Protein AF-A0A9W8BG44-F1 (afdb_monomer)

Secondary structure (DSSP, 8-state):
-HHHHHHHHHHH--THHHHHHHHHHHHHHHHHHHHHHHHTT-S--HHHHHHHHHHHHHHHHHHHS-SS--HHHHHHHHHHHHHHHHHHHHTTT-------SHHHHHHHHHHHHHHHHHHHHHTTS--PPPP------PPPP-------------------------------PPPPHHHHHHHHHTTEETTEE-PBP-GGGGG-----SSPP--TT-SPPPPHHHHHH--EEE-HHHH-SS-BSS-S-GGGGEE--S-S-HHHHHHHHHHHHHHHHHS--SSGGGEESB-TTSSB---TT-EEEEEEEETTEEEEEEEE--EEE-TTS-BSSSEETTSB-HHHHHHHHHHHHHTSTT-----HHHHHHHHH--EEEEEETT-TT--HHHHHHHHHHHHHHT-EEEEEE-----HHHHHHHT--TT-EEEEEEEEEETTEEEEEEE-TTS-----STTSSS-TTT--HHHHHHHT--HHHHHT---SEEEEEHHHHHHH-SEEEEEE-GGGSSEEEEEEEEE-TTSS-SS-SS--TTS-EEEEEE--SSTT-EEEEEEEEEEPPSS-------EEEEEESTTTTPPP-S----SEE---B--SEEEEEEEEETT-EEEEEEEES---S-EEEEEEEEESS-EEEEEPPPPSEEEEEEEEE-TTT---STTSTTGGGS-EEEEEE---SSSS-PPEEEEEEEEESSS-EEEEEEEESSS---S--GGGEEEE--S-EESEEEEEEEEEPSEEEEEEEEESSTT--EEEEEEEEESS-EEEEEEPPTTTTSEEEEEEEEE-TTSS-----TTSTTGGGS-EEEEEESS-EEEEEEEE-TT-SSPP-EEEEEEEEETTEEEEEEEE--S-B--TT-EEPPPEEE-BTTB-EEEEEEEEESSTT--EEEEEEEEESS--EEEEE--

Solvent-accessible surface area (backbone atoms only — not comparable to full-atom values): 50698 Å² total; per-residue (Å²): 107,70,64,62,52,49,56,51,53,51,72,77,44,72,67,74,65,31,58,55,49,51,53,49,43,53,53,50,50,54,49,49,57,54,49,56,69,63,68,69,75,78,86,85,58,62,68,68,50,45,54,30,49,49,41,42,51,48,34,52,54,60,59,78,77,45,104,64,91,51,73,70,48,56,52,35,49,50,52,22,53,54,52,56,50,55,63,61,62,75,56,82,81,73,89,84,85,91,88,76,74,60,65,59,55,54,54,46,54,54,52,51,56,49,54,54,51,52,56,58,56,64,64,72,75,72,77,89,85,81,86,89,84,91,82,90,82,86,85,84,89,81,85,87,78,88,84,80,90,78,90,81,83,88,85,88,88,86,83,91,81,91,79,94,70,91,70,89,69,72,80,73,75,78,72,50,74,67,29,48,50,43,55,57,58,57,19,42,25,57,92,42,80,40,47,73,61,52,83,69,61,79,69,62,83,65,85,57,96,57,73,46,70,44,89,88,57,82,71,50,64,23,78,70,35,57,76,49,54,65,50,72,40,42,51,75,76,65,28,96,74,55,34,29,70,72,90,73,58,41,62,42,42,34,51,50,71,55,59,41,43,14,50,48,11,32,51,34,28,50,45,35,46,25,70,76,69,75,46,79,64,52,54,67,34,38,36,53,56,46,97,85,54,45,38,45,65,48,94,22,29,44,36,39,35,51,35,33,55,68,84,36,50,21,46,39,75,40,41,41,70,40,53,16,26,77,95,56,49,60,44,43,44,38,32,82,82,44,28,45,38,58,34,52,52,50,50,50,51,25,60,60,50,63,12,55,59,40,83,54,74,53,37,29,60,41,33,19,28,51,57,61,22,50,50,42,84,41,54,46,70,45,92,84,52,57,64,67,63,48,47,54,57,50,38,56,30,45,71,74,67,42,42,48,43,34,39,29,30,39,87,61,54,71,66,58,22,62,68,39,23,49,61,55,67,36,37,29,12,37,68,43,58,47,78,55,97,93,39,52,37,33,34,34,29,31,29,62,27,40,72,42,51,47,49,70,47,12,53,69,28,72,80,68,56,44,75,66,56,28,60,77,66,74,50,58,44,75,69,43,62,84,53,70,44,10,62,41,43,36,40,50,71,56,46,52,72,63,28,40,32,42,28,35,26,34,47,61,82,82,29,81,25,67,30,73,51,52,45,75,49,55,59,87,54,53,67,49,54,50,83,62,52,36,72,58,43,59,42,30,19,40,37,36,35,72,84,51,91,79,40,72,40,64,36,38,39,37,41,34,53,46,64,45,59,82,66,88,69,82,58,30,36,24,55,32,33,27,56,91,53,66,18,40,71,60,45,56,92,65,82,51,79,38,78,47,65,73,39,52,64,55,68,46,70,49,80,45,80,41,52,31,58,42,32,25,23,39,36,51,44,47,65,58,60,88,57,64,46,42,36,25,44,34,40,36,17,73,46,54,53,46,71,44,76,30,64,73,55,73,35,73,50,75,48,80,50,64,28,40,100,79,21,22,13,10,30,85,78,30,48,41,30,65,42,17,54,36,27,26,38,37,41,50,65,89,86,77,72,80,86,68,51,38,36,38,37,39,36,42,36,42,77,45,85,46,33,25,38,44,39,29,28,69,43,61,58,80,66,71,66,94,53,74,93,41,50,71,30,55,32,70,71,64,24,64,25,40,39,56,17,63,35,75,62,42,63,68,44,37,23,23,39,38,47,34,36,56,54,55,69,53,69,36,46,31,42,42,35,42,26,24,63,44,59,65,49,79,41,80,48,74,57,89,56,67,91,33,50,77,45,85,43,77,53,66,42,44,54,88,50,99,38,34,28,18,29,91,90,37,96,32,35,85,37,33,59,32,34,40,36,38,26,60,43,64,29,45,32,36,41,35,42,32,42,86,83,42,83,77,58,64,38,32,33,42,38,34,24,37,33,54,97,93,43,83,54,60,78,73,45,47,38,60,76,67,40,48,50,48,52,28,40,42,36,60,83,43,80,43,51,41,88,85,36,80,34,43,27,37,37,35,52,38,34,52,53,44,72,46,70,42,55,36,41,36,42,38,26,23,63,49,88,65,51,76,45,77,50,84,126

pLDDT: mean 81.16, std 21.26, range [21.27, 98.25]

Organism: NCBI:txid2663907

Foldseek 3Di:
DVLVVLVVVLVVDDDPVNVVSVVVSVVVLVVVVVVLLVVPDDDDPVPLLVVLVVLLVVLVVVVVPDPDDDPVSVVSVVVSVVSVVVVVVVPPPDDDDDDDDPSVVVVLVSVQVVVVVVVVVVVVPDDDDDDDDDDDDDDDDDDDDDDDDDDDDDDDDDDDDDDDDPDPPDPPPPADPQQVVLQQLLLFALNDGWHFDDPCVLVDDLDDPAADADPVHDFDAAPQLVVQFPDWDFLVRLFVDEWQDDDPALLQKAFALFQAQLLSLLVRLQRLLCNVPVDHQQQLFKDDADPVSGHGDRPSQWMWGFWCAQNGTTIFIHGRTFTAGPVRHTRGIDGPVRHCNRVVLRRSVQVNQRGRNQNYDHNQVSNCGRGVFAKDKDFLQDPPDDLVVVLVVCQVCQVVSFKWKKFFFAADDPVVCLVQLHDHGHMWGFSHWDQDPNFTKTKIARNNLAREGPDAQWLPCPPNDDPRNCVVVVDDSPVCVVGRSRIGMDTSVCRSVGTRIMMMGGHQVVFPEKDKHKHKLALVFDDQFCPFFQPRFFKKKKAFAAPDAFAWWKKKKKKFWGHRYNDDQPWFKFKFKAQVQQLADDTGPDRTPDTGGRDRHRMDMDIDTHGHRTMMMITMHTRGHDGMIMIMMMMTTNTYMDMGGHDFFPDKDKDKDKQDPQAQQADQLGLSQLSHWKKKKFFADPPDDDFDFKWFKKKKFWPAFFFKKKWKFADRARDLFDDPVRTQWIQPGGGTGMTMITGDRHTGGMMMMGMHTNDGSDITMMMIMTGINGDIDMGIHAGPQVLWDKDKDKDWQAPPDLQQAADPPDPRPVSFWKKKKKDQAKKKKKKFKAFQPDVVQFFKKKWKFWDDPHDTHHTQWIQDGTDSRRNGTMTDTGIDDDHRDITMMMMGIHTHHRRDTTMMIMMMIINDDMDMDIDND

Sequence (921 aa):
MLLKLIALLLKENRGQQRVVLEAKYSEYASRVSALILQLCTRPAYHTDLEEAHTTLAEARRSLVVRDNVGATTLDLYVKGIDAYQRVLQQEKLMISGRSSDWTREVRKYAAACLVEAESKAAATTATPAITGAEAQSPEPQMAEHGLHATQTRSYPESSDSGGSTHSASSSAARLTAEETTVVRHTSYINGLTFLPWLDHDSNERFDQSDYFTDKDGLLTLSPKQQRKLWKWRRASQVYNKPQVFGTSGCAHIVQETVTDCSFVAALCVSMEYERRFGRQVITQHIYPRGSSGMPVFNAAGKYMVKLFVNGLWRRVVIDDLLPAAEGGRLLCTYSDAGDIGPSLMEKAFLKVMGGYDFPGSNSSTDLHVLTGWIPEHVFVQDQAFDADGMWTRMCEASRRGDVLVTIATGEMSSDVAGALGLVPSHAYAVLDVREVCGQRLLKAKNPWSSQRWTGKFSHADRKGWTAELMAQLAYDPATAEGNDSGMFWIDYESVCRRFDAVHLNWKPDVFAHGASVHFEWALATGPRQALYDFSANPQYTLTVGDVGSGKTEAVWIQLTKHVLKTEKNSDFIALHVYDSSGGRRIYEPRAAMHIGEYVNIPHMLAQLSATAGERYTVVVAQREKTKTLFFTLRALSDAPLRLEKAPEPAVVETVQGQWGSSSAGGNTASARYLDNPQFRLTVRGDGGGPRTRASGVVTLEAAQRHAVNVRVFRGGFLVTRVLELNTVGNSGKYRTQFCACPLDGLEEGSYTVVVSTFEAFLFSRFKLTVGLDTAFTLTPIAREGAGMHRRDLHGRWAPGSAESMGGPASECSARNPRFLVRTGRPTTVMARLQTPQADPLPLVALSLFEYDNGVVGGLCTSSGSYTNSPQGVATRLTGIGRAGEAAEYLVVASTWDVDTDSAFVLYFYSEGVVEITPLQT

Radius of gyration: 40.15 Å; Cα contacts (8 Å, |Δi|>4): 1896; chains: 1; bounding box: 104×95×116 Å

Nearest PDB structures (foldseek):
  6bjd-assembly3_C  TM=7.861E-01  e=1.977E-17  Homo sapiens
  6bjd-assembly1_A  TM=7.840E-01  e=1.977E-17  Homo sapiens
  1kxr-assembly1_A  TM=7.634E-01  e=1.271E-16  Rattus norvegicus
  2qfe-assembly1_A  TM=8.457E-01  e=1.481E-06  Homo sapiens
  2cdo-assembly3_C  TM=4.803E-01  e=4.091E+00  Saccharophagus degradans

Structure (mmCIF, N/CA/C/O backbone):
data_AF-A0A9W8BG44-F1
#
_entry.id   AF-A0A9W8BG44-F1
#
loop_
_atom_site.group_PDB
_atom_site.id
_atom_site.type_symbol
_atom_site.label_atom_id
_atom_site.label_alt_id
_atom_site.label_comp_id
_atom_site.label_asym_id
_atom_site.label_entity_id
_atom_site.label_seq_id
_atom_site.pdbx_PDB_ins_code
_atom_site.Cartn_x
_atom_site.Cartn_y
_atom_site.Cartn_z
_atom_site.occupancy
_atom_site.B_iso_or_equiv
_atom_site.auth_seq_id
_atom_site.auth_comp_id
_atom_site.auth_asym_id
_atom_site.auth_atom_id
_atom_site.pdbx_PDB_model_num
ATOM 1 N N . MET A 1 1 ? -42.283 26.031 16.588 1.00 41.00 1 MET A N 1
ATOM 2 C CA . MET A 1 1 ? -43.708 25.887 16.195 1.00 41.00 1 MET A CA 1
ATOM 3 C C . MET A 1 1 ? -43.905 25.997 14.686 1.00 41.00 1 MET A C 1
ATOM 5 O O . MET A 1 1 ? -44.468 25.064 14.136 1.00 41.00 1 MET A O 1
ATOM 9 N N . LEU A 1 2 ? -43.371 27.027 14.013 1.00 42.41 2 LEU A N 1
ATOM 10 C CA . LEU A 1 2 ? -43.402 27.163 12.542 1.00 42.41 2 LEU A CA 1
ATOM 11 C C . LEU A 1 2 ? -42.905 25.898 11.802 1.00 42.41 2 LEU A C 1
ATOM 13 O O . LEU A 1 2 ? -43.570 25.413 10.898 1.00 42.41 2 LEU A O 1
ATOM 17 N N . LEU A 1 3 ? -41.805 25.289 12.270 1.00 48.62 3 LEU A N 1
ATOM 18 C CA . LEU A 1 3 ? -41.282 24.022 11.729 1.00 48.62 3 LEU A CA 1
ATOM 19 C C . LEU A 1 3 ? -42.261 22.845 11.893 1.00 48.62 3 LEU A C 1
ATOM 21 O O . LEU A 1 3 ? -42.443 22.069 10.965 1.00 48.62 3 LEU A O 1
ATOM 25 N N . LYS A 1 4 ? -42.963 22.741 13.031 1.00 45.16 4 LYS A N 1
ATOM 26 C CA . LYS A 1 4 ? -44.015 21.722 13.222 1.00 45.16 4 LYS A CA 1
ATOM 27 C C . LYS A 1 4 ? -45.201 21.941 12.273 1.00 45.16 4 LYS A C 1
ATOM 29 O O . LYS A 1 4 ? -45.778 20.964 11.818 1.00 45.16 4 LYS A O 1
ATOM 34 N N . LEU A 1 5 ? -45.538 23.195 11.960 1.00 44.62 5 LEU A N 1
ATOM 35 C CA . LEU A 1 5 ? -46.613 23.547 11.027 1.00 44.62 5 LEU A CA 1
ATOM 36 C C . LEU A 1 5 ? -46.228 23.229 9.572 1.00 44.62 5 LEU A C 1
ATOM 38 O O . LEU A 1 5 ? -47.003 22.601 8.861 1.00 44.62 5 LEU A O 1
ATOM 42 N N . ILE A 1 6 ? -45.008 23.579 9.151 1.00 50.12 6 ILE A N 1
ATOM 43 C CA . ILE A 1 6 ? -44.492 23.229 7.818 1.00 50.12 6 ILE A CA 1
ATOM 44 C C . ILE A 1 6 ? -44.382 21.702 7.675 1.00 50.12 6 ILE A C 1
ATOM 46 O O . ILE A 1 6 ? -44.758 21.165 6.642 1.00 50.12 6 ILE A O 1
ATOM 50 N N . ALA A 1 7 ? -43.971 20.983 8.725 1.00 50.66 7 ALA A N 1
ATOM 51 C CA . ALA A 1 7 ? -43.938 19.518 8.734 1.00 50.66 7 ALA A CA 1
ATOM 52 C C . ALA A 1 7 ? -45.333 18.863 8.629 1.00 50.66 7 ALA A C 1
ATOM 54 O O . ALA A 1 7 ? -45.454 17.788 8.043 1.00 50.66 7 ALA A O 1
ATOM 55 N N . LEU A 1 8 ? -46.384 19.496 9.165 1.00 48.00 8 LEU A N 1
ATOM 56 C CA . LEU A 1 8 ? -47.773 19.057 8.975 1.00 48.00 8 LEU A CA 1
ATOM 57 C C . LEU A 1 8 ? -48.253 19.337 7.540 1.00 48.00 8 LEU A C 1
ATOM 59 O O . LEU A 1 8 ? -48.775 18.437 6.892 1.00 48.00 8 LEU A O 1
ATOM 63 N N . LEU A 1 9 ? -47.965 20.522 6.994 1.00 46.69 9 LEU A N 1
ATOM 64 C CA . LEU A 1 9 ? -48.297 20.878 5.606 1.00 46.69 9 LEU A CA 1
ATOM 65 C C . LEU A 1 9 ? -47.547 20.017 4.571 1.00 46.69 9 LEU A C 1
ATOM 67 O O . LEU A 1 9 ? -48.081 19.736 3.498 1.00 46.69 9 LEU A O 1
ATOM 71 N N . LEU A 1 10 ? -46.334 19.554 4.896 1.00 50.72 10 LEU A N 1
ATOM 72 C CA . LEU A 1 10 ? -45.551 18.610 4.088 1.00 50.72 10 LEU A CA 1
ATOM 73 C C . LEU A 1 10 ? -46.156 17.197 4.044 1.00 50.72 10 LEU A C 1
ATOM 75 O O . LEU A 1 10 ? -45.895 16.464 3.089 1.00 50.72 10 LEU A O 1
ATOM 79 N N . LYS A 1 11 ? -46.960 16.806 5.046 1.00 48.78 11 LYS A N 1
ATOM 80 C CA . LYS A 1 11 ? -47.688 15.524 5.040 1.00 48.78 11 LYS A CA 1
ATOM 81 C C . LYS A 1 11 ? -48.897 15.537 4.104 1.00 48.78 11 LYS A C 1
ATOM 83 O O . LYS A 1 11 ? -49.225 14.491 3.551 1.00 48.78 11 LYS A O 1
ATOM 88 N N . GLU A 1 12 ? -49.536 16.691 3.925 1.00 43.47 12 GLU A N 1
ATOM 89 C CA . GLU A 1 12 ? -50.793 16.819 3.173 1.00 43.47 12 GLU A CA 1
ATOM 90 C C . GLU A 1 12 ? -50.601 17.242 1.706 1.00 43.47 12 GLU A C 1
ATOM 92 O O . GLU A 1 12 ? -51.479 17.002 0.882 1.00 43.47 12 GLU A O 1
ATOM 97 N N . ASN A 1 13 ? -49.441 17.803 1.338 1.00 47.34 13 ASN A N 1
ATOM 98 C CA . ASN A 1 13 ? -49.167 18.295 -0.020 1.00 47.34 13 ASN A CA 1
ATOM 99 C C . ASN A 1 13 ? -48.223 17.376 -0.829 1.00 47.34 13 ASN A C 1
ATOM 101 O O . ASN A 1 13 ? -47.272 16.799 -0.298 1.00 47.34 13 ASN A O 1
ATOM 105 N N . ARG A 1 14 ? -48.445 17.267 -2.150 1.00 46.62 14 ARG A N 1
ATOM 106 C CA . ARG A 1 14 ? -47.604 16.500 -3.099 1.00 46.62 14 ARG A CA 1
ATOM 107 C C . ARG A 1 14 ? -47.130 17.374 -4.271 1.00 46.62 14 ARG A C 1
ATOM 109 O O . ARG A 1 14 ? -47.739 18.391 -4.581 1.00 46.62 14 ARG A O 1
ATOM 116 N N . GLY A 1 15 ? -46.050 16.971 -4.944 1.00 54.31 15 GLY A N 1
ATOM 117 C CA . GLY A 1 15 ? -45.536 17.656 -6.143 1.00 54.31 15 GLY A CA 1
ATOM 118 C C . GLY A 1 15 ? -44.755 18.948 -5.851 1.00 54.31 15 GLY A C 1
ATOM 119 O O . GLY A 1 15 ? -44.118 19.069 -4.807 1.00 54.31 15 GLY A O 1
ATOM 120 N N . GLN A 1 16 ? -44.780 19.922 -6.770 1.00 40.88 16 GLN A N 1
ATOM 121 C CA . GLN A 1 16 ? -43.945 21.140 -6.711 1.00 40.88 16 GLN A CA 1
ATOM 122 C C . GLN A 1 16 ? -44.123 21.975 -5.428 1.00 40.88 16 GLN A C 1
ATOM 124 O O . GLN A 1 16 ? -43.153 22.546 -4.935 1.00 40.88 16 GLN A O 1
ATOM 129 N N . GLN A 1 17 ? -45.321 22.002 -4.835 1.00 45.03 17 GLN A N 1
ATOM 130 C CA . GLN A 1 17 ? -45.563 22.698 -3.563 1.00 45.03 17 GLN A CA 1
ATOM 131 C C . GLN A 1 17 ? -44.784 22.086 -2.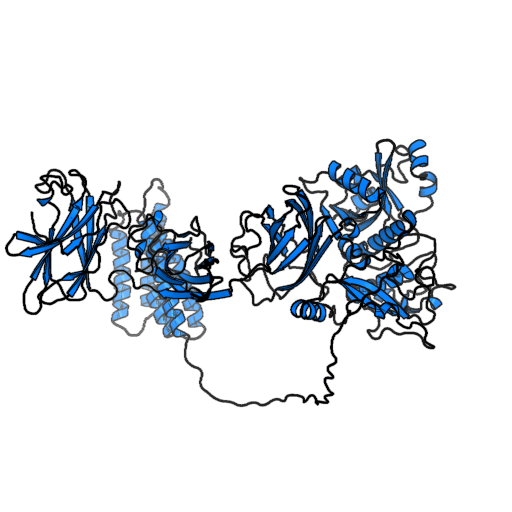392 1.00 45.03 17 GLN A C 1
ATOM 133 O O . GLN A 1 17 ? -44.355 22.814 -1.499 1.00 45.03 17 GLN A O 1
ATOM 138 N N . ARG A 1 18 ? -44.537 20.771 -2.414 1.00 49.09 18 ARG A N 1
ATOM 139 C CA . ARG A 1 18 ? -43.734 20.091 -1.394 1.00 49.09 18 ARG A CA 1
ATOM 140 C C . ARG A 1 18 ? -42.270 20.518 -1.461 1.00 49.09 18 ARG A C 1
ATOM 142 O O . ARG A 1 18 ? -41.692 20.818 -0.428 1.00 49.09 18 ARG A O 1
ATOM 149 N N . VAL A 1 19 ? -41.709 20.640 -2.664 1.00 45.88 19 VAL A N 1
ATOM 150 C CA . VAL A 1 19 ? -40.317 21.081 -2.868 1.00 45.88 19 VAL A CA 1
ATOM 151 C C . VAL A 1 19 ? -40.113 22.511 -2.355 1.00 45.88 19 VAL A C 1
ATOM 153 O O . VAL A 1 19 ? -39.124 22.806 -1.687 1.00 45.88 19 VAL A O 1
ATOM 156 N N . VAL A 1 20 ? -41.087 23.396 -2.592 1.00 49.41 20 VAL A N 1
ATOM 157 C CA . VAL A 1 20 ? -41.066 24.772 -2.066 1.00 49.41 20 VAL A CA 1
ATOM 158 C C . VAL A 1 20 ? -41.188 24.789 -0.536 1.00 49.41 20 VAL A C 1
ATOM 160 O O . VAL A 1 20 ? -40.493 25.558 0.129 1.00 49.41 20 VAL A O 1
ATOM 163 N N . LEU A 1 21 ? -42.036 23.932 0.042 1.00 45.09 21 LEU A N 1
ATOM 164 C CA . LEU A 1 21 ? -42.193 23.803 1.494 1.00 45.09 21 LEU A CA 1
ATOM 165 C C . LEU A 1 21 ? -40.961 23.176 2.170 1.00 45.09 21 LEU A C 1
ATOM 167 O O . LEU A 1 21 ? -40.618 23.591 3.272 1.00 45.09 21 LEU A O 1
ATOM 171 N N . GLU A 1 22 ? -40.268 22.239 1.520 1.00 46.47 22 GLU A N 1
ATOM 172 C CA . GLU A 1 22 ? -39.012 21.637 1.998 1.00 46.47 22 GLU A CA 1
ATOM 173 C C . GLU A 1 22 ? -37.870 22.662 1.984 1.00 46.47 22 GLU A C 1
ATOM 175 O O . GLU A 1 22 ? -37.153 22.801 2.977 1.00 46.47 22 GLU A O 1
ATOM 180 N N . ALA A 1 23 ? -37.758 23.459 0.916 1.00 47.38 23 ALA A N 1
ATOM 181 C CA . ALA A 1 23 ? -36.790 24.552 0.845 1.00 47.38 23 ALA A CA 1
ATOM 182 C C . ALA A 1 23 ? -37.041 25.600 1.941 1.00 47.38 23 ALA A C 1
ATOM 184 O O . ALA A 1 23 ? -36.115 25.987 2.657 1.00 47.38 23 ALA A O 1
ATOM 185 N N . LYS A 1 24 ? -38.308 25.993 2.147 1.00 46.72 24 LYS A N 1
ATOM 186 C CA . LYS A 1 24 ? -38.683 26.904 3.235 1.00 46.72 24 LYS A CA 1
ATOM 187 C C . LYS A 1 24 ? -38.467 26.286 4.616 1.00 46.72 24 LYS A C 1
ATOM 189 O O . LYS A 1 24 ? -38.028 26.991 5.518 1.00 46.72 24 LYS A O 1
ATOM 194 N N . TYR A 1 25 ? -38.723 24.990 4.804 1.00 49.19 25 TYR A N 1
ATOM 195 C CA . TYR A 1 25 ? -38.439 24.297 6.065 1.00 49.19 25 TYR A CA 1
ATOM 196 C C . TYR A 1 25 ? -36.953 24.387 6.419 1.00 49.19 25 TYR A C 1
ATOM 198 O O . TYR A 1 25 ? -36.627 24.785 7.535 1.00 49.19 25 TYR A O 1
ATOM 206 N N . SER A 1 26 ? -36.064 24.076 5.471 1.00 44.41 26 SER A N 1
ATOM 207 C CA . SER A 1 26 ? -34.615 24.171 5.686 1.00 44.41 26 SER A CA 1
ATOM 208 C C . SER A 1 26 ? -34.163 25.607 5.940 1.00 44.41 26 SER A C 1
ATOM 210 O O . SER A 1 26 ? -33.397 25.849 6.871 1.00 44.41 26 SER A O 1
ATOM 212 N N . GLU A 1 27 ? -34.678 26.576 5.181 1.00 47.72 27 GLU A N 1
ATOM 213 C CA . GLU A 1 27 ? -34.364 27.990 5.390 1.00 47.72 27 GLU A CA 1
ATOM 214 C C . GLU A 1 27 ? -34.779 28.450 6.799 1.00 47.72 27 GLU A C 1
ATOM 216 O O . GLU A 1 27 ? -33.981 29.033 7.537 1.00 47.72 27 GLU A O 1
ATOM 221 N N . TYR A 1 28 ? -36.006 28.133 7.226 1.00 47.47 28 TYR A N 1
ATOM 222 C CA . TYR A 1 28 ? -36.496 28.500 8.553 1.00 47.47 28 TYR A CA 1
ATOM 223 C C . TYR A 1 28 ? -35.820 27.713 9.676 1.00 47.47 28 TYR A C 1
ATOM 225 O O . TYR A 1 28 ? -35.620 28.271 10.752 1.00 47.47 28 TYR A O 1
ATOM 233 N N . ALA A 1 29 ? -35.422 26.460 9.453 1.00 47.09 29 ALA A N 1
ATOM 234 C CA . ALA A 1 29 ? -34.665 25.677 10.426 1.00 47.09 29 ALA A CA 1
ATOM 235 C C . ALA A 1 29 ? -33.286 26.301 10.667 1.00 47.09 29 ALA A C 1
ATOM 237 O O . ALA A 1 29 ? -32.910 26.528 11.818 1.00 47.09 29 ALA A O 1
ATOM 238 N N . SER A 1 30 ? -32.586 26.697 9.599 1.00 45.59 30 SER A N 1
ATOM 239 C CA . SER A 1 30 ? -31.327 27.438 9.703 1.00 45.59 30 SER A CA 1
ATOM 240 C C . SER A 1 30 ? -31.504 28.800 10.381 1.00 45.59 30 SER A C 1
ATOM 242 O O . SER A 1 30 ? -30.697 29.163 11.238 1.00 45.59 30 SER A O 1
ATOM 244 N N . ARG A 1 31 ? -32.577 29.540 10.070 1.00 46.88 31 ARG A N 1
ATOM 245 C CA . ARG A 1 31 ? -32.859 30.854 10.682 1.00 46.88 31 ARG A CA 1
ATOM 246 C C . ARG A 1 31 ? -33.236 30.741 12.162 1.00 46.88 31 ARG A C 1
ATOM 248 O O . ARG A 1 31 ? -32.800 31.568 12.954 1.00 46.88 31 ARG A O 1
ATOM 255 N N . VAL A 1 32 ? -33.968 29.699 12.561 1.00 46.44 32 VAL A N 1
ATOM 256 C CA . VAL A 1 32 ? -34.286 29.403 13.969 1.00 46.44 32 VAL A CA 1
ATOM 257 C C . VAL A 1 32 ? -33.033 28.986 14.736 1.00 46.44 32 VAL A C 1
ATOM 259 O O . VAL A 1 32 ? -32.822 29.475 15.842 1.00 46.44 32 VAL A O 1
ATOM 262 N N . SER A 1 33 ? -32.160 28.160 14.155 1.00 44.47 33 SER A N 1
ATOM 263 C CA . SER A 1 33 ? -30.862 27.839 14.761 1.00 44.47 33 SER A CA 1
ATOM 264 C C . SER A 1 33 ? -29.989 29.082 14.962 1.00 44.47 33 SER A C 1
ATOM 266 O O . SER A 1 33 ? -29.361 29.207 16.011 1.00 44.47 33 SER A O 1
ATOM 268 N N . ALA A 1 34 ? -29.987 30.024 14.013 1.00 46.25 34 ALA A N 1
ATOM 269 C CA . ALA A 1 34 ? -29.260 31.288 14.141 1.00 46.25 34 ALA A CA 1
ATOM 270 C C . ALA A 1 34 ? -29.870 32.218 15.211 1.00 46.25 34 ALA A C 1
ATOM 272 O O . ALA A 1 34 ? -29.140 32.761 16.038 1.00 46.25 34 ALA A O 1
ATOM 273 N N . LEU A 1 35 ? -31.201 32.345 15.244 1.00 44.09 35 LEU A N 1
ATOM 274 C CA . LEU A 1 35 ? -31.936 33.176 16.206 1.00 44.09 35 LEU A CA 1
ATOM 275 C C . LEU A 1 35 ? -31.820 32.640 17.645 1.00 44.09 35 LEU A C 1
ATOM 277 O O . LEU A 1 35 ? -31.627 33.409 18.583 1.00 44.09 35 LEU A O 1
ATOM 281 N N . ILE A 1 36 ? -31.875 31.314 17.826 1.00 47.94 36 ILE A N 1
ATOM 282 C CA . ILE A 1 36 ? -31.682 30.654 19.127 1.00 47.94 36 ILE A CA 1
ATOM 283 C C . ILE A 1 36 ? -30.251 30.861 19.622 1.00 47.94 36 ILE A C 1
ATOM 285 O O . ILE A 1 36 ? -30.055 31.103 20.805 1.00 47.94 36 ILE A O 1
ATOM 289 N N . LEU A 1 37 ? -29.250 30.837 18.739 1.00 43.84 37 LEU A N 1
ATOM 290 C CA . LEU A 1 37 ? -27.872 31.157 19.115 1.00 43.84 37 LEU A CA 1
ATOM 291 C C . LEU A 1 37 ? -27.707 32.593 19.651 1.00 43.84 37 LEU A C 1
ATOM 293 O O . LEU A 1 37 ? -26.805 32.817 20.455 1.00 43.84 37 LEU A O 1
ATOM 297 N N . GLN A 1 38 ? -28.551 33.536 19.215 1.00 44.00 38 GLN A N 1
ATOM 298 C CA . GLN A 1 38 ? -28.450 34.969 19.531 1.00 44.00 38 GLN A CA 1
ATOM 299 C C . GLN A 1 38 ? -29.322 35.412 20.716 1.00 44.00 38 GLN A C 1
ATOM 301 O O . GLN A 1 38 ? -28.893 36.256 21.493 1.00 44.00 38 GLN A O 1
ATOM 306 N N . LEU A 1 39 ? -30.498 34.808 20.923 1.00 42.34 39 LEU A N 1
ATOM 307 C CA . LEU A 1 39 ? -31.384 35.114 22.062 1.00 42.34 39 LEU A CA 1
ATOM 308 C C . LEU A 1 39 ? -30.852 34.604 23.415 1.00 42.34 39 LEU A C 1
ATOM 310 O O . LEU A 1 39 ? -31.399 34.927 24.466 1.00 42.34 39 LEU A O 1
ATOM 314 N N . CYS A 1 40 ? -29.778 33.812 23.413 1.00 47.81 40 CYS A N 1
ATOM 315 C CA . CYS A 1 40 ? -29.276 33.115 24.593 1.00 47.81 40 CYS A CA 1
ATOM 316 C C . CYS A 1 40 ? -28.426 33.964 25.561 1.00 47.81 40 CYS A C 1
ATOM 318 O O . CYS A 1 40 ? -27.688 33.373 26.352 1.00 47.81 40 CYS A O 1
ATOM 320 N N . THR A 1 41 ? -28.482 35.306 25.524 1.00 46.91 41 THR A N 1
ATOM 321 C CA . THR A 1 41 ? -27.551 36.121 26.331 1.00 46.91 41 THR A CA 1
ATOM 322 C C . THR A 1 41 ? -28.084 37.204 27.264 1.00 46.91 41 THR A C 1
ATOM 324 O O . THR A 1 41 ? -27.246 37.591 28.071 1.00 46.91 41 THR A O 1
ATOM 327 N N . ARG A 1 42 ? -29.348 37.685 27.303 1.00 48.88 42 ARG A N 1
ATOM 328 C CA . ARG A 1 42 ? -29.760 38.587 28.422 1.00 48.88 42 ARG A CA 1
ATOM 329 C C . ARG A 1 42 ? -31.265 38.909 28.591 1.00 48.88 42 ARG A C 1
ATOM 331 O O . ARG A 1 42 ? -32.008 38.829 27.620 1.00 48.88 42 ARG A O 1
ATOM 338 N N . PRO A 1 43 ? -31.696 39.332 29.809 1.00 51.12 43 PRO A N 1
ATOM 339 C CA . PRO A 1 43 ? -33.100 39.352 30.261 1.00 51.12 43 PRO A CA 1
ATOM 340 C C . PRO A 1 43 ? -33.864 40.695 30.131 1.00 51.12 43 PRO A C 1
ATOM 342 O O . PRO A 1 43 ? -34.957 40.807 30.675 1.00 51.12 43 PRO A O 1
ATOM 345 N N . ALA A 1 44 ? -33.332 41.731 29.470 1.00 48.31 44 ALA A N 1
ATOM 346 C CA . ALA A 1 44 ? -33.847 43.109 29.610 1.00 48.31 44 ALA A CA 1
ATOM 347 C C . ALA A 1 44 ? -34.941 43.557 28.609 1.00 48.31 44 ALA A C 1
ATOM 349 O O . ALA A 1 44 ? -35.400 44.690 28.698 1.00 48.31 44 ALA A O 1
ATOM 350 N N . TYR A 1 45 ? -35.395 42.702 27.686 1.00 52.50 45 TYR A N 1
ATOM 351 C CA . TYR A 1 45 ? -36.293 43.101 26.580 1.00 52.50 45 TYR A CA 1
ATOM 352 C C . TYR A 1 45 ? -37.706 42.505 26.672 1.00 52.50 45 TYR A C 1
ATOM 354 O O . TYR A 1 45 ? -38.333 42.196 25.662 1.00 52.50 45 TYR A O 1
ATOM 362 N N . HIS A 1 46 ? -38.204 42.309 27.895 1.00 50.94 46 HIS A N 1
ATOM 363 C CA . HIS A 1 46 ? -39.443 41.571 28.167 1.00 50.94 46 HIS A CA 1
ATOM 364 C C . HIS A 1 46 ? -40.678 42.145 27.440 1.00 50.94 46 HIS A C 1
ATOM 366 O O . HIS A 1 46 ? -41.489 41.372 26.945 1.00 50.94 46 HIS A O 1
ATOM 372 N N . THR A 1 47 ? -40.792 43.469 27.295 1.00 52.53 47 THR A N 1
ATOM 373 C CA . THR A 1 47 ? -41.994 44.145 26.766 1.00 52.53 47 THR A CA 1
ATOM 374 C C . THR A 1 47 ? -42.139 44.060 25.239 1.00 52.53 47 THR A C 1
ATOM 376 O O . THR A 1 47 ? -43.219 43.757 24.736 1.00 52.53 47 THR A O 1
ATOM 379 N N . ASP A 1 48 ? -41.051 44.238 24.484 1.00 51.31 48 ASP A N 1
ATOM 380 C CA . ASP A 1 48 ? -41.076 44.114 23.014 1.00 51.31 48 ASP A CA 1
ATOM 381 C C . ASP A 1 48 ? -41.143 42.637 22.582 1.00 51.31 48 ASP A C 1
ATOM 383 O O . ASP A 1 48 ? -41.762 42.275 21.576 1.00 51.31 48 ASP A O 1
ATOM 387 N N . LEU A 1 49 ? -40.544 41.752 23.392 1.00 51.19 49 LEU A N 1
ATOM 388 C CA . LEU A 1 49 ? -40.706 40.307 23.266 1.00 51.19 49 LEU A CA 1
ATOM 389 C C . LEU A 1 49 ? -42.150 39.888 23.537 1.00 51.19 49 LEU A C 1
ATOM 391 O O . LEU A 1 49 ? -42.640 39.018 22.824 1.00 51.19 49 LEU A O 1
ATOM 395 N N . GLU A 1 50 ? -42.831 40.500 24.509 1.00 50.88 50 GLU A N 1
ATOM 396 C CA . GLU A 1 50 ? -44.250 40.278 24.799 1.00 50.88 50 GLU A CA 1
ATOM 397 C C . GLU A 1 50 ? -45.154 40.704 23.639 1.00 50.88 50 GLU A C 1
ATOM 399 O O . GLU A 1 50 ? -46.050 39.941 23.281 1.00 50.88 50 GLU A O 1
ATOM 404 N N . GLU A 1 51 ? -44.911 41.843 22.983 1.00 54.62 51 GLU A N 1
ATOM 405 C CA . GLU A 1 51 ? -45.684 42.264 21.801 1.00 54.62 51 GLU A CA 1
ATOM 406 C C . GLU A 1 51 ? -45.528 41.260 20.641 1.00 54.62 51 GLU A C 1
ATOM 408 O O . GLU A 1 51 ? -46.509 40.812 20.027 1.00 54.62 51 GLU A O 1
ATOM 413 N N . ALA A 1 52 ? -44.296 40.811 20.392 1.00 52.69 52 ALA A N 1
ATOM 414 C CA . ALA A 1 52 ? -44.013 39.813 19.369 1.00 52.69 52 ALA A CA 1
ATOM 415 C C . ALA A 1 52 ? -44.579 38.424 19.733 1.00 52.69 52 ALA A C 1
ATOM 417 O O . ALA A 1 52 ? -45.108 37.713 18.870 1.00 52.69 52 ALA A O 1
ATOM 418 N N . HIS A 1 53 ? -44.549 38.049 21.016 1.00 48.72 53 HIS A N 1
ATOM 419 C CA . HIS A 1 53 ? -45.179 36.827 21.520 1.00 48.72 53 HIS A CA 1
ATOM 420 C C . HIS A 1 53 ? -46.703 36.876 21.393 1.00 48.72 53 HIS A C 1
ATOM 422 O O . HIS A 1 53 ? -47.320 35.884 21.003 1.00 48.72 53 HIS A O 1
ATOM 428 N N . THR A 1 54 ? -47.309 38.031 21.673 1.00 52.88 54 THR A N 1
ATOM 429 C CA . THR A 1 54 ? -48.759 38.255 21.595 1.00 52.88 54 THR A CA 1
ATOM 430 C C . THR A 1 54 ? -49.241 38.136 20.151 1.00 52.88 54 THR A C 1
ATOM 432 O O . THR A 1 54 ? -50.191 37.399 19.879 1.00 52.88 54 THR A O 1
ATOM 435 N N . THR A 1 55 ? -48.502 38.728 19.209 1.00 53.44 55 THR A N 1
ATOM 436 C CA . THR A 1 55 ? -48.772 38.643 17.763 1.00 53.44 55 THR A CA 1
ATOM 437 C C . THR A 1 55 ? -48.685 37.198 17.246 1.00 53.44 55 THR A C 1
ATOM 439 O O . THR A 1 55 ? -49.551 36.721 16.508 1.00 53.44 55 THR A O 1
ATOM 442 N N . LEU A 1 56 ? -47.673 36.438 17.684 1.00 49.34 56 LEU A N 1
ATOM 443 C CA . LEU A 1 56 ? -47.516 35.022 17.322 1.00 49.34 56 LEU A CA 1
ATOM 444 C C . LEU A 1 56 ? -48.565 34.114 17.994 1.00 49.34 56 LEU A C 1
ATOM 446 O O . LEU A 1 56 ? -48.954 33.086 17.427 1.00 49.34 56 LEU A O 1
ATOM 450 N N . ALA A 1 57 ? -49.043 34.479 19.185 1.00 47.97 57 ALA A N 1
ATOM 451 C CA . ALA A 1 57 ? -50.112 33.779 19.889 1.00 47.97 57 ALA A CA 1
ATOM 452 C C . ALA A 1 57 ? -51.496 34.029 19.260 1.00 47.97 57 ALA A C 1
ATOM 454 O O . ALA A 1 57 ? -52.329 33.118 19.245 1.00 47.97 57 ALA A O 1
ATOM 455 N N . GLU A 1 58 ? -51.750 35.216 18.706 1.00 52.59 58 GLU A N 1
ATOM 456 C CA . GLU A 1 58 ? -52.937 35.497 17.883 1.00 52.59 58 GLU A CA 1
ATOM 457 C C . GLU A 1 58 ? -52.923 34.720 16.567 1.00 52.59 58 GLU A C 1
ATOM 459 O O . GLU A 1 58 ? -53.914 34.062 16.235 1.00 52.59 58 GLU A O 1
ATOM 464 N N . ALA A 1 59 ? -51.781 34.680 15.872 1.00 52.09 59 ALA A N 1
ATOM 465 C CA . ALA A 1 59 ? -51.622 33.860 14.670 1.00 52.09 59 ALA A CA 1
ATOM 466 C C . ALA A 1 59 ? -51.941 32.380 14.957 1.00 52.09 59 ALA A C 1
ATOM 468 O O . ALA A 1 59 ? -52.672 31.729 14.206 1.00 52.09 59 ALA A O 1
ATOM 469 N N . ARG A 1 60 ? -51.488 31.871 16.110 1.00 45.50 60 ARG A N 1
ATOM 470 C CA . ARG A 1 60 ? -51.776 30.510 16.582 1.00 45.50 60 ARG A CA 1
ATOM 471 C C . ARG A 1 60 ? -53.251 30.286 16.931 1.00 45.50 60 ARG A C 1
ATOM 473 O O . ARG A 1 60 ? -53.769 29.214 16.639 1.00 45.50 60 ARG A O 1
ATOM 480 N N . ARG A 1 61 ? -53.936 31.258 17.543 1.00 47.50 61 ARG A N 1
ATOM 481 C CA . ARG A 1 61 ? -55.377 31.153 17.850 1.00 47.50 61 ARG A CA 1
ATOM 482 C C . ARG A 1 61 ? -56.234 31.134 16.583 1.00 47.50 61 ARG A C 1
ATOM 484 O O . ARG A 1 61 ? -57.186 30.363 16.525 1.00 47.50 61 ARG A O 1
ATOM 491 N N . SER A 1 62 ? -55.849 31.884 15.547 1.00 48.72 62 SER A N 1
ATOM 492 C CA . SER A 1 62 ? -56.541 31.866 14.245 1.00 48.72 62 SER A CA 1
ATOM 493 C C . SER A 1 62 ? -56.510 30.491 13.552 1.00 48.72 62 SER A C 1
ATOM 495 O O . SER A 1 62 ? -57.433 30.150 12.818 1.00 48.72 62 SER A O 1
ATOM 497 N N . LEU A 1 63 ? -55.490 29.678 13.853 1.00 42.81 63 LEU A N 1
ATOM 498 C CA . LEU A 1 63 ? -55.268 28.322 13.334 1.00 42.81 63 LEU A CA 1
ATOM 499 C C . LEU A 1 63 ? -56.127 27.242 14.009 1.00 42.81 63 LEU A C 1
ATOM 501 O O . LEU A 1 63 ? -56.313 26.176 13.439 1.00 42.81 63 LEU A O 1
ATOM 505 N N . VAL A 1 64 ? -56.631 27.493 15.220 1.00 42.28 64 VAL A N 1
ATOM 506 C CA . VAL A 1 64 ? -57.435 26.516 15.981 1.00 42.28 64 VAL A CA 1
ATOM 507 C C . VAL A 1 64 ? -58.917 26.572 15.588 1.00 42.28 64 VAL A C 1
ATOM 509 O O . VAL A 1 64 ? -59.659 25.637 15.861 1.00 42.28 64 VAL A O 1
ATOM 512 N N . VAL A 1 65 ? -59.360 27.654 14.936 1.00 45.44 65 VAL A N 1
ATOM 513 C CA . VAL A 1 65 ? -60.789 27.930 14.697 1.00 45.44 65 VAL A CA 1
ATOM 514 C C . VAL A 1 65 ? -61.212 27.734 13.230 1.00 45.44 65 VAL A C 1
ATOM 516 O O . VAL A 1 65 ? -62.406 27.764 12.944 1.00 45.44 65 VAL A O 1
ATOM 519 N N . ARG A 1 66 ? -60.296 27.510 12.271 1.00 39.69 66 ARG A N 1
ATOM 520 C CA . ARG A 1 66 ? -60.666 27.301 10.854 1.00 39.69 66 ARG A CA 1
ATOM 521 C C . ARG A 1 66 ? -59.780 26.267 10.155 1.00 39.69 66 ARG A C 1
ATOM 523 O O . ARG A 1 66 ? -58.577 26.474 10.041 1.00 39.69 66 ARG A O 1
ATOM 530 N N . ASP A 1 67 ? -60.411 25.240 9.583 1.00 40.09 67 ASP A N 1
ATOM 531 C CA . ASP A 1 67 ? -59.816 24.157 8.771 1.00 40.09 67 ASP A CA 1
ATOM 532 C C . ASP A 1 67 ? -59.247 24.612 7.406 1.00 40.09 67 ASP A C 1
ATOM 534 O O . ASP A 1 67 ? -59.129 23.825 6.471 1.00 40.09 67 ASP A O 1
ATOM 538 N N . ASN A 1 68 ? -58.896 25.891 7.241 1.00 43.62 68 ASN A N 1
ATOM 539 C CA . ASN A 1 68 ? -58.258 26.366 6.015 1.00 43.62 68 ASN A CA 1
ATOM 540 C C . ASN A 1 68 ? -57.319 27.543 6.311 1.00 43.62 68 ASN A C 1
ATOM 542 O O . ASN A 1 68 ? -57.757 28.652 6.631 1.00 43.62 68 ASN A O 1
ATOM 546 N N . VAL A 1 69 ? -56.009 27.291 6.227 1.00 47.38 69 VAL A N 1
ATOM 547 C CA . VAL A 1 69 ? -54.951 28.274 6.502 1.00 47.38 69 VAL A CA 1
ATOM 548 C C . VAL A 1 69 ? -54.866 29.261 5.333 1.00 47.38 69 VAL A C 1
ATOM 550 O O . VAL A 1 69 ? -54.282 28.965 4.294 1.00 47.38 69 VAL A O 1
ATOM 553 N N . GLY A 1 70 ? -55.466 30.441 5.489 1.00 50.56 70 GLY A N 1
ATOM 554 C CA . GLY A 1 70 ? -55.382 31.525 4.507 1.00 50.56 70 GLY A CA 1
ATOM 555 C C . GLY A 1 70 ? -54.077 32.329 4.599 1.00 50.56 70 GLY A C 1
ATOM 556 O O . GLY A 1 70 ? -53.428 32.374 5.646 1.00 50.56 70 GLY A O 1
ATOM 557 N N . ALA A 1 71 ? -53.723 33.022 3.508 1.00 46.12 71 ALA A N 1
ATOM 558 C CA . ALA A 1 71 ? -52.530 33.875 3.384 1.00 46.12 71 ALA A CA 1
ATOM 559 C C . ALA A 1 71 ? -52.372 34.914 4.521 1.00 46.12 71 ALA A C 1
ATOM 561 O O . ALA A 1 71 ? -51.256 35.258 4.901 1.00 46.12 71 ALA A O 1
ATOM 562 N N . THR A 1 72 ? -53.480 35.340 5.131 1.00 52.66 72 THR A N 1
ATOM 563 C CA . THR A 1 72 ? -53.534 36.275 6.264 1.00 52.66 72 THR A CA 1
ATOM 564 C C . THR A 1 72 ? -52.905 35.741 7.556 1.00 52.66 72 THR A C 1
ATOM 566 O O . THR A 1 72 ? -52.351 36.524 8.324 1.00 52.66 72 THR A O 1
ATOM 569 N N . THR A 1 73 ? -52.922 34.427 7.806 1.00 51.88 73 THR A N 1
ATOM 570 C CA . THR A 1 73 ? -52.266 33.837 8.989 1.00 51.88 73 THR A CA 1
ATOM 571 C C . THR A 1 73 ? -50.749 33.784 8.814 1.00 51.88 73 THR A C 1
ATOM 573 O O . THR A 1 73 ? -50.006 33.991 9.773 1.00 51.88 73 THR A O 1
ATOM 576 N N . LEU A 1 74 ? -50.275 33.556 7.585 1.00 48.75 74 LEU A N 1
ATOM 577 C CA . LEU A 1 74 ? -48.847 33.569 7.265 1.00 48.75 74 LEU A CA 1
ATOM 578 C C . LEU A 1 74 ? -48.255 34.979 7.421 1.00 48.75 74 LEU A C 1
ATOM 580 O O . LEU A 1 74 ? -47.170 35.121 7.980 1.00 48.75 74 LEU A O 1
ATOM 584 N N . ASP A 1 75 ? -49.000 36.010 7.018 1.00 53.38 75 ASP A N 1
ATOM 585 C CA . ASP A 1 75 ? -48.612 37.418 7.180 1.00 53.38 75 ASP A CA 1
ATOM 586 C C . ASP A 1 75 ? -48.461 37.837 8.649 1.00 53.38 75 ASP A C 1
ATOM 588 O O . ASP A 1 75 ? -47.550 38.593 8.986 1.00 53.38 75 ASP A O 1
ATOM 592 N N . LEU A 1 76 ? -49.301 37.320 9.552 1.00 50.88 76 LEU A N 1
ATOM 593 C CA . LEU A 1 76 ? -49.159 37.568 10.993 1.00 50.88 76 LEU A CA 1
ATOM 594 C C . LEU A 1 76 ? -47.885 36.923 11.561 1.00 50.88 76 LEU A C 1
ATOM 596 O O . LEU A 1 76 ? -47.210 37.518 12.402 1.00 50.88 76 LEU A O 1
ATOM 600 N N . TYR A 1 77 ? -47.510 35.742 11.059 1.00 50.50 77 TYR A N 1
ATOM 601 C CA . TYR A 1 77 ? -46.244 35.098 11.415 1.00 50.50 77 TYR A CA 1
ATOM 602 C C . TYR A 1 77 ? -45.028 35.869 10.887 1.00 50.50 77 TYR A C 1
ATOM 604 O O . TYR A 1 77 ? -44.042 36.001 11.611 1.00 50.50 77 TYR A O 1
ATOM 612 N N . VAL A 1 78 ? -45.101 36.407 9.666 1.00 51.56 78 VAL A N 1
ATOM 613 C CA . VAL A 1 78 ? -44.043 37.256 9.091 1.00 51.56 78 VAL A CA 1
ATOM 614 C C . VAL A 1 78 ? -43.895 38.548 9.896 1.00 51.56 78 VAL A C 1
ATOM 616 O O . VAL A 1 78 ? -42.792 38.861 10.336 1.00 51.56 78 VAL A O 1
ATOM 619 N N . LYS A 1 79 ? -45.001 39.235 10.212 1.00 54.69 79 LYS A N 1
ATOM 620 C CA . LYS A 1 79 ? -44.989 40.460 11.032 1.00 54.69 79 LYS A CA 1
ATOM 621 C C . LYS A 1 79 ? -44.403 40.246 12.426 1.00 54.69 79 LYS A C 1
ATOM 623 O O . LYS A 1 79 ? -43.632 41.084 12.890 1.00 54.69 79 LYS A O 1
ATOM 628 N N . GLY A 1 80 ? -44.725 39.125 13.076 1.00 51.62 80 GLY A N 1
ATOM 629 C CA . GLY A 1 80 ? -44.138 38.776 14.371 1.00 51.62 80 GLY A CA 1
ATOM 630 C C . GLY A 1 80 ? -42.617 38.620 14.291 1.00 51.62 80 GLY A C 1
ATOM 631 O O . GLY A 1 80 ? -41.895 39.129 15.142 1.00 51.62 80 GLY A O 1
ATOM 632 N N . ILE A 1 81 ? -42.112 37.975 13.236 1.00 50.78 81 ILE A N 1
ATOM 633 C CA . ILE A 1 81 ? -40.672 37.757 13.028 1.00 50.78 81 ILE A CA 1
ATOM 634 C C . ILE A 1 81 ? -39.942 39.062 12.658 1.00 50.78 81 ILE A C 1
ATOM 636 O O . ILE A 1 81 ? -38.839 39.300 13.151 1.00 50.78 81 ILE A O 1
ATOM 640 N N . ASP A 1 82 ? -40.550 39.935 11.854 1.00 50.16 82 ASP A N 1
ATOM 641 C CA . ASP A 1 82 ? -39.964 41.234 11.490 1.00 50.16 82 ASP A CA 1
ATOM 642 C C . ASP A 1 82 ? -39.910 42.207 12.682 1.00 50.16 82 ASP A C 1
ATOM 644 O O . ASP A 1 82 ? -38.991 43.022 12.791 1.00 50.16 82 ASP A O 1
ATOM 648 N N . ALA A 1 83 ? -40.861 42.119 13.618 1.00 52.38 83 ALA A N 1
ATOM 649 C CA . ALA A 1 83 ? -40.789 42.839 14.891 1.00 52.38 83 ALA A CA 1
ATOM 650 C C . ALA A 1 83 ? -39.586 42.370 15.730 1.00 52.38 83 ALA A C 1
ATOM 652 O O . ALA A 1 83 ? -38.791 43.202 16.167 1.00 52.38 83 ALA A O 1
ATOM 653 N N . TYR A 1 84 ? -39.372 41.051 15.832 1.00 49.91 84 TYR A N 1
ATOM 654 C CA . TYR A 1 84 ? -38.176 40.472 16.461 1.00 49.91 84 TYR A CA 1
ATOM 655 C C . TYR A 1 84 ? -36.870 40.965 15.809 1.00 49.91 84 TYR A C 1
ATOM 657 O O . TYR A 1 84 ? -35.893 41.226 16.506 1.00 49.91 84 TYR A O 1
ATOM 665 N N . GLN A 1 85 ? -36.830 41.126 14.483 1.00 46.44 85 GLN A N 1
ATOM 666 C CA . GLN A 1 85 ? -35.632 41.591 13.772 1.00 46.44 85 GLN A CA 1
ATOM 667 C C . GLN A 1 85 ? -35.317 43.079 13.962 1.00 46.44 85 GLN A C 1
ATOM 669 O O . GLN A 1 85 ? -34.142 43.448 13.968 1.00 46.44 85 GLN A O 1
ATOM 674 N N . ARG A 1 86 ? -36.329 43.939 14.130 1.00 53.56 86 ARG A N 1
ATOM 675 C CA . ARG A 1 86 ? -36.118 45.379 14.363 1.00 53.56 86 ARG A CA 1
ATOM 676 C C . ARG A 1 86 ? -35.442 45.654 15.704 1.00 53.56 86 ARG A C 1
ATOM 678 O O . ARG A 1 86 ? -34.523 46.469 15.752 1.00 53.56 86 ARG A O 1
ATOM 685 N N . VAL A 1 87 ? -35.820 44.907 16.742 1.00 48.59 87 VAL A N 1
ATOM 686 C CA . VAL A 1 87 ? -35.161 44.945 18.061 1.00 48.59 87 VAL A CA 1
ATOM 687 C C . VAL A 1 87 ? -33.680 44.560 17.935 1.00 48.59 87 VAL A C 1
ATOM 689 O O . VAL A 1 87 ? -32.807 45.228 18.478 1.00 48.59 87 VAL A O 1
ATOM 692 N N . LEU A 1 88 ? -33.375 43.553 17.111 1.00 43.62 88 LEU A N 1
ATOM 693 C CA . LEU A 1 88 ? -32.009 43.067 16.883 1.00 43.62 88 LEU A CA 1
ATOM 694 C C . LEU A 1 88 ? -31.114 44.037 16.084 1.00 43.62 88 LEU A C 1
ATOM 696 O O . LEU A 1 88 ? -29.889 43.964 16.189 1.00 43.62 88 LEU A O 1
ATOM 700 N N . GLN A 1 89 ? -31.677 44.936 15.266 1.00 45.00 89 GLN A N 1
ATOM 701 C CA . GLN A 1 89 ? -30.889 45.889 14.467 1.00 45.00 89 GLN A CA 1
ATOM 702 C C . GLN A 1 89 ? -30.414 47.112 15.263 1.00 45.00 89 GLN A C 1
ATOM 704 O O . GLN A 1 89 ? -29.347 47.644 14.953 1.00 45.00 89 GLN A O 1
ATOM 709 N N . GLN A 1 90 ? -31.154 47.540 16.291 1.00 45.94 90 GLN A N 1
ATOM 710 C CA . GLN A 1 90 ? -30.774 48.689 17.124 1.00 45.94 90 GLN A CA 1
ATOM 711 C C . GLN A 1 90 ? -29.556 48.404 18.027 1.00 45.94 90 GLN A C 1
ATOM 713 O O . GLN A 1 90 ? -28.863 49.332 18.436 1.00 45.94 90 GLN A O 1
ATOM 718 N N . GLU A 1 91 ? -29.235 47.133 18.285 1.00 46.88 91 GLU A N 1
ATOM 719 C CA . GLU A 1 91 ? -28.239 46.722 19.287 1.00 46.88 91 GLU A CA 1
ATOM 720 C C . GLU A 1 91 ? -26.821 46.462 18.731 1.00 46.88 91 GLU A C 1
ATOM 722 O O . GLU A 1 91 ? -25.892 46.168 19.482 1.00 46.88 91 GLU A O 1
ATOM 727 N N . LYS A 1 92 ? -26.583 46.634 17.421 1.00 40.94 92 LYS A N 1
ATOM 728 C CA . LYS A 1 92 ? -25.249 46.452 16.796 1.00 40.94 92 LYS A CA 1
ATOM 729 C C . LYS A 1 92 ? -24.152 47.406 17.321 1.00 40.94 92 LYS A C 1
ATOM 731 O O . LYS A 1 92 ? -23.004 47.287 16.900 1.00 40.94 92 LYS A O 1
ATOM 736 N N . LEU A 1 93 ? -24.492 48.348 18.203 1.00 38.94 93 LEU A N 1
ATOM 737 C CA . LEU A 1 93 ? -23.656 49.476 18.627 1.00 38.94 93 LEU A CA 1
ATOM 738 C C . LEU A 1 93 ? -22.914 49.298 19.966 1.00 38.94 93 LEU A C 1
ATOM 740 O O . LEU A 1 93 ? -22.066 50.132 20.265 1.00 38.94 93 LEU A O 1
ATOM 744 N N . MET A 1 94 ? -23.174 48.262 20.773 1.00 39.16 94 MET A N 1
ATOM 745 C CA . MET A 1 94 ? -22.662 48.216 22.159 1.00 39.16 94 MET A CA 1
ATOM 746 C C . MET A 1 94 ? -22.278 46.795 22.613 1.00 39.16 94 MET A C 1
ATOM 748 O O . MET A 1 94 ? -23.045 46.123 23.293 1.00 39.16 94 MET A O 1
ATOM 752 N N . ILE A 1 95 ? -21.082 46.305 22.260 1.00 35.19 95 ILE A N 1
ATOM 753 C CA . ILE A 1 95 ? -20.626 44.948 22.630 1.00 35.19 95 ILE A CA 1
ATOM 754 C C . ILE A 1 95 ? -19.420 45.007 23.579 1.00 35.19 95 ILE A C 1
ATOM 756 O O . ILE A 1 95 ? -18.328 45.362 23.148 1.00 35.19 95 ILE A O 1
ATOM 760 N N . SER A 1 96 ? -19.570 44.546 24.831 1.00 39.78 96 SER A N 1
ATOM 761 C CA . SER A 1 96 ? -18.534 43.749 25.527 1.00 39.78 96 SER A CA 1
ATOM 762 C C . SER A 1 96 ? -19.076 43.000 26.769 1.00 39.78 96 SER A C 1
ATOM 764 O O . SER A 1 96 ? -19.803 43.566 27.578 1.00 39.78 96 SER A O 1
ATOM 766 N N . GLY A 1 97 ? -18.685 41.722 26.941 1.00 35.00 97 GLY A N 1
ATOM 767 C CA . GLY A 1 97 ? -18.574 41.061 28.262 1.00 35.00 97 GLY A CA 1
ATOM 768 C C . GLY A 1 97 ? -19.482 39.854 28.616 1.00 35.00 97 GLY A C 1
ATOM 769 O O . GLY A 1 97 ? -20.575 40.055 29.130 1.00 35.00 97 GLY A O 1
ATOM 770 N N . ARG A 1 98 ? -18.934 38.630 28.425 1.00 37.06 98 ARG A N 1
ATOM 771 C CA . ARG A 1 98 ? -19.040 37.290 29.108 1.00 37.06 98 ARG A CA 1
ATOM 772 C C . ARG A 1 98 ? -20.347 36.703 29.725 1.00 37.06 98 ARG A C 1
ATOM 774 O O . ARG A 1 98 ? -21.072 37.388 30.438 1.00 37.06 98 ARG A O 1
ATOM 781 N N . SER A 1 99 ? -20.472 35.359 29.569 1.00 36.66 99 SER A N 1
ATOM 782 C CA . SER A 1 99 ? -20.982 34.275 30.482 1.00 36.66 99 SER A CA 1
ATOM 783 C C . SER A 1 99 ? -21.946 33.272 29.783 1.00 36.66 99 SER A C 1
ATOM 785 O O . SER A 1 99 ? -22.584 33.666 28.814 1.00 36.66 99 SER A O 1
ATOM 787 N N . SER A 1 100 ? -22.245 32.056 30.280 1.00 45.56 100 SER A N 1
ATOM 788 C CA . SER A 1 100 ? -21.532 30.755 30.361 1.00 45.56 100 SER A CA 1
ATOM 789 C C . SER A 1 100 ? -22.595 29.617 30.496 1.00 45.56 100 SER A C 1
ATOM 791 O O . SER A 1 100 ? -23.759 29.892 30.777 1.00 45.56 100 SER A O 1
ATOM 793 N N . ASP A 1 101 ? -22.209 28.357 30.230 1.00 39.34 101 ASP A N 1
ATOM 794 C CA . ASP A 1 101 ? -22.875 27.041 30.449 1.00 39.34 101 ASP A CA 1
ATOM 795 C C . ASP A 1 101 ? -24.326 26.739 29.998 1.00 39.34 101 ASP A C 1
ATOM 797 O O . ASP A 1 101 ? -24.555 25.672 29.422 1.00 39.34 101 ASP A O 1
ATOM 801 N N . TRP A 1 102 ? -25.306 27.628 30.140 1.00 35.03 102 TRP A N 1
ATOM 802 C CA . TRP A 1 102 ? -26.695 27.346 29.723 1.00 35.03 102 TRP A CA 1
ATOM 803 C C . TRP A 1 102 ? -26.843 27.209 28.193 1.00 35.03 102 TRP A C 1
ATOM 805 O O . TRP A 1 102 ? -27.587 26.369 27.681 1.00 35.03 102 TRP A O 1
ATOM 815 N N . THR A 1 103 ? -26.032 27.956 27.438 1.00 36.19 103 THR A N 1
ATOM 816 C CA . THR A 1 103 ? -25.964 27.915 25.967 1.00 36.19 103 THR A CA 1
ATOM 817 C C . THR A 1 103 ? -25.550 26.537 25.427 1.00 36.19 103 THR A C 1
ATOM 819 O O . THR A 1 103 ? -25.891 26.185 24.295 1.00 36.19 103 THR A O 1
ATOM 822 N N . ARG A 1 104 ? -24.817 25.739 26.219 1.00 40.72 104 ARG A N 1
ATOM 823 C CA . ARG A 1 104 ? -24.386 24.381 25.848 1.00 40.72 104 ARG A CA 1
ATOM 824 C C . ARG A 1 104 ? -25.546 23.387 25.945 1.00 40.72 104 ARG A C 1
ATOM 826 O O . ARG A 1 104 ? -25.719 22.582 25.035 1.00 40.72 104 ARG A O 1
ATOM 833 N N . GLU A 1 105 ? -26.378 23.496 26.976 1.00 39.22 105 GLU A N 1
ATOM 834 C CA . GLU A 1 105 ? -27.529 22.610 27.196 1.00 39.22 105 GLU A CA 1
ATOM 835 C C . GLU A 1 105 ? -28.676 22.868 26.208 1.00 39.22 105 GLU A C 1
ATOM 837 O O . GLU A 1 105 ? -29.272 21.932 25.674 1.00 39.22 105 GLU A O 1
ATOM 842 N N . VAL A 1 106 ? -28.918 24.130 25.841 1.00 37.00 106 VAL A N 1
ATOM 843 C CA . VAL A 1 106 ? -29.935 24.478 24.831 1.00 37.00 106 VAL A CA 1
ATOM 844 C C . VAL A 1 106 ? -29.545 23.977 23.434 1.00 37.00 106 VAL A C 1
ATOM 846 O O . VAL A 1 106 ? -30.396 23.470 22.698 1.00 37.00 106 VAL A O 1
ATOM 849 N N . ARG A 1 107 ? -28.251 24.028 23.075 1.00 41.44 107 ARG A N 1
ATOM 850 C CA . ARG A 1 107 ? -27.735 23.433 21.825 1.00 41.44 107 ARG A CA 1
ATOM 851 C C . ARG A 1 107 ? -27.909 21.911 21.799 1.00 41.44 107 ARG A C 1
ATOM 853 O O . ARG A 1 107 ? -28.279 21.367 20.760 1.00 41.44 107 ARG A O 1
ATOM 860 N N . LYS A 1 108 ? -27.695 21.237 22.935 1.00 43.66 108 LYS A N 1
ATOM 861 C CA . LYS A 1 108 ? -27.890 19.783 23.083 1.00 43.66 108 LYS A CA 1
ATOM 862 C C . LYS A 1 108 ? -29.361 19.386 22.941 1.00 43.66 108 LYS A C 1
ATOM 864 O O . LYS A 1 108 ? -29.671 18.453 22.202 1.00 43.66 108 LYS A O 1
ATOM 869 N N . TYR A 1 109 ? -30.275 20.137 23.554 1.00 39.81 109 TYR A N 1
ATOM 870 C CA . TYR A 1 109 ? -31.716 19.889 23.441 1.00 39.81 109 TYR A CA 1
ATOM 871 C C . TYR A 1 109 ? -32.247 20.116 22.014 1.00 39.81 109 TYR A C 1
ATOM 873 O O . TYR A 1 109 ? -33.050 19.331 21.505 1.00 39.81 109 TYR A O 1
ATOM 881 N N . ALA A 1 110 ? -31.749 21.147 21.323 1.00 38.31 110 ALA A N 1
ATOM 882 C CA . ALA A 1 110 ? -32.099 21.421 19.930 1.00 38.31 110 ALA A CA 1
ATOM 883 C C . ALA A 1 110 ? -31.618 20.316 18.967 1.00 38.31 110 ALA A C 1
ATOM 885 O O . ALA A 1 110 ? -32.375 19.904 18.087 1.00 38.31 110 ALA A O 1
ATOM 886 N N . ALA A 1 111 ? -30.406 19.783 19.165 1.00 41.75 111 ALA A N 1
ATOM 887 C CA . ALA A 1 111 ? -29.893 18.653 18.387 1.00 41.75 111 ALA A CA 1
ATOM 888 C C . ALA A 1 111 ? -30.702 17.363 18.630 1.00 41.75 111 ALA A C 1
ATOM 890 O O . ALA A 1 111 ? -30.981 16.622 17.691 1.00 41.75 111 ALA A O 1
ATOM 891 N N . ALA A 1 112 ? -31.152 17.128 19.867 1.00 41.44 112 ALA A N 1
ATOM 892 C CA . ALA A 1 112 ? -32.007 15.994 20.219 1.00 41.44 112 ALA A CA 1
ATOM 893 C C . ALA A 1 112 ? -33.364 16.034 19.498 1.00 41.44 112 ALA A C 1
ATOM 895 O O . ALA A 1 112 ? -33.824 15.023 18.969 1.00 41.44 112 ALA A O 1
ATOM 896 N N . CYS A 1 113 ? -33.975 17.220 19.421 1.00 38.84 113 CYS A N 1
ATOM 897 C CA . CYS A 1 113 ? -35.244 17.424 18.723 1.00 38.84 113 CYS A CA 1
ATOM 898 C C . CYS A 1 113 ? -35.111 17.221 17.202 1.00 38.84 113 CYS A C 1
ATOM 900 O O . CYS A 1 113 ? -36.058 16.765 16.562 1.00 38.84 113 CYS A O 1
ATOM 902 N N . LEU A 1 114 ? -33.944 17.547 16.631 1.00 40.50 114 LEU A N 1
ATOM 903 C CA . LEU A 1 114 ? -33.632 17.331 15.216 1.00 40.50 114 LEU A CA 1
ATOM 904 C C . LEU A 1 114 ? -33.495 15.834 14.897 1.00 40.50 114 LEU A C 1
ATOM 906 O O . LEU A 1 114 ? -34.142 15.345 13.976 1.00 40.50 114 LEU A O 1
ATOM 910 N N . VAL A 1 115 ? -32.751 15.088 15.720 1.00 43.44 115 VAL A N 1
ATOM 911 C CA . VAL A 1 115 ? -32.584 13.630 15.572 1.00 43.44 115 VAL A CA 1
ATOM 912 C C . VAL A 1 115 ? -33.916 12.893 15.755 1.00 43.44 115 VAL A C 1
ATOM 914 O O . VAL A 1 115 ? -34.226 11.957 15.015 1.00 43.44 115 VAL A O 1
ATOM 917 N N . GLU A 1 116 ? -34.751 13.325 16.706 1.00 39.81 116 GLU A N 1
ATOM 918 C CA . GLU A 1 116 ? -36.088 12.754 16.892 1.00 39.81 116 GLU A CA 1
ATOM 919 C C . GLU A 1 116 ? -36.984 13.002 15.663 1.00 39.81 116 GLU A C 1
ATOM 921 O O . GLU A 1 116 ? -37.703 12.098 15.226 1.00 39.81 116 GLU A O 1
ATOM 926 N N . ALA A 1 117 ? -36.898 14.191 15.056 1.00 38.56 117 ALA A N 1
ATOM 927 C CA . ALA A 1 117 ? -37.623 14.532 13.833 1.00 38.56 117 ALA A CA 1
ATOM 928 C C . ALA A 1 117 ? -37.152 13.709 12.618 1.00 38.56 117 ALA A C 1
ATOM 930 O O . ALA A 1 117 ? -37.987 13.192 11.873 1.00 38.56 117 ALA A O 1
ATOM 931 N N . GLU A 1 118 ? -35.842 13.519 12.453 1.00 41.34 118 GLU A N 1
ATOM 932 C CA . GLU A 1 118 ? -35.251 12.702 11.383 1.00 41.34 118 GLU A CA 1
ATOM 933 C C . GLU A 1 118 ? -35.620 11.216 11.525 1.00 41.34 118 GLU A C 1
ATOM 935 O O . GLU A 1 118 ? -35.985 10.558 10.547 1.00 41.34 118 GLU A O 1
ATOM 940 N N . SER A 1 119 ? -35.620 10.688 12.755 1.00 39.88 119 SER A N 1
ATOM 941 C CA . SER A 1 119 ? -35.990 9.292 13.027 1.00 39.88 119 SER A CA 1
ATOM 942 C C . SER A 1 119 ? -37.458 8.983 12.701 1.00 39.88 119 SER A C 1
ATOM 944 O O . SER A 1 119 ? -37.769 7.908 12.184 1.00 39.88 119 SER A O 1
ATOM 946 N N . LYS A 1 120 ? -38.364 9.944 12.936 1.00 39.19 120 LYS A N 1
ATOM 947 C CA . LYS A 1 120 ? -39.794 9.823 12.615 1.00 39.19 120 LYS A CA 1
ATOM 948 C C . LYS A 1 120 ? -40.062 9.973 11.114 1.00 39.19 120 LYS A C 1
ATOM 950 O O . LYS A 1 120 ? -40.988 9.345 10.607 1.00 39.19 120 LYS A O 1
ATOM 955 N N . ALA A 1 121 ? -39.235 10.729 10.391 1.00 37.34 121 ALA A N 1
ATOM 956 C CA . ALA A 1 121 ? -39.293 10.813 8.931 1.00 37.34 121 ALA A CA 1
ATOM 957 C C . ALA A 1 121 ? -38.882 9.487 8.260 1.00 37.34 121 ALA A C 1
ATOM 959 O O . ALA A 1 121 ? -39.590 9.007 7.376 1.00 37.34 121 ALA A O 1
ATOM 960 N N . ALA A 1 122 ? -37.812 8.843 8.741 1.00 36.62 122 ALA A N 1
ATOM 961 C CA . ALA A 1 122 ? -37.320 7.567 8.207 1.00 36.62 122 ALA A CA 1
ATOM 962 C C . ALA A 1 122 ? -38.247 6.365 8.487 1.00 36.62 122 ALA A C 1
ATOM 964 O O . ALA A 1 122 ? -38.231 5.385 7.748 1.00 36.62 122 ALA A O 1
ATOM 965 N N . ALA A 1 123 ? -39.081 6.430 9.529 1.00 35.81 123 ALA A N 1
ATOM 966 C CA . ALA A 1 123 ? -40.059 5.384 9.842 1.00 35.81 123 ALA A CA 1
ATOM 967 C C . ALA A 1 123 ? -41.295 5.398 8.917 1.00 35.81 123 ALA A C 1
ATOM 969 O O . ALA A 1 123 ? -42.054 4.433 8.899 1.00 35.81 123 ALA A O 1
ATOM 970 N N . THR A 1 124 ? -41.503 6.469 8.139 1.00 38.47 124 THR A N 1
ATOM 971 C CA . THR A 1 124 ? -42.694 6.627 7.278 1.00 38.47 124 THR A CA 1
ATOM 972 C C . THR A 1 124 ? -42.454 6.155 5.831 1.00 38.47 124 THR A C 1
ATOM 974 O O . THR A 1 124 ? -43.380 6.144 5.028 1.00 38.47 124 THR A O 1
ATOM 977 N N . THR A 1 125 ? -41.226 5.750 5.483 1.00 37.84 125 THR A N 1
ATOM 978 C CA . THR A 1 125 ? -40.827 5.284 4.139 1.00 37.84 125 THR A CA 1
ATOM 979 C C . THR A 1 125 ? -40.814 3.761 3.967 1.00 37.84 125 THR A C 1
ATOM 981 O O . THR A 1 125 ? -40.455 3.283 2.895 1.00 37.84 125 THR A O 1
ATOM 984 N N . ALA A 1 126 ? -41.226 2.982 4.970 1.00 34.09 126 ALA A N 1
ATOM 985 C CA . ALA A 1 126 ? -41.341 1.529 4.848 1.00 34.09 126 ALA A CA 1
ATOM 986 C C . ALA A 1 126 ? -42.813 1.108 4.694 1.00 34.09 126 ALA A C 1
ATOM 988 O O . ALA A 1 126 ? -43.596 1.164 5.639 1.00 34.09 126 ALA A O 1
ATOM 989 N N . THR A 1 127 ? -43.197 0.673 3.494 1.00 31.16 127 THR A N 1
ATOM 990 C CA . THR A 1 127 ? -44.453 -0.050 3.218 1.00 31.16 127 THR A CA 1
ATOM 991 C C . THR A 1 127 ? -44.096 -1.300 2.397 1.00 31.16 127 THR A C 1
ATOM 993 O O . THR A 1 127 ? -43.204 -1.205 1.552 1.00 31.16 127 THR A O 1
ATOM 996 N N . PRO A 1 128 ? -44.706 -2.477 2.651 1.00 35.47 128 PRO A N 1
ATOM 997 C CA . PRO A 1 128 ? -44.277 -3.739 2.048 1.00 35.47 128 PRO A CA 1
ATOM 998 C C . PRO A 1 128 ? -44.724 -3.848 0.584 1.00 35.47 128 PRO A C 1
ATOM 1000 O O . PRO A 1 128 ? -45.862 -3.519 0.250 1.00 35.47 128 PRO A O 1
ATOM 1003 N N . ALA A 1 129 ? -43.829 -4.321 -0.286 1.00 30.56 129 ALA A N 1
ATOM 1004 C CA . ALA A 1 129 ? -44.139 -4.598 -1.683 1.00 30.56 129 ALA A CA 1
ATOM 1005 C C . ALA A 1 129 ? -44.788 -5.983 -1.844 1.00 30.56 129 ALA A C 1
ATOM 1007 O O . ALA A 1 129 ? -44.348 -6.977 -1.269 1.00 30.56 129 ALA A O 1
ATOM 1008 N N . ILE A 1 130 ? -45.858 -5.979 -2.633 1.00 29.45 130 ILE A N 1
ATOM 1009 C CA . ILE A 1 130 ? -46.752 -7.077 -2.994 1.00 29.45 130 ILE A CA 1
ATOM 1010 C C . ILE A 1 130 ? -46.097 -8.009 -4.030 1.00 29.45 130 ILE A C 1
ATOM 1012 O O . ILE A 1 130 ? -45.284 -7.594 -4.852 1.00 29.45 130 ILE A O 1
ATOM 1016 N N . THR A 1 131 ? -46.502 -9.274 -3.961 1.00 31.02 131 THR A N 1
ATOM 1017 C CA . THR A 1 131 ? -46.219 -10.420 -4.834 1.00 31.02 131 THR A CA 1
ATOM 1018 C C . THR A 1 131 ? -46.565 -10.234 -6.318 1.00 31.02 131 THR A C 1
ATOM 1020 O O . THR A 1 131 ? -47.647 -9.747 -6.635 1.00 31.02 131 THR A O 1
ATOM 1023 N N . GLY A 1 132 ? -45.731 -10.823 -7.188 1.00 25.72 132 GLY A N 1
ATOM 1024 C CA . GLY A 1 132 ? -46.149 -11.456 -8.448 1.00 25.72 132 GLY A CA 1
ATOM 1025 C C . GLY A 1 132 ? -45.691 -10.783 -9.746 1.00 25.72 132 GLY A C 1
ATOM 1026 O O . GLY A 1 132 ? -46.234 -9.749 -10.114 1.00 25.72 132 GLY A O 1
ATOM 1027 N N . ALA A 1 133 ? -44.755 -11.421 -10.460 1.00 25.06 133 ALA A N 1
ATOM 1028 C CA . ALA A 1 133 ? -44.813 -11.672 -11.910 1.00 25.06 133 ALA A CA 1
ATOM 1029 C C . ALA A 1 133 ? -43.538 -12.403 -12.372 1.00 25.06 133 ALA A C 1
ATOM 1031 O O . ALA A 1 133 ? -42.422 -11.917 -12.195 1.00 25.06 133 ALA A O 1
ATOM 1032 N N . GLU A 1 134 ? -43.738 -13.584 -12.951 1.00 27.23 134 GLU A N 1
ATOM 1033 C CA . GLU A 1 134 ? -42.744 -14.412 -13.629 1.00 27.23 134 GLU A CA 1
ATOM 1034 C C . GLU A 1 134 ? -42.220 -13.733 -14.904 1.00 27.23 134 GLU A C 1
ATOM 1036 O O . GLU A 1 134 ? -42.992 -13.162 -15.674 1.00 27.23 134 GLU A O 1
ATOM 1041 N N . ALA A 1 135 ? -40.919 -13.866 -15.170 1.00 25.30 135 ALA A N 1
ATOM 1042 C CA . ALA A 1 135 ? -40.355 -13.744 -16.512 1.00 25.30 135 ALA A CA 1
ATOM 1043 C C . ALA A 1 135 ? -39.085 -14.605 -16.608 1.00 25.30 135 ALA A C 1
ATOM 1045 O O . ALA A 1 135 ? -38.074 -14.332 -15.963 1.00 25.30 135 ALA A O 1
ATOM 1046 N N . GLN A 1 136 ? -39.179 -15.675 -17.396 1.00 23.28 136 GLN A N 1
ATOM 1047 C CA . GLN A 1 136 ? -38.096 -16.588 -17.757 1.00 23.28 136 GLN A CA 1
ATOM 1048 C C . GLN A 1 136 ? -37.157 -15.948 -18.790 1.00 23.28 136 GLN A C 1
ATOM 1050 O O . GLN A 1 136 ? -37.629 -15.309 -19.726 1.00 23.28 136 GLN A O 1
ATOM 1055 N N . SER A 1 137 ? -35.853 -16.210 -18.661 1.00 23.36 137 SER A N 1
ATOM 1056 C CA . SER A 1 137 ? -34.852 -16.159 -19.740 1.00 23.36 137 SER A CA 1
ATOM 1057 C C .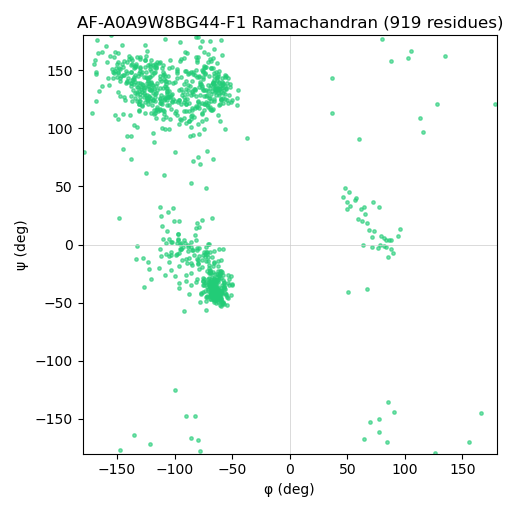 SER A 1 137 ? -33.705 -17.142 -19.424 1.00 23.36 137 SER A C 1
ATOM 1059 O O . SER A 1 137 ? -33.446 -17.374 -18.244 1.00 23.36 137 SER A O 1
ATOM 1061 N N . PRO A 1 138 ? -33.038 -17.739 -20.431 1.00 25.98 138 PRO A N 1
ATOM 1062 C CA . PRO A 1 138 ? -32.517 -19.107 -20.355 1.00 25.98 138 PRO A CA 1
ATOM 1063 C C . PRO A 1 138 ? -31.024 -19.229 -20.004 1.00 25.98 138 PRO A C 1
ATOM 1065 O O . PRO A 1 138 ? -30.205 -18.390 -20.377 1.00 25.98 138 PRO A O 1
ATOM 1068 N N . GLU A 1 139 ? -30.676 -20.342 -19.354 1.00 23.70 139 GLU A N 1
ATOM 1069 C CA . GLU A 1 139 ? -29.307 -20.846 -19.180 1.00 23.70 139 GLU A CA 1
ATOM 1070 C C . GLU A 1 139 ? -28.808 -21.589 -20.438 1.00 23.70 139 GLU A C 1
ATOM 1072 O O . GLU A 1 139 ? -29.581 -22.326 -21.058 1.00 23.70 139 GLU A O 1
ATOM 1077 N N . PRO A 1 140 ? -27.512 -21.489 -20.793 1.00 26.73 140 PRO A N 1
ATOM 1078 C CA . PRO A 1 140 ? -26.870 -22.409 -21.720 1.00 26.73 140 PRO A CA 1
ATOM 1079 C C . PRO A 1 140 ? -26.211 -23.587 -20.983 1.00 26.73 140 PRO A C 1
ATOM 1081 O O . PRO A 1 140 ? -25.380 -23.417 -20.092 1.00 26.73 140 PRO A O 1
ATOM 1084 N N . GLN A 1 141 ? -26.575 -24.792 -21.419 1.00 22.81 141 GLN A N 1
ATOM 1085 C CA . GLN A 1 141 ? -26.044 -26.085 -20.990 1.00 22.81 141 GLN A CA 1
ATOM 1086 C C . GLN A 1 141 ? -24.555 -26.241 -21.349 1.00 22.81 141 GLN A C 1
ATOM 1088 O O . GLN A 1 141 ? -24.168 -26.045 -22.502 1.00 22.81 141 GLN A O 1
ATOM 1093 N N . MET A 1 142 ? -23.734 -26.681 -20.390 1.00 26.06 142 MET A N 1
ATOM 1094 C CA . MET A 1 142 ? -22.417 -27.267 -20.655 1.00 26.06 142 MET A CA 1
ATOM 1095 C C . MET A 1 142 ? -22.457 -28.768 -20.373 1.00 26.06 142 MET A C 1
ATOM 1097 O O . MET A 1 142 ? -22.838 -29.202 -19.290 1.00 26.06 142 MET A O 1
ATOM 1101 N N . ALA A 1 143 ? -22.077 -29.538 -21.390 1.00 24.88 143 ALA A N 1
ATOM 1102 C CA . ALA A 1 143 ? -22.026 -30.988 -21.382 1.00 24.88 143 ALA A CA 1
ATOM 1103 C C . ALA A 1 143 ? -20.885 -31.515 -20.499 1.00 24.88 143 ALA A C 1
ATOM 1105 O O . ALA A 1 143 ? -19.733 -31.092 -20.617 1.00 24.88 143 ALA A O 1
ATOM 1106 N N . GLU A 1 144 ? -21.226 -32.484 -19.654 1.00 23.77 144 GLU A N 1
ATOM 1107 C CA . GLU A 1 144 ? -20.292 -33.362 -18.965 1.00 23.77 144 GLU A CA 1
ATOM 1108 C C . GLU A 1 144 ? -19.691 -34.380 -19.942 1.00 23.77 144 GLU A C 1
ATOM 1110 O O . GLU A 1 144 ? -20.412 -35.087 -20.643 1.00 23.77 144 GLU A O 1
ATOM 1115 N N . HIS A 1 145 ? -18.372 -34.541 -19.900 1.00 27.69 145 HIS A N 1
ATOM 1116 C CA . HIS A 1 145 ? -17.743 -35.837 -20.123 1.00 27.69 145 HIS A CA 1
ATOM 1117 C C . HIS A 1 145 ? -16.612 -35.990 -19.111 1.00 27.69 145 HIS A C 1
ATOM 1119 O O . HIS A 1 145 ? -15.620 -35.261 -19.137 1.00 27.69 145 HIS A O 1
ATOM 1125 N N . GLY A 1 146 ? -16.816 -36.913 -18.170 1.00 22.77 146 GLY A N 1
ATOM 1126 C CA . GLY A 1 146 ? -15.819 -37.295 -17.181 1.00 22.77 146 GLY A CA 1
ATOM 1127 C C . GLY A 1 146 ? -14.643 -38.043 -17.797 1.00 22.77 146 GLY A C 1
ATOM 1128 O O . GLY A 1 146 ? -14.671 -38.378 -18.974 1.00 22.77 146 GLY A O 1
ATOM 1129 N N . LEU A 1 147 ? -13.639 -38.328 -16.965 1.00 25.95 147 LEU A N 1
ATOM 1130 C CA . LEU A 1 147 ? -12.872 -39.576 -16.969 1.00 25.95 147 LEU A CA 1
ATOM 1131 C C . LEU A 1 147 ? -11.949 -39.618 -15.734 1.00 25.95 147 LEU A C 1
ATOM 1133 O O . LEU A 1 147 ? -11.033 -38.819 -15.572 1.00 25.95 147 LEU A O 1
ATOM 1137 N N . HIS A 1 148 ? -12.283 -40.569 -14.864 1.00 26.20 148 HIS A N 1
ATOM 1138 C CA . HIS A 1 148 ? -11.460 -41.391 -13.977 1.00 26.20 148 HIS A CA 1
ATOM 1139 C C . HIS A 1 148 ? -10.211 -40.834 -13.272 1.00 26.20 148 HIS A C 1
ATOM 1141 O O . HIS A 1 148 ? -9.122 -40.692 -13.823 1.00 26.20 148 HIS A O 1
ATOM 1147 N N . ALA A 1 149 ? -10.368 -40.761 -11.948 1.00 23.14 149 ALA A N 1
ATOM 1148 C CA . ALA A 1 149 ? -9.317 -40.933 -10.962 1.00 23.14 149 ALA A CA 1
ATOM 1149 C C . ALA A 1 149 ? -8.603 -42.287 -11.121 1.00 23.14 149 ALA A C 1
ATOM 1151 O O . ALA A 1 149 ? -9.253 -43.329 -11.213 1.00 23.14 149 ALA A O 1
ATOM 1152 N N . THR A 1 150 ? -7.272 -42.269 -11.036 1.00 24.41 150 THR A N 1
ATOM 1153 C CA . THR A 1 150 ? -6.490 -43.465 -10.703 1.00 24.41 150 THR A CA 1
ATOM 1154 C C . THR A 1 150 ? -5.505 -43.108 -9.597 1.00 24.41 150 THR A C 1
ATOM 1156 O O . THR A 1 150 ? -4.634 -42.258 -9.761 1.00 24.41 150 THR A O 1
ATOM 1159 N N . GLN A 1 151 ? -5.704 -43.734 -8.439 1.00 23.69 151 GLN A N 1
ATOM 1160 C CA . GLN A 1 151 ? -4.778 -43.743 -7.314 1.00 23.69 151 GLN A CA 1
ATOM 1161 C C . GLN A 1 151 ? -3.528 -44.543 -7.686 1.00 23.69 151 GLN A C 1
ATOM 1163 O O . GLN A 1 151 ? -3.663 -45.661 -8.176 1.00 23.69 151 GLN A O 1
ATOM 1168 N N . THR A 1 152 ? -2.335 -44.060 -7.329 1.00 23.53 152 THR A N 1
ATOM 1169 C CA . THR A 1 152 ? -1.239 -44.983 -6.994 1.00 23.53 152 THR A CA 1
ATOM 1170 C C . THR A 1 152 ? -0.317 -44.417 -5.919 1.00 23.53 152 THR A C 1
ATOM 1172 O O . THR A 1 152 ? -0.097 -43.215 -5.820 1.00 23.53 152 THR A O 1
ATOM 1175 N N . ARG A 1 153 ? 0.129 -45.349 -5.077 1.00 23.20 153 ARG A N 1
ATOM 1176 C CA . ARG A 1 153 ? 0.785 -45.231 -3.775 1.00 23.20 153 ARG A CA 1
ATOM 1177 C C . ARG A 1 153 ? 2.198 -44.638 -3.807 1.00 23.20 153 ARG A C 1
ATOM 1179 O O . ARG A 1 153 ? 2.967 -44.865 -4.730 1.00 23.20 153 ARG A O 1
ATOM 1186 N N . SER A 1 154 ? 2.525 -44.004 -2.687 1.00 21.27 154 SER A N 1
ATOM 1187 C CA . SER A 1 154 ? 3.854 -43.756 -2.118 1.00 21.27 154 SER A CA 1
ATOM 1188 C C . SER A 1 154 ? 4.679 -45.032 -1.895 1.00 21.27 154 SER A C 1
ATOM 1190 O O . SER A 1 154 ? 4.088 -46.021 -1.475 1.00 21.27 154 SER A O 1
ATOM 1192 N N . TYR A 1 155 ? 6.009 -44.973 -2.067 1.00 23.34 155 TYR A N 1
ATOM 1193 C CA . TYR A 1 155 ? 7.061 -45.336 -1.083 1.00 23.34 155 TYR A CA 1
ATOM 1194 C C . TYR A 1 155 ? 8.458 -44.888 -1.607 1.00 23.34 155 TYR A C 1
ATOM 1196 O O . TYR A 1 155 ? 8.590 -44.660 -2.810 1.00 23.34 155 TYR A O 1
ATOM 1204 N N . PRO A 1 156 ? 9.451 -44.662 -0.718 1.00 33.53 156 PRO A N 1
ATOM 1205 C CA . PRO A 1 156 ? 10.663 -43.875 -0.970 1.00 33.53 156 PRO A CA 1
ATOM 1206 C C . PRO A 1 156 ? 11.857 -44.730 -1.404 1.00 33.53 156 PRO A C 1
ATOM 1208 O O . PRO A 1 156 ? 11.905 -45.901 -1.052 1.00 33.53 156 PRO A O 1
ATOM 1211 N N . GLU A 1 157 ? 12.858 -44.117 -2.046 1.00 23.25 157 GLU A N 1
ATOM 1212 C CA . GLU A 1 157 ? 14.272 -44.437 -1.797 1.00 23.25 157 GLU A CA 1
ATOM 1213 C C . GLU A 1 157 ? 15.236 -43.418 -2.426 1.00 23.25 157 GLU A C 1
ATOM 1215 O O . GLU A 1 157 ? 14.975 -42.790 -3.450 1.00 23.25 157 GLU A O 1
ATOM 1220 N N . SER A 1 158 ? 16.337 -43.240 -1.708 1.00 24.38 158 SER A N 1
ATOM 1221 C CA . SER A 1 158 ? 17.468 -42.336 -1.883 1.00 24.38 158 SER A CA 1
ATOM 1222 C C . SER A 1 158 ? 18.522 -42.849 -2.867 1.00 24.38 158 SER A C 1
ATOM 1224 O O . SER A 1 158 ? 18.873 -44.023 -2.793 1.00 24.38 158 SER A O 1
ATOM 1226 N N . SER A 1 159 ? 19.166 -41.947 -3.617 1.00 25.72 159 SER A N 1
ATOM 1227 C CA . SER A 1 159 ? 20.614 -42.015 -3.896 1.00 25.72 159 SER A CA 1
ATOM 1228 C C . SER A 1 159 ? 21.129 -40.721 -4.538 1.00 25.72 159 SER A C 1
ATOM 1230 O O . SER A 1 159 ? 20.653 -40.315 -5.597 1.00 25.72 159 SER A O 1
ATOM 1232 N N . ASP A 1 160 ? 22.122 -40.117 -3.886 1.00 24.70 160 ASP A N 1
ATOM 1233 C CA . ASP A 1 160 ? 22.984 -39.032 -4.366 1.00 24.70 160 ASP A CA 1
ATOM 1234 C C . ASP A 1 160 ? 23.761 -39.394 -5.644 1.00 24.70 160 ASP A C 1
ATOM 1236 O O . ASP A 1 160 ? 24.323 -40.485 -5.731 1.00 24.70 160 ASP A O 1
ATOM 1240 N N . SER A 1 161 ? 23.943 -38.419 -6.545 1.00 25.58 161 SER A N 1
ATOM 1241 C CA . SER A 1 161 ? 25.255 -38.147 -7.164 1.00 25.58 161 SER A CA 1
ATOM 1242 C C . SER A 1 161 ? 25.281 -36.784 -7.874 1.00 25.58 161 SER A C 1
ATOM 1244 O O . SER A 1 161 ? 24.372 -36.452 -8.630 1.00 25.58 161 SER A O 1
ATOM 1246 N N . GLY A 1 162 ? 26.337 -36.009 -7.605 1.00 23.61 162 GLY A N 1
ATOM 1247 C CA . GLY A 1 162 ? 26.490 -34.583 -7.899 1.00 23.61 162 GLY A CA 1
ATOM 1248 C C . GLY A 1 162 ? 26.565 -34.144 -9.368 1.00 23.61 162 GLY A C 1
ATOM 1249 O O . GLY A 1 162 ? 26.931 -34.893 -10.268 1.00 23.61 162 GLY A O 1
ATOM 1250 N N . GLY A 1 163 ? 26.294 -32.849 -9.558 1.00 24.42 163 GLY A N 1
ATOM 1251 C CA . GLY A 1 163 ? 26.469 -32.100 -10.802 1.00 24.42 163 GLY A CA 1
ATOM 1252 C C . GLY A 1 163 ? 26.069 -30.635 -10.609 1.00 24.42 163 GLY A C 1
ATOM 1253 O O . GLY A 1 163 ? 24.950 -30.248 -10.926 1.00 24.42 163 GLY A O 1
ATOM 1254 N N . SER A 1 164 ? 26.962 -29.835 -10.020 1.00 26.16 164 SER A N 1
ATOM 1255 C CA . SER A 1 164 ? 26.744 -28.415 -9.706 1.00 26.16 164 SER A CA 1
ATOM 1256 C C . SER A 1 164 ? 26.501 -27.577 -10.966 1.00 26.16 164 SER A C 1
ATOM 1258 O O . SER A 1 164 ? 27.411 -27.338 -11.757 1.00 26.16 164 SER A O 1
ATOM 1260 N N . THR A 1 165 ? 25.268 -27.094 -11.115 1.00 24.36 165 THR A N 1
ATOM 1261 C CA . THR A 1 165 ? 24.931 -25.897 -11.890 1.00 24.36 165 THR A CA 1
ATOM 1262 C C . THR A 1 165 ? 24.002 -25.050 -11.026 1.00 24.36 165 THR A C 1
ATOM 1264 O O . THR A 1 165 ? 22.825 -25.352 -10.855 1.00 24.36 165 THR A O 1
ATOM 1267 N N . HIS A 1 166 ? 24.546 -24.003 -10.406 1.00 25.97 166 HIS A N 1
ATOM 1268 C CA . HIS A 1 166 ? 23.752 -23.028 -9.662 1.00 25.97 166 HIS A CA 1
ATOM 1269 C C . HIS A 1 166 ? 22.952 -22.159 -10.643 1.00 25.97 166 HIS A C 1
ATOM 1271 O O . HIS A 1 166 ? 23.336 -21.035 -10.953 1.00 25.97 166 HIS A O 1
ATOM 1277 N N . SER A 1 167 ? 21.821 -22.672 -11.131 1.00 24.92 167 SER A N 1
ATOM 1278 C CA . SER A 1 167 ? 20.703 -21.806 -11.491 1.00 24.92 167 SER A CA 1
ATOM 1279 C C . SER A 1 167 ? 19.970 -21.468 -10.200 1.00 24.92 167 SER A C 1
ATOM 1281 O O . SER A 1 167 ? 19.456 -22.367 -9.532 1.00 24.92 167 SER A O 1
ATOM 1283 N N . ALA A 1 168 ? 19.916 -20.192 -9.834 1.00 26.66 168 ALA A N 1
ATOM 1284 C CA . ALA A 1 168 ? 19.016 -19.703 -8.801 1.00 26.66 168 ALA A CA 1
ATOM 1285 C C . ALA A 1 168 ? 17.558 -19.843 -9.285 1.00 26.66 168 ALA A C 1
ATOM 1287 O O . ALA A 1 168 ? 16.913 -18.873 -9.666 1.00 26.66 168 ALA A O 1
ATOM 1288 N N . SER A 1 169 ? 17.030 -21.068 -9.312 1.00 27.06 169 SER A N 1
ATOM 1289 C CA . SER A 1 169 ? 15.591 -21.282 -9.298 1.00 27.06 169 SER A CA 1
ATOM 1290 C C . SER A 1 169 ? 15.164 -21.101 -7.849 1.00 27.06 169 SER A C 1
ATOM 1292 O O . SER A 1 169 ? 15.278 -22.021 -7.037 1.00 27.06 169 SER A O 1
ATOM 1294 N N . SER A 1 170 ? 14.714 -19.893 -7.505 1.00 32.72 170 SER A N 1
ATOM 1295 C CA . SER A 1 170 ? 13.887 -19.700 -6.317 1.00 32.72 170 SER A CA 1
ATOM 1296 C C . SER A 1 170 ? 12.820 -20.791 -6.339 1.00 32.72 170 SER A C 1
ATOM 1298 O O . SER A 1 170 ? 12.074 -20.876 -7.318 1.00 32.72 170 SER A O 1
ATOM 1300 N N . SER A 1 171 ? 12.758 -21.645 -5.319 1.00 30.00 171 SER A N 1
ATOM 1301 C CA . SER A 1 171 ? 11.624 -22.545 -5.135 1.00 30.00 171 SER A CA 1
ATOM 1302 C C . SER A 1 171 ? 10.373 -21.667 -5.084 1.00 30.00 171 SER A C 1
ATOM 1304 O O . SER A 1 171 ? 10.122 -21.015 -4.070 1.00 30.00 171 SER A O 1
ATOM 1306 N N . ALA A 1 172 ? 9.648 -21.560 -6.199 1.00 43.69 172 ALA A N 1
ATOM 1307 C CA . ALA A 1 172 ? 8.410 -20.808 -6.257 1.00 43.69 172 ALA A CA 1
ATOM 1308 C C . ALA A 1 172 ? 7.472 -21.472 -5.252 1.00 43.69 172 ALA A C 1
ATOM 1310 O O . ALA A 1 172 ? 7.021 -22.600 -5.469 1.00 43.69 172 ALA A O 1
ATOM 1311 N N . ALA A 1 173 ? 7.243 -20.812 -4.116 1.00 57.53 173 ALA A N 1
ATOM 1312 C CA . ALA A 1 173 ? 6.199 -21.222 -3.198 1.00 57.53 173 ALA A CA 1
ATOM 1313 C C . ALA A 1 173 ? 4.924 -21.357 -4.035 1.00 57.53 173 ALA A C 1
ATOM 1315 O O . ALA A 1 173 ? 4.556 -20.446 -4.781 1.00 57.53 173 ALA A O 1
ATOM 1316 N N . ARG A 1 174 ? 4.324 -22.547 -4.015 1.00 78.19 174 ARG A N 1
ATOM 1317 C CA . ARG A 1 174 ? 3.147 -22.839 -4.827 1.00 78.19 174 ARG A CA 1
ATOM 1318 C C . ARG A 1 174 ? 2.064 -21.830 -4.445 1.00 78.19 174 ARG A C 1
ATOM 1320 O O . ARG A 1 174 ? 1.702 -21.768 -3.274 1.00 78.19 174 ARG A O 1
ATOM 1327 N N . LEU A 1 175 ? 1.580 -21.058 -5.421 1.00 88.69 175 LEU A N 1
ATOM 1328 C CA . LEU A 1 175 ? 0.517 -20.076 -5.203 1.00 88.69 175 LEU A CA 1
ATOM 1329 C C . LEU A 1 175 ? -0.675 -20.741 -4.509 1.00 88.69 175 LEU A C 1
ATOM 1331 O O . LEU A 1 175 ? -1.079 -21.853 -4.870 1.00 88.69 175 LEU A O 1
ATOM 1335 N N . THR A 1 176 ? -1.264 -20.047 -3.543 1.00 92.69 176 THR A N 1
ATOM 1336 C CA . THR A 1 176 ? -2.531 -20.460 -2.933 1.00 92.69 176 THR A CA 1
ATOM 1337 C C . THR A 1 176 ? -3.682 -20.399 -3.950 1.00 92.69 176 THR A C 1
ATOM 1339 O O . THR A 1 176 ? -3.554 -19.845 -5.047 1.00 92.69 176 THR A O 1
ATOM 1342 N N . ALA A 1 177 ? -4.843 -20.973 -3.613 1.00 93.88 177 ALA A N 1
ATOM 1343 C CA . ALA A 1 177 ? -6.027 -20.909 -4.479 1.00 93.88 177 ALA A CA 1
ATOM 1344 C C . ALA A 1 177 ? -6.529 -19.462 -4.683 1.00 93.88 177 ALA A C 1
ATOM 1346 O O . ALA A 1 177 ? -6.929 -19.092 -5.792 1.00 93.88 177 ALA A O 1
ATOM 1347 N N . GLU A 1 178 ? -6.453 -18.636 -3.635 1.00 93.25 178 GLU A N 1
ATOM 1348 C CA . GLU A 1 178 ? -6.785 -17.207 -3.685 1.00 93.25 178 GLU A CA 1
ATOM 1349 C C . GLU A 1 178 ? -5.826 -16.459 -4.617 1.00 93.25 178 GLU A C 1
ATOM 1351 O O . GLU A 1 178 ? -6.261 -15.796 -5.559 1.00 93.25 178 GLU A O 1
ATOM 1356 N N . GLU A 1 179 ? -4.516 -16.653 -4.443 1.00 95.62 179 GLU A N 1
ATOM 1357 C CA . GLU A 1 179 ? -3.503 -16.055 -5.316 1.00 95.62 179 GLU A CA 1
ATOM 1358 C C . GLU A 1 179 ? -3.649 -16.510 -6.764 1.00 95.62 179 GLU A C 1
ATOM 1360 O O . GLU A 1 179 ? -3.551 -15.700 -7.681 1.00 95.62 179 GLU A O 1
ATOM 1365 N N . THR A 1 180 ? -3.942 -17.791 -6.992 1.00 95.69 180 THR A N 1
ATOM 1366 C CA . THR A 1 180 ? -4.184 -18.325 -8.338 1.00 95.69 180 THR A CA 1
ATOM 1367 C C . THR A 1 180 ? -5.367 -17.623 -9.006 1.00 95.69 180 THR A C 1
ATOM 1369 O O . THR A 1 180 ? -5.322 -17.341 -10.205 1.00 95.69 180 THR A O 1
ATOM 1372 N N . THR A 1 181 ? -6.413 -17.301 -8.240 1.00 96.81 181 THR A N 1
ATOM 1373 C CA . THR A 1 181 ? -7.580 -16.557 -8.731 1.00 96.81 181 THR A CA 1
ATOM 1374 C C . THR A 1 181 ? -7.203 -15.125 -9.097 1.00 96.81 181 THR A C 1
ATOM 1376 O O . THR A 1 181 ? -7.520 -14.680 -10.202 1.00 96.81 181 THR A O 1
ATOM 1379 N N . VAL A 1 182 ? -6.454 -14.438 -8.228 1.00 97.50 182 VAL A N 1
ATOM 1380 C CA . VAL A 1 182 ? -5.936 -13.086 -8.488 1.00 97.50 182 VAL A CA 1
ATOM 1381 C C . VAL A 1 182 ? -5.060 -13.077 -9.737 1.00 97.50 182 VAL A C 1
ATOM 1383 O O . VAL A 1 182 ? -5.309 -12.304 -10.655 1.00 97.50 182 VAL A O 1
ATOM 1386 N N . VAL A 1 183 ? -4.078 -13.975 -9.824 1.00 96.69 183 VAL A N 1
ATOM 1387 C CA . VAL A 1 183 ? -3.144 -14.073 -10.953 1.00 96.69 183 VAL A CA 1
ATOM 1388 C C . VAL A 1 183 ? -3.871 -14.378 -12.259 1.00 96.69 183 VAL A C 1
ATOM 1390 O O . VAL A 1 183 ? -3.555 -13.779 -13.291 1.00 96.69 183 VAL A O 1
ATOM 1393 N N . ARG A 1 184 ? -4.865 -15.274 -12.237 1.00 96.31 184 ARG A N 1
ATOM 1394 C CA . ARG A 1 184 ? -5.705 -15.565 -13.405 1.00 96.31 184 ARG A CA 1
ATOM 1395 C C . ARG A 1 184 ? -6.480 -14.325 -13.838 1.00 96.31 184 ARG A C 1
ATOM 1397 O O . ARG A 1 184 ? -6.433 -13.978 -15.014 1.00 96.31 184 ARG A O 1
ATOM 1404 N N . HIS A 1 185 ? -7.149 -13.650 -12.905 1.00 97.19 185 HIS A N 1
ATOM 1405 C CA . HIS A 1 185 ? -7.916 -12.442 -13.195 1.00 97.19 185 HIS A CA 1
ATOM 1406 C C . HIS A 1 185 ? -7.020 -11.342 -13.776 1.00 97.19 185 HIS A C 1
ATOM 1408 O O . HIS A 1 185 ? -7.317 -10.778 -14.826 1.00 97.19 185 HIS A O 1
ATOM 1414 N N . THR A 1 186 ? -5.859 -11.108 -13.162 1.00 97.12 186 THR A N 1
ATOM 1415 C CA . THR A 1 186 ? -4.921 -10.056 -13.575 1.00 97.12 186 THR A CA 1
ATOM 1416 C C . THR A 1 186 ? -4.015 -10.448 -14.740 1.00 97.12 186 THR A C 1
ATOM 1418 O O . THR A 1 186 ? -3.099 -9.705 -15.095 1.00 97.12 186 THR A O 1
ATOM 1421 N N . SER A 1 187 ? -4.280 -11.604 -15.361 1.00 97.38 187 SER A N 1
ATOM 1422 C CA . SER A 1 187 ? -3.748 -11.964 -16.678 1.00 97.38 187 SER A CA 1
ATOM 1423 C C . SER A 1 187 ? -4.518 -11.318 -17.822 1.00 97.38 187 SER A C 1
ATOM 1425 O O . SER A 1 187 ? -4.006 -11.290 -18.937 1.00 97.38 187 SER A O 1
ATOM 1427 N N . TYR A 1 188 ? -5.716 -10.793 -17.566 1.00 97.62 188 TYR A N 1
ATOM 1428 C CA . TYR A 1 188 ? -6.488 -10.052 -18.552 1.00 97.62 188 TYR A CA 1
ATOM 1429 C C . TYR A 1 188 ? -6.172 -8.555 -18.451 1.00 97.62 188 TYR A C 1
ATOM 1431 O O . TYR A 1 188 ? -6.546 -7.900 -17.478 1.00 97.62 188 TYR A O 1
ATOM 1439 N N . ILE A 1 189 ? -5.454 -8.023 -19.441 1.00 96.75 189 ILE A N 1
ATOM 1440 C CA . ILE A 1 189 ? -4.977 -6.635 -19.469 1.00 96.75 189 ILE A CA 1
ATOM 1441 C C . ILE A 1 189 ? -5.359 -6.020 -20.814 1.00 96.75 189 ILE A C 1
ATOM 1443 O O . ILE A 1 189 ? -5.060 -6.590 -21.860 1.00 96.75 189 ILE A O 1
ATOM 1447 N N . ASN A 1 190 ? -6.032 -4.866 -20.804 1.00 94.88 190 ASN A N 1
ATOM 1448 C CA . ASN A 1 190 ? -6.448 -4.144 -22.017 1.00 94.88 190 ASN A CA 1
ATOM 1449 C C . ASN A 1 190 ? -7.227 -4.998 -23.038 1.00 94.88 190 ASN A C 1
ATOM 1451 O O . ASN A 1 190 ? -7.133 -4.783 -24.242 1.00 94.88 190 ASN A O 1
ATOM 1455 N N . GLY A 1 191 ? -8.013 -5.969 -22.568 1.00 94.62 191 GLY A N 1
ATOM 1456 C CA . GLY A 1 191 ? -8.783 -6.849 -23.450 1.00 94.62 191 GLY A CA 1
ATOM 1457 C C . GLY A 1 191 ? -8.039 -8.098 -23.935 1.00 94.62 191 GLY A C 1
ATOM 1458 O O . GLY A 1 191 ? -8.637 -8.936 -24.603 1.00 94.62 191 GLY A O 1
ATOM 1459 N N . LEU A 1 192 ? -6.755 -8.241 -23.597 1.00 96.69 192 LEU A N 1
ATOM 1460 C CA . LEU A 1 192 ? -5.888 -9.330 -24.042 1.00 96.69 192 LEU A CA 1
ATOM 1461 C C . LEU A 1 192 ? -5.440 -10.198 -22.863 1.00 96.69 192 LEU A C 1
ATOM 1463 O O . LEU A 1 192 ? -5.431 -9.762 -21.714 1.00 96.69 192 LEU A O 1
ATOM 1467 N N . THR A 1 193 ? -5.061 -11.446 -23.146 1.00 97.06 193 THR A N 1
ATOM 1468 C CA . THR A 1 193 ? -4.611 -12.397 -22.116 1.00 97.06 193 THR A CA 1
ATOM 1469 C C . THR A 1 193 ? -3.098 -12.588 -22.154 1.00 97.06 193 THR A C 1
ATOM 1471 O O . THR A 1 193 ? -2.560 -13.105 -23.132 1.00 97.06 193 THR A O 1
ATOM 1474 N N . PHE A 1 194 ? -2.430 -12.265 -21.048 1.00 97.50 194 PHE A N 1
ATOM 1475 C CA . PHE A 1 194 ? -0.992 -12.436 -20.842 1.00 97.50 194 PHE A CA 1
ATOM 1476 C C . PHE A 1 194 ? -0.749 -13.384 -19.671 1.00 97.50 194 PHE A C 1
ATOM 1478 O O . PHE A 1 194 ? -0.783 -12.981 -18.509 1.00 97.50 194 PHE A O 1
ATOM 1485 N N . LEU A 1 195 ? -0.534 -14.664 -19.962 1.00 95.62 195 LEU A N 1
ATOM 1486 C CA . LEU A 1 195 ? -0.358 -15.685 -18.928 1.00 95.62 195 LEU A CA 1
ATOM 1487 C C . LEU A 1 195 ? 1.017 -15.575 -18.246 1.00 95.62 195 LEU A C 1
ATOM 1489 O O . LEU A 1 195 ? 1.970 -15.114 -18.885 1.00 95.62 195 LEU A O 1
ATOM 1493 N N . PRO A 1 196 ? 1.140 -16.006 -16.974 1.00 96.06 196 PRO A N 1
ATOM 1494 C CA . PRO A 1 196 ? 2.438 -16.203 -16.344 1.00 96.06 196 PRO A CA 1
ATOM 1495 C C . PRO A 1 196 ? 3.327 -17.115 -17.190 1.00 96.06 196 PRO A C 1
ATOM 1497 O O . PRO A 1 196 ? 2.843 -18.064 -17.802 1.00 96.06 196 PRO A O 1
ATOM 1500 N N . TRP A 1 197 ? 4.619 -16.816 -17.207 1.00 95.06 197 TRP A N 1
ATOM 1501 C CA . TRP A 1 197 ? 5.634 -17.649 -17.831 1.00 95.06 197 TRP A CA 1
ATOM 1502 C C . TRP A 1 197 ? 5.787 -18.959 -17.060 1.00 95.06 197 TRP A C 1
ATOM 1504 O O . TRP A 1 197 ? 5.949 -18.945 -15.838 1.00 95.06 197 TRP A O 1
ATOM 1514 N N . LEU A 1 198 ? 5.785 -20.076 -17.778 1.00 91.94 198 LEU A N 1
ATOM 1515 C CA . LEU A 1 198 ? 5.989 -21.422 -17.253 1.00 91.94 198 LEU A CA 1
ATOM 1516 C C . LEU A 1 198 ? 7.267 -22.022 -17.846 1.00 91.94 198 LEU A C 1
ATOM 1518 O O . LEU A 1 198 ? 7.675 -21.669 -18.949 1.00 91.94 198 LEU A O 1
ATOM 1522 N N . ASP A 1 199 ? 7.900 -22.965 -17.148 1.00 86.56 199 ASP A N 1
ATOM 1523 C CA . ASP A 1 199 ? 9.195 -23.517 -17.585 1.00 86.56 199 ASP A CA 1
ATOM 1524 C C . ASP A 1 199 ? 9.143 -24.120 -18.997 1.00 86.56 199 ASP A C 1
ATOM 1526 O O . ASP A 1 199 ? 10.073 -23.943 -19.789 1.00 86.56 199 ASP A O 1
ATOM 1530 N N . HIS A 1 200 ? 8.017 -24.752 -19.349 1.00 88.56 200 HIS A N 1
ATOM 1531 C CA . HIS A 1 200 ? 7.805 -25.345 -20.668 1.00 88.56 200 HIS A CA 1
ATOM 1532 C C . HIS A 1 200 ? 7.644 -24.320 -21.800 1.00 88.56 200 HIS A C 1
ATOM 1534 O O . HIS A 1 200 ? 7.831 -24.702 -22.952 1.00 88.56 200 HIS A O 1
ATOM 1540 N N . ASP A 1 201 ? 7.359 -23.043 -21.512 1.00 90.25 201 ASP A N 1
ATOM 1541 C CA . ASP A 1 201 ? 7.313 -21.991 -22.542 1.00 90.25 201 ASP A CA 1
ATOM 1542 C C . ASP A 1 201 ? 8.678 -21.827 -23.228 1.00 90.25 201 ASP A C 1
ATOM 1544 O O . ASP A 1 201 ? 8.757 -21.478 -24.403 1.00 90.25 201 ASP A O 1
ATOM 1548 N N . SER A 1 202 ? 9.772 -22.156 -22.533 1.00 86.06 202 SER A N 1
ATOM 1549 C CA . SER A 1 202 ? 11.124 -22.148 -23.110 1.00 86.06 202 SER A CA 1
ATOM 1550 C C . SER A 1 202 ? 11.293 -23.145 -24.267 1.00 86.06 202 SER A C 1
ATOM 1552 O O . SER A 1 202 ? 12.227 -22.999 -25.052 1.00 86.06 202 SER A O 1
ATOM 1554 N N . ASN A 1 203 ? 10.394 -24.132 -24.376 1.00 87.19 203 ASN A N 1
ATOM 1555 C CA . ASN A 1 203 ? 10.392 -25.174 -25.405 1.00 87.19 203 ASN A CA 1
ATOM 1556 C C . ASN A 1 203 ? 9.442 -24.855 -26.576 1.00 87.19 203 ASN A C 1
ATOM 1558 O O . ASN A 1 203 ? 9.180 -25.728 -27.408 1.00 87.19 203 ASN A O 1
ATOM 1562 N N . GLU A 1 204 ? 8.892 -23.637 -26.629 1.00 92.06 204 GLU A N 1
ATOM 1563 C CA . GLU A 1 204 ? 8.013 -23.183 -27.708 1.00 92.06 204 GLU A CA 1
ATOM 1564 C C . GLU A 1 204 ? 8.679 -23.353 -29.082 1.00 92.06 204 GLU A C 1
ATOM 1566 O O . GLU A 1 204 ? 9.864 -23.067 -29.269 1.00 92.06 204 GLU A O 1
ATOM 1571 N N . ARG A 1 205 ? 7.895 -23.795 -30.069 1.00 89.50 205 ARG A N 1
ATOM 1572 C CA . ARG A 1 205 ? 8.363 -23.949 -31.450 1.00 89.50 205 ARG A CA 1
ATOM 1573 C C . ARG A 1 205 ? 8.227 -22.641 -32.222 1.00 89.50 205 ARG A C 1
ATOM 1575 O O . ARG A 1 205 ? 7.163 -22.011 -32.245 1.00 89.50 205 ARG A O 1
ATOM 1582 N N . PHE A 1 206 ? 9.321 -22.242 -32.861 1.00 92.44 206 PHE A N 1
ATOM 1583 C CA . PHE A 1 206 ? 9.425 -21.011 -33.651 1.00 92.44 206 PHE A CA 1
ATOM 1584 C C . PHE A 1 206 ? 9.590 -21.277 -35.150 1.00 92.44 206 PHE A C 1
ATOM 1586 O O . PHE A 1 206 ? 9.486 -20.340 -35.942 1.00 92.44 206 PHE A O 1
ATOM 1593 N N . ASP A 1 207 ? 9.826 -22.535 -35.523 1.00 85.19 207 ASP A N 1
ATOM 1594 C CA . ASP A 1 207 ? 9.931 -23.028 -36.885 1.00 85.19 207 ASP A CA 1
ATOM 1595 C C . ASP A 1 207 ? 8.541 -23.274 -37.479 1.00 85.19 207 ASP A C 1
ATOM 1597 O O . ASP A 1 207 ? 7.742 -24.069 -36.989 1.00 85.19 207 ASP A O 1
ATOM 1601 N N . GLN A 1 208 ? 8.236 -22.559 -38.555 1.00 86.31 208 GLN A N 1
ATOM 1602 C CA . GLN A 1 208 ? 7.007 -22.734 -39.321 1.00 86.31 208 GLN A CA 1
ATOM 1603 C C . GLN A 1 208 ? 7.238 -22.271 -40.762 1.00 86.31 208 GLN A C 1
ATOM 1605 O O . GLN A 1 208 ? 8.090 -21.418 -41.014 1.00 86.31 208 GLN A O 1
ATOM 1610 N N . SER A 1 209 ? 6.504 -22.867 -41.706 1.00 82.62 209 SER A N 1
ATOM 1611 C CA . SER A 1 209 ? 6.631 -22.588 -43.143 1.00 82.62 209 SER A CA 1
ATOM 1612 C C . SER A 1 209 ? 6.121 -21.201 -43.528 1.00 82.62 209 SER A C 1
ATOM 1614 O O . SER A 1 209 ? 6.692 -20.561 -44.407 1.00 82.62 209 SER A O 1
ATOM 1616 N N . ASP A 1 210 ? 5.068 -20.739 -42.854 1.00 90.06 210 ASP A N 1
ATOM 1617 C CA . ASP A 1 210 ? 4.402 -19.469 -43.132 1.00 90.06 210 ASP A CA 1
ATOM 1618 C C . ASP A 1 210 ? 4.762 -18.392 -42.105 1.00 90.06 210 ASP A C 1
ATOM 1620 O O . ASP A 1 210 ? 5.152 -18.678 -40.968 1.00 90.06 210 ASP A O 1
ATOM 1624 N N . TYR A 1 211 ? 4.580 -17.124 -42.484 1.00 92.94 211 TYR A N 1
ATOM 1625 C CA . TYR A 1 211 ? 4.749 -16.008 -41.558 1.00 92.94 211 TYR A CA 1
ATOM 1626 C C . TYR A 1 211 ? 3.761 -16.091 -40.393 1.00 92.94 211 TYR A C 1
ATOM 1628 O O . TYR A 1 211 ? 2.547 -16.191 -40.579 1.00 92.94 211 TYR A O 1
ATOM 1636 N N . PHE A 1 212 ? 4.277 -15.951 -39.177 1.00 95.69 212 PHE A N 1
ATOM 1637 C CA . PHE A 1 212 ? 3.462 -15.791 -37.988 1.00 95.69 212 PHE A CA 1
ATOM 1638 C C . PHE A 1 212 ? 2.760 -14.444 -38.033 1.00 95.69 212 PHE A C 1
ATOM 1640 O O . PHE A 1 212 ? 3.382 -13.405 -38.265 1.00 95.69 212 PHE A O 1
ATOM 1647 N N . THR A 1 213 ? 1.456 -14.465 -37.813 1.00 94.06 213 THR A N 1
ATOM 1648 C CA . THR A 1 213 ? 0.656 -13.257 -37.647 1.00 94.06 213 THR A CA 1
ATOM 1649 C C . THR A 1 213 ? 0.097 -13.269 -36.245 1.00 94.06 213 THR A C 1
ATOM 1651 O O . THR A 1 213 ? -0.443 -14.281 -35.796 1.00 94.06 213 THR A O 1
ATOM 1654 N N . ASP A 1 214 ? 0.262 -12.153 -35.550 1.00 95.38 214 ASP A N 1
ATOM 1655 C CA . ASP A 1 214 ? -0.259 -11.994 -34.209 1.00 95.38 214 ASP A CA 1
ATOM 1656 C C . ASP A 1 214 ? -1.789 -12.114 -34.234 1.00 95.38 214 ASP A C 1
ATOM 1658 O O . ASP A 1 214 ? -2.483 -11.351 -34.909 1.00 95.38 214 ASP A O 1
ATOM 1662 N N . LYS A 1 215 ? -2.319 -13.096 -33.499 1.00 94.75 215 LYS A N 1
ATOM 1663 C CA . LYS A 1 215 ? -3.761 -13.373 -33.432 1.00 94.75 215 LYS A CA 1
ATOM 1664 C C . LYS A 1 215 ? -4.563 -12.209 -32.844 1.00 94.75 215 LYS A C 1
ATOM 1666 O O . LYS A 1 215 ? -5.760 -12.121 -33.091 1.00 94.75 215 LYS A O 1
ATOM 1671 N N . ASP A 1 216 ? -3.906 -11.348 -32.066 1.00 94.88 216 ASP A N 1
ATOM 1672 C CA . ASP A 1 216 ? -4.529 -10.193 -31.421 1.00 94.88 216 ASP A CA 1
ATOM 1673 C C . ASP A 1 216 ? -4.566 -8.968 -32.363 1.00 94.88 216 ASP A C 1
ATOM 1675 O O . ASP A 1 216 ? -5.132 -7.932 -32.018 1.00 94.88 216 ASP A O 1
ATOM 1679 N N . GLY A 1 217 ? -4.006 -9.093 -33.574 1.00 94.00 217 GLY A N 1
ATOM 1680 C CA . GLY A 1 217 ? -4.032 -8.072 -34.616 1.00 94.00 217 GLY A CA 1
ATOM 1681 C C . GLY A 1 217 ? -2.931 -7.014 -34.498 1.00 94.00 217 GLY A C 1
ATOM 1682 O O . GLY A 1 217 ? -1.967 -7.138 -33.743 1.00 94.00 217 GLY A O 1
ATOM 1683 N N . LEU A 1 218 ? -3.062 -5.960 -35.307 1.00 95.00 218 LEU A N 1
ATOM 1684 C CA . LEU A 1 218 ? -2.125 -4.836 -35.324 1.00 95.00 218 LEU A CA 1
ATOM 1685 C C . LEU A 1 218 ? -2.385 -3.905 -34.137 1.00 95.00 218 LEU A C 1
ATOM 1687 O O . LEU A 1 218 ? -3.533 -3.591 -33.826 1.00 95.00 218 LEU A O 1
ATOM 1691 N N . LEU A 1 219 ? -1.314 -3.410 -33.516 1.00 94.56 219 LEU A N 1
ATOM 1692 C CA . LEU A 1 219 ? -1.437 -2.461 -32.413 1.00 94.56 219 LEU A CA 1
ATOM 1693 C C . LEU A 1 219 ? -2.019 -1.130 -32.894 1.00 94.56 219 LEU A C 1
ATOM 1695 O O . LEU A 1 219 ? -1.615 -0.595 -33.930 1.00 94.56 219 LEU A O 1
ATOM 1699 N N . THR A 1 220 ? -2.912 -0.558 -32.091 1.00 93.31 220 THR A N 1
ATOM 1700 C CA . THR A 1 220 ? -3.450 0.785 -32.318 1.00 93.31 220 THR A CA 1
ATOM 1701 C C . THR A 1 220 ? -2.313 1.803 -32.359 1.00 93.31 220 THR A C 1
ATOM 1703 O O . THR A 1 220 ? -1.502 1.873 -31.437 1.00 93.31 220 THR A O 1
ATOM 1706 N N . LEU A 1 221 ? -2.246 2.588 -33.433 1.00 93.44 221 LEU A N 1
ATOM 1707 C CA . LEU A 1 221 ? -1.243 3.637 -33.614 1.00 93.44 221 LEU A CA 1
ATOM 1708 C C . LEU A 1 221 ? -1.685 4.947 -32.965 1.00 93.44 221 LEU A C 1
ATOM 1710 O O . LEU A 1 221 ? -2.871 5.273 -33.002 1.00 93.44 221 LEU A O 1
ATOM 1714 N N . SER A 1 222 ? -0.734 5.746 -32.479 1.00 91.19 222 SER A N 1
ATOM 1715 C CA . SER A 1 222 ? -1.029 7.119 -32.056 1.00 91.19 222 SER A CA 1
ATOM 1716 C C . SER A 1 222 ? -1.499 7.977 -33.242 1.00 91.19 222 SER A C 1
ATOM 1718 O O . SER A 1 222 ? -1.099 7.726 -34.389 1.00 91.19 222 SER A O 1
ATOM 1720 N N . PRO A 1 223 ? -2.257 9.068 -33.014 1.00 91.88 223 PRO A N 1
ATOM 1721 C CA . PRO A 1 223 ? -2.663 9.981 -34.082 1.00 91.88 223 PRO A CA 1
ATOM 1722 C C . PRO A 1 223 ? -1.487 10.511 -34.917 1.00 91.88 223 PRO A C 1
ATOM 1724 O O . PRO A 1 223 ? -1.628 10.747 -36.117 1.00 91.88 223 PRO A O 1
ATOM 1727 N N . LYS A 1 224 ? -0.310 10.704 -34.301 1.00 90.06 224 LYS A N 1
ATOM 1728 C CA . LYS A 1 224 ? 0.904 11.153 -35.002 1.00 90.06 224 LYS A CA 1
ATOM 1729 C C . LYS A 1 224 ? 1.446 10.083 -35.951 1.00 90.06 224 LYS A C 1
ATOM 1731 O O . LYS A 1 224 ? 1.820 10.423 -37.071 1.00 90.06 224 LYS A O 1
ATOM 1736 N N . GLN A 1 225 ? 1.475 8.821 -35.526 1.00 92.69 225 GLN A N 1
ATOM 1737 C CA . GLN A 1 225 ? 1.932 7.714 -36.367 1.00 92.69 225 GLN A CA 1
ATOM 1738 C C . GLN A 1 225 ? 0.939 7.412 -37.487 1.00 92.69 225 GLN A C 1
ATOM 1740 O O . GLN A 1 225 ? 1.371 7.220 -38.616 1.00 92.69 225 GLN A O 1
ATOM 1745 N N . GLN A 1 226 ? -0.373 7.449 -37.222 1.00 94.06 226 GLN A N 1
ATOM 1746 C CA . GLN A 1 226 ? -1.403 7.229 -38.247 1.00 94.06 226 GLN A CA 1
ATOM 1747 C C . GLN A 1 226 ? -1.242 8.181 -39.438 1.00 94.06 226 GLN A C 1
ATOM 1749 O O . GLN A 1 226 ? -1.299 7.748 -40.583 1.00 94.06 226 GLN A O 1
ATOM 1754 N N . ARG A 1 227 ? -0.955 9.466 -39.179 1.00 94.19 227 ARG A N 1
ATOM 1755 C CA . ARG A 1 227 ? -0.726 10.467 -40.237 1.00 94.19 227 ARG A CA 1
ATOM 1756 C C . ARG A 1 227 ? 0.513 10.203 -41.092 1.00 94.19 227 ARG A C 1
ATOM 1758 O O . ARG A 1 227 ? 0.579 10.699 -42.210 1.00 94.19 227 ARG A O 1
ATOM 1765 N N . LYS A 1 228 ? 1.504 9.491 -40.556 1.00 93.88 228 LYS A N 1
ATOM 1766 C CA . LYS A 1 228 ? 2.760 9.170 -41.250 1.00 93.88 228 LYS A CA 1
ATOM 1767 C C . LYS A 1 228 ? 2.801 7.730 -41.768 1.00 93.88 228 LYS A C 1
ATOM 1769 O O . LYS A 1 228 ? 3.772 7.359 -42.422 1.00 93.88 228 LYS A O 1
ATOM 1774 N N . LEU A 1 229 ? 1.805 6.909 -41.433 1.00 95.62 229 LEU A N 1
ATOM 1775 C CA . LEU A 1 229 ? 1.786 5.495 -41.772 1.00 95.62 229 LEU A CA 1
ATOM 1776 C C . LEU A 1 229 ? 1.626 5.334 -43.281 1.00 95.62 229 LEU A C 1
ATOM 1778 O O . LEU A 1 229 ? 0.632 5.767 -43.855 1.00 95.62 229 LEU A O 1
ATOM 1782 N N . TRP A 1 230 ? 2.570 4.631 -43.898 1.00 95.94 230 TRP A N 1
ATOM 1783 C CA . TRP A 1 230 ? 2.397 4.119 -45.250 1.00 95.94 230 TRP A CA 1
ATOM 1784 C C . TRP A 1 230 ? 1.829 2.699 -45.217 1.00 95.94 230 TRP A C 1
ATOM 1786 O O . TRP A 1 230 ? 0.766 2.438 -45.774 1.00 95.94 230 TRP A O 1
ATOM 1796 N N . LYS A 1 231 ? 2.524 1.778 -44.536 1.00 96.12 231 LYS A N 1
ATOM 1797 C CA . LYS A 1 231 ? 2.061 0.404 -44.289 1.00 96.12 231 LYS A CA 1
ATOM 1798 C C . LYS A 1 231 ? 2.851 -0.265 -43.170 1.00 96.12 231 LYS A C 1
ATOM 1800 O O . LYS A 1 231 ? 3.935 0.183 -42.799 1.00 96.12 231 LYS A O 1
ATOM 1805 N N . TRP A 1 232 ? 2.325 -1.379 -42.681 1.00 96.38 232 TRP A N 1
ATOM 1806 C CA . TRP A 1 232 ? 3.058 -2.294 -41.812 1.00 96.38 232 TRP A CA 1
ATOM 1807 C C . TRP A 1 232 ? 3.994 -3.167 -42.647 1.00 96.38 232 TRP A C 1
ATOM 1809 O O . TRP A 1 232 ? 3.612 -3.647 -43.717 1.00 96.38 232 TRP A O 1
ATOM 1819 N N . ARG A 1 233 ? 5.233 -3.345 -42.189 1.00 95.44 233 ARG A N 1
ATOM 1820 C CA . ARG A 1 233 ? 6.274 -4.104 -42.894 1.00 95.44 233 ARG A CA 1
ATOM 1821 C C . ARG A 1 233 ? 6.956 -5.076 -41.943 1.00 95.44 233 ARG A C 1
ATOM 1823 O O . ARG A 1 233 ? 7.144 -4.761 -40.775 1.00 95.44 233 ARG A O 1
ATOM 1830 N N . ARG A 1 234 ? 7.333 -6.244 -42.459 1.00 94.50 234 ARG A N 1
ATOM 1831 C CA . ARG A 1 234 ? 8.135 -7.244 -41.734 1.00 94.50 234 ARG A CA 1
ATOM 1832 C C . ARG A 1 234 ? 9.572 -6.754 -41.565 1.00 94.50 234 ARG A C 1
ATOM 1834 O O . ARG A 1 234 ? 10.052 -5.979 -42.398 1.00 94.50 234 ARG A O 1
ATOM 1841 N N . ALA A 1 235 ? 10.294 -7.272 -40.577 1.00 92.25 235 ALA A N 1
ATOM 1842 C CA . ALA A 1 235 ? 11.700 -6.930 -40.361 1.00 92.25 235 ALA A CA 1
ATOM 1843 C C . ALA A 1 235 ? 12.563 -7.176 -41.612 1.00 92.25 235 ALA A C 1
ATOM 1845 O O . ALA A 1 235 ? 13.342 -6.311 -42.008 1.00 92.25 235 ALA A O 1
ATOM 1846 N N . SER A 1 236 ? 12.357 -8.311 -42.288 1.00 92.06 236 SER A N 1
ATOM 1847 C CA . SER A 1 236 ? 13.051 -8.689 -43.532 1.00 92.06 236 SER A CA 1
ATOM 1848 C C . SER A 1 236 ? 12.736 -7.793 -44.733 1.00 92.06 236 SER A C 1
ATOM 1850 O O . SER A 1 236 ? 13.444 -7.823 -45.735 1.00 92.06 236 SER A O 1
ATOM 1852 N N . GLN A 1 237 ? 11.664 -7.004 -44.660 1.00 92.38 237 GLN A N 1
ATOM 1853 C CA . GLN A 1 237 ? 11.309 -6.035 -45.694 1.00 92.38 237 GLN A CA 1
ATOM 1854 C C . GLN A 1 237 ? 11.950 -4.670 -45.415 1.00 92.38 237 GLN A C 1
ATOM 1856 O O . GLN A 1 237 ? 12.143 -3.885 -46.342 1.00 92.38 237 GLN A O 1
ATOM 1861 N N . VAL A 1 238 ? 12.237 -4.360 -44.150 1.00 89.25 238 VAL A N 1
ATOM 1862 C CA . VAL A 1 238 ? 12.832 -3.085 -43.725 1.00 89.25 238 VAL A CA 1
ATOM 1863 C C . VAL A 1 238 ? 14.356 -3.150 -43.785 1.00 89.25 238 VAL A C 1
ATOM 1865 O O . VAL A 1 238 ? 14.983 -2.225 -44.293 1.00 89.25 238 VAL A O 1
ATOM 1868 N N . TYR A 1 239 ? 14.941 -4.257 -43.330 1.00 87.81 239 TYR A N 1
ATOM 1869 C CA . TYR A 1 239 ? 16.384 -4.446 -43.240 1.00 87.81 239 TYR A CA 1
ATOM 1870 C C . TYR A 1 239 ? 16.857 -5.569 -44.167 1.00 87.81 239 TYR A C 1
ATOM 1872 O O . TYR A 1 239 ? 16.248 -6.633 -44.227 1.00 87.81 239 TYR A O 1
ATOM 1880 N N . ASN A 1 240 ? 17.992 -5.362 -44.844 1.00 85.75 240 ASN A N 1
ATOM 1881 C CA . ASN A 1 240 ? 18.570 -6.356 -45.761 1.00 85.75 240 ASN A CA 1
ATOM 1882 C C . ASN A 1 240 ? 19.100 -7.609 -45.038 1.00 85.75 240 ASN A C 1
ATOM 1884 O O . ASN A 1 240 ? 19.080 -8.704 -45.596 1.00 85.75 240 ASN A O 1
ATOM 1888 N N . LYS A 1 241 ? 19.618 -7.447 -43.814 1.00 87.81 241 LYS A N 1
ATOM 1889 C CA . LYS A 1 241 ? 20.148 -8.524 -42.961 1.00 87.81 241 LYS A CA 1
ATOM 1890 C C . LYS A 1 241 ? 19.679 -8.301 -41.519 1.00 87.81 241 LYS A C 1
ATOM 1892 O O . LYS A 1 241 ? 20.473 -7.833 -40.705 1.00 87.81 241 LYS A O 1
ATOM 1897 N N . PRO A 1 242 ? 18.396 -8.553 -41.214 1.00 88.25 242 PRO A N 1
ATOM 1898 C CA . PRO A 1 242 ? 17.851 -8.266 -39.894 1.00 88.25 242 PRO A CA 1
ATOM 1899 C C . PRO A 1 242 ? 18.524 -9.139 -38.830 1.00 88.25 242 PRO A C 1
ATOM 1901 O O . PRO A 1 242 ? 18.689 -10.348 -39.002 1.00 88.25 242 PRO A O 1
ATOM 1904 N N . GLN A 1 243 ? 18.884 -8.518 -37.713 1.00 91.62 243 GLN A N 1
ATOM 1905 C CA . GLN A 1 243 ? 19.361 -9.184 -36.503 1.00 91.62 243 GLN A CA 1
ATOM 1906 C C . GLN A 1 243 ? 18.571 -8.655 -35.309 1.00 91.62 243 GLN A C 1
ATOM 1908 O O . GLN A 1 243 ? 18.089 -7.526 -35.347 1.00 91.62 243 GLN A O 1
ATOM 1913 N N . VAL A 1 244 ? 18.406 -9.458 -34.252 1.00 93.00 244 VAL A N 1
ATOM 1914 C CA . VAL A 1 244 ? 17.667 -8.994 -33.066 1.00 93.00 244 VAL A CA 1
ATOM 1915 C C . VAL A 1 244 ? 18.502 -7.973 -32.297 1.00 93.00 244 VAL A C 1
ATOM 1917 O O . VAL A 1 244 ? 18.063 -6.842 -32.144 1.00 93.00 244 VAL A O 1
ATOM 1920 N N . PHE A 1 245 ? 19.718 -8.328 -31.886 1.00 89.44 245 PHE A N 1
ATOM 1921 C CA . PHE A 1 245 ? 20.674 -7.376 -31.323 1.00 89.44 245 PHE A CA 1
ATOM 1922 C C . PHE A 1 245 ? 22.070 -7.630 -31.889 1.00 89.44 245 PHE A C 1
ATOM 1924 O O . PHE A 1 245 ? 22.596 -8.736 -31.758 1.00 89.44 245 PHE A O 1
ATOM 1931 N N . GLY A 1 246 ? 22.659 -6.607 -32.502 1.00 79.50 246 GLY A N 1
ATOM 1932 C CA . GLY A 1 246 ? 24.058 -6.551 -32.896 1.00 79.50 246 GLY A CA 1
ATOM 1933 C C . GLY A 1 246 ? 24.972 -6.067 -31.766 1.00 79.50 246 GLY A C 1
ATOM 1934 O O . GLY A 1 246 ? 24.595 -5.996 -30.596 1.00 79.50 246 GLY A O 1
ATOM 1935 N N . THR A 1 247 ? 26.210 -5.717 -32.115 1.00 73.69 247 THR A N 1
ATOM 1936 C CA . THR A 1 247 ? 27.259 -5.327 -31.153 1.00 73.69 247 THR A CA 1
ATOM 1937 C C . THR A 1 247 ? 27.276 -3.835 -30.811 1.00 73.69 247 THR A C 1
ATOM 1939 O O . THR A 1 247 ? 28.102 -3.397 -30.012 1.00 73.69 247 THR A O 1
ATOM 1942 N N . SER A 1 248 ? 26.404 -3.036 -31.423 1.00 69.50 248 SER A N 1
ATOM 1943 C CA . SER A 1 248 ? 26.566 -1.580 -31.516 1.00 69.50 248 SER A CA 1
ATOM 1944 C C . SER A 1 248 ? 26.138 -0.800 -30.254 1.00 69.50 248 SER A C 1
ATOM 1946 O O . SER A 1 248 ? 26.350 0.406 -30.163 1.00 69.50 248 SER A O 1
ATOM 1948 N N . GLY A 1 249 ? 25.611 -1.469 -29.223 1.00 79.00 249 GLY A N 1
ATOM 1949 C CA . GLY A 1 249 ? 25.206 -0.827 -27.964 1.00 79.00 249 GLY A CA 1
ATOM 1950 C C . GLY A 1 249 ? 24.053 0.176 -28.129 1.00 79.00 249 GLY A C 1
ATOM 1951 O O . GLY A 1 249 ? 23.385 0.222 -29.159 1.00 79.00 249 GLY A O 1
ATOM 1952 N N . CYS A 1 250 ? 23.792 0.995 -27.103 1.00 87.44 250 CYS A N 1
ATOM 1953 C CA . CYS A 1 250 ? 22.626 1.892 -27.096 1.00 87.44 250 CYS A CA 1
ATOM 1954 C C . CYS A 1 250 ? 22.782 3.175 -27.933 1.00 87.44 250 CYS A C 1
ATOM 1956 O O . CYS A 1 250 ? 21.804 3.893 -28.135 1.00 87.44 250 CYS A O 1
ATOM 1958 N N . ALA A 1 251 ? 23.983 3.484 -28.434 1.00 85.94 251 ALA A N 1
ATOM 1959 C CA . ALA A 1 251 ? 24.252 4.713 -29.187 1.00 85.94 251 ALA A CA 1
ATOM 1960 C C . ALA A 1 251 ? 23.344 4.858 -30.423 1.00 85.94 251 ALA A C 1
ATOM 1962 O O . ALA A 1 251 ? 22.891 5.963 -30.709 1.00 85.94 251 ALA A O 1
ATOM 1963 N N . HIS A 1 252 ? 23.018 3.730 -31.050 1.00 86.56 252 HIS A N 1
ATOM 1964 C CA . HIS A 1 252 ? 22.271 3.584 -32.302 1.00 86.56 252 HIS A CA 1
ATOM 1965 C C . HIS A 1 252 ? 20.747 3.515 -32.137 1.00 86.56 252 HIS A C 1
ATOM 1967 O O . HIS A 1 252 ? 20.006 3.484 -33.118 1.00 86.56 252 HIS A O 1
ATOM 1973 N N . ILE A 1 253 ? 20.260 3.477 -30.894 1.00 89.88 253 ILE A N 1
ATOM 1974 C CA . ILE A 1 253 ? 18.827 3.420 -30.597 1.00 89.88 253 ILE A CA 1
ATOM 1975 C C . ILE A 1 253 ? 18.253 4.828 -30.689 1.00 89.88 253 ILE A C 1
ATOM 1977 O O . ILE A 1 253 ? 18.758 5.751 -30.044 1.00 89.88 253 ILE A O 1
ATOM 1981 N N . VAL A 1 254 ? 17.189 4.978 -31.473 1.00 87.38 254 VAL A N 1
ATOM 1982 C CA . VAL A 1 254 ? 16.520 6.255 -31.719 1.00 87.38 254 VAL A CA 1
ATOM 1983 C C . VAL A 1 254 ? 15.030 6.121 -31.425 1.00 87.38 254 VAL A C 1
ATOM 1985 O O . VAL A 1 254 ? 14.345 5.241 -31.955 1.00 87.38 254 VAL A O 1
ATOM 1988 N N . GLN A 1 255 ? 14.526 7.023 -30.586 1.00 85.62 255 GLN A N 1
ATOM 1989 C CA . GLN A 1 255 ? 13.100 7.247 -30.403 1.00 85.62 255 GLN A CA 1
ATOM 1990 C C . GLN A 1 255 ? 12.567 8.107 -31.553 1.00 85.62 255 GLN A C 1
ATOM 1992 O O . GLN A 1 255 ? 13.027 9.229 -31.756 1.00 85.62 255 GLN A O 1
ATOM 1997 N N . GLU A 1 256 ? 11.565 7.595 -32.266 1.00 82.69 256 GLU A N 1
ATOM 1998 C CA . GLU A 1 256 ? 10.982 8.283 -33.418 1.00 82.69 256 GLU A CA 1
ATOM 1999 C C . GLU A 1 256 ? 9.672 9.011 -33.071 1.00 82.69 256 GLU A C 1
ATOM 2001 O O . GLU A 1 256 ? 9.607 9.819 -32.152 1.00 82.69 256 GLU A O 1
ATOM 2006 N N . THR A 1 257 ? 8.578 8.736 -33.789 1.00 77.12 257 THR A N 1
ATOM 2007 C CA . THR A 1 257 ? 7.274 9.400 -33.601 1.00 77.12 257 THR A CA 1
ATOM 2008 C C . THR A 1 257 ? 6.498 8.845 -32.388 1.00 77.12 257 THR A C 1
ATOM 2010 O O . THR A 1 257 ? 5.298 9.083 -32.255 1.00 77.12 257 THR A O 1
ATOM 2013 N N . VAL A 1 258 ? 7.166 8.111 -31.496 1.00 73.62 258 VAL A N 1
ATOM 2014 C CA . VAL A 1 258 ? 6.570 7.518 -30.290 1.00 73.62 258 VAL A CA 1
ATOM 2015 C C . VAL A 1 258 ? 6.595 8.499 -29.119 1.00 73.62 258 VAL A C 1
ATOM 2017 O O . VAL A 1 258 ? 7.494 9.332 -28.992 1.00 73.62 258 VAL A O 1
ATOM 2020 N N . THR A 1 259 ? 5.582 8.408 -28.268 1.00 76.12 259 THR A N 1
ATOM 2021 C CA . THR A 1 259 ? 5.350 9.293 -27.117 1.00 76.12 259 THR A CA 1
ATOM 2022 C C . THR A 1 259 ? 6.100 8.871 -25.855 1.00 76.12 259 THR A C 1
ATOM 2024 O O . THR A 1 259 ? 6.267 9.692 -24.959 1.00 76.12 259 THR A O 1
ATOM 2027 N N . ASP A 1 260 ? 6.594 7.634 -25.791 1.00 82.75 260 ASP A N 1
ATOM 2028 C CA . ASP A 1 260 ? 7.118 7.032 -24.565 1.00 82.75 260 ASP A CA 1
ATOM 2029 C C . ASP A 1 260 ? 8.653 7.077 -24.470 1.00 82.75 260 ASP A C 1
ATOM 2031 O O . ASP A 1 260 ? 9.361 6.111 -24.759 1.00 82.75 260 ASP A O 1
ATOM 2035 N N . CYS A 1 261 ? 9.190 8.235 -24.081 1.00 88.81 261 CYS A N 1
ATOM 2036 C CA . CYS A 1 261 ? 10.633 8.396 -23.889 1.00 88.81 261 CYS A CA 1
ATOM 2037 C C . CYS A 1 261 ? 11.201 7.558 -22.741 1.00 88.81 261 CYS A C 1
ATOM 2039 O O . CYS A 1 261 ? 12.365 7.145 -22.797 1.00 88.81 261 CYS A O 1
ATOM 2041 N N . SER A 1 262 ? 10.394 7.286 -21.711 1.00 92.88 262 SER A N 1
ATOM 2042 C CA . SER A 1 262 ? 10.845 6.585 -20.517 1.00 92.88 262 SER A CA 1
ATOM 2043 C C . SER A 1 262 ? 11.169 5.124 -20.801 1.00 92.88 262 SER A C 1
ATOM 2045 O O . SER A 1 262 ? 12.181 4.633 -20.287 1.00 92.88 262 SER A O 1
ATOM 2047 N N . PHE A 1 263 ? 10.412 4.484 -21.699 1.00 93.81 263 PHE A N 1
ATOM 2048 C CA . PHE A 1 263 ? 10.694 3.133 -22.173 1.00 93.81 263 PHE A CA 1
ATOM 2049 C C . PHE A 1 263 ? 12.007 3.063 -22.960 1.00 93.81 263 PHE A C 1
ATOM 2051 O O . PHE A 1 263 ? 12.835 2.180 -22.732 1.00 93.81 263 PHE A O 1
ATOM 2058 N N . VAL A 1 264 ? 12.245 4.011 -23.871 1.00 94.00 264 VAL A N 1
ATOM 2059 C CA . VAL A 1 264 ? 13.473 4.013 -24.683 1.00 94.00 264 VAL A CA 1
ATOM 2060 C C . VAL A 1 264 ? 14.703 4.285 -23.816 1.00 94.00 264 VAL A C 1
ATOM 2062 O O . VAL A 1 264 ? 15.744 3.651 -24.009 1.00 94.00 264 VAL A O 1
ATOM 2065 N N . ALA A 1 265 ? 14.588 5.160 -22.812 1.00 95.56 265 ALA A N 1
ATOM 2066 C CA . ALA A 1 265 ? 15.636 5.355 -21.814 1.00 95.56 265 ALA A CA 1
ATOM 2067 C C . ALA A 1 265 ? 15.917 4.062 -21.020 1.00 95.56 265 ALA A C 1
ATOM 2069 O O . ALA A 1 265 ? 17.080 3.677 -20.872 1.00 95.56 265 ALA A O 1
ATOM 2070 N N . ALA A 1 266 ? 14.867 3.356 -20.579 1.00 96.12 266 ALA A N 1
ATOM 2071 C CA . ALA A 1 266 ? 14.962 2.066 -19.891 1.00 96.12 266 ALA A CA 1
ATOM 2072 C C . ALA A 1 266 ? 15.658 0.991 -20.749 1.00 96.12 266 ALA A C 1
ATOM 2074 O O . ALA A 1 266 ? 16.522 0.253 -20.264 1.00 96.12 266 ALA A O 1
ATOM 2075 N N . LEU A 1 267 ? 15.340 0.937 -22.044 1.00 94.81 267 LEU A N 1
ATOM 2076 C CA . LEU A 1 267 ? 15.994 0.047 -23.000 1.00 94.81 267 LEU A CA 1
ATOM 2077 C C . LEU A 1 267 ? 17.482 0.392 -23.165 1.00 94.81 267 LEU A C 1
ATOM 2079 O O . LEU A 1 267 ? 18.330 -0.498 -23.096 1.00 94.81 267 LEU A O 1
ATOM 2083 N N . CYS A 1 268 ? 17.811 1.677 -23.339 1.00 95.19 268 CYS A N 1
ATOM 2084 C CA . CYS A 1 268 ? 19.189 2.133 -23.526 1.00 95.19 268 CYS A CA 1
ATOM 2085 C C . CYS A 1 268 ? 20.079 1.789 -22.326 1.00 95.19 268 CYS A C 1
ATOM 2087 O O . CYS A 1 268 ? 21.162 1.234 -22.517 1.00 95.19 268 CYS A O 1
ATOM 2089 N N . VAL A 1 269 ? 19.625 2.082 -21.099 1.00 96.19 269 VAL A N 1
ATOM 2090 C CA . VAL A 1 269 ? 20.404 1.768 -19.890 1.00 96.19 269 VAL A CA 1
ATOM 2091 C C . VAL A 1 269 ? 20.557 0.261 -19.695 1.00 96.19 269 VAL A C 1
ATOM 2093 O O . VAL A 1 269 ? 21.638 -0.198 -19.334 1.00 96.19 269 VAL A O 1
ATOM 2096 N N . SER A 1 270 ? 19.523 -0.524 -20.011 1.00 95.94 270 SER A N 1
ATOM 2097 C CA . SER A 1 270 ? 19.583 -1.986 -19.925 1.00 95.94 270 SER A CA 1
ATOM 2098 C C . SER A 1 270 ? 20.596 -2.565 -20.915 1.00 95.94 270 SER A C 1
ATOM 2100 O O . SER A 1 270 ? 21.433 -3.373 -20.529 1.00 95.94 270 SER A O 1
ATOM 2102 N N . MET A 1 271 ? 20.589 -2.122 -22.177 1.00 93.12 271 MET A N 1
ATOM 2103 C CA . MET A 1 271 ? 21.555 -2.590 -23.183 1.00 93.12 271 MET A CA 1
ATOM 2104 C C . MET A 1 271 ? 22.990 -2.181 -22.849 1.00 93.12 271 MET A C 1
ATOM 2106 O O . MET A 1 271 ? 23.924 -2.963 -23.030 1.00 93.12 271 MET A O 1
ATOM 2110 N N . GLU A 1 272 ? 23.177 -0.964 -22.343 1.00 94.00 272 GLU A N 1
ATOM 2111 C CA . GLU A 1 272 ? 24.495 -0.503 -21.920 1.00 94.00 272 GLU A CA 1
ATOM 2112 C C . GLU A 1 272 ? 25.006 -1.269 -20.695 1.00 94.00 272 GLU A C 1
ATOM 2114 O O . GLU A 1 272 ? 26.193 -1.588 -20.626 1.00 94.00 272 GLU A O 1
ATOM 2119 N N . TYR A 1 273 ? 24.119 -1.629 -19.765 1.00 95.38 273 TYR A N 1
ATOM 2120 C CA . TYR A 1 273 ? 24.449 -2.516 -18.655 1.00 95.38 273 TYR A CA 1
ATOM 2121 C C . TYR A 1 273 ? 24.978 -3.866 -19.154 1.00 95.38 273 TYR A C 1
ATOM 2123 O O . TYR A 1 273 ? 26.058 -4.287 -18.734 1.00 95.38 273 TYR A O 1
ATOM 2131 N N . GLU A 1 274 ? 24.279 -4.523 -20.089 1.00 94.38 274 GLU A N 1
ATOM 2132 C CA . GLU A 1 274 ? 24.733 -5.816 -20.623 1.00 94.38 274 GLU A CA 1
ATOM 2133 C C . GLU A 1 274 ? 26.107 -5.700 -21.285 1.00 94.38 274 GLU A C 1
ATOM 2135 O O . GLU A 1 274 ? 26.970 -6.555 -21.084 1.00 94.38 274 GLU A O 1
ATOM 2140 N N . ARG A 1 275 ? 26.341 -4.605 -22.018 1.00 91.69 275 ARG A N 1
ATOM 2141 C CA . ARG A 1 275 ? 27.623 -4.318 -22.667 1.00 91.69 275 ARG A CA 1
ATOM 2142 C C . ARG A 1 275 ? 28.753 -4.092 -21.657 1.00 91.69 275 ARG A C 1
ATOM 2144 O O . ARG A 1 275 ? 29.864 -4.567 -21.878 1.00 91.69 275 ARG A O 1
ATOM 2151 N N . ARG A 1 276 ? 28.496 -3.348 -20.575 1.00 91.62 276 ARG A N 1
ATOM 2152 C CA . ARG A 1 276 ? 29.499 -3.002 -19.550 1.00 91.62 276 ARG A CA 1
ATOM 2153 C C . ARG A 1 276 ? 29.845 -4.183 -18.646 1.00 91.62 276 ARG A C 1
ATOM 2155 O O . ARG A 1 276 ? 31.012 -4.351 -18.306 1.00 91.62 276 ARG A O 1
ATOM 2162 N N . PHE A 1 277 ? 28.853 -4.986 -18.263 1.00 93.69 277 PHE A N 1
ATOM 2163 C CA . PHE A 1 277 ? 29.020 -6.058 -17.275 1.00 93.69 277 PHE A CA 1
ATOM 2164 C C . PHE A 1 277 ? 29.066 -7.467 -17.873 1.00 93.69 277 PHE A C 1
ATOM 2166 O O . PHE A 1 277 ? 29.366 -8.413 -17.148 1.00 93.69 277 PHE A O 1
ATOM 2173 N N . GLY A 1 278 ? 28.762 -7.636 -19.164 1.00 92.44 278 GLY A N 1
ATOM 2174 C CA . GLY A 1 278 ? 28.719 -8.949 -19.817 1.00 92.44 278 GLY A CA 1
ATOM 2175 C C . GLY A 1 278 ? 27.617 -9.863 -19.270 1.00 92.44 278 GLY A C 1
ATOM 2176 O O . GLY A 1 278 ? 27.764 -11.083 -19.282 1.00 92.44 278 GLY A O 1
ATOM 2177 N N . ARG A 1 279 ? 26.535 -9.286 -18.733 1.00 92.62 279 ARG A N 1
ATOM 2178 C CA . ARG A 1 279 ? 25.423 -10.006 -18.093 1.00 92.62 279 ARG A CA 1
ATOM 2179 C C . ARG A 1 279 ? 24.117 -9.640 -18.778 1.00 92.62 279 ARG A C 1
ATOM 2181 O O . ARG A 1 279 ? 23.783 -8.463 -18.828 1.00 92.62 279 ARG A O 1
ATOM 2188 N N . GLN A 1 280 ? 23.372 -10.633 -19.259 1.00 93.56 280 GLN A N 1
ATOM 2189 C CA . GLN A 1 280 ? 22.060 -10.400 -19.863 1.00 93.56 280 GLN A CA 1
ATOM 2190 C C . GLN A 1 280 ? 21.048 -9.965 -18.792 1.00 93.56 280 GLN A C 1
ATOM 2192 O O . GLN A 1 280 ? 20.968 -10.578 -17.729 1.00 93.56 280 GLN A O 1
ATOM 2197 N N . VAL A 1 281 ? 20.255 -8.935 -19.081 1.00 94.75 281 VAL A N 1
ATOM 2198 C CA . VAL A 1 281 ? 19.168 -8.442 -18.223 1.00 94.75 281 VAL A CA 1
ATOM 2199 C C . VAL A 1 281 ? 17.846 -8.357 -18.982 1.00 94.75 281 VAL A C 1
ATOM 2201 O O . VAL A 1 281 ? 16.820 -8.724 -18.423 1.00 94.75 281 VAL A O 1
ATOM 2204 N N . ILE A 1 282 ? 17.868 -7.978 -20.262 1.00 95.62 282 ILE A N 1
ATOM 2205 C CA . ILE A 1 282 ? 16.692 -7.918 -21.140 1.00 95.62 282 ILE A CA 1
ATOM 2206 C C . ILE A 1 282 ? 16.822 -8.814 -22.375 1.00 95.62 282 ILE A C 1
ATOM 2208 O O . ILE A 1 282 ? 15.818 -9.332 -22.854 1.00 95.62 282 ILE A O 1
ATOM 2212 N N . THR A 1 283 ? 18.029 -9.061 -22.894 1.00 95.19 283 THR A N 1
ATOM 2213 C CA . THR A 1 283 ? 18.197 -9.870 -24.117 1.00 95.19 283 THR A CA 1
ATOM 2214 C C . THR A 1 283 ? 17.825 -11.333 -23.886 1.00 95.19 283 THR A C 1
ATOM 2216 O O . THR A 1 283 ? 17.235 -11.970 -24.757 1.00 95.19 283 THR A O 1
ATOM 2219 N N . GLN A 1 284 ? 18.046 -11.837 -22.670 1.00 94.19 284 GLN A N 1
ATOM 2220 C CA . GLN A 1 284 ? 17.598 -13.162 -22.231 1.00 94.19 284 GLN A CA 1
ATOM 2221 C C . GLN A 1 284 ? 16.067 -13.337 -22.220 1.00 94.19 284 GLN A C 1
ATOM 2223 O O . GLN A 1 284 ? 15.586 -14.467 -22.107 1.00 94.19 284 GLN A O 1
ATOM 2228 N N . HIS A 1 285 ? 15.299 -12.245 -22.310 1.00 95.62 285 HIS A N 1
ATOM 2229 C CA . HIS A 1 285 ? 13.838 -12.251 -22.262 1.00 95.62 285 HIS A CA 1
ATOM 2230 C C . HIS A 1 285 ? 13.178 -12.343 -23.639 1.00 95.62 285 HIS A C 1
ATOM 2232 O O . HIS A 1 285 ? 11.955 -12.444 -23.690 1.00 95.62 285 HIS A O 1
ATOM 2238 N N . ILE A 1 286 ? 13.942 -12.360 -24.736 1.00 96.25 286 ILE A N 1
ATOM 2239 C CA . ILE A 1 286 ? 13.410 -12.481 -26.100 1.00 96.25 286 ILE A CA 1
ATOM 2240 C C . ILE A 1 286 ? 13.721 -13.867 -26.667 1.00 96.25 286 ILE A C 1
ATOM 2242 O O . ILE A 1 286 ? 14.843 -14.354 -26.564 1.00 96.25 286 ILE A O 1
ATOM 2246 N N . TYR A 1 287 ? 12.725 -14.487 -27.297 1.00 96.25 287 TYR A N 1
ATOM 2247 C CA . TYR A 1 287 ? 12.804 -15.801 -27.931 1.00 96.25 287 TYR A CA 1
ATOM 2248 C C . TYR A 1 287 ? 12.375 -15.709 -29.405 1.00 96.25 287 TYR A C 1
ATOM 2250 O O . TYR A 1 287 ? 11.493 -14.899 -29.716 1.00 96.25 287 TYR A O 1
ATOM 2258 N N . PRO A 1 288 ? 12.944 -16.537 -30.303 1.00 96.06 288 PRO A N 1
ATOM 2259 C CA . PRO A 1 288 ? 13.848 -17.661 -30.022 1.00 96.06 288 PRO A CA 1
ATOM 2260 C C . PRO A 1 288 ? 15.269 -17.231 -29.632 1.00 96.06 288 PRO A C 1
ATOM 2262 O O . PRO A 1 288 ? 15.738 -16.166 -30.032 1.00 96.06 288 PRO A O 1
ATOM 2265 N N . ARG A 1 289 ? 15.961 -18.081 -28.863 1.00 93.69 289 ARG A N 1
ATOM 2266 C CA . ARG A 1 289 ? 17.364 -17.891 -28.459 1.00 93.69 289 ARG A CA 1
ATOM 2267 C C . ARG A 1 289 ? 18.254 -18.935 -29.126 1.00 93.69 289 ARG A C 1
ATOM 2269 O O . ARG A 1 289 ? 17.859 -20.090 -29.256 1.00 93.69 289 ARG A O 1
ATOM 2276 N N . GLY A 1 290 ? 19.441 -18.516 -29.556 1.00 91.44 290 GLY A N 1
ATOM 2277 C CA . GLY A 1 290 ? 20.470 -19.406 -30.090 1.00 91.44 290 GLY A CA 1
ATOM 2278 C C . GLY A 1 290 ? 21.224 -20.150 -28.985 1.00 91.44 290 GLY A C 1
ATOM 2279 O O . GLY A 1 290 ? 20.969 -19.960 -27.797 1.00 91.44 290 GLY A O 1
ATOM 2280 N N . SER A 1 291 ? 22.216 -20.956 -29.371 1.00 90.12 291 SER A N 1
ATOM 2281 C CA . SER A 1 291 ? 23.061 -21.717 -28.434 1.00 90.12 291 SER A CA 1
ATOM 2282 C C . SER A 1 291 ? 23.856 -20.844 -27.456 1.00 90.12 291 SER A C 1
ATOM 2284 O O . SER A 1 291 ? 24.199 -21.302 -26.373 1.00 90.12 291 SER A O 1
ATOM 2286 N N . SER A 1 292 ? 24.122 -19.583 -27.808 1.00 89.44 292 SER A N 1
ATOM 2287 C CA . SER A 1 292 ? 24.774 -18.599 -26.935 1.00 89.44 292 SER A CA 1
ATOM 2288 C C . SER A 1 292 ? 23.838 -17.968 -25.896 1.00 89.44 292 SER A C 1
ATOM 2290 O O . SER A 1 292 ? 24.282 -17.126 -25.123 1.00 89.44 292 SER A O 1
ATOM 2292 N N . GLY A 1 293 ? 22.542 -18.300 -25.903 1.00 91.50 293 GLY A N 1
ATOM 2293 C CA . GLY A 1 293 ? 21.529 -17.642 -25.070 1.00 91.50 293 GLY A CA 1
ATOM 2294 C C . GLY A 1 293 ? 21.097 -16.257 -25.575 1.00 91.50 293 GLY A C 1
ATOM 2295 O O . GLY A 1 293 ? 20.182 -15.659 -25.011 1.00 91.50 293 GLY A O 1
ATOM 2296 N N . MET A 1 294 ? 21.700 -15.745 -26.652 1.00 93.56 294 MET A N 1
ATOM 2297 C CA . MET A 1 294 ? 21.272 -14.500 -27.295 1.00 93.56 294 MET A CA 1
ATOM 2298 C C . MET A 1 294 ? 20.045 -14.730 -28.186 1.00 93.56 294 MET A C 1
ATOM 2300 O O . MET A 1 294 ? 19.941 -15.787 -28.821 1.00 93.56 294 MET A O 1
ATOM 2304 N N . PRO A 1 295 ? 19.124 -13.757 -28.279 1.00 94.94 295 PRO A N 1
ATOM 2305 C CA . PRO A 1 295 ? 17.980 -13.862 -29.168 1.00 94.94 295 PRO A CA 1
ATOM 2306 C C . PRO A 1 295 ? 18.422 -13.835 -30.632 1.00 94.94 295 PRO A C 1
ATOM 2308 O O . PRO A 1 295 ? 19.313 -13.075 -31.018 1.00 94.94 295 PRO A O 1
ATOM 2311 N N . VAL A 1 296 ? 17.787 -14.665 -31.455 1.00 95.00 296 VAL A N 1
ATOM 2312 C CA . VAL A 1 296 ? 18.128 -14.829 -32.873 1.00 95.00 296 VAL A CA 1
ATOM 2313 C C . VAL A 1 296 ? 16.981 -14.395 -33.770 1.00 95.00 296 VAL A C 1
ATOM 2315 O O . VAL A 1 296 ? 15.808 -14.435 -33.396 1.00 95.00 296 VAL A O 1
ATOM 2318 N N . PHE A 1 297 ? 17.330 -13.946 -34.974 1.00 94.88 297 PHE A N 1
ATOM 2319 C CA . PHE A 1 297 ? 16.334 -13.575 -35.967 1.00 94.88 297 PHE A CA 1
ATOM 2320 C C . PHE A 1 297 ? 15.518 -14.807 -36.378 1.00 94.88 297 PHE A C 1
ATOM 2322 O O . PHE A 1 297 ? 16.089 -15.854 -36.680 1.00 94.88 297 PHE A O 1
ATOM 2329 N N . ASN A 1 298 ? 14.192 -14.672 -36.410 1.00 95.19 298 ASN A N 1
ATOM 2330 C CA . ASN A 1 298 ? 13.290 -15.717 -36.862 1.00 95.19 298 ASN A CA 1
ATOM 2331 C C . ASN A 1 298 ? 12.686 -15.325 -38.212 1.00 95.19 298 ASN A C 1
ATOM 2333 O O . ASN A 1 298 ? 11.900 -14.383 -38.291 1.00 95.19 298 ASN A O 1
ATOM 2337 N N . ALA A 1 299 ? 12.999 -16.083 -39.264 1.00 93.44 299 ALA A N 1
ATOM 2338 C CA . ALA A 1 299 ? 12.487 -15.828 -40.610 1.00 93.44 299 ALA A CA 1
ATOM 2339 C C . ALA A 1 299 ? 10.959 -15.962 -40.716 1.00 93.44 299 ALA A C 1
ATOM 2341 O O . ALA A 1 299 ? 10.356 -15.310 -41.565 1.00 93.44 299 ALA A O 1
ATOM 2342 N N . ALA A 1 300 ? 10.331 -16.745 -39.832 1.00 94.62 300 ALA A N 1
ATOM 2343 C CA . ALA A 1 300 ? 8.878 -16.832 -39.734 1.00 94.62 300 ALA A CA 1
ATOM 2344 C C . ALA A 1 300 ? 8.241 -15.610 -39.046 1.00 94.62 300 ALA A C 1
ATOM 2346 O O . ALA A 1 300 ? 7.019 -15.490 -39.022 1.00 94.62 300 ALA A O 1
ATOM 2347 N N . GLY A 1 301 ? 9.030 -14.703 -38.462 1.00 95.50 301 GLY A N 1
ATOM 2348 C CA . GLY A 1 301 ? 8.529 -13.484 -37.826 1.00 95.50 301 GLY A CA 1
ATOM 2349 C C . GLY A 1 301 ? 7.824 -13.696 -36.483 1.00 95.50 301 GLY A C 1
ATOM 2350 O O . GLY A 1 301 ? 7.192 -12.765 -35.998 1.00 95.50 301 GLY A O 1
ATOM 2351 N N . LYS A 1 302 ? 7.904 -14.890 -35.874 1.00 96.69 302 LYS A N 1
ATOM 2352 C CA . LYS A 1 302 ? 7.342 -15.183 -34.543 1.00 96.69 302 LYS A CA 1
ATOM 2353 C C . LYS A 1 302 ? 8.352 -14.876 -33.449 1.00 96.69 302 LYS A C 1
ATOM 2355 O O . LYS A 1 302 ? 9.458 -15.420 -33.487 1.00 96.69 302 LYS A O 1
ATOM 2360 N N . TYR A 1 303 ? 7.930 -14.117 -32.444 1.00 97.38 303 TYR A N 1
ATOM 2361 C CA . TYR A 1 303 ? 8.725 -13.837 -31.256 1.00 97.38 303 TYR A CA 1
ATOM 2362 C C . TYR A 1 303 ? 7.899 -13.988 -29.986 1.00 97.38 303 TYR A C 1
ATOM 2364 O O . TYR A 1 303 ? 6.678 -13.824 -29.974 1.00 97.38 303 TYR A O 1
ATOM 2372 N N . MET A 1 304 ? 8.592 -14.288 -28.896 1.00 97.38 304 MET A N 1
ATOM 2373 C CA . MET A 1 304 ? 8.005 -14.339 -27.567 1.00 97.38 304 MET A CA 1
ATOM 2374 C C . MET A 1 304 ? 8.894 -13.565 -26.600 1.00 97.38 304 MET A C 1
ATOM 2376 O O . MET A 1 304 ? 10.104 -13.778 -26.560 1.00 97.38 304 MET A O 1
ATOM 2380 N N . VAL A 1 305 ? 8.291 -12.656 -25.843 1.00 97.75 305 VAL A N 1
ATOM 2381 C CA . VAL A 1 305 ? 8.978 -11.738 -24.934 1.00 97.75 305 VAL A CA 1
ATOM 2382 C C . VAL A 1 305 ? 8.466 -11.952 -23.512 1.00 97.75 305 VAL A C 1
ATOM 2384 O O . VAL A 1 305 ? 7.255 -12.037 -23.288 1.00 97.75 305 VAL A O 1
ATOM 2387 N N . LYS A 1 306 ? 9.385 -12.048 -22.548 1.00 96.94 306 LYS A N 1
ATOM 2388 C CA . LYS A 1 306 ? 9.074 -12.056 -21.114 1.00 96.94 306 LYS A CA 1
ATOM 2389 C C . LYS A 1 306 ? 9.016 -10.624 -20.597 1.00 96.94 306 LYS A C 1
ATOM 2391 O O . LYS A 1 306 ? 10.017 -9.922 -20.657 1.00 96.94 306 LYS A O 1
ATOM 2396 N N . LEU A 1 307 ? 7.877 -10.224 -20.037 1.00 98.12 307 LEU A N 1
ATOM 2397 C CA . LEU A 1 307 ? 7.720 -8.942 -19.342 1.00 98.12 307 LEU A CA 1
ATOM 2398 C C . LEU A 1 307 ? 7.253 -9.177 -17.904 1.00 98.12 307 LEU A C 1
ATOM 2400 O O . LEU A 1 307 ? 6.377 -10.007 -17.669 1.00 98.12 307 LEU A O 1
ATOM 2404 N N . PHE A 1 308 ? 7.826 -8.466 -16.939 1.00 97.62 308 PHE A N 1
ATOM 2405 C CA . PHE A 1 308 ? 7.484 -8.575 -15.524 1.00 97.62 308 PHE A CA 1
ATOM 2406 C C . PHE A 1 308 ? 6.312 -7.649 -15.176 1.00 97.62 308 PHE A C 1
ATOM 2408 O O . PHE A 1 308 ? 6.477 -6.466 -14.901 1.00 97.62 308 PHE A O 1
ATOM 2415 N N . VAL A 1 309 ? 5.091 -8.175 -15.215 1.00 96.75 309 VAL A N 1
ATOM 2416 C CA . VAL A 1 309 ? 3.860 -7.384 -15.088 1.00 96.75 309 VAL A CA 1
ATOM 2417 C C . VAL A 1 309 ? 2.963 -7.999 -14.023 1.00 96.75 309 VAL A C 1
ATOM 2419 O O . VAL A 1 309 ? 2.750 -9.212 -13.990 1.00 96.75 309 VAL A O 1
ATOM 2422 N N . ASN A 1 310 ? 2.393 -7.158 -13.157 1.00 96.62 310 ASN A N 1
ATOM 2423 C CA . ASN A 1 310 ? 1.523 -7.586 -12.054 1.00 96.62 310 ASN A CA 1
ATOM 2424 C C . ASN A 1 310 ? 2.222 -8.593 -11.114 1.00 96.62 310 ASN A C 1
ATOM 2426 O O . ASN A 1 310 ? 1.618 -9.565 -10.659 1.00 96.62 310 ASN A O 1
ATOM 2430 N N . GLY A 1 311 ? 3.517 -8.361 -10.863 1.00 95.31 311 GLY A N 1
ATOM 2431 C CA . GLY A 1 311 ? 4.353 -9.146 -9.950 1.00 95.31 311 GLY A CA 1
ATOM 2432 C C . GLY A 1 311 ? 4.874 -10.474 -10.505 1.00 95.31 311 GLY A C 1
ATOM 2433 O O . GLY A 1 311 ? 5.449 -11.244 -9.741 1.00 95.31 311 GLY A O 1
ATOM 2434 N N . LEU A 1 312 ? 4.669 -10.767 -11.794 1.00 95.88 312 LEU A N 1
ATOM 2435 C CA . LEU A 1 312 ? 5.053 -12.038 -12.414 1.00 95.88 312 LEU A CA 1
ATOM 2436 C C . LEU A 1 312 ? 5.675 -11.821 -13.791 1.00 95.88 312 LEU A C 1
ATOM 2438 O O . LEU A 1 312 ? 5.267 -10.932 -14.537 1.00 95.88 312 LEU A O 1
ATOM 2442 N N . TRP A 1 313 ? 6.601 -12.700 -14.172 1.00 97.50 313 TRP A N 1
ATOM 2443 C CA . TRP A 1 313 ? 7.015 -12.827 -15.568 1.00 97.50 313 TRP A CA 1
ATOM 2444 C C . TRP A 1 313 ? 5.840 -13.335 -16.394 1.00 97.50 313 TRP A C 1
ATOM 2446 O O . TRP A 1 313 ? 5.274 -14.377 -16.074 1.00 97.50 313 TRP A O 1
ATOM 2456 N N . ARG A 1 314 ? 5.474 -12.611 -17.449 1.00 97.56 314 ARG A N 1
ATOM 2457 C CA . ARG A 1 314 ? 4.366 -12.936 -18.345 1.00 97.56 314 ARG A CA 1
ATOM 2458 C C . ARG A 1 314 ? 4.850 -13.139 -19.764 1.00 97.56 314 ARG A C 1
ATOM 2460 O O . ARG A 1 314 ? 5.785 -12.482 -20.223 1.00 97.56 314 ARG A O 1
ATOM 2467 N N . ARG A 1 315 ? 4.177 -14.057 -20.448 1.00 96.81 315 ARG A N 1
ATOM 2468 C CA . ARG A 1 315 ? 4.441 -14.430 -21.831 1.00 96.81 315 ARG A CA 1
ATOM 2469 C C . ARG A 1 315 ? 3.711 -13.489 -22.784 1.00 96.81 315 ARG A C 1
ATOM 2471 O O . ARG A 1 315 ? 2.480 -13.479 -22.819 1.00 96.81 315 ARG A O 1
ATOM 2478 N N . VAL A 1 316 ? 4.466 -12.754 -23.598 1.00 97.88 316 VAL A N 1
ATOM 2479 C CA . VAL A 1 316 ? 3.933 -11.874 -24.645 1.00 97.88 316 VAL A CA 1
ATOM 2480 C C . VAL A 1 316 ? 4.382 -12.389 -26.005 1.00 97.88 316 VAL A C 1
ATOM 2482 O O . VAL A 1 316 ? 5.558 -12.320 -26.347 1.00 97.88 316 VAL A O 1
ATOM 2485 N N . VAL A 1 317 ? 3.450 -12.935 -26.782 1.00 97.31 317 VAL A N 1
ATOM 2486 C CA . VAL A 1 317 ? 3.723 -13.405 -28.147 1.00 97.31 317 VAL A CA 1
ATOM 2487 C C . VAL A 1 317 ? 3.412 -12.275 -29.118 1.00 97.31 317 VAL A C 1
ATOM 2489 O O . VAL A 1 317 ? 2.341 -11.675 -29.017 1.00 97.31 317 VAL A O 1
ATOM 2492 N N . ILE A 1 318 ? 4.339 -11.995 -30.032 1.00 98.00 318 ILE A N 1
ATOM 2493 C CA . ILE A 1 318 ? 4.213 -10.956 -31.058 1.00 98.00 318 ILE A CA 1
ATOM 2494 C C . ILE A 1 318 ? 4.714 -11.470 -32.405 1.00 98.00 318 ILE A C 1
ATOM 2496 O O . ILE A 1 318 ? 5.522 -12.400 -32.478 1.00 98.00 318 ILE A O 1
ATOM 2500 N N . ASP A 1 319 ? 4.260 -10.823 -33.473 1.00 97.19 319 ASP A N 1
ATOM 2501 C CA . ASP A 1 319 ? 4.919 -10.901 -34.772 1.00 97.19 319 ASP A CA 1
ATOM 2502 C C . ASP A 1 319 ? 5.897 -9.726 -35.002 1.00 97.19 319 ASP A C 1
ATOM 2504 O O . ASP A 1 319 ? 5.960 -8.783 -34.207 1.00 97.19 319 ASP A O 1
ATOM 2508 N N . ASP A 1 320 ? 6.643 -9.750 -36.105 1.00 96.19 320 ASP A N 1
ATOM 2509 C CA . ASP A 1 320 ? 7.595 -8.707 -36.514 1.00 96.19 320 ASP A CA 1
ATOM 2510 C C . ASP A 1 320 ? 7.031 -7.683 -37.521 1.00 96.19 320 ASP A C 1
ATOM 2512 O O . ASP A 1 320 ? 7.798 -7.006 -38.208 1.00 96.19 320 ASP A O 1
ATOM 2516 N N . LEU A 1 321 ? 5.703 -7.544 -37.640 1.00 96.25 321 LEU A N 1
ATOM 2517 C CA . LEU A 1 321 ? 5.110 -6.442 -38.404 1.00 96.25 321 LEU A CA 1
ATOM 2518 C C . LEU A 1 321 ? 5.284 -5.124 -37.646 1.00 96.25 321 LEU A C 1
ATOM 2520 O O . LEU A 1 321 ? 4.767 -4.964 -36.540 1.00 96.25 321 LEU A O 1
ATOM 2524 N N . LEU A 1 322 ? 5.966 -4.160 -38.259 1.00 95.56 322 LEU A N 1
ATOM 2525 C CA . LEU A 1 322 ? 6.264 -2.851 -37.680 1.00 95.56 322 LEU A CA 1
ATOM 2526 C C . LEU A 1 322 ? 5.688 -1.723 -38.552 1.00 95.56 322 LEU A C 1
ATOM 2528 O O . LEU A 1 322 ? 5.685 -1.840 -39.783 1.00 95.56 322 LEU A O 1
ATOM 2532 N N . PRO A 1 323 ? 5.192 -0.625 -37.953 1.00 95.62 323 PRO A N 1
ATOM 2533 C CA . PRO A 1 323 ? 4.639 0.490 -38.710 1.00 95.62 323 PRO A CA 1
ATOM 2534 C C . PRO A 1 323 ? 5.766 1.270 -39.395 1.00 95.62 323 PRO A C 1
ATOM 2536 O O . PRO A 1 323 ? 6.717 1.699 -38.740 1.00 95.62 323 PRO A O 1
ATOM 2539 N N . ALA A 1 324 ? 5.656 1.483 -40.707 1.00 94.62 324 ALA A N 1
ATOM 2540 C CA . ALA A 1 324 ? 6.660 2.193 -41.493 1.00 94.62 324 ALA A CA 1
ATOM 2541 C C . ALA A 1 324 ? 6.057 3.375 -42.261 1.00 94.62 324 ALA A C 1
ATOM 2543 O O . ALA A 1 324 ? 4.933 3.310 -42.774 1.00 94.62 324 ALA A O 1
ATOM 2544 N N . ALA A 1 325 ? 6.841 4.445 -42.361 1.00 93.12 325 ALA A N 1
ATOM 2545 C CA . ALA A 1 325 ? 6.586 5.564 -43.253 1.00 93.12 325 ALA A CA 1
ATOM 2546 C C . ALA A 1 325 ? 6.984 5.226 -44.697 1.00 93.12 325 ALA A C 1
ATOM 2548 O O . ALA A 1 325 ? 7.641 4.215 -44.983 1.00 93.12 325 ALA A O 1
ATOM 2549 N N . GLU A 1 326 ? 6.606 6.108 -45.618 1.00 87.88 326 GLU A N 1
ATOM 2550 C CA . GLU A 1 326 ? 7.137 6.095 -46.977 1.00 87.88 326 GLU A CA 1
ATOM 2551 C C . GLU A 1 326 ? 8.673 6.229 -46.943 1.00 87.88 326 GLU A C 1
ATOM 2553 O O . GLU A 1 326 ? 9.232 6.935 -46.104 1.00 87.88 326 GLU A O 1
ATOM 2558 N N . GLY A 1 327 ? 9.378 5.470 -47.787 1.00 83.50 327 GLY A N 1
ATOM 2559 C CA . GLY A 1 327 ? 10.845 5.371 -47.742 1.00 83.50 327 GLY A CA 1
ATOM 2560 C C . GLY A 1 327 ? 11.402 4.365 -46.723 1.00 83.50 327 GLY A C 1
ATOM 2561 O O . GLY A 1 327 ? 12.607 4.146 -46.683 1.00 83.50 327 GLY A O 1
ATOM 2562 N N . GLY A 1 328 ? 10.547 3.694 -45.939 1.00 82.50 328 GLY A N 1
ATOM 2563 C CA . GLY A 1 328 ? 10.940 2.543 -45.117 1.00 82.50 328 GLY A CA 1
ATOM 2564 C C . GLY A 1 328 ? 11.451 2.864 -43.711 1.00 82.50 328 GLY A C 1
ATOM 2565 O O . GLY A 1 328 ? 11.796 1.931 -42.991 1.00 82.50 328 GLY A O 1
ATOM 2566 N N . ARG A 1 329 ? 11.445 4.137 -43.289 1.00 87.88 329 ARG A N 1
ATOM 2567 C CA . ARG A 1 329 ? 11.724 4.526 -41.897 1.00 87.88 329 ARG A CA 1
ATOM 2568 C C . ARG A 1 329 ? 10.635 3.983 -40.972 1.00 87.88 329 ARG A C 1
ATOM 2570 O O . ARG A 1 329 ? 9.446 4.166 -41.240 1.00 87.88 329 ARG A O 1
ATOM 2577 N N . LEU A 1 330 ? 11.037 3.336 -39.885 1.00 92.62 330 LEU A N 1
ATOM 2578 C CA . LEU A 1 330 ? 10.110 2.851 -38.868 1.00 92.62 330 LEU A CA 1
ATOM 2579 C C . LEU A 1 330 ? 9.490 4.016 -38.088 1.00 92.62 330 LEU A C 1
ATOM 2581 O O . LEU A 1 330 ? 10.128 5.037 -37.854 1.00 92.62 330 LEU A O 1
ATOM 2585 N N . LEU A 1 331 ? 8.228 3.861 -37.693 1.00 92.88 331 LEU A N 1
ATOM 2586 C CA . LEU A 1 331 ? 7.483 4.821 -36.867 1.00 92.88 331 LEU A CA 1
ATOM 2587 C C . LEU A 1 331 ? 7.482 4.447 -35.377 1.00 92.88 331 LEU A C 1
ATOM 2589 O O . LEU A 1 331 ? 6.802 5.094 -34.579 1.00 92.88 331 LEU A O 1
ATOM 2593 N N . CYS A 1 332 ? 8.212 3.392 -35.033 1.00 92.25 332 CYS A N 1
ATOM 2594 C CA . CYS A 1 332 ? 8.467 2.869 -33.698 1.00 92.25 332 CYS A CA 1
ATOM 2595 C C . CYS A 1 332 ? 9.930 3.144 -33.304 1.00 92.25 332 CYS A C 1
ATOM 2597 O O . CYS A 1 332 ? 10.699 3.664 -34.117 1.00 92.25 332 CYS A O 1
ATOM 2599 N N . THR A 1 333 ? 10.333 2.786 -32.087 1.00 91.56 333 THR A N 1
ATOM 2600 C CA . THR A 1 333 ? 11.754 2.786 -31.703 1.00 91.56 333 THR A CA 1
ATOM 2601 C C . THR A 1 333 ? 12.544 1.885 -32.650 1.00 91.56 333 THR A C 1
ATOM 2603 O O . THR A 1 333 ? 12.113 0.766 -32.946 1.00 91.56 333 THR A O 1
ATOM 2606 N N . TYR A 1 334 ? 13.683 2.361 -33.153 1.00 89.44 334 TYR A N 1
ATOM 2607 C CA . TYR A 1 334 ? 14.508 1.625 -34.114 1.00 89.44 334 TYR A CA 1
ATOM 2608 C C . TYR A 1 334 ? 16.002 1.761 -33.818 1.00 89.44 334 TYR A C 1
ATOM 2610 O O . TYR A 1 334 ? 16.427 2.660 -33.092 1.00 89.44 334 TYR A O 1
ATOM 2618 N N . SER A 1 335 ? 16.793 0.848 -34.386 1.00 88.94 335 SER A N 1
ATOM 2619 C CA . SER A 1 335 ? 18.254 0.944 -34.438 1.00 88.94 335 SER A CA 1
ATOM 2620 C C . SER A 1 335 ? 18.681 1.369 -35.842 1.00 88.94 335 SER A C 1
ATOM 2622 O O . SER A 1 335 ? 18.260 0.753 -36.830 1.00 88.94 335 SER A O 1
ATOM 2624 N N . ASP A 1 336 ? 19.507 2.408 -35.956 1.00 84.50 336 ASP A N 1
ATOM 2625 C CA . ASP A 1 336 ? 20.122 2.798 -37.235 1.00 84.50 336 ASP A CA 1
ATOM 2626 C C . ASP A 1 336 ? 21.228 1.814 -37.683 1.00 84.50 336 ASP A C 1
ATOM 2628 O O . ASP A 1 336 ? 21.574 1.771 -38.863 1.00 84.50 336 ASP A O 1
ATOM 2632 N N . ALA A 1 337 ? 21.696 0.946 -36.777 1.00 84.69 337 ALA A N 1
ATOM 2633 C CA . ALA A 1 337 ? 22.615 -0.154 -37.064 1.00 84.69 337 ALA A CA 1
ATOM 2634 C C . ALA A 1 337 ? 21.924 -1.401 -37.658 1.00 84.69 337 ALA A C 1
ATOM 2636 O O . ALA A 1 337 ? 22.605 -2.347 -38.054 1.00 84.69 337 ALA A O 1
ATOM 2637 N N . GLY A 1 338 ? 20.588 -1.408 -37.762 1.00 83.56 338 GLY A N 1
ATOM 2638 C CA . GLY A 1 338 ? 19.825 -2.501 -38.380 1.00 83.56 338 GLY A CA 1
ATOM 2639 C C . GLY A 1 338 ? 19.278 -3.559 -37.417 1.00 83.56 338 GLY A C 1
ATOM 2640 O O . GLY A 1 338 ? 18.832 -4.619 -37.866 1.00 83.56 338 GLY A O 1
ATOM 2641 N N . ASP A 1 339 ? 19.294 -3.279 -36.112 1.00 90.31 339 ASP A N 1
ATOM 2642 C CA . ASP A 1 339 ? 18.778 -4.177 -35.074 1.00 90.31 339 ASP A CA 1
ATOM 2643 C C . ASP A 1 339 ? 17.267 -4.015 -34.874 1.00 90.31 339 ASP A C 1
ATOM 2645 O O . ASP A 1 339 ? 16.767 -2.906 -34.671 1.00 90.31 339 ASP A O 1
ATOM 2649 N N . ILE A 1 340 ? 16.535 -5.129 -34.852 1.00 93.44 340 ILE A N 1
ATOM 2650 C CA . ILE A 1 340 ? 15.075 -5.121 -34.655 1.00 93.44 340 ILE A CA 1
ATOM 2651 C C . ILE A 1 340 ? 14.651 -5.304 -33.197 1.00 93.44 340 ILE A C 1
ATOM 2653 O O . ILE A 1 340 ? 13.492 -5.079 -32.860 1.00 93.44 340 ILE A O 1
ATOM 2657 N N . GLY A 1 341 ? 15.567 -5.713 -32.320 1.00 94.12 341 GLY A N 1
ATOM 2658 C CA . GLY A 1 341 ? 15.322 -5.970 -30.902 1.00 94.12 341 GLY A CA 1
ATOM 2659 C C . GLY A 1 341 ? 14.672 -4.795 -30.171 1.00 94.12 341 GLY A C 1
ATOM 2660 O O . GLY A 1 341 ? 13.666 -5.025 -29.498 1.00 94.12 341 GLY A O 1
ATOM 2661 N N . PRO A 1 342 ? 15.141 -3.542 -30.350 1.00 93.75 342 PRO A N 1
ATOM 2662 C CA . PRO A 1 342 ? 14.467 -2.368 -29.800 1.00 93.75 342 PRO A CA 1
ATOM 2663 C C . PRO A 1 342 ? 12.993 -2.260 -30.210 1.00 93.75 342 PRO A C 1
ATOM 2665 O O . PRO A 1 342 ? 12.129 -2.055 -29.358 1.00 93.75 342 PRO A O 1
ATOM 2668 N N . SER A 1 343 ? 12.692 -2.475 -31.494 1.00 94.94 343 SER A N 1
ATOM 2669 C CA . SER A 1 343 ? 11.327 -2.419 -32.025 1.00 94.94 343 SER A CA 1
ATOM 2670 C C . SER A 1 343 ? 10.451 -3.564 -31.507 1.00 94.94 343 SER A C 1
ATOM 2672 O O . SER A 1 343 ? 9.278 -3.355 -31.204 1.00 94.94 343 SER A O 1
ATOM 2674 N N . LEU A 1 344 ? 11.008 -4.775 -31.379 1.00 96.69 344 LEU A N 1
ATOM 2675 C CA . LEU A 1 344 ? 10.300 -5.942 -30.839 1.00 96.69 344 LEU A CA 1
ATOM 2676 C C . LEU A 1 344 ? 9.969 -5.770 -29.351 1.00 96.69 344 LEU A C 1
ATOM 2678 O O . LEU A 1 344 ? 8.850 -6.066 -28.935 1.00 96.69 344 LEU A O 1
ATOM 2682 N N . MET A 1 345 ? 10.918 -5.266 -28.561 1.00 96.44 345 MET A N 1
ATOM 2683 C CA . MET A 1 345 ? 10.721 -4.995 -27.135 1.00 96.44 345 MET A CA 1
ATOM 2684 C C . MET A 1 345 ? 9.646 -3.935 -26.914 1.00 96.44 345 MET A C 1
ATOM 2686 O O . MET A 1 345 ? 8.740 -4.143 -26.108 1.00 96.44 345 MET A O 1
ATOM 2690 N N . GLU A 1 346 ? 9.707 -2.832 -27.665 1.00 95.88 346 GLU A N 1
ATOM 2691 C CA . GLU A 1 346 ? 8.685 -1.786 -27.612 1.00 95.88 346 GLU A CA 1
ATOM 2692 C C . GLU A 1 346 ? 7.313 -2.336 -28.008 1.00 95.88 346 GLU A C 1
ATOM 2694 O O . GLU A 1 346 ? 6.328 -2.112 -27.310 1.00 95.88 346 GLU A O 1
ATOM 2699 N N . LYS A 1 347 ? 7.235 -3.124 -29.086 1.00 96.88 347 LYS A N 1
ATOM 2700 C CA . LYS A 1 347 ? 5.976 -3.733 -29.520 1.00 96.88 347 LYS A CA 1
ATOM 2701 C C . LYS A 1 347 ? 5.380 -4.656 -28.457 1.00 96.88 347 LYS A C 1
ATOM 2703 O O . LYS A 1 347 ? 4.181 -4.580 -28.201 1.00 96.88 347 LYS A O 1
ATOM 2708 N N . ALA A 1 348 ? 6.186 -5.514 -27.829 1.00 97.69 348 ALA A N 1
ATOM 2709 C CA . ALA A 1 348 ? 5.715 -6.382 -26.751 1.00 97.69 348 ALA A CA 1
ATOM 2710 C C . ALA A 1 348 ? 5.206 -5.570 -25.551 1.00 97.69 348 ALA A C 1
ATOM 2712 O O . ALA A 1 348 ? 4.134 -5.861 -25.021 1.00 97.69 348 ALA A O 1
ATOM 2713 N N . PHE A 1 349 ? 5.945 -4.533 -25.155 1.00 96.81 349 PHE A N 1
ATOM 2714 C CA . PHE A 1 349 ? 5.554 -3.636 -24.072 1.00 96.81 349 PHE A CA 1
ATOM 2715 C C . PHE A 1 349 ? 4.234 -2.923 -24.378 1.00 96.81 349 PHE A C 1
ATOM 2717 O O . PHE A 1 349 ? 3.278 -3.017 -23.610 1.00 96.81 349 PHE A O 1
ATOM 2724 N N . LEU A 1 350 ? 4.130 -2.291 -25.546 1.00 95.69 350 LEU A N 1
ATOM 2725 C CA . LEU A 1 350 ? 2.939 -1.550 -25.952 1.00 95.69 350 LEU A CA 1
ATOM 2726 C C . LEU A 1 350 ? 1.738 -2.459 -26.199 1.00 95.69 350 LEU A C 1
ATOM 2728 O O . LEU A 1 350 ? 0.611 -2.033 -25.968 1.00 95.69 350 LEU A O 1
ATOM 2732 N N . LYS A 1 351 ? 1.943 -3.723 -26.586 1.00 96.81 351 LYS A N 1
ATOM 2733 C CA . LYS A 1 351 ? 0.861 -4.714 -26.629 1.00 96.81 351 LYS A CA 1
ATOM 2734 C C . LYS A 1 351 ? 0.223 -4.902 -25.251 1.00 96.81 351 LYS A C 1
ATOM 2736 O O . LYS A 1 351 ? -1.001 -4.931 -25.153 1.00 96.81 351 LYS A O 1
ATOM 2741 N N . VAL A 1 352 ? 1.028 -4.967 -24.188 1.00 96.19 352 VAL A N 1
ATOM 2742 C CA . VAL A 1 352 ? 0.520 -5.014 -22.806 1.00 96.19 352 VAL A CA 1
ATOM 2743 C C . VAL A 1 352 ? -0.108 -3.676 -22.407 1.00 96.19 352 VAL A C 1
ATOM 2745 O O . VAL A 1 352 ? -1.180 -3.665 -21.803 1.00 96.19 352 VAL A O 1
ATOM 2748 N N . MET A 1 353 ? 0.502 -2.552 -22.795 1.00 93.88 353 MET A N 1
ATOM 2749 C CA . MET A 1 353 ? 0.040 -1.203 -22.440 1.00 93.88 353 MET A CA 1
ATOM 2750 C C . MET A 1 353 ? -1.109 -0.659 -23.312 1.00 93.88 353 MET A C 1
ATOM 2752 O O . MET A 1 353 ? -1.559 0.463 -23.083 1.00 93.88 353 MET A O 1
ATOM 2756 N N . GLY A 1 354 ? -1.651 -1.446 -24.248 1.00 92.62 354 GLY A N 1
ATOM 2757 C CA . GLY A 1 354 ? -2.867 -1.112 -25.005 1.00 92.62 354 GLY A CA 1
ATOM 2758 C C . GLY A 1 354 ? -2.651 -0.434 -26.367 1.00 92.62 354 GLY A C 1
ATOM 2759 O O . GLY A 1 354 ? -3.625 -0.035 -27.002 1.00 92.62 354 GLY A O 1
ATOM 2760 N N . GLY A 1 355 ? -1.409 -0.328 -26.843 1.00 93.25 355 GLY A N 1
ATOM 2761 C CA . GLY A 1 355 ? -1.048 0.170 -28.175 1.00 93.25 355 GLY A CA 1
ATOM 2762 C C . GLY A 1 355 ? -0.029 1.312 -28.156 1.00 93.25 355 GLY A C 1
ATOM 2763 O O . GLY A 1 355 ? 0.415 1.756 -27.103 1.00 93.25 355 GLY A O 1
ATOM 2764 N N . TYR A 1 356 ? 0.334 1.814 -29.339 1.00 90.69 356 TYR A N 1
ATOM 2765 C CA . TYR A 1 356 ? 1.292 2.916 -29.506 1.00 90.69 356 TYR A CA 1
ATOM 2766 C C . TYR A 1 356 ? 0.739 4.303 -29.148 1.00 90.69 356 TYR A C 1
ATOM 2768 O O . TYR A 1 356 ? 1.498 5.267 -29.135 1.00 90.69 356 TYR A O 1
ATOM 2776 N N . ASP A 1 357 ? -0.556 4.424 -28.848 1.00 86.25 357 ASP A N 1
ATOM 2777 C CA . ASP A 1 357 ? -1.142 5.655 -28.291 1.00 86.25 357 ASP A CA 1
ATOM 2778 C C . ASP A 1 357 ? -0.923 5.785 -26.770 1.00 86.25 357 ASP A C 1
ATOM 2780 O O . ASP A 1 357 ? -1.560 6.588 -26.091 1.00 86.25 357 ASP A O 1
ATOM 2784 N N . PHE A 1 358 ? -0.024 4.972 -26.212 1.00 88.00 358 PHE A N 1
ATOM 2785 C CA . PHE A 1 358 ? 0.367 5.043 -24.815 1.00 88.00 358 PHE A CA 1
ATOM 2786 C C . PHE A 1 358 ? 0.962 6.431 -24.491 1.00 88.00 358 PHE A C 1
ATOM 2788 O O . PHE A 1 358 ? 1.912 6.863 -25.151 1.00 88.00 358 PHE A O 1
ATOM 2795 N N . PRO A 1 359 ? 0.436 7.154 -23.485 1.00 79.44 359 PRO A N 1
ATOM 2796 C CA . PRO A 1 359 ? 0.819 8.542 -23.218 1.00 79.44 359 PRO A CA 1
ATOM 2797 C C . PRO A 1 359 ? 2.229 8.703 -22.628 1.00 79.44 359 PRO A C 1
ATOM 2799 O O . PRO A 1 359 ? 2.686 9.835 -22.488 1.00 79.44 359 PRO A O 1
ATOM 2802 N N . GLY A 1 360 ? 2.904 7.601 -22.296 1.00 80.38 360 GLY A N 1
ATOM 2803 C CA . GLY A 1 360 ? 4.184 7.587 -21.597 1.00 80.38 360 GLY A CA 1
ATOM 2804 C C . GLY A 1 360 ? 4.045 7.170 -20.133 1.00 80.38 360 GLY A C 1
ATOM 2805 O O . GLY A 1 360 ? 2.944 7.093 -19.577 1.00 80.38 360 GLY A O 1
ATOM 2806 N N . SER A 1 361 ? 5.189 6.867 -19.530 1.00 84.62 361 SER A N 1
ATOM 2807 C CA . SER A 1 361 ? 5.328 6.257 -18.209 1.00 84.62 361 SER A CA 1
ATOM 2808 C C . SER A 1 361 ? 6.412 6.981 -17.396 1.00 84.62 361 SER A C 1
ATOM 2810 O O . SER A 1 361 ? 6.804 8.109 -17.692 1.00 84.62 361 SER A O 1
ATOM 2812 N N . ASN A 1 362 ? 6.875 6.346 -16.325 1.00 87.50 362 ASN A N 1
ATOM 2813 C CA . ASN A 1 362 ? 8.123 6.677 -15.660 1.00 87.50 362 ASN A CA 1
ATOM 2814 C C . ASN A 1 362 ? 9.145 5.558 -15.918 1.00 87.50 362 ASN A C 1
ATOM 2816 O O . ASN A 1 362 ? 8.804 4.375 -15.987 1.00 87.50 362 ASN A O 1
ATOM 2820 N N . SER A 1 363 ? 10.422 5.927 -16.011 1.00 91.62 363 SER A N 1
ATOM 2821 C CA . SER A 1 363 ? 11.461 4.981 -16.425 1.00 91.62 363 SER A CA 1
ATOM 2822 C C . SER A 1 363 ? 11.694 3.850 -15.433 1.00 91.62 363 SER A C 1
ATOM 2824 O O . SER A 1 363 ? 12.056 2.758 -15.858 1.00 91.62 363 SER A O 1
ATOM 2826 N N . SER A 1 364 ? 11.458 4.055 -14.135 1.00 93.50 364 SER A N 1
ATOM 2827 C CA . SER A 1 364 ? 11.587 2.976 -13.151 1.00 93.50 364 SER A CA 1
ATOM 2828 C C . SER A 1 364 ? 10.495 1.916 -13.265 1.00 93.50 364 SER A C 1
ATOM 2830 O O . SER A 1 364 ? 10.776 0.739 -13.043 1.00 93.50 364 SER A O 1
ATOM 2832 N N . THR A 1 365 ? 9.271 2.291 -13.641 1.00 94.25 365 THR A N 1
ATOM 2833 C CA . THR A 1 365 ? 8.180 1.349 -13.939 1.00 94.25 365 THR A CA 1
ATOM 2834 C C . THR A 1 365 ? 8.507 0.564 -15.200 1.00 94.25 365 THR A C 1
ATOM 2836 O O . THR A 1 365 ? 8.384 -0.658 -15.204 1.00 94.25 365 THR A O 1
ATOM 2839 N N . ASP A 1 366 ? 9.010 1.232 -16.238 1.00 95.75 366 ASP A N 1
ATOM 2840 C CA . ASP A 1 366 ? 9.377 0.568 -17.493 1.00 95.75 366 ASP A CA 1
ATOM 2841 C C . ASP A 1 366 ? 10.541 -0.402 -17.275 1.00 95.75 366 ASP A C 1
ATOM 2843 O O . ASP A 1 366 ? 10.474 -1.565 -17.672 1.00 95.75 366 ASP A O 1
ATOM 2847 N N . LEU A 1 367 ? 11.574 0.027 -16.544 1.00 97.19 367 LEU A N 1
ATOM 2848 C CA . LEU A 1 367 ? 12.673 -0.839 -16.123 1.00 97.19 367 LEU A CA 1
ATOM 2849 C C . LEU A 1 367 ? 12.185 -2.017 -15.286 1.00 97.19 367 LEU A C 1
ATOM 2851 O O . LEU A 1 367 ? 12.649 -3.137 -15.497 1.00 97.19 367 LEU A O 1
ATOM 2855 N N . HIS A 1 368 ? 11.239 -1.804 -14.372 1.00 97.31 368 HIS A N 1
ATOM 2856 C CA . HIS A 1 368 ? 10.661 -2.888 -13.585 1.00 97.31 368 HIS A CA 1
ATOM 2857 C C . HIS A 1 368 ? 9.959 -3.913 -14.482 1.00 97.31 368 HIS A C 1
ATOM 2859 O O . HIS A 1 368 ? 10.178 -5.108 -14.309 1.00 97.31 368 HIS A O 1
ATOM 2865 N N . VAL A 1 369 ? 9.206 -3.464 -15.491 1.00 97.19 369 VAL A N 1
ATOM 2866 C CA . VAL A 1 369 ? 8.561 -4.344 -16.477 1.00 97.19 369 VAL A CA 1
ATOM 2867 C C . VAL A 1 369 ? 9.581 -5.105 -17.325 1.00 97.19 369 VAL A C 1
ATOM 2869 O O . VAL A 1 369 ? 9.393 -6.287 -17.611 1.00 97.19 369 VAL A O 1
ATOM 2872 N N . LEU A 1 370 ? 10.677 -4.462 -17.718 1.00 97.56 370 LEU A N 1
ATOM 2873 C CA . LEU A 1 370 ? 11.701 -5.077 -18.561 1.00 97.56 370 LEU A CA 1
ATOM 2874 C C . LEU A 1 370 ? 12.584 -6.090 -17.815 1.00 97.56 370 LEU A C 1
ATOM 2876 O O . LEU A 1 370 ? 13.017 -7.085 -18.401 1.00 97.56 370 LEU A O 1
ATOM 2880 N N . THR A 1 371 ? 12.868 -5.832 -16.538 1.00 97.44 371 THR A N 1
ATOM 2881 C CA . THR A 1 371 ? 13.955 -6.502 -15.800 1.00 97.44 371 THR A CA 1
ATOM 2882 C C . THR A 1 371 ? 13.499 -7.230 -14.534 1.00 97.44 371 THR A C 1
ATOM 2884 O O . THR A 1 371 ? 14.209 -8.108 -14.049 1.00 97.44 371 THR A O 1
ATOM 2887 N N . GLY A 1 372 ? 12.342 -6.875 -13.970 1.00 96.31 372 GLY A N 1
ATOM 2888 C CA . GLY A 1 372 ? 11.913 -7.307 -12.637 1.00 96.31 372 GLY A CA 1
ATOM 2889 C C . GLY A 1 372 ? 12.690 -6.657 -11.481 1.00 96.31 372 GLY A C 1
ATOM 2890 O O . GLY A 1 372 ? 12.493 -7.040 -10.326 1.00 96.31 372 GLY A O 1
ATOM 2891 N N . TRP A 1 373 ? 13.574 -5.689 -11.765 1.00 97.62 373 TRP A N 1
ATOM 2892 C CA . TRP A 1 373 ? 14.385 -4.992 -10.762 1.00 97.62 373 TRP A CA 1
ATOM 2893 C C . TRP A 1 373 ? 13.549 -4.002 -9.952 1.00 97.62 373 TRP A C 1
ATOM 2895 O O . TRP A 1 373 ? 12.590 -3.423 -10.463 1.00 97.62 373 TRP A O 1
ATOM 2905 N N . ILE A 1 374 ? 13.897 -3.825 -8.680 1.00 97.56 374 ILE A N 1
ATOM 2906 C CA . ILE A 1 374 ? 13.075 -3.143 -7.675 1.00 97.56 374 ILE A CA 1
ATOM 2907 C C . ILE A 1 374 ? 13.112 -1.629 -7.924 1.00 97.56 374 ILE A C 1
ATOM 2909 O O . ILE A 1 374 ? 14.187 -1.043 -7.801 1.00 97.56 374 ILE A O 1
ATOM 2913 N N . PRO A 1 375 ? 11.984 -0.986 -8.265 1.00 96.69 375 PRO A N 1
ATOM 2914 C CA . PRO A 1 375 ? 11.951 0.436 -8.567 1.00 96.69 375 PRO A CA 1
ATOM 2915 C C . PRO A 1 375 ? 11.974 1.282 -7.288 1.00 96.69 375 PRO A C 1
ATOM 2917 O O . PRO A 1 375 ? 11.247 1.011 -6.332 1.00 96.69 375 PRO A O 1
ATOM 2920 N N . GLU A 1 376 ? 12.756 2.353 -7.311 1.00 94.44 376 GLU A N 1
ATOM 2921 C CA . GLU A 1 376 ? 12.798 3.417 -6.314 1.00 94.44 376 GLU A CA 1
ATOM 2922 C C . GLU A 1 376 ? 12.721 4.772 -7.030 1.00 94.44 376 GLU A C 1
ATOM 2924 O O . GLU A 1 376 ? 13.428 5.031 -8.008 1.00 94.44 376 GLU A O 1
ATOM 2929 N N . HIS A 1 377 ? 11.837 5.636 -6.534 1.00 92.00 377 HIS A N 1
ATOM 2930 C CA . HIS A 1 377 ? 11.631 6.986 -7.044 1.00 92.00 377 HIS A CA 1
ATOM 2931 C C . HIS A 1 377 ? 12.215 7.988 -6.059 1.00 92.00 377 HIS A C 1
ATOM 2933 O O . HIS A 1 377 ? 11.777 8.044 -4.912 1.00 92.00 377 HIS A O 1
ATOM 2939 N N . VAL A 1 378 ? 13.179 8.785 -6.513 1.00 92.44 378 VAL A N 1
ATOM 2940 C CA . VAL A 1 378 ? 13.847 9.791 -5.689 1.00 92.44 378 VAL A CA 1
ATOM 2941 C C . VAL A 1 378 ? 13.551 11.166 -6.269 1.00 92.44 378 VAL A C 1
ATOM 2943 O O . VAL A 1 378 ? 14.007 11.486 -7.367 1.00 92.44 378 VAL A O 1
ATOM 2946 N N . PHE A 1 379 ? 12.805 11.986 -5.533 1.00 92.56 379 PHE A N 1
ATOM 2947 C CA . PHE A 1 379 ? 12.549 13.378 -5.897 1.00 92.56 379 PHE A CA 1
ATOM 2948 C C . PHE A 1 379 ? 13.717 14.246 -5.431 1.00 92.56 379 PHE A C 1
ATOM 2950 O O . PHE A 1 379 ? 13.910 14.450 -4.236 1.00 92.56 379 PHE A O 1
ATOM 2957 N N . VAL A 1 380 ? 14.516 14.751 -6.370 1.00 93.25 380 VAL A N 1
ATOM 2958 C CA . VAL A 1 380 ? 15.750 15.489 -6.031 1.00 93.25 380 VAL A CA 1
ATOM 2959 C C . VAL A 1 380 ? 15.492 16.944 -5.638 1.00 93.25 380 VAL A C 1
ATOM 2961 O O . VAL A 1 380 ? 16.380 17.598 -5.103 1.00 93.25 380 VAL A O 1
ATOM 2964 N N . GLN A 1 381 ? 14.280 17.444 -5.892 1.00 91.00 381 GLN A N 1
ATOM 2965 C CA . GLN A 1 381 ? 13.836 18.780 -5.475 1.00 91.00 381 GLN A CA 1
ATOM 2966 C C . GLN A 1 381 ? 13.212 18.793 -4.068 1.00 91.00 381 GLN A C 1
ATOM 2968 O O . GLN A 1 381 ? 12.785 19.848 -3.597 1.00 91.00 381 GLN A O 1
ATOM 2973 N N . ASP A 1 382 ? 13.131 17.640 -3.395 1.00 89.62 382 ASP A N 1
ATOM 2974 C CA . ASP A 1 382 ? 12.654 17.565 -2.014 1.00 89.62 382 ASP A CA 1
ATOM 2975 C C . ASP A 1 382 ? 13.643 18.265 -1.063 1.00 89.62 382 ASP A C 1
ATOM 2977 O O . ASP A 1 382 ? 14.859 18.116 -1.178 1.00 89.62 382 ASP A O 1
ATOM 2981 N N . GLN A 1 383 ? 13.127 19.017 -0.090 1.00 87.69 383 GLN A N 1
ATOM 2982 C CA . GLN A 1 383 ? 13.943 19.687 0.926 1.00 87.69 383 GLN A CA 1
ATOM 2983 C C . GLN A 1 383 ? 14.711 18.701 1.814 1.00 87.69 383 GLN A C 1
ATOM 2985 O O . GLN A 1 383 ? 15.765 19.052 2.341 1.00 87.69 383 GLN A O 1
ATOM 2990 N N . ALA A 1 384 ? 14.188 17.486 1.992 1.00 89.25 384 ALA A N 1
ATOM 2991 C CA . ALA A 1 384 ? 14.823 16.423 2.763 1.00 89.25 384 ALA A CA 1
ATOM 2992 C C . ALA A 1 384 ? 15.819 15.584 1.939 1.00 89.25 384 ALA A C 1
ATOM 2994 O O . ALA A 1 384 ? 16.374 14.615 2.459 1.00 89.25 384 ALA A O 1
ATOM 2995 N N . PHE A 1 385 ? 16.044 15.917 0.663 1.00 93.25 385 PHE A N 1
ATOM 2996 C CA . PHE A 1 385 ? 16.925 15.152 -0.213 1.00 93.25 385 PHE A CA 1
ATOM 2997 C C . PHE A 1 385 ? 18.400 15.249 0.218 1.00 93.25 385 PHE A C 1
ATOM 2999 O O . PHE A 1 385 ? 19.028 16.306 0.143 1.00 93.25 385 PHE A O 1
ATOM 3006 N N . ASP A 1 386 ? 18.976 14.114 0.621 1.00 95.50 386 ASP A N 1
ATOM 3007 C CA . ASP A 1 386 ? 20.409 13.971 0.891 1.00 95.50 386 ASP A CA 1
ATOM 3008 C C . ASP A 1 386 ? 21.180 13.693 -0.409 1.00 95.50 386 ASP A C 1
ATOM 3010 O O . ASP A 1 386 ? 21.312 12.549 -0.862 1.00 95.50 386 ASP A O 1
ATOM 3014 N N . ALA A 1 387 ? 21.696 14.761 -1.020 1.00 95.94 387 ALA A N 1
ATOM 3015 C CA . ALA A 1 387 ? 22.426 14.676 -2.278 1.00 95.94 387 ALA A CA 1
ATOM 3016 C C . ALA A 1 387 ? 23.714 13.840 -2.169 1.00 95.94 387 ALA A C 1
ATOM 3018 O O . ALA A 1 387 ? 24.012 13.071 -3.089 1.00 95.94 387 ALA A O 1
ATOM 3019 N N . ASP A 1 388 ? 24.470 13.964 -1.076 1.00 96.69 388 ASP A N 1
ATOM 3020 C CA . ASP A 1 388 ? 25.771 13.306 -0.918 1.00 96.69 388 ASP A CA 1
ATOM 3021 C C . ASP A 1 388 ? 25.611 11.816 -0.592 1.00 96.69 388 ASP A C 1
ATOM 3023 O O . ASP A 1 388 ? 26.285 10.968 -1.195 1.00 96.69 388 ASP A O 1
ATOM 3027 N N . GLY A 1 389 ? 24.663 11.475 0.286 1.00 96.25 389 GLY A N 1
ATOM 3028 C CA . GLY A 1 389 ? 24.292 10.087 0.554 1.00 96.25 389 GLY A CA 1
ATOM 3029 C C . GLY A 1 389 ? 23.755 9.390 -0.695 1.00 96.25 389 GLY A C 1
ATOM 3030 O O . GLY A 1 389 ? 24.181 8.276 -1.018 1.00 96.25 389 GLY A O 1
ATOM 3031 N N . MET A 1 390 ? 22.897 10.069 -1.467 1.00 95.81 390 MET A N 1
ATOM 3032 C CA . MET A 1 390 ? 22.383 9.540 -2.733 1.00 95.81 390 MET A CA 1
ATOM 3033 C C . MET A 1 390 ? 23.499 9.283 -3.750 1.00 95.81 390 MET A C 1
ATOM 3035 O O . MET A 1 390 ? 23.531 8.211 -4.359 1.00 95.81 390 MET A O 1
ATOM 3039 N N . TRP A 1 391 ? 24.434 10.226 -3.916 1.00 97.44 391 TRP A N 1
ATOM 3040 C CA . TRP A 1 391 ? 25.574 10.046 -4.817 1.00 97.44 391 TRP A CA 1
ATOM 3041 C C . TRP A 1 391 ? 26.401 8.824 -4.436 1.00 97.44 391 TRP A C 1
ATOM 3043 O O . TRP A 1 391 ? 26.679 7.984 -5.291 1.00 97.44 391 TRP A O 1
ATOM 3053 N N . THR A 1 392 ? 26.755 8.706 -3.155 1.00 96.81 392 THR A N 1
ATOM 3054 C CA . THR A 1 392 ? 27.556 7.591 -2.636 1.00 96.81 392 THR A CA 1
ATOM 3055 C C . THR A 1 392 ? 26.872 6.261 -2.948 1.00 96.81 392 THR A C 1
ATOM 3057 O O . THR A 1 392 ? 27.456 5.388 -3.595 1.00 96.81 392 THR A O 1
ATOM 3060 N N . ARG A 1 393 ? 25.584 6.151 -2.598 1.00 95.06 393 ARG A N 1
ATOM 3061 C CA . ARG A 1 393 ? 24.763 4.955 -2.816 1.00 95.06 393 ARG A CA 1
ATOM 3062 C C . ARG A 1 393 ? 24.667 4.588 -4.303 1.00 95.06 393 ARG A C 1
ATOM 3064 O O . ARG A 1 393 ? 24.864 3.430 -4.672 1.00 95.06 393 ARG A O 1
ATOM 3071 N N . MET A 1 394 ? 24.405 5.573 -5.163 1.00 95.94 394 MET A N 1
ATOM 3072 C CA . MET A 1 394 ? 24.269 5.394 -6.611 1.00 95.94 394 MET A CA 1
ATOM 3073 C C . MET A 1 394 ? 25.600 5.031 -7.285 1.00 95.94 394 MET A C 1
ATOM 3075 O O . MET A 1 394 ? 25.648 4.102 -8.090 1.00 95.94 394 MET A O 1
ATOM 3079 N N . CYS A 1 395 ? 26.685 5.738 -6.965 1.00 97.00 395 CYS A N 1
ATOM 3080 C CA . CYS A 1 395 ? 28.009 5.534 -7.553 1.00 97.00 395 CYS A CA 1
ATOM 3081 C C . CYS A 1 395 ? 28.563 4.148 -7.202 1.00 97.00 395 CYS A C 1
ATOM 3083 O O . CYS A 1 395 ? 29.049 3.422 -8.072 1.00 97.00 395 CYS A O 1
ATOM 3085 N N . GLU A 1 396 ? 28.443 3.737 -5.938 1.00 96.25 396 GLU A N 1
ATOM 3086 C CA . GLU A 1 396 ? 28.891 2.419 -5.498 1.00 96.25 396 GLU A CA 1
ATOM 3087 C C . GLU A 1 396 ? 28.101 1.275 -6.128 1.00 96.25 396 GLU A C 1
ATOM 3089 O O . GLU A 1 396 ? 28.699 0.319 -6.630 1.00 96.25 396 GLU A O 1
ATOM 3094 N N . ALA A 1 397 ? 26.773 1.380 -6.144 1.00 95.94 397 ALA A N 1
ATOM 3095 C CA . ALA A 1 397 ? 25.918 0.365 -6.741 1.00 95.94 397 ALA A CA 1
ATOM 3096 C C . ALA A 1 397 ? 26.098 0.278 -8.264 1.00 95.94 397 ALA A C 1
ATOM 3098 O O . ALA A 1 397 ? 26.167 -0.822 -8.817 1.00 95.94 397 ALA A O 1
ATOM 3099 N N . SER A 1 398 ? 26.249 1.421 -8.945 1.00 96.00 398 SER A N 1
ATOM 3100 C CA . SER A 1 398 ? 26.504 1.474 -10.390 1.00 96.00 398 SER A CA 1
ATOM 3101 C C . SER A 1 398 ? 27.830 0.805 -10.741 1.00 96.00 398 SER A C 1
ATOM 3103 O O . SER A 1 398 ? 27.902 0.056 -11.710 1.00 96.00 398 SER A O 1
ATOM 3105 N N . ARG A 1 399 ? 28.871 0.981 -9.915 1.00 95.19 399 ARG A N 1
ATOM 3106 C CA . ARG A 1 399 ? 30.179 0.331 -10.100 1.00 95.19 399 ARG A CA 1
ATOM 3107 C C . ARG A 1 399 ? 30.115 -1.192 -9.979 1.00 95.19 399 ARG A C 1
ATOM 3109 O O . ARG A 1 399 ? 30.821 -1.884 -10.707 1.00 95.19 399 ARG A O 1
ATOM 3116 N N . ARG A 1 400 ? 29.291 -1.712 -9.063 1.00 95.12 400 ARG A N 1
ATOM 3117 C CA . ARG A 1 400 ? 29.091 -3.161 -8.863 1.00 95.12 400 ARG A CA 1
ATOM 3118 C C . ARG A 1 400 ? 28.133 -3.789 -9.881 1.00 95.12 400 ARG A C 1
ATOM 3120 O O . ARG A 1 400 ? 28.144 -5.006 -10.059 1.00 95.12 400 ARG A O 1
ATOM 3127 N N . GLY A 1 401 ? 27.344 -2.967 -10.571 1.00 95.88 401 GLY A N 1
ATOM 3128 C CA . GLY A 1 401 ? 26.296 -3.430 -11.474 1.00 95.88 401 GLY A CA 1
ATOM 3129 C C . GLY A 1 401 ? 25.040 -3.903 -10.734 1.00 95.88 401 GLY A C 1
ATOM 3130 O O . GLY A 1 401 ? 24.364 -4.817 -11.212 1.00 95.88 401 GLY A O 1
ATOM 3131 N N . ASP A 1 402 ? 24.743 -3.289 -9.587 1.00 96.44 402 ASP A N 1
ATOM 3132 C CA . ASP A 1 402 ? 23.597 -3.616 -8.727 1.00 96.44 402 ASP A CA 1
ATOM 3133 C C . ASP A 1 402 ? 22.394 -2.683 -8.952 1.00 96.44 402 ASP A C 1
ATOM 3135 O O . ASP A 1 402 ? 21.317 -2.918 -8.404 1.00 96.44 402 ASP A O 1
ATOM 3139 N N . VAL A 1 403 ? 22.559 -1.617 -9.746 1.00 97.56 403 VAL A N 1
ATOM 3140 C CA . VAL A 1 403 ? 21.510 -0.622 -10.007 1.00 97.56 403 VAL A CA 1
ATOM 3141 C C . VAL A 1 403 ? 21.510 -0.162 -11.467 1.00 97.56 403 VAL A C 1
ATOM 3143 O O . VAL A 1 403 ? 22.567 -0.008 -12.081 1.00 97.56 403 VAL A O 1
ATOM 3146 N N . LEU A 1 404 ? 20.318 0.080 -12.011 1.00 98.00 404 LEU A N 1
ATOM 3147 C CA . LEU A 1 404 ? 20.098 0.814 -13.259 1.00 98.00 404 LEU A CA 1
ATOM 3148 C C . LEU A 1 404 ? 19.573 2.207 -12.919 1.00 98.00 404 LEU A C 1
ATOM 3150 O O . LEU A 1 404 ? 18.744 2.350 -12.020 1.00 98.00 404 LEU A O 1
ATOM 3154 N N . VAL A 1 405 ? 20.051 3.224 -13.635 1.00 98.19 405 VAL A N 1
ATOM 3155 C CA . VAL A 1 405 ? 19.776 4.626 -13.309 1.00 98.19 405 VAL A CA 1
ATOM 3156 C C . VAL A 1 405 ? 19.184 5.347 -14.515 1.00 98.19 405 VAL A C 1
ATOM 3158 O O . VAL A 1 405 ? 19.673 5.238 -15.641 1.00 98.19 405 VAL A O 1
ATOM 3161 N N . THR A 1 406 ? 18.138 6.127 -14.273 1.00 97.94 406 THR A N 1
ATOM 3162 C CA . THR A 1 406 ? 17.605 7.098 -15.236 1.00 97.94 406 THR A CA 1
ATOM 3163 C C . THR A 1 406 ? 17.285 8.403 -14.514 1.00 97.94 406 THR A C 1
ATOM 3165 O O . THR A 1 406 ? 17.075 8.415 -13.301 1.00 97.94 406 THR A O 1
ATOM 3168 N N . ILE A 1 407 ? 17.279 9.515 -15.243 1.00 97.38 407 ILE A N 1
ATOM 3169 C CA . ILE A 1 407 ? 16.975 10.844 -14.694 1.00 97.38 407 ILE A CA 1
ATOM 3170 C C . ILE A 1 407 ? 15.870 11.495 -15.515 1.00 97.38 407 ILE A C 1
ATOM 3172 O O . ILE A 1 407 ? 15.803 11.290 -16.728 1.00 97.38 407 ILE A O 1
ATOM 3176 N N . ALA A 1 408 ? 14.996 12.254 -14.859 1.00 95.56 408 ALA A N 1
ATOM 3177 C CA . ALA A 1 408 ? 13.852 12.884 -15.506 1.00 95.56 408 ALA A CA 1
ATOM 3178 C C . ALA A 1 408 ? 13.771 14.377 -15.189 1.00 95.56 408 ALA A C 1
ATOM 3180 O O . ALA A 1 408 ? 13.931 14.801 -14.042 1.00 95.56 408 ALA A O 1
ATOM 3181 N N . THR A 1 409 ? 13.537 15.171 -16.225 1.00 95.00 409 THR A N 1
ATOM 3182 C CA . THR A 1 409 ? 13.306 16.610 -16.112 1.00 95.00 409 THR A CA 1
ATOM 3183 C C . THR A 1 409 ? 11.846 16.907 -15.789 1.00 95.00 409 THR A C 1
ATOM 3185 O O . THR A 1 409 ? 10.941 16.187 -16.214 1.00 95.00 409 THR A O 1
ATOM 3188 N N . GLY A 1 410 ? 11.621 17.997 -15.059 1.00 90.94 410 GLY A N 1
ATOM 3189 C CA . GLY A 1 410 ? 10.299 18.570 -14.841 1.00 90.94 410 GLY A CA 1
ATOM 3190 C C . GLY A 1 410 ? 9.795 19.416 -16.001 1.00 90.94 410 GLY A C 1
ATOM 3191 O O . GLY A 1 410 ? 10.379 19.457 -17.091 1.00 90.94 410 GLY A O 1
ATOM 3192 N N . GLU A 1 411 ? 8.715 20.149 -15.742 1.00 89.94 411 GLU A N 1
ATOM 3193 C CA . GLU A 1 411 ? 8.302 21.239 -16.622 1.00 89.94 411 GLU A CA 1
ATOM 3194 C C . GLU A 1 411 ? 9.373 22.341 -16.641 1.00 89.94 411 GLU A C 1
ATOM 3196 O O . GLU A 1 411 ? 9.914 22.742 -15.612 1.00 89.94 411 GLU A O 1
ATOM 3201 N N . MET A 1 412 ? 9.681 22.860 -17.828 1.00 91.38 412 MET A N 1
ATOM 3202 C CA . MET A 1 412 ? 10.548 24.025 -17.995 1.00 91.38 412 MET A CA 1
ATOM 3203 C C . MET A 1 412 ? 10.150 24.803 -19.248 1.00 91.38 412 MET A C 1
ATOM 3205 O O . MET A 1 412 ? 9.566 24.245 -20.180 1.00 91.38 412 MET A O 1
ATOM 3209 N N . SER A 1 413 ? 10.460 26.101 -19.284 1.00 92.62 413 SER A N 1
ATOM 3210 C CA . SER A 1 413 ? 10.175 26.924 -20.460 1.00 92.62 413 SER A CA 1
ATOM 3211 C C . SER A 1 413 ? 11.048 26.517 -21.649 1.00 92.62 413 SER A C 1
ATOM 3213 O O . SER A 1 413 ? 12.178 26.054 -21.478 1.00 92.62 413 SER A O 1
ATOM 3215 N N . SER A 1 414 ? 10.543 26.741 -22.867 1.00 90.06 414 SER A N 1
ATOM 3216 C CA . SER A 1 414 ? 11.284 26.445 -24.101 1.00 90.06 414 SER A CA 1
ATOM 3217 C C . SER A 1 414 ? 12.632 27.173 -24.169 1.00 90.06 414 SER A C 1
ATOM 3219 O O . SER A 1 414 ? 13.590 26.621 -24.703 1.00 90.06 414 SER A O 1
ATOM 3221 N N . ASP A 1 415 ? 12.723 28.383 -23.613 1.00 91.31 415 ASP A N 1
ATOM 3222 C CA . ASP A 1 415 ? 13.963 29.166 -23.600 1.00 91.31 415 ASP A CA 1
ATOM 3223 C C . ASP A 1 415 ? 15.018 28.527 -22.691 1.00 91.31 415 ASP A C 1
ATOM 3225 O O . ASP A 1 415 ? 16.182 28.405 -23.070 1.00 91.31 415 ASP A O 1
ATOM 3229 N N . VAL A 1 416 ? 14.608 28.067 -21.502 1.00 90.56 416 VAL A N 1
ATOM 3230 C CA . VAL A 1 416 ? 15.499 27.373 -20.560 1.00 90.56 416 VAL A CA 1
ATOM 3231 C C . VAL A 1 416 ? 15.917 26.017 -21.124 1.00 90.56 416 VAL A C 1
ATOM 3233 O O . VAL A 1 416 ? 17.102 25.691 -21.095 1.00 90.56 416 VAL A O 1
ATOM 3236 N N . ALA A 1 417 ? 14.967 25.261 -21.679 1.00 91.50 417 ALA A N 1
ATOM 3237 C CA . ALA A 1 417 ? 15.214 23.995 -22.362 1.00 91.50 417 ALA A CA 1
ATOM 3238 C C . ALA A 1 417 ? 16.261 24.149 -23.477 1.00 91.50 417 ALA A C 1
ATOM 3240 O O . ALA A 1 417 ? 17.279 23.457 -23.478 1.00 91.50 417 ALA A O 1
ATOM 3241 N N . GLY A 1 418 ? 16.061 25.121 -24.375 1.00 90.56 418 GLY A N 1
ATOM 3242 C CA . GLY A 1 418 ? 16.980 25.408 -25.475 1.00 90.56 418 GLY A CA 1
ATOM 3243 C C . GLY A 1 418 ? 18.361 25.863 -25.000 1.00 90.56 418 GLY A C 1
ATOM 3244 O O . GLY A 1 418 ? 19.370 25.382 -25.511 1.00 90.56 418 GLY A O 1
ATOM 3245 N N . ALA A 1 419 ? 18.424 26.733 -23.988 1.00 91.62 419 ALA A N 1
ATOM 3246 C CA . ALA A 1 419 ? 19.689 27.224 -23.444 1.00 91.62 419 ALA A CA 1
ATOM 3247 C C . ALA A 1 419 ? 20.521 26.121 -22.772 1.00 91.62 419 ALA A C 1
ATOM 3249 O O . ALA A 1 419 ? 21.748 26.145 -22.865 1.00 91.62 419 ALA A O 1
ATOM 3250 N N . LEU A 1 420 ? 19.866 25.167 -22.102 1.00 92.88 420 LEU A N 1
ATOM 3251 C CA . LEU A 1 420 ? 20.514 24.053 -21.403 1.00 92.88 420 LEU A CA 1
ATOM 3252 C C . LEU A 1 420 ? 20.710 22.809 -22.281 1.00 92.88 420 LEU A C 1
ATOM 3254 O O . LEU A 1 420 ? 21.422 21.890 -21.874 1.00 92.88 420 LEU A O 1
ATOM 3258 N N . GLY A 1 421 ? 20.070 22.756 -23.452 1.00 93.12 421 GLY A N 1
ATOM 3259 C CA . GLY A 1 421 ? 20.035 21.562 -24.295 1.00 93.12 421 GLY A CA 1
ATOM 3260 C C . GLY A 1 421 ? 19.304 20.386 -23.637 1.00 93.12 421 GLY A C 1
ATOM 3261 O O . GLY A 1 421 ? 19.679 19.232 -23.841 1.00 93.12 421 GLY A O 1
ATOM 3262 N N . LEU A 1 422 ? 18.293 20.681 -22.813 1.00 94.62 422 LEU A N 1
ATOM 3263 C CA . LEU A 1 422 ? 17.442 19.700 -22.137 1.00 94.62 422 LEU A CA 1
ATOM 3264 C C . LEU A 1 422 ? 16.012 19.779 -22.673 1.00 94.62 422 LEU A C 1
ATOM 3266 O O . LEU A 1 422 ? 15.574 20.809 -23.173 1.00 94.62 422 LEU A O 1
ATOM 3270 N N . VAL A 1 423 ? 15.275 18.684 -22.543 1.00 92.75 423 VAL A N 1
ATOM 3271 C CA . VAL A 1 423 ? 13.887 18.551 -22.980 1.00 92.75 423 VAL A CA 1
ATOM 3272 C C . VAL A 1 423 ? 12.994 18.598 -21.736 1.00 92.75 423 VAL A C 1
ATOM 3274 O O . VAL A 1 423 ? 13.301 17.900 -20.769 1.00 92.75 423 VAL A O 1
ATOM 3277 N N . PRO A 1 424 ? 11.913 19.397 -21.713 1.00 92.12 424 PRO A N 1
ATOM 3278 C CA . PRO A 1 424 ? 10.943 19.390 -20.617 1.00 92.12 424 PRO A CA 1
ATOM 3279 C C . PRO A 1 424 ? 10.226 18.040 -20.484 1.00 92.12 424 PRO A C 1
ATOM 3281 O O . PRO A 1 424 ? 9.893 17.430 -21.499 1.00 92.12 424 PRO A O 1
ATOM 3284 N N . SER A 1 425 ? 9.930 17.618 -19.251 1.00 91.12 425 SER A N 1
ATOM 3285 C CA . SER A 1 425 ? 9.131 16.417 -18.946 1.00 91.12 425 SER A CA 1
ATOM 3286 C C . SER A 1 425 ? 9.623 15.154 -19.666 1.00 91.12 425 SER A C 1
ATOM 3288 O O . SER A 1 425 ? 8.833 14.411 -20.250 1.00 91.12 425 SER A O 1
ATOM 3290 N N . HIS A 1 426 ? 10.939 14.931 -19.659 1.00 93.25 426 HIS A N 1
ATOM 3291 C CA . HIS A 1 426 ? 11.602 13.923 -20.488 1.00 93.25 426 HIS A CA 1
ATOM 3292 C C . HIS A 1 426 ? 12.558 13.047 -19.682 1.00 93.25 426 HIS A C 1
ATOM 3294 O O . HIS A 1 426 ? 13.187 13.500 -18.723 1.00 93.25 426 HIS A O 1
ATOM 3300 N N . ALA A 1 427 ? 12.688 11.788 -20.095 1.00 94.94 427 ALA A N 1
ATOM 3301 C CA . ALA A 1 427 ? 13.554 10.805 -19.457 1.00 94.94 427 ALA A CA 1
ATOM 3302 C C . ALA A 1 427 ? 14.883 10.635 -20.204 1.00 94.94 427 ALA A C 1
ATOM 3304 O O . ALA A 1 427 ? 14.929 10.549 -21.431 1.00 94.94 427 ALA A O 1
ATOM 3305 N N . TYR A 1 428 ? 15.968 10.508 -19.443 1.00 96.62 428 TYR A N 1
ATOM 3306 C CA . TYR A 1 428 ? 17.317 10.271 -19.945 1.00 96.62 428 TYR A CA 1
ATOM 3307 C C . TYR A 1 428 ? 17.894 8.998 -19.330 1.00 96.62 428 TYR A C 1
ATOM 3309 O O . TYR A 1 428 ? 17.794 8.764 -18.121 1.00 96.62 428 TYR A O 1
ATOM 3317 N N . ALA A 1 429 ? 18.545 8.185 -20.161 1.00 97.31 429 ALA A N 1
ATOM 3318 C CA . ALA A 1 429 ? 19.257 6.997 -19.704 1.00 97.31 429 ALA A CA 1
ATOM 3319 C C . ALA A 1 429 ? 20.595 7.400 -19.085 1.00 97.31 429 ALA A C 1
ATOM 3321 O O . ALA A 1 429 ? 21.364 8.093 -19.747 1.00 97.31 429 ALA A O 1
ATOM 3322 N N . VAL A 1 430 ? 20.911 6.949 -17.868 1.00 97.94 430 VAL A N 1
ATOM 3323 C CA . VAL A 1 430 ? 22.248 7.132 -17.287 1.00 97.94 430 VAL A CA 1
ATOM 3324 C C . VAL A 1 430 ? 23.077 5.888 -17.578 1.00 97.94 430 VAL A C 1
ATOM 3326 O O . VAL A 1 430 ? 22.866 4.818 -17.018 1.00 97.94 430 VAL A O 1
ATOM 3329 N N . LEU A 1 431 ? 24.024 6.042 -18.493 1.00 96.25 431 LEU A N 1
ATOM 3330 C CA . LEU A 1 431 ? 24.879 4.990 -19.030 1.00 96.25 431 LEU A CA 1
ATOM 3331 C C . LEU A 1 431 ? 26.069 4.676 -18.118 1.00 96.25 431 LEU A C 1
ATOM 3333 O O . LEU A 1 431 ? 26.538 3.537 -18.077 1.00 96.25 431 LEU A O 1
ATOM 3337 N N . ASP A 1 432 ? 26.572 5.685 -17.405 1.00 95.75 432 ASP A N 1
ATOM 3338 C CA . ASP A 1 432 ? 27.711 5.558 -16.497 1.00 95.75 432 ASP A CA 1
ATOM 3339 C C . ASP A 1 432 ? 27.644 6.597 -15.370 1.00 95.75 432 ASP A C 1
ATOM 3341 O O . ASP A 1 432 ? 27.156 7.709 -15.574 1.00 95.75 432 ASP A O 1
ATOM 3345 N N . VAL A 1 433 ? 28.150 6.234 -14.191 1.00 97.44 433 VAL A N 1
ATOM 3346 C CA . VAL A 1 433 ? 28.233 7.099 -13.004 1.00 97.44 433 VAL A CA 1
ATOM 3347 C C . VAL A 1 433 ? 29.652 6.988 -12.473 1.00 97.44 433 VAL A C 1
ATOM 3349 O O . VAL A 1 433 ? 30.076 5.902 -12.073 1.00 97.44 433 VAL A O 1
ATOM 3352 N N . ARG A 1 434 ? 30.406 8.089 -12.500 1.00 95.75 434 ARG A N 1
ATOM 3353 C CA . ARG A 1 434 ? 31.827 8.083 -12.144 1.00 95.75 434 ARG A CA 1
ATOM 3354 C C . ARG A 1 434 ? 32.204 9.265 -11.274 1.00 95.75 434 ARG A C 1
ATOM 3356 O O . ARG A 1 434 ? 31.782 10.393 -11.506 1.00 95.75 434 ARG A O 1
ATOM 3363 N N . GLU A 1 435 ? 33.077 8.985 -10.318 1.00 96.12 435 GLU A N 1
ATOM 3364 C CA . GLU A 1 435 ? 33.810 9.998 -9.573 1.00 96.12 435 GLU A CA 1
ATOM 3365 C C . GLU A 1 435 ? 35.274 9.949 -10.007 1.00 96.12 435 GLU A C 1
ATOM 3367 O O . GLU A 1 435 ? 35.951 8.939 -9.811 1.00 96.12 435 GLU A O 1
ATOM 3372 N N . VAL A 1 436 ? 35.735 11.000 -10.683 1.00 94.81 436 VAL A N 1
ATOM 3373 C CA . VAL A 1 436 ? 37.085 11.083 -11.263 1.00 94.81 436 VAL A CA 1
ATOM 3374 C C . VAL A 1 436 ? 37.624 12.497 -11.113 1.00 94.81 436 VAL A C 1
ATOM 3376 O O . VAL A 1 436 ? 36.884 13.462 -11.280 1.00 94.81 436 VAL A O 1
ATOM 3379 N N . CYS A 1 437 ? 38.908 12.635 -10.776 1.00 93.38 437 CYS A N 1
ATOM 3380 C CA . CYS A 1 437 ? 39.559 13.938 -10.571 1.00 93.38 437 CYS A CA 1
ATOM 3381 C C . CYS A 1 437 ? 38.760 14.884 -9.636 1.00 93.38 437 CYS A C 1
ATOM 3383 O O . CYS A 1 437 ? 38.671 16.089 -9.878 1.00 93.38 437 CYS A O 1
ATOM 3385 N N . GLY A 1 438 ? 38.113 14.330 -8.602 1.00 92.69 438 GLY A N 1
ATOM 3386 C CA . GLY A 1 438 ? 37.255 15.076 -7.672 1.00 92.69 438 GLY A CA 1
ATOM 3387 C C . GLY A 1 438 ? 35.943 15.607 -8.271 1.00 92.69 438 GLY A C 1
ATOM 3388 O O . GLY A 1 438 ? 35.306 16.459 -7.659 1.00 92.69 438 GLY A O 1
ATOM 3389 N N . GLN A 1 439 ? 35.545 15.157 -9.466 1.00 95.88 439 GLN A N 1
ATOM 3390 C CA . GLN A 1 439 ? 34.283 15.514 -10.119 1.00 95.88 439 GLN A CA 1
ATOM 3391 C C . GLN A 1 439 ? 33.307 14.337 -10.108 1.00 95.88 439 GLN A C 1
ATOM 3393 O O . GLN A 1 439 ? 33.678 13.206 -10.425 1.00 95.88 439 GLN A O 1
ATOM 3398 N N . ARG A 1 440 ? 32.041 14.634 -9.799 1.00 97.62 440 ARG A N 1
ATOM 3399 C CA . ARG A 1 440 ? 30.917 13.693 -9.802 1.00 97.62 440 ARG A CA 1
ATOM 3400 C C . ARG A 1 440 ? 30.171 13.791 -11.125 1.00 97.62 440 ARG A C 1
ATOM 3402 O O . ARG A 1 440 ? 29.455 14.762 -11.352 1.00 97.62 440 ARG A O 1
ATOM 3409 N N . LEU A 1 441 ? 30.372 12.825 -12.017 1.00 97.88 441 LEU A N 1
ATOM 3410 C CA . LEU A 1 441 ? 29.923 12.900 -13.406 1.00 97.88 441 LEU A CA 1
ATOM 3411 C C . LEU A 1 441 ? 29.000 11.737 -13.778 1.00 97.88 441 LEU A C 1
ATOM 3413 O O . LEU A 1 441 ? 29.254 10.579 -13.440 1.00 97.88 441 LEU A O 1
ATOM 3417 N N . LEU A 1 442 ? 27.949 12.051 -14.533 1.00 98.00 442 LEU A N 1
ATOM 3418 C CA . LEU A 1 442 ? 27.038 11.080 -15.128 1.00 98.00 442 LEU A CA 1
ATOM 3419 C C . LEU A 1 442 ? 27.151 11.147 -16.648 1.00 98.00 442 LEU A C 1
ATOM 3421 O O . LEU A 1 442 ? 27.089 12.230 -17.230 1.00 98.00 442 LEU A O 1
ATOM 3425 N N . LYS A 1 443 ? 27.273 9.989 -17.297 1.00 96.81 443 LYS A N 1
ATOM 3426 C CA . LYS A 1 443 ? 27.112 9.868 -18.746 1.00 96.81 443 LYS A CA 1
ATOM 3427 C C . LYS A 1 443 ? 25.650 9.575 -19.026 1.00 96.81 443 LYS A C 1
ATOM 3429 O O . LYS A 1 443 ? 25.167 8.512 -18.650 1.00 96.81 443 LYS A O 1
ATOM 3434 N N . ALA A 1 444 ? 24.955 10.489 -19.684 1.00 96.81 444 ALA A N 1
ATOM 3435 C CA . ALA A 1 444 ? 23.547 10.348 -20.018 1.00 96.81 444 ALA A CA 1
ATOM 3436 C C . ALA A 1 444 ? 23.332 10.224 -21.533 1.00 96.81 444 ALA A C 1
ATOM 3438 O O . ALA A 1 444 ? 24.168 10.663 -22.325 1.00 96.81 444 ALA A O 1
ATOM 3439 N N . LYS A 1 445 ? 22.204 9.637 -21.941 1.00 94.88 445 LYS A N 1
ATOM 3440 C CA . LYS A 1 445 ? 21.725 9.610 -23.327 1.00 94.88 445 LYS A CA 1
ATOM 3441 C C . LYS A 1 445 ? 20.300 10.144 -23.403 1.00 94.88 445 LYS A C 1
ATOM 3443 O O . LYS A 1 445 ? 19.418 9.655 -22.697 1.00 94.88 445 LYS A O 1
ATOM 3448 N N . ASN A 1 446 ? 20.086 11.101 -24.301 1.00 94.44 446 ASN A N 1
ATOM 3449 C CA . ASN A 1 446 ? 18.762 11.489 -24.769 1.00 94.44 446 ASN A CA 1
ATOM 3450 C C . ASN A 1 446 ? 18.233 10.429 -25.762 1.00 94.44 446 ASN A C 1
ATOM 3452 O O . ASN A 1 446 ? 18.877 10.210 -26.793 1.00 94.44 446 ASN A O 1
ATOM 3456 N N . PRO A 1 447 ? 17.074 9.795 -25.501 1.00 90.06 447 PRO A N 1
ATOM 3457 C CA . PRO A 1 447 ? 16.431 8.858 -26.427 1.00 90.06 447 PRO A CA 1
ATOM 3458 C C . PRO A 1 447 ? 16.180 9.382 -27.849 1.00 90.06 447 PRO A C 1
ATOM 3460 O O . PRO A 1 447 ? 16.156 8.591 -28.789 1.00 90.06 447 PRO A O 1
ATOM 3463 N N . TRP A 1 448 ? 16.035 10.697 -28.039 1.00 88.56 448 TRP A N 1
ATOM 3464 C CA . TRP A 1 448 ? 15.875 11.312 -29.367 1.00 88.56 448 TRP A CA 1
ATOM 3465 C C . TRP A 1 448 ? 17.160 11.317 -30.203 1.00 88.56 448 TRP A C 1
ATOM 3467 O O . TRP A 1 448 ? 17.154 11.807 -31.333 1.00 88.56 448 TRP A O 1
ATOM 3477 N N . SER A 1 449 ? 18.273 10.824 -29.643 1.00 84.19 449 SER A N 1
ATOM 3478 C CA . SER A 1 449 ? 19.598 10.785 -30.276 1.00 84.19 449 SER A CA 1
ATOM 3479 C C . SER A 1 449 ? 20.030 12.132 -30.869 1.00 84.19 449 SER A C 1
ATOM 3481 O O . SER A 1 449 ? 20.753 12.193 -31.854 1.00 84.19 449 SER A O 1
ATOM 3483 N N . SER A 1 450 ? 19.562 13.216 -30.254 1.00 83.44 450 SER A N 1
ATOM 3484 C CA . SER A 1 450 ? 19.854 14.613 -30.572 1.00 83.44 450 SER A CA 1
ATOM 3485 C C . SER A 1 450 ? 19.536 15.475 -29.346 1.00 83.44 450 SER A C 1
ATOM 3487 O O . SER A 1 450 ? 18.935 14.971 -28.397 1.00 83.44 450 SER A O 1
ATOM 3489 N N . GLN A 1 451 ? 19.913 16.759 -29.356 1.00 84.62 451 GLN A N 1
ATOM 3490 C CA . GLN A 1 451 ? 19.673 17.711 -28.255 1.00 84.62 451 GLN A CA 1
ATOM 3491 C C . GLN A 1 451 ? 20.331 17.257 -26.942 1.00 84.62 451 GLN A C 1
ATOM 3493 O O . GLN A 1 451 ? 19.767 16.507 -26.139 1.00 84.62 451 GLN A O 1
ATOM 3498 N N . ARG A 1 452 ? 21.572 17.716 -26.758 1.00 89.25 452 ARG A N 1
ATOM 3499 C CA . ARG A 1 452 ? 22.453 17.357 -25.644 1.00 89.25 452 ARG A CA 1
ATOM 3500 C C . ARG A 1 452 ? 22.664 18.536 -24.710 1.00 89.25 452 ARG A C 1
ATOM 3502 O O . ARG A 1 452 ? 22.719 19.673 -25.170 1.00 89.25 452 ARG A O 1
ATOM 3509 N N . TRP A 1 453 ? 22.920 18.225 -23.440 1.00 94.00 453 TRP A N 1
ATOM 3510 C CA . TRP A 1 453 ? 23.366 19.184 -22.432 1.00 94.00 453 TRP A CA 1
ATOM 3511 C C . TRP A 1 453 ? 24.470 20.107 -22.962 1.00 94.00 453 TRP A C 1
ATOM 3513 O O . TRP A 1 453 ? 25.447 19.635 -23.554 1.00 94.00 453 TRP A O 1
ATOM 3523 N N . THR A 1 454 ? 24.320 21.410 -22.724 1.00 93.69 454 THR A N 1
ATOM 3524 C CA . THR A 1 454 ? 25.243 22.477 -23.165 1.00 93.69 454 THR A CA 1
ATOM 3525 C C . THR A 1 454 ? 25.983 23.158 -22.009 1.00 93.69 454 THR A C 1
ATOM 3527 O O . THR A 1 454 ? 26.845 24.003 -22.244 1.00 93.69 454 THR A O 1
ATOM 3530 N N . GLY A 1 455 ? 25.681 22.798 -20.757 1.00 93.81 455 GLY A N 1
ATOM 3531 C CA . GLY A 1 455 ? 26.309 23.384 -19.571 1.00 93.81 455 GLY A CA 1
ATOM 3532 C C . GLY A 1 455 ? 27.669 22.770 -19.211 1.00 93.81 455 GLY A C 1
ATOM 3533 O O . GLY A 1 455 ? 28.439 22.361 -20.081 1.00 93.81 455 GLY A O 1
ATOM 3534 N N . LYS A 1 456 ? 27.987 22.722 -17.912 1.00 94.94 456 LYS A N 1
ATOM 3535 C CA . LYS A 1 456 ? 29.284 22.250 -17.393 1.00 94.94 456 LYS A CA 1
ATOM 3536 C C . LYS A 1 456 ? 29.558 20.797 -17.805 1.00 94.94 456 LYS A C 1
ATOM 3538 O O . LYS A 1 456 ? 28.664 19.961 -17.711 1.00 94.94 456 LYS A O 1
ATOM 3543 N N . PHE A 1 457 ? 30.775 20.503 -18.263 1.00 94.56 457 PHE A N 1
ATOM 3544 C CA . PHE A 1 457 ? 31.170 19.198 -18.826 1.00 94.56 457 PHE A CA 1
ATOM 3545 C C . PHE A 1 457 ? 30.363 18.752 -20.059 1.00 94.56 457 PHE A C 1
ATOM 3547 O O . PHE A 1 457 ? 30.328 17.573 -20.402 1.00 94.56 457 PHE A O 1
ATOM 3554 N N . SER A 1 458 ? 29.737 19.682 -20.778 1.00 93.56 458 SER A N 1
ATOM 3555 C CA . SER A 1 458 ? 29.142 19.392 -22.084 1.00 93.56 458 SER A CA 1
ATOM 3556 C C . SER A 1 458 ? 30.190 19.270 -23.195 1.00 93.56 458 SER A C 1
ATOM 3558 O O . SER A 1 458 ? 31.373 19.568 -23.025 1.00 93.56 458 SER A O 1
ATOM 3560 N N . HIS A 1 459 ? 29.730 18.912 -24.393 1.00 89.50 459 HIS A N 1
ATOM 3561 C CA . HIS A 1 459 ? 30.498 19.057 -25.629 1.00 89.50 459 HIS A CA 1
ATOM 3562 C C . HIS A 1 459 ? 30.777 20.520 -26.020 1.00 89.50 459 HIS A C 1
ATOM 3564 O O . HIS A 1 459 ? 31.489 20.712 -26.994 1.00 89.50 459 HIS A O 1
ATOM 3570 N N . ALA A 1 460 ? 30.248 21.536 -25.327 1.00 89.50 460 ALA A N 1
ATOM 3571 C CA . ALA A 1 460 ? 30.538 22.956 -25.571 1.00 89.50 460 ALA A CA 1
ATOM 3572 C C . ALA A 1 460 ? 31.506 23.546 -24.521 1.00 89.50 460 ALA A C 1
ATOM 3574 O O . ALA A 1 460 ? 32.220 24.513 -24.790 1.00 89.50 460 ALA A O 1
ATOM 3575 N N . ASP A 1 461 ? 31.601 22.933 -23.338 1.00 92.44 461 ASP A N 1
ATOM 3576 C CA . ASP A 1 461 ? 32.465 23.381 -22.241 1.00 92.44 461 ASP A CA 1
ATOM 3577 C C . ASP A 1 461 ? 33.930 22.958 -22.436 1.00 92.44 461 ASP A C 1
ATOM 3579 O O . ASP A 1 461 ? 34.438 22.054 -21.781 1.00 92.44 461 ASP A O 1
ATOM 3583 N N . ARG A 1 462 ? 34.656 23.634 -23.333 1.00 86.62 462 ARG A N 1
ATOM 3584 C CA . ARG A 1 462 ? 36.092 23.367 -23.562 1.00 86.62 462 ARG A CA 1
ATOM 3585 C C . ARG A 1 462 ? 36.963 23.587 -22.314 1.00 86.62 462 ARG A C 1
ATOM 3587 O O . ARG A 1 462 ? 38.062 23.050 -22.262 1.00 86.62 462 ARG A O 1
ATOM 3594 N N . LYS A 1 463 ? 36.517 24.394 -21.342 1.00 88.62 463 LYS A N 1
ATOM 3595 C CA . LYS A 1 463 ? 37.320 24.767 -20.162 1.00 88.62 463 LYS A CA 1
ATOM 3596 C C . LYS A 1 463 ? 37.211 23.744 -19.034 1.00 88.62 463 LYS A C 1
ATOM 3598 O O . LYS A 1 463 ? 38.193 23.531 -18.331 1.00 88.62 463 LYS A O 1
ATOM 3603 N N . GLY A 1 464 ? 36.041 23.132 -18.856 1.00 87.75 464 GLY A N 1
ATOM 3604 C CA . GLY A 1 464 ? 35.813 22.106 -17.838 1.00 87.75 464 GLY A CA 1
ATOM 3605 C C . GLY A 1 464 ? 36.541 20.787 -18.113 1.00 87.75 464 GLY A C 1
ATOM 3606 O O . GLY A 1 464 ? 36.832 20.044 -17.178 1.00 87.75 464 GLY A O 1
ATOM 3607 N N . TRP A 1 465 ? 36.883 20.502 -19.373 1.00 93.06 465 TRP A N 1
ATOM 3608 C CA . TRP A 1 465 ? 37.583 19.280 -19.776 1.00 93.06 465 TRP A CA 1
ATOM 3609 C C . TRP A 1 465 ? 39.107 19.405 -19.654 1.00 93.06 465 TRP A C 1
ATOM 3611 O O . TRP A 1 465 ? 39.776 19.959 -20.525 1.00 93.06 465 TRP A O 1
ATOM 3621 N N . THR A 1 466 ? 39.680 18.842 -18.587 1.00 93.50 466 THR A N 1
ATOM 3622 C CA . THR A 1 466 ? 41.139 18.685 -18.454 1.00 93.50 466 THR A CA 1
ATOM 3623 C C . THR A 1 466 ? 41.638 17.466 -19.236 1.00 93.50 466 THR A C 1
ATOM 3625 O O . THR A 1 466 ? 40.886 16.520 -19.479 1.00 93.50 466 THR A O 1
ATOM 3628 N N . ALA A 1 467 ? 42.925 17.449 -19.602 1.00 92.56 467 ALA A N 1
ATOM 3629 C CA . ALA A 1 467 ? 43.537 16.306 -20.293 1.00 92.56 467 ALA A CA 1
ATOM 3630 C C . ALA A 1 467 ? 43.389 14.992 -19.507 1.00 92.56 467 ALA A C 1
ATOM 3632 O O . ALA A 1 467 ? 43.119 13.943 -20.089 1.00 92.56 467 ALA A O 1
ATOM 3633 N N . GLU A 1 468 ? 43.504 15.064 -18.180 1.00 93.69 468 GLU A N 1
ATOM 3634 C CA . GLU A 1 468 ? 43.323 13.919 -17.290 1.00 93.69 468 GLU A CA 1
ATOM 3635 C C . GLU A 1 468 ? 41.876 13.399 -17.302 1.00 93.69 468 GLU A C 1
ATOM 3637 O O . GLU A 1 468 ? 41.663 12.197 -17.461 1.00 93.69 468 GLU A O 1
ATOM 3642 N N . LEU A 1 469 ? 40.878 14.291 -17.214 1.00 94.12 469 LEU A N 1
ATOM 3643 C CA . LEU A 1 469 ? 39.459 13.918 -17.281 1.00 94.12 469 LEU A CA 1
ATOM 3644 C C . LEU A 1 469 ? 39.106 13.269 -18.623 1.00 94.12 469 LEU A C 1
ATOM 3646 O O . LEU A 1 469 ? 38.451 12.226 -18.647 1.00 94.12 469 LEU A O 1
ATOM 3650 N N . MET A 1 470 ? 39.566 13.856 -19.732 1.00 93.75 470 MET A N 1
ATOM 3651 C CA . MET A 1 470 ? 39.336 13.318 -21.077 1.00 93.75 470 MET A CA 1
ATOM 3652 C C . MET A 1 470 ? 39.922 11.910 -21.229 1.00 93.75 470 MET A C 1
ATOM 3654 O O . MET A 1 470 ? 39.259 11.020 -21.766 1.00 93.75 470 MET A O 1
ATOM 3658 N N . ALA A 1 471 ? 41.127 11.680 -20.695 1.00 94.00 471 ALA A N 1
ATOM 3659 C CA . ALA A 1 471 ? 41.766 10.368 -20.703 1.00 94.00 471 ALA A CA 1
ATOM 3660 C C . ALA A 1 471 ? 41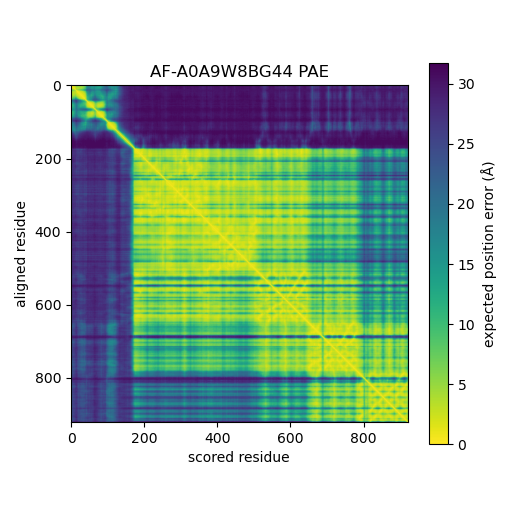.008 9.344 -19.841 1.00 94.00 471 ALA A C 1
ATOM 3662 O O . ALA A 1 471 ? 40.725 8.241 -20.307 1.00 94.00 471 ALA A O 1
ATOM 3663 N N . GLN A 1 472 ? 40.630 9.698 -18.607 1.00 93.44 472 GLN A N 1
ATOM 3664 C CA . GLN A 1 472 ? 39.948 8.769 -17.695 1.00 93.44 472 GLN A CA 1
ATOM 3665 C C . GLN A 1 472 ? 38.526 8.403 -18.143 1.00 93.44 472 GLN A C 1
ATOM 3667 O O . GLN A 1 472 ? 38.070 7.288 -17.869 1.00 93.44 472 GLN A O 1
ATOM 3672 N N . LEU A 1 473 ? 37.820 9.323 -18.807 1.00 93.31 473 LEU A N 1
ATOM 3673 C CA . LEU A 1 473 ? 36.456 9.112 -19.304 1.00 93.31 473 LEU A CA 1
ATOM 3674 C C . LEU A 1 473 ? 36.394 8.648 -20.764 1.00 93.31 473 LEU A C 1
ATOM 3676 O O . LEU A 1 473 ? 35.296 8.380 -21.256 1.00 93.31 473 LEU A O 1
ATOM 3680 N N . ALA A 1 474 ? 37.544 8.553 -21.443 1.00 91.56 474 ALA A N 1
ATOM 3681 C CA . ALA A 1 474 ? 37.646 8.264 -22.872 1.00 91.56 474 ALA A CA 1
ATOM 3682 C C . ALA A 1 474 ? 36.694 9.144 -23.708 1.00 91.56 474 ALA A C 1
ATOM 3684 O O . ALA A 1 474 ? 35.922 8.654 -24.535 1.00 91.56 474 ALA A O 1
ATOM 3685 N N . TYR A 1 475 ? 36.713 10.451 -23.440 1.00 91.06 475 TYR A N 1
ATOM 3686 C CA . TYR A 1 475 ? 35.815 11.423 -24.058 1.00 91.06 475 TYR A CA 1
ATOM 3687 C C . TYR A 1 475 ? 36.584 12.664 -24.503 1.00 91.06 475 TYR A C 1
ATOM 3689 O O . TYR A 1 475 ? 37.262 13.296 -23.698 1.00 91.06 475 TYR A O 1
ATOM 3697 N N . ASP A 1 476 ? 36.431 13.024 -25.777 1.00 89.88 476 ASP A N 1
ATOM 3698 C CA . ASP A 1 476 ? 36.960 14.257 -26.356 1.00 89.88 476 ASP A CA 1
ATOM 3699 C C . ASP A 1 476 ? 35.794 15.159 -26.805 1.00 89.88 476 ASP A C 1
ATOM 3701 O O . ASP A 1 476 ? 35.036 14.783 -27.711 1.00 89.88 476 ASP A O 1
ATOM 3705 N N . PRO A 1 477 ? 35.630 16.353 -26.204 1.00 88.88 477 PRO A N 1
ATOM 3706 C CA . PRO A 1 477 ? 34.540 17.256 -26.542 1.00 88.88 477 PRO A CA 1
ATOM 3707 C C . PRO A 1 477 ? 34.639 17.834 -27.964 1.00 88.88 477 PRO A C 1
ATOM 3709 O O . PRO A 1 477 ? 33.603 18.205 -28.512 1.00 88.88 477 PRO A O 1
ATOM 3712 N N . ALA A 1 478 ? 35.830 17.899 -28.577 1.00 87.00 478 ALA A N 1
ATOM 3713 C CA . ALA A 1 478 ? 35.994 18.378 -29.953 1.00 87.00 478 ALA A CA 1
ATOM 3714 C C . ALA A 1 478 ? 35.470 17.350 -30.965 1.00 87.00 478 ALA A C 1
ATOM 3716 O O . ALA A 1 478 ? 34.695 17.688 -31.858 1.00 87.00 478 ALA A O 1
ATOM 3717 N N . THR A 1 479 ? 35.813 16.074 -30.775 1.00 84.94 479 THR A N 1
ATOM 3718 C CA . THR A 1 479 ? 35.263 14.976 -31.585 1.00 84.94 479 THR A CA 1
ATOM 3719 C C . THR A 1 479 ? 33.746 14.835 -31.392 1.00 84.94 479 THR A C 1
ATOM 3721 O O . THR A 1 479 ? 33.012 14.570 -32.346 1.00 84.94 479 THR A O 1
ATOM 3724 N N . ALA A 1 480 ? 33.247 15.055 -30.171 1.00 82.81 480 ALA A N 1
ATOM 3725 C CA . ALA A 1 480 ? 31.821 14.959 -29.860 1.00 82.81 480 ALA A CA 1
ATOM 3726 C C . ALA A 1 480 ? 30.962 16.068 -30.496 1.00 82.81 480 ALA A C 1
ATOM 3728 O O . ALA A 1 480 ? 29.757 15.871 -30.668 1.00 82.81 480 ALA A O 1
ATOM 3729 N N . GLU A 1 481 ? 31.539 17.221 -30.846 1.00 81.94 481 GLU A N 1
ATOM 3730 C CA . GLU A 1 481 ? 30.822 18.350 -31.457 1.00 81.94 481 GLU A CA 1
ATOM 3731 C C . GLU A 1 481 ? 30.261 17.994 -32.844 1.00 81.94 481 GLU A C 1
ATOM 3733 O O . GLU A 1 481 ? 29.119 18.331 -33.146 1.00 81.94 481 GLU A O 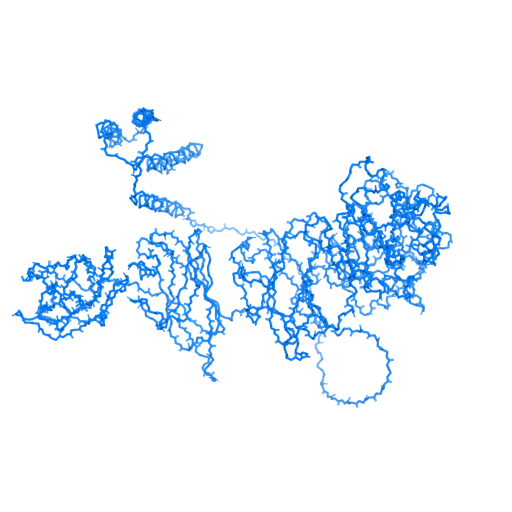1
ATOM 3738 N N . GLY A 1 482 ? 31.010 17.227 -33.644 1.00 79.44 482 GLY A N 1
ATOM 3739 C CA . GLY A 1 482 ? 30.607 16.812 -34.993 1.00 79.44 482 GLY A CA 1
ATOM 3740 C C . GLY A 1 482 ? 29.719 15.563 -35.069 1.00 79.44 482 GLY A C 1
ATOM 3741 O O . GLY A 1 482 ? 29.297 15.196 -36.163 1.00 79.44 482 GLY A O 1
ATOM 3742 N N . ASN A 1 483 ? 29.449 14.891 -33.944 1.00 82.06 483 ASN A N 1
ATOM 3743 C CA . ASN A 1 483 ? 28.691 13.638 -33.905 1.00 82.06 483 ASN A CA 1
ATOM 3744 C C . ASN A 1 483 ? 27.699 13.629 -32.730 1.00 82.06 483 ASN A C 1
ATOM 3746 O O . ASN A 1 483 ? 28.047 13.269 -31.599 1.00 82.06 483 ASN A O 1
ATOM 3750 N N . ASP A 1 484 ? 26.460 14.052 -32.990 1.00 84.94 484 ASP A N 1
ATOM 3751 C CA . ASP A 1 484 ? 25.384 14.017 -32.000 1.00 84.94 484 ASP A CA 1
ATOM 3752 C C . ASP A 1 484 ? 24.659 12.664 -32.026 1.00 84.94 484 ASP A C 1
ATOM 3754 O O . ASP A 1 484 ? 23.895 12.363 -32.934 1.00 84.94 484 ASP A O 1
ATOM 3758 N N . SER A 1 485 ? 24.916 11.855 -30.999 1.00 85.06 485 SER A N 1
ATOM 3759 C CA . SER A 1 485 ? 24.227 10.583 -30.721 1.00 85.06 485 SER A CA 1
ATOM 3760 C C . SER A 1 485 ? 23.257 10.690 -29.533 1.00 85.06 485 SER A C 1
ATOM 3762 O O . SER A 1 485 ? 22.825 9.680 -28.962 1.00 85.06 485 SER A O 1
ATOM 3764 N N . GLY A 1 486 ? 22.979 11.917 -29.077 1.00 90.38 486 GLY A N 1
ATOM 3765 C CA . GLY A 1 486 ? 22.241 12.217 -27.851 1.00 90.38 486 GLY A CA 1
ATOM 3766 C C . GLY A 1 486 ? 23.006 11.919 -26.558 1.00 90.38 486 GLY A C 1
ATOM 3767 O O . GLY A 1 486 ? 22.470 12.163 -25.480 1.00 90.38 486 GLY A O 1
ATOM 3768 N N . MET A 1 487 ? 24.236 11.391 -26.626 1.00 92.69 487 MET A N 1
ATOM 3769 C CA . MET A 1 487 ? 25.062 11.083 -25.452 1.00 92.69 487 MET A CA 1
ATOM 3770 C C . MET A 1 487 ? 25.878 12.292 -24.984 1.00 92.69 487 MET A C 1
ATOM 3772 O O . MET A 1 487 ? 26.510 12.968 -25.798 1.00 92.69 487 MET A O 1
ATOM 3776 N N . PHE A 1 488 ? 25.921 12.530 -23.674 1.00 94.44 488 PHE A N 1
ATOM 3777 C CA . PHE A 1 488 ? 26.683 13.620 -23.059 1.00 94.44 488 PHE A CA 1
ATOM 3778 C C . PHE A 1 488 ? 27.099 13.294 -21.621 1.00 94.44 488 PHE A C 1
ATOM 3780 O O . PHE A 1 488 ? 26.525 12.414 -20.982 1.00 94.44 488 PHE A O 1
ATOM 3787 N N . TRP A 1 489 ? 28.091 14.021 -21.108 1.00 96.31 489 TRP A N 1
ATOM 3788 C CA . TRP A 1 489 ? 28.427 14.039 -19.685 1.00 96.31 489 TRP A CA 1
ATOM 3789 C C . TRP A 1 489 ? 27.801 15.262 -19.007 1.00 96.31 489 TRP A C 1
ATOM 3791 O O . TRP A 1 489 ? 27.632 16.307 -19.636 1.00 96.31 489 TRP A O 1
ATOM 3801 N N . ILE A 1 490 ? 27.438 15.119 -17.736 1.00 97.00 490 ILE A N 1
ATOM 3802 C CA . ILE A 1 490 ? 26.877 16.180 -16.891 1.00 97.00 490 ILE A CA 1
ATOM 3803 C C . ILE A 1 490 ? 27.365 15.996 -15.449 1.00 97.00 490 ILE A C 1
ATOM 3805 O O . ILE A 1 490 ? 27.548 14.862 -14.999 1.00 97.00 490 ILE A O 1
ATOM 3809 N N . ASP A 1 491 ? 27.592 17.091 -14.720 1.00 97.25 491 ASP A N 1
ATOM 3810 C CA . ASP A 1 491 ? 27.894 17.030 -13.289 1.00 97.25 491 ASP A CA 1
ATOM 3811 C C . ASP A 1 491 ? 26.653 16.738 -12.446 1.00 97.25 491 ASP A C 1
ATOM 3813 O O . ASP A 1 491 ? 25.551 17.217 -12.727 1.00 97.25 491 ASP A O 1
ATOM 3817 N N . TYR A 1 492 ? 26.843 15.975 -11.373 1.00 97.75 492 TYR A N 1
ATOM 3818 C CA . TYR A 1 492 ? 25.771 15.603 -10.456 1.00 97.75 492 TYR A CA 1
ATOM 3819 C C . TYR A 1 492 ? 25.093 16.823 -9.825 1.00 97.75 492 TYR A C 1
ATOM 3821 O O . TYR A 1 492 ? 23.877 16.846 -9.664 1.00 97.75 492 TYR A O 1
ATOM 3829 N N . GLU A 1 493 ? 25.844 17.888 -9.552 1.00 96.88 493 GLU A N 1
ATOM 3830 C CA . GLU A 1 493 ? 25.284 19.126 -9.018 1.00 96.88 493 GLU A CA 1
ATOM 3831 C C . GLU A 1 493 ? 24.324 19.796 -10.010 1.00 96.88 493 GLU A C 1
ATOM 3833 O O . GLU A 1 493 ? 23.331 20.397 -9.598 1.00 96.88 493 GLU A O 1
ATOM 3838 N N . SER A 1 494 ? 24.579 19.705 -11.317 1.00 96.50 494 SER A N 1
ATOM 3839 C CA . SER A 1 494 ? 23.620 20.149 -12.333 1.00 96.50 494 SER A CA 1
ATOM 3840 C C . SER A 1 494 ? 22.398 19.235 -12.399 1.00 96.50 494 SER A C 1
ATOM 3842 O O . SER A 1 494 ? 21.294 19.750 -12.576 1.00 96.50 494 SER A O 1
ATOM 3844 N N . VAL A 1 495 ? 22.561 17.923 -12.186 1.00 96.94 495 VAL A N 1
ATOM 3845 C CA . VAL A 1 495 ? 21.426 16.990 -12.083 1.00 96.94 495 VAL A CA 1
ATOM 3846 C C . VAL A 1 495 ? 20.504 17.394 -10.930 1.00 96.94 495 VAL A C 1
ATOM 3848 O O . VAL A 1 495 ? 19.330 17.667 -11.165 1.00 96.94 495 VAL A O 1
ATOM 3851 N N . CYS A 1 496 ? 21.042 17.566 -9.720 1.00 95.81 496 CYS A N 1
ATOM 3852 C CA . CYS A 1 496 ? 20.262 17.970 -8.545 1.00 95.81 496 CYS A CA 1
ATOM 3853 C C . CYS A 1 496 ? 19.560 19.329 -8.712 1.00 95.81 496 CYS A C 1
ATOM 3855 O O . CYS A 1 496 ? 18.515 19.561 -8.117 1.00 95.81 496 CYS A O 1
ATOM 3857 N N . ARG A 1 497 ? 20.112 20.249 -9.515 1.00 94.00 497 ARG A N 1
ATOM 3858 C CA . ARG A 1 497 ? 19.515 21.579 -9.737 1.00 94.00 497 ARG A CA 1
ATOM 3859 C C . ARG A 1 497 ? 18.460 21.627 -10.841 1.00 94.00 497 ARG A C 1
ATOM 3861 O O . ARG A 1 497 ? 17.705 22.595 -10.883 1.00 94.00 497 ARG A O 1
ATOM 3868 N N . ARG A 1 498 ? 18.497 20.709 -11.812 1.00 94.31 498 ARG A N 1
ATOM 3869 C CA . ARG A 1 498 ? 17.752 20.846 -13.084 1.00 94.31 498 ARG A CA 1
ATOM 3870 C C . ARG A 1 498 ? 16.794 19.699 -13.384 1.00 94.31 498 ARG A C 1
ATOM 3872 O O . ARG A 1 498 ? 15.963 19.847 -14.276 1.00 94.31 498 ARG A O 1
ATOM 3879 N N . PHE A 1 499 ? 16.928 18.576 -12.691 1.00 95.88 499 PHE A N 1
ATOM 3880 C CA . PHE A 1 499 ? 16.069 17.408 -12.851 1.00 95.88 499 PHE A CA 1
ATOM 3881 C C . PHE A 1 499 ? 15.108 17.326 -11.670 1.00 95.88 499 PHE A C 1
ATOM 3883 O O . PHE A 1 499 ? 15.441 17.781 -10.581 1.00 95.88 499 PHE A O 1
ATOM 3890 N N . ASP A 1 500 ? 13.931 16.744 -11.875 1.00 94.62 500 ASP A N 1
ATOM 3891 C CA . ASP A 1 500 ? 12.933 16.583 -10.810 1.00 94.62 500 ASP A CA 1
ATOM 3892 C C . ASP A 1 500 ? 13.118 15.258 -10.076 1.00 94.62 500 ASP A C 1
ATOM 3894 O O . ASP A 1 500 ? 12.869 15.163 -8.871 1.00 94.62 500 ASP A O 1
ATOM 3898 N N . ALA A 1 501 ? 13.589 14.235 -10.795 1.00 94.50 501 ALA A N 1
ATOM 3899 C CA . ALA A 1 501 ? 13.708 12.893 -10.256 1.00 94.50 501 ALA A CA 1
ATOM 3900 C C . ALA A 1 501 ? 14.938 12.134 -10.760 1.00 94.50 501 ALA A C 1
ATOM 3902 O O . ALA A 1 501 ? 15.332 12.220 -11.929 1.00 94.50 501 ALA A O 1
ATOM 3903 N N . VAL A 1 502 ? 15.480 11.315 -9.862 1.00 96.44 502 VAL A N 1
ATOM 3904 C CA . VAL A 1 502 ? 16.384 10.206 -10.161 1.00 96.44 502 VAL A CA 1
ATOM 3905 C C . VAL A 1 502 ? 15.602 8.919 -9.914 1.00 96.44 502 VAL A C 1
ATOM 3907 O O . VAL A 1 502 ? 15.013 8.716 -8.853 1.00 96.44 502 VAL A O 1
ATOM 3910 N N . HIS A 1 503 ? 15.581 8.043 -10.906 1.00 96.31 503 HIS A N 1
ATOM 3911 C CA . HIS A 1 503 ? 14.915 6.752 -10.832 1.00 96.31 503 HIS A CA 1
ATOM 3912 C C . HIS A 1 503 ? 15.972 5.657 -10.748 1.00 96.31 503 HIS A C 1
ATOM 3914 O O . HIS A 1 503 ? 16.864 5.580 -11.600 1.00 96.31 503 HIS A O 1
ATOM 3920 N N . LEU A 1 504 ? 15.854 4.811 -9.729 1.00 97.06 504 LEU A N 1
ATOM 3921 C CA . LEU A 1 504 ? 16.758 3.696 -9.486 1.00 97.06 504 LEU A CA 1
ATOM 3922 C C . LEU A 1 504 ? 15.980 2.393 -9.619 1.00 97.06 504 LEU A C 1
ATOM 3924 O O . LEU A 1 504 ? 14.881 2.261 -9.087 1.00 97.06 504 LEU A O 1
ATOM 3928 N N . ASN A 1 505 ? 16.565 1.409 -10.289 1.00 97.88 505 ASN A N 1
ATOM 3929 C CA . ASN A 1 505 ? 16.067 0.042 -10.262 1.00 97.88 505 ASN A CA 1
ATOM 3930 C C . ASN A 1 505 ? 17.159 -0.847 -9.698 1.00 97.88 505 ASN A C 1
ATOM 3932 O O . ASN A 1 505 ? 18.244 -0.907 -10.267 1.00 97.88 505 ASN A O 1
ATOM 3936 N N . TRP A 1 506 ? 16.875 -1.513 -8.586 1.00 97.44 506 TRP A N 1
ATOM 3937 C CA . TRP A 1 506 ? 17.835 -2.326 -7.849 1.00 97.44 506 TRP A CA 1
ATOM 3938 C C . TRP A 1 506 ? 17.729 -3.788 -8.241 1.00 97.44 506 TRP A C 1
ATOM 3940 O O . TRP A 1 506 ? 16.633 -4.357 -8.295 1.00 97.44 506 TRP A O 1
ATOM 3950 N N . LYS A 1 507 ? 18.876 -4.411 -8.493 1.00 95.81 507 LYS A N 1
ATOM 3951 C CA . LYS A 1 507 ? 18.946 -5.832 -8.801 1.00 95.81 507 LYS A CA 1
ATOM 3952 C C . LYS A 1 507 ? 18.366 -6.636 -7.627 1.00 95.81 507 LYS A C 1
ATOM 3954 O O . LYS A 1 507 ? 18.865 -6.489 -6.520 1.00 95.81 507 LYS A O 1
ATOM 3959 N N . PRO A 1 508 ? 17.356 -7.504 -7.825 1.00 92.44 508 PRO A N 1
ATOM 3960 C CA . PRO A 1 508 ? 16.741 -8.229 -6.712 1.00 92.44 508 PRO A CA 1
ATOM 3961 C C . PRO A 1 508 ? 17.703 -9.183 -5.998 1.00 92.44 508 PRO A C 1
ATOM 3963 O O . PRO A 1 508 ? 17.601 -9.345 -4.788 1.00 92.44 508 PRO A O 1
ATOM 3966 N N . ASP A 1 509 ? 18.655 -9.760 -6.738 1.00 88.75 509 ASP A N 1
ATOM 3967 C CA . ASP A 1 509 ? 19.629 -10.739 -6.230 1.00 88.75 509 ASP A CA 1
ATOM 3968 C C . ASP A 1 509 ? 20.675 -10.138 -5.275 1.00 88.75 509 ASP A C 1
ATOM 3970 O O . ASP A 1 509 ? 21.567 -10.856 -4.830 1.00 88.75 509 ASP A O 1
ATOM 3974 N N . VAL A 1 510 ? 20.611 -8.832 -4.983 1.00 89.19 510 VAL A N 1
ATOM 3975 C CA . VAL A 1 510 ? 21.384 -8.253 -3.872 1.00 89.19 510 VAL A CA 1
ATOM 3976 C C . VAL A 1 510 ? 20.893 -8.763 -2.517 1.00 89.19 510 VAL A C 1
ATOM 3978 O O . VAL A 1 510 ? 21.635 -8.658 -1.553 1.00 89.19 510 VAL A O 1
ATOM 3981 N N . PHE A 1 511 ? 19.672 -9.311 -2.461 1.00 92.94 511 PHE A N 1
ATOM 3982 C CA . PHE A 1 511 ? 19.087 -9.931 -1.277 1.00 92.94 511 PHE A CA 1
ATOM 3983 C C . PHE A 1 511 ? 19.058 -11.452 -1.418 1.00 92.94 511 PHE A C 1
ATOM 3985 O O . PHE A 1 511 ? 18.615 -11.982 -2.442 1.00 92.94 511 PHE A O 1
ATOM 3992 N N . ALA A 1 512 ? 19.460 -12.165 -0.367 1.00 93.38 512 ALA A N 1
ATOM 3993 C CA . ALA A 1 512 ? 19.441 -13.630 -0.357 1.00 93.38 512 ALA A CA 1
ATOM 3994 C C . ALA A 1 512 ? 18.024 -14.237 -0.316 1.00 93.38 512 ALA A C 1
ATOM 3996 O O . ALA A 1 512 ? 17.803 -15.345 -0.818 1.00 93.38 512 ALA A O 1
ATOM 3997 N N . HIS A 1 513 ? 17.052 -13.533 0.272 1.00 94.50 513 HIS A N 1
ATOM 3998 C CA . HIS A 1 513 ? 15.702 -14.039 0.498 1.00 94.50 513 HIS A CA 1
ATOM 3999 C C . HIS A 1 513 ? 14.620 -13.072 0.018 1.00 94.50 513 HIS A C 1
ATOM 4001 O O . HIS A 1 513 ? 14.744 -11.848 0.076 1.00 94.50 513 HIS A O 1
ATOM 4007 N N . GLY A 1 514 ? 13.495 -13.647 -0.409 1.00 94.50 514 GLY A N 1
ATOM 4008 C CA . GLY A 1 514 ? 12.295 -12.894 -0.734 1.00 94.50 514 GLY A CA 1
ATOM 4009 C C . GLY A 1 514 ? 11.025 -13.693 -0.470 1.00 94.50 514 GLY A C 1
ATOM 4010 O O . GLY A 1 514 ? 11.001 -14.911 -0.631 1.00 94.50 514 GLY A O 1
ATOM 4011 N N . ALA A 1 515 ? 9.965 -12.990 -0.086 1.00 95.12 515 ALA A N 1
ATOM 4012 C CA . ALA A 1 515 ? 8.624 -13.535 0.092 1.00 95.12 515 ALA A CA 1
ATOM 4013 C C . ALA A 1 515 ? 7.617 -12.636 -0.627 1.00 95.12 515 ALA A C 1
ATOM 4015 O O . ALA A 1 515 ? 7.739 -11.412 -0.579 1.00 95.12 515 ALA A O 1
ATOM 4016 N N . SER A 1 516 ? 6.627 -13.217 -1.300 1.00 95.75 516 SER A N 1
ATOM 4017 C CA . SER A 1 516 ? 5.625 -12.455 -2.046 1.00 95.75 516 SER A CA 1
ATOM 4018 C C . SER A 1 516 ? 4.240 -13.058 -1.919 1.00 95.75 516 SER A C 1
ATOM 4020 O O . SER A 1 516 ? 4.115 -14.276 -1.856 1.00 95.75 516 SER A O 1
ATOM 4022 N N . VAL A 1 517 ? 3.224 -12.200 -1.946 1.00 97.00 517 VAL A N 1
ATOM 4023 C CA . VAL A 1 517 ? 1.809 -12.584 -1.938 1.00 97.00 517 VAL A CA 1
ATOM 4024 C C . VAL A 1 517 ? 1.020 -11.766 -2.959 1.00 97.00 517 VAL A C 1
ATOM 4026 O O . VAL A 1 517 ? 1.272 -10.568 -3.128 1.00 97.00 517 VAL A O 1
ATOM 4029 N N . HIS A 1 518 ? 0.053 -12.398 -3.625 1.00 97.69 518 HIS A N 1
ATOM 4030 C CA . HIS A 1 518 ? -0.893 -11.736 -4.534 1.00 97.69 518 HIS A CA 1
ATOM 4031 C C . HIS A 1 518 ? -2.283 -11.648 -3.899 1.00 97.69 518 HIS A C 1
ATOM 4033 O O . HIS A 1 518 ? -2.799 -12.640 -3.395 1.00 97.69 518 HIS A O 1
ATOM 4039 N N . PHE A 1 519 ? -2.927 -10.482 -3.928 1.00 97.38 519 PHE A N 1
ATOM 4040 C CA . PHE A 1 519 ? -4.226 -10.334 -3.267 1.00 97.38 519 PHE A CA 1
ATOM 4041 C C . PHE A 1 519 ? -5.156 -9.328 -3.931 1.00 97.38 519 PHE A C 1
ATOM 4043 O O . PHE A 1 519 ? -4.738 -8.407 -4.635 1.00 97.38 519 PHE A O 1
ATOM 4050 N N . GLU A 1 520 ? -6.443 -9.528 -3.667 1.00 96.19 520 GLU A N 1
ATOM 4051 C CA . GLU A 1 520 ? -7.530 -8.635 -4.036 1.00 96.19 520 GLU A CA 1
ATOM 4052 C C . GLU A 1 520 ? -7.907 -7.740 -2.850 1.00 96.19 520 GLU A C 1
ATOM 4054 O O . GLU A 1 520 ? -7.963 -8.175 -1.700 1.00 96.19 520 GLU A O 1
ATOM 4059 N N . TRP A 1 521 ? -8.247 -6.489 -3.145 1.00 93.50 521 TRP A N 1
ATOM 4060 C CA . TRP A 1 521 ? -8.943 -5.601 -2.229 1.00 93.50 521 TRP A CA 1
ATOM 4061 C C . TRP A 1 521 ? -10.308 -5.198 -2.802 1.00 93.50 521 TRP A C 1
ATOM 4063 O O . TRP A 1 521 ? -10.460 -4.174 -3.473 1.00 93.50 521 TRP A O 1
ATOM 4073 N N . ALA A 1 522 ? -11.317 -6.022 -2.514 1.00 92.31 522 ALA A N 1
ATOM 4074 C CA . ALA A 1 522 ? -12.675 -5.919 -3.055 1.00 92.31 522 ALA A CA 1
ATOM 4075 C C . ALA A 1 522 ? -13.404 -4.641 -2.621 1.00 92.31 522 ALA A C 1
ATOM 4077 O O . ALA A 1 522 ? -13.425 -4.344 -1.429 1.00 92.31 522 ALA A O 1
ATOM 4078 N N . LEU A 1 523 ? -14.068 -3.914 -3.532 1.00 90.06 523 LEU A N 1
ATOM 4079 C CA . LEU A 1 523 ? -14.811 -2.667 -3.241 1.00 90.06 523 LEU A CA 1
ATOM 4080 C C . LEU A 1 523 ? -15.794 -2.775 -2.061 1.00 90.06 523 LEU A C 1
ATOM 4082 O O . LEU A 1 523 ? -15.956 -1.813 -1.317 1.00 90.06 523 LEU A O 1
ATOM 4086 N N . ALA A 1 524 ? -16.422 -3.938 -1.882 1.00 86.56 524 ALA A N 1
ATOM 4087 C CA . ALA A 1 524 ? -17.403 -4.186 -0.825 1.00 86.56 524 ALA A CA 1
ATOM 4088 C C . ALA A 1 524 ? -16.796 -4.275 0.592 1.00 86.56 524 ALA A C 1
ATOM 4090 O O . ALA A 1 524 ? -17.531 -4.216 1.576 1.00 86.56 524 ALA A O 1
ATOM 4091 N N . THR A 1 525 ? -15.474 -4.416 0.710 1.00 82.94 525 THR A N 1
ATOM 4092 C CA . THR A 1 525 ? -14.786 -4.588 1.994 1.00 82.94 525 THR A CA 1
ATOM 4093 C C . THR A 1 525 ? -14.387 -3.241 2.591 1.00 82.94 525 THR A C 1
ATOM 4095 O O . THR A 1 525 ? -13.574 -2.521 1.999 1.00 82.94 525 THR A O 1
ATOM 4098 N N . GLY A 1 526 ? -14.893 -2.956 3.794 1.00 74.50 526 GLY A N 1
ATOM 4099 C CA . GLY A 1 526 ? -14.508 -1.797 4.604 1.00 74.50 526 GLY A CA 1
ATOM 4100 C C . GLY A 1 526 ? -15.157 -0.471 4.208 1.00 74.50 526 GLY A C 1
ATOM 4101 O O . GLY A 1 526 ? -15.916 -0.403 3.239 1.00 74.50 526 GLY A O 1
ATOM 4102 N N . PRO A 1 527 ? -14.879 0.609 4.960 1.00 71.44 527 PRO A N 1
ATOM 4103 C CA . PRO A 1 527 ? -15.308 1.947 4.578 1.00 71.44 527 PRO A CA 1
ATOM 4104 C C . PRO A 1 527 ? -14.589 2.406 3.301 1.00 71.44 527 PRO A C 1
ATOM 4106 O O . PRO A 1 527 ? -13.450 2.027 3.035 1.00 71.44 527 PRO A O 1
ATOM 4109 N N . ARG A 1 528 ? -15.230 3.290 2.521 1.00 75.00 528 ARG A N 1
ATOM 4110 C CA . ARG A 1 528 ? -14.602 3.875 1.319 1.00 75.00 528 ARG A CA 1
ATOM 4111 C C . ARG A 1 528 ? -13.357 4.697 1.640 1.00 75.00 528 ARG A C 1
ATOM 4113 O O . ARG A 1 528 ? -12.454 4.757 0.818 1.00 75.00 528 ARG A O 1
ATOM 4120 N N . GLN A 1 529 ? -13.321 5.343 2.802 1.00 73.50 529 GLN A N 1
ATOM 4121 C CA . GLN A 1 529 ? -12.168 6.102 3.277 1.00 73.50 529 GLN A CA 1
ATOM 4122 C C . GLN A 1 529 ? -11.713 5.509 4.608 1.00 73.50 529 GLN A C 1
ATOM 4124 O O . GLN A 1 529 ? -12.422 5.608 5.610 1.00 73.50 529 GLN A O 1
ATOM 4129 N N . ALA A 1 530 ? -10.527 4.908 4.629 1.00 69.94 530 ALA A N 1
ATOM 4130 C CA . ALA A 1 530 ? -9.938 4.320 5.828 1.00 69.94 530 ALA A CA 1
ATOM 4131 C C . ALA A 1 530 ? -9.165 5.381 6.637 1.00 69.94 530 ALA A C 1
ATOM 4133 O O . ALA A 1 530 ? -7.986 5.223 6.921 1.00 69.94 530 ALA A O 1
ATOM 4134 N N . LEU A 1 531 ? -9.798 6.513 6.974 1.00 71.19 531 LEU A N 1
ATOM 4135 C CA . LEU A 1 531 ? -9.109 7.619 7.667 1.00 71.19 531 LEU A CA 1
ATOM 4136 C C . LEU A 1 531 ? -8.838 7.325 9.148 1.00 71.19 531 LEU A C 1
ATOM 4138 O O . LEU A 1 531 ? -7.897 7.862 9.729 1.00 71.19 531 LEU A O 1
ATOM 4142 N N . TYR A 1 532 ? -9.699 6.526 9.776 1.00 76.00 532 TYR A N 1
ATOM 4143 C CA . TYR A 1 532 ? -9.682 6.301 11.222 1.00 76.00 532 TYR A CA 1
ATOM 4144 C C . TYR A 1 532 ? -9.796 4.828 11.630 1.00 76.00 532 TYR A C 1
ATOM 4146 O O . TYR A 1 532 ? -9.534 4.531 12.796 1.00 76.00 532 TYR A O 1
ATOM 4154 N N . ASP A 1 533 ? -10.155 3.944 10.695 1.00 85.38 533 ASP A N 1
ATOM 4155 C CA . ASP A 1 533 ? -10.339 2.505 10.890 1.00 85.38 533 ASP A CA 1
ATOM 4156 C C . ASP A 1 533 ? -9.584 1.730 9.799 1.00 85.38 533 ASP A C 1
ATOM 4158 O O . ASP A 1 533 ? -9.839 1.911 8.608 1.00 85.38 533 ASP A O 1
ATOM 4162 N N . PHE A 1 534 ? -8.646 0.881 10.221 1.00 90.12 534 PHE A N 1
ATOM 4163 C CA . PHE A 1 534 ? -7.854 -0.009 9.365 1.00 90.12 534 PHE A CA 1
ATOM 4164 C C . PHE A 1 534 ? -8.338 -1.467 9.407 1.00 90.12 534 PHE A C 1
ATOM 4166 O O . PHE A 1 534 ? -7.756 -2.327 8.742 1.00 90.12 534 PHE A O 1
ATOM 4173 N N . SER A 1 535 ? -9.415 -1.763 10.143 1.00 86.31 535 SER A N 1
ATOM 4174 C CA . SER A 1 535 ? -9.930 -3.117 10.378 1.00 86.31 535 SER A CA 1
ATOM 4175 C C . SER A 1 535 ? -10.162 -3.914 9.097 1.00 86.31 535 SER A C 1
ATOM 4177 O O . SER A 1 535 ? -9.916 -5.116 9.080 1.00 86.31 535 SER A O 1
ATOM 4179 N N . ALA A 1 536 ? -10.574 -3.247 8.020 1.00 87.88 536 ALA A N 1
ATOM 4180 C CA . ALA A 1 536 ? -10.917 -3.848 6.735 1.00 87.88 536 ALA A CA 1
ATOM 4181 C C . ALA A 1 536 ? -9.833 -3.681 5.652 1.00 87.88 536 ALA A C 1
ATOM 4183 O O . ALA A 1 536 ? -10.026 -4.094 4.503 1.00 87.88 536 ALA A O 1
ATOM 4184 N N . ASN A 1 537 ? -8.699 -3.067 5.995 1.00 93.00 537 ASN A N 1
ATOM 4185 C CA . ASN A 1 537 ? -7.568 -2.950 5.083 1.00 93.00 537 ASN A CA 1
ATOM 4186 C C . ASN A 1 537 ? -6.867 -4.316 4.924 1.00 93.00 537 ASN A C 1
ATOM 4188 O O . ASN A 1 537 ? -6.899 -5.137 5.853 1.00 93.00 537 ASN A O 1
ATOM 4192 N N . PRO A 1 538 ? -6.210 -4.577 3.778 1.00 95.19 538 PRO A N 1
ATOM 4193 C CA . PRO A 1 538 ? -5.313 -5.711 3.615 1.00 95.19 538 PRO A CA 1
ATOM 4194 C C . PRO A 1 538 ? -4.124 -5.556 4.558 1.00 95.19 538 PRO A C 1
ATOM 4196 O O . PRO A 1 538 ? -3.479 -4.504 4.601 1.00 95.19 538 PRO A O 1
ATOM 4199 N N . GLN A 1 539 ? -3.856 -6.603 5.331 1.00 96.69 539 GLN A N 1
ATOM 4200 C CA . GLN A 1 539 ? -2.797 -6.608 6.330 1.00 96.69 539 GLN A CA 1
ATOM 4201 C C . GLN A 1 539 ? -2.053 -7.931 6.297 1.00 96.69 539 GLN A C 1
ATOM 4203 O O . GLN A 1 539 ? -2.679 -8.989 6.192 1.00 96.69 539 GLN A O 1
ATOM 4208 N N . TYR A 1 540 ? -0.734 -7.860 6.421 1.00 97.50 540 TYR A N 1
ATOM 4209 C CA . TYR A 1 540 ? 0.154 -9.011 6.363 1.00 97.50 540 TYR A CA 1
ATOM 4210 C C . TYR A 1 540 ? 1.144 -8.985 7.520 1.00 97.50 540 TYR A C 1
ATOM 4212 O O . TYR A 1 540 ? 1.734 -7.950 7.817 1.00 97.50 540 TYR A O 1
ATOM 4220 N N . THR A 1 541 ? 1.335 -10.132 8.156 1.00 97.69 541 THR A N 1
ATOM 4221 C CA . THR A 1 541 ? 2.417 -10.370 9.102 1.00 97.69 541 THR A CA 1
ATOM 4222 C C . THR A 1 541 ? 3.699 -10.642 8.325 1.00 97.69 541 THR A C 1
ATOM 4224 O O . THR A 1 541 ? 3.772 -11.596 7.552 1.00 97.69 541 THR A O 1
ATOM 4227 N N . LEU A 1 542 ? 4.719 -9.821 8.554 1.00 97.44 542 LEU A N 1
ATOM 4228 C CA . LEU A 1 542 ? 6.076 -10.034 8.070 1.00 97.44 542 LEU A CA 1
ATOM 4229 C C . LEU A 1 542 ? 6.939 -10.531 9.230 1.00 97.44 542 LEU A C 1
ATOM 4231 O O . LEU A 1 542 ? 7.127 -9.817 10.210 1.00 97.44 542 LEU A O 1
ATOM 4235 N N . THR A 1 543 ? 7.460 -11.748 9.124 1.00 95.88 543 THR A N 1
ATOM 4236 C CA . THR A 1 543 ? 8.407 -12.314 10.094 1.00 95.88 543 THR A CA 1
ATOM 4237 C C . THR A 1 543 ? 9.806 -12.290 9.500 1.00 95.88 543 THR A C 1
ATOM 4239 O O . THR A 1 543 ? 10.011 -12.818 8.403 1.00 95.88 543 THR A O 1
ATOM 4242 N N . VAL A 1 544 ? 10.751 -11.701 10.233 1.00 94.25 544 VAL A N 1
ATOM 4243 C CA . VAL A 1 544 ? 12.174 -11.687 9.877 1.00 94.25 544 VAL A CA 1
ATOM 4244 C C . VAL A 1 544 ? 12.863 -12.805 10.649 1.00 94.25 544 VAL A C 1
ATOM 4246 O O . VAL A 1 544 ? 12.759 -12.879 11.871 1.00 94.25 544 VAL A O 1
ATOM 4249 N N . GLY A 1 545 ? 13.519 -13.716 9.939 1.00 91.06 545 GLY A N 1
ATOM 4250 C CA . GLY A 1 545 ? 14.196 -14.869 10.518 1.00 91.06 545 GLY A CA 1
ATOM 4251 C C . GLY A 1 545 ? 15.309 -14.459 11.478 1.00 91.06 545 GLY A C 1
ATOM 4252 O O . GLY A 1 545 ? 15.931 -13.411 11.318 1.00 91.06 545 GLY A O 1
ATOM 4253 N N . ASP A 1 546 ? 15.556 -15.294 12.483 1.00 84.56 546 ASP A N 1
ATOM 4254 C CA . ASP A 1 546 ? 16.647 -15.070 13.427 1.00 84.56 546 ASP A CA 1
ATOM 4255 C C . ASP A 1 546 ? 17.990 -15.447 12.779 1.00 84.56 546 ASP A C 1
ATOM 4257 O O . ASP A 1 546 ? 18.243 -16.609 12.460 1.00 84.56 546 ASP A O 1
ATOM 4261 N N . VAL A 1 547 ? 18.838 -14.443 12.566 1.00 76.56 547 VAL A N 1
ATOM 4262 C CA . VAL A 1 547 ? 20.223 -14.559 12.069 1.00 76.56 547 VAL A CA 1
ATOM 4263 C C . VAL A 1 547 ? 21.250 -14.198 13.161 1.00 76.56 547 VAL A C 1
ATOM 4265 O O . VAL A 1 547 ? 22.436 -13.973 12.894 1.00 76.56 547 VAL A O 1
ATOM 4268 N N . GLY A 1 548 ? 20.800 -14.168 14.421 1.00 72.75 548 GLY A N 1
ATOM 4269 C CA . GLY A 1 548 ? 21.557 -13.808 15.613 1.00 72.75 548 GLY A CA 1
ATOM 4270 C C . GLY A 1 548 ? 20.821 -12.736 16.419 1.00 72.75 548 GLY A C 1
ATOM 4271 O O . GLY A 1 548 ? 20.594 -11.631 15.923 1.00 72.75 548 GLY A O 1
ATOM 4272 N N . SER A 1 549 ? 20.498 -13.048 17.677 1.00 63.53 549 SER A N 1
ATOM 4273 C CA . SER A 1 549 ? 19.650 -12.221 18.544 1.00 63.53 549 SER A CA 1
ATOM 4274 C C . SER A 1 549 ? 20.084 -10.749 18.595 1.00 63.53 549 SER A C 1
ATOM 4276 O O . SER A 1 549 ? 21.217 -10.446 18.981 1.00 63.53 549 SER A O 1
ATOM 4278 N N . GLY A 1 550 ? 19.166 -9.837 18.267 1.00 68.25 550 GLY A N 1
ATOM 4279 C CA . GLY A 1 550 ? 19.355 -8.388 18.408 1.00 68.25 550 GLY A CA 1
ATOM 4280 C C . GLY A 1 550 ? 20.089 -7.696 17.255 1.00 68.25 550 GLY A C 1
ATOM 4281 O O . GLY A 1 550 ? 20.329 -6.492 17.339 1.00 68.25 550 GLY A O 1
ATOM 4282 N N . LYS A 1 551 ? 20.439 -8.411 16.178 1.00 81.81 551 LYS A N 1
ATOM 4283 C CA . LYS A 1 551 ? 20.923 -7.776 14.945 1.00 81.81 551 LYS A CA 1
ATOM 4284 C C . LYS A 1 551 ? 19.778 -7.109 14.187 1.00 81.81 551 LYS A C 1
ATOM 4286 O O . LYS A 1 551 ? 18.637 -7.569 14.228 1.00 81.81 551 LYS A O 1
ATOM 4291 N N . THR A 1 552 ? 20.109 -6.017 13.507 1.00 88.56 552 THR A N 1
ATOM 4292 C CA . THR A 1 552 ? 19.196 -5.339 12.586 1.00 88.56 552 THR A CA 1
ATOM 4293 C C . THR A 1 552 ? 19.549 -5.706 11.155 1.00 88.56 552 THR A C 1
ATOM 4295 O O . THR A 1 552 ? 20.723 -5.784 10.805 1.00 88.56 552 THR A O 1
ATOM 4298 N N . GLU A 1 553 ? 18.522 -5.929 10.349 1.00 90.31 553 GLU A N 1
ATOM 4299 C CA . GLU A 1 553 ? 18.602 -6.395 8.974 1.00 90.31 553 GLU A CA 1
ATOM 4300 C C . GLU A 1 553 ? 17.900 -5.399 8.054 1.00 90.31 553 GLU A C 1
ATOM 4302 O O . GLU A 1 553 ? 16.839 -4.855 8.382 1.00 90.31 553 GLU A O 1
ATOM 4307 N N . ALA A 1 554 ? 18.482 -5.167 6.879 1.00 93.69 554 ALA A N 1
ATOM 4308 C CA . ALA A 1 554 ? 17.828 -4.379 5.849 1.00 93.69 554 ALA A CA 1
ATOM 4309 C C . ALA A 1 554 ? 16.658 -5.183 5.272 1.00 93.69 554 ALA A C 1
ATOM 4311 O O . ALA A 1 554 ? 16.834 -6.286 4.748 1.00 93.69 554 ALA A O 1
ATOM 4312 N N . VAL A 1 555 ? 15.456 -4.619 5.361 1.00 95.94 555 VAL A N 1
ATOM 4313 C CA . VAL A 1 555 ? 14.236 -5.211 4.818 1.00 95.94 555 VAL A CA 1
ATOM 4314 C C . VAL A 1 555 ? 13.588 -4.223 3.869 1.00 95.94 555 VAL A C 1
ATOM 4316 O O . VAL A 1 555 ? 13.338 -3.068 4.208 1.00 95.94 555 VAL A O 1
ATOM 4319 N N . TRP A 1 556 ? 13.337 -4.674 2.649 1.00 97.38 556 TRP A N 1
ATOM 4320 C CA . TRP A 1 556 ? 12.698 -3.884 1.608 1.00 97.38 556 TRP A CA 1
ATOM 4321 C C . TRP A 1 556 ? 11.332 -4.476 1.308 1.00 97.38 556 TRP A C 1
ATOM 4323 O O . TRP A 1 556 ? 11.216 -5.663 1.011 1.00 97.38 556 TRP A O 1
ATOM 4333 N N . ILE A 1 557 ? 10.291 -3.653 1.381 1.00 97.75 557 ILE A N 1
ATOM 4334 C CA . ILE A 1 557 ? 8.910 -4.053 1.133 1.00 97.75 557 ILE A CA 1
ATOM 4335 C C . ILE A 1 557 ? 8.385 -3.277 -0.068 1.00 97.75 557 ILE A C 1
ATOM 4337 O O . ILE A 1 557 ? 8.189 -2.065 -0.010 1.00 97.75 557 ILE A O 1
ATOM 4341 N N . GLN A 1 558 ? 8.145 -3.991 -1.160 1.00 96.81 558 GLN A N 1
ATOM 4342 C CA . GLN A 1 558 ? 7.602 -3.464 -2.398 1.00 96.81 558 GLN A CA 1
ATOM 4343 C C . GLN A 1 558 ? 6.115 -3.816 -2.512 1.00 96.81 558 GLN A C 1
ATOM 4345 O O . GLN A 1 558 ? 5.743 -4.990 -2.546 1.00 96.81 558 GLN A O 1
ATOM 4350 N N . LEU A 1 559 ? 5.262 -2.804 -2.652 1.00 97.44 559 LEU A N 1
ATOM 4351 C CA . LEU A 1 559 ? 3.865 -2.973 -3.045 1.00 97.44 559 LEU A CA 1
ATOM 4352 C C . LEU A 1 559 ? 3.710 -2.609 -4.524 1.00 97.44 559 LEU A C 1
ATOM 4354 O O . LEU A 1 559 ? 4.035 -1.499 -4.935 1.00 97.44 559 LEU A O 1
ATOM 4358 N N . THR A 1 560 ? 3.191 -3.542 -5.318 1.00 96.62 560 THR A N 1
ATOM 4359 C CA . THR A 1 560 ? 2.889 -3.355 -6.740 1.00 96.62 560 THR A CA 1
ATOM 4360 C C . THR A 1 560 ? 1.393 -3.457 -6.969 1.00 96.62 560 THR A C 1
ATOM 4362 O O . THR A 1 560 ? 0.799 -4.512 -6.753 1.00 96.62 560 THR A O 1
ATOM 4365 N N . LYS A 1 561 ? 0.780 -2.379 -7.447 1.00 95.62 561 LYS A N 1
ATOM 4366 C CA . LYS A 1 561 ? -0.597 -2.374 -7.934 1.00 95.62 561 LYS A CA 1
ATOM 4367 C C . LYS A 1 561 ? -0.660 -3.046 -9.304 1.00 95.62 561 LYS A C 1
ATOM 4369 O O . LYS A 1 561 ? 0.137 -2.740 -10.187 1.00 95.62 561 LYS A O 1
ATOM 4374 N N . HIS A 1 562 ? -1.619 -3.944 -9.499 1.00 96.06 562 HIS A N 1
ATOM 4375 C CA . HIS A 1 562 ? -1.817 -4.604 -10.786 1.00 96.06 562 HIS A CA 1
ATOM 4376 C C . HIS A 1 562 ? -2.522 -3.678 -11.779 1.00 96.06 562 HIS A C 1
ATOM 4378 O O . HIS A 1 562 ? -3.492 -2.992 -11.447 1.00 96.06 562 HIS A O 1
ATOM 4384 N N . VAL A 1 563 ? -2.047 -3.697 -13.020 1.00 92.75 563 VAL A N 1
ATOM 4385 C CA . VAL A 1 563 ? -2.631 -3.001 -14.163 1.00 92.75 563 VAL A CA 1
ATOM 4386 C C . VAL A 1 563 ? -3.544 -3.973 -14.905 1.00 92.75 563 VAL A C 1
ATOM 4388 O O . VAL A 1 563 ? -3.096 -5.020 -15.365 1.00 92.75 563 VAL A O 1
ATOM 4391 N N . LEU A 1 564 ? -4.827 -3.621 -15.011 1.00 93.38 564 LEU A N 1
ATOM 4392 C CA . LEU A 1 564 ? -5.828 -4.347 -15.814 1.00 93.38 564 LEU A CA 1
ATOM 4393 C C . LEU A 1 564 ? -6.232 -3.569 -17.068 1.00 93.38 564 LEU A C 1
ATOM 4395 O O . LEU A 1 564 ? -6.664 -4.134 -18.070 1.00 93.38 564 LEU A O 1
ATOM 4399 N N . LYS A 1 565 ? -6.107 -2.246 -17.004 1.00 90.25 565 LYS A N 1
ATOM 4400 C CA . LYS A 1 565 ? -6.405 -1.331 -18.093 1.00 90.25 565 LYS A CA 1
ATOM 4401 C C . LYS A 1 565 ? -5.459 -0.145 -18.013 1.00 90.25 565 LYS A C 1
ATOM 4403 O O . LYS A 1 565 ? -5.175 0.342 -16.918 1.00 90.25 565 LYS A O 1
ATOM 4408 N N . THR A 1 566 ? -5.003 0.321 -19.165 1.00 83.25 566 THR A N 1
ATOM 4409 C CA . THR A 1 566 ? -4.220 1.547 -19.279 1.00 83.25 566 THR A CA 1
ATOM 4410 C C . THR A 1 566 ? -5.153 2.744 -19.155 1.00 83.25 566 THR A C 1
ATOM 4412 O O . THR A 1 566 ? -5.939 3.041 -20.053 1.00 83.25 566 THR A O 1
ATOM 4415 N N . GLU A 1 567 ? -5.093 3.420 -18.013 1.00 78.94 567 GLU A N 1
ATOM 4416 C CA . GLU A 1 567 ? -5.877 4.616 -17.719 1.00 78.94 567 GLU A CA 1
ATOM 4417 C C . GLU A 1 567 ? -5.135 5.513 -16.725 1.00 78.94 567 GLU A C 1
ATOM 4419 O O . GLU A 1 567 ? -4.177 5.092 -16.071 1.00 78.94 567 GLU A O 1
ATOM 4424 N N . LYS A 1 568 ? -5.590 6.763 -16.586 1.00 79.12 568 LYS A N 1
ATOM 4425 C CA . LYS A 1 568 ? -5.042 7.675 -15.581 1.00 79.12 568 LYS A CA 1
ATOM 4426 C C . LYS A 1 568 ? -5.249 7.081 -14.185 1.00 79.12 568 LYS A C 1
ATOM 4428 O O . LYS A 1 568 ? -6.383 6.862 -13.763 1.00 79.12 568 LYS A O 1
ATOM 4433 N N . ASN A 1 569 ? -4.158 6.866 -13.451 1.00 81.62 569 ASN A N 1
ATOM 4434 C CA . ASN A 1 569 ? -4.236 6.339 -12.095 1.00 81.62 569 ASN A CA 1
ATOM 4435 C C . ASN A 1 569 ? -4.678 7.430 -11.103 1.00 81.62 569 ASN A C 1
ATOM 4437 O O . ASN A 1 569 ? -3.941 8.381 -10.832 1.00 81.62 569 ASN A O 1
ATOM 4441 N N . SER A 1 570 ? -5.882 7.281 -10.554 1.00 87.44 570 SER A N 1
ATOM 4442 C CA . SER A 1 570 ? -6.445 8.143 -9.505 1.00 87.44 570 SER A CA 1
ATOM 4443 C C . SER A 1 570 ? -6.442 7.491 -8.119 1.00 87.44 570 SER A C 1
ATOM 4445 O O . SER A 1 570 ? -7.009 8.047 -7.180 1.00 87.44 570 SER A O 1
ATOM 4447 N N . ASP A 1 571 ? -5.857 6.300 -7.987 1.00 89.25 571 ASP A N 1
ATOM 4448 C CA . ASP A 1 571 ? -5.878 5.529 -6.748 1.00 89.25 571 ASP A CA 1
ATOM 4449 C C . ASP A 1 571 ? -4.669 5.907 -5.885 1.00 89.25 571 ASP A C 1
ATOM 4451 O O . ASP A 1 571 ? -3.547 5.502 -6.181 1.00 89.25 571 ASP A O 1
ATOM 4455 N N . PHE A 1 572 ? -4.905 6.688 -4.827 1.00 91.62 572 PHE A N 1
ATOM 4456 C CA . PHE A 1 572 ? -3.881 7.080 -3.855 1.00 91.62 572 PHE A CA 1
ATOM 4457 C C . PHE A 1 572 ? -3.742 6.016 -2.766 1.00 91.62 572 PHE A C 1
ATOM 4459 O O . PHE A 1 572 ? -4.629 5.879 -1.913 1.00 91.62 572 PHE A O 1
ATOM 4466 N N . ILE A 1 573 ? -2.639 5.276 -2.806 1.00 92.38 573 ILE A N 1
ATOM 4467 C CA . ILE A 1 573 ? -2.346 4.125 -1.950 1.00 92.38 573 ILE A CA 1
ATOM 4468 C C . ILE A 1 573 ? -1.114 4.444 -1.099 1.00 92.38 573 ILE A C 1
ATOM 4470 O O . ILE A 1 573 ? -0.240 5.190 -1.529 1.00 92.38 573 ILE A O 1
ATOM 4474 N N . ALA A 1 574 ? -1.068 3.891 0.107 1.00 92.25 574 ALA A N 1
ATOM 4475 C CA . ALA A 1 574 ? 0.062 3.986 1.017 1.00 92.25 574 ALA A CA 1
ATOM 4476 C C . ALA A 1 574 ? 0.394 2.608 1.600 1.00 92.25 574 ALA A C 1
ATOM 4478 O O . ALA A 1 574 ? -0.474 1.739 1.739 1.00 92.25 574 ALA A O 1
ATOM 4479 N N . LEU A 1 575 ? 1.659 2.433 1.975 1.00 94.19 575 LEU A N 1
ATOM 4480 C CA . LEU A 1 575 ? 2.166 1.249 2.654 1.00 94.19 575 LEU A CA 1
ATOM 4481 C C . LEU A 1 575 ? 2.649 1.652 4.050 1.00 94.19 575 LEU A C 1
ATOM 4483 O O . LEU A 1 575 ? 3.580 2.441 4.187 1.00 94.19 575 LEU A O 1
ATOM 4487 N N . HIS A 1 576 ? 2.011 1.131 5.093 1.00 95.06 576 HIS A N 1
ATOM 4488 C CA . HIS A 1 576 ? 2.398 1.386 6.480 1.00 95.06 576 HIS A CA 1
ATOM 4489 C C . HIS A 1 576 ? 2.982 0.121 7.106 1.00 95.06 576 HIS A C 1
ATOM 4491 O O . HIS A 1 576 ? 2.524 -0.984 6.811 1.00 95.06 576 HIS A O 1
ATOM 4497 N N . VAL A 1 577 ? 3.965 0.272 7.991 1.00 96.38 577 VAL A N 1
ATOM 4498 C CA . VAL A 1 577 ? 4.583 -0.854 8.709 1.00 96.38 577 VAL A CA 1
ATOM 4499 C C . VAL A 1 577 ? 4.560 -0.575 10.205 1.00 96.38 577 VAL A C 1
ATOM 4501 O O . VAL A 1 577 ? 4.828 0.548 10.631 1.00 96.38 577 VAL A O 1
ATOM 4504 N N . TYR A 1 578 ? 4.231 -1.594 10.997 1.00 95.38 578 TYR A N 1
ATOM 4505 C CA . TYR A 1 578 ? 4.089 -1.533 12.451 1.00 95.38 578 TYR A CA 1
ATOM 4506 C C . TYR A 1 578 ? 4.925 -2.630 13.109 1.00 95.38 578 TYR A C 1
ATOM 4508 O O . TYR A 1 578 ? 4.807 -3.794 12.739 1.00 95.38 578 TYR A O 1
ATOM 4516 N N . ASP A 1 579 ? 5.707 -2.272 14.118 1.00 93.12 579 ASP A N 1
ATOM 4517 C CA . ASP A 1 579 ? 6.565 -3.157 14.918 1.00 93.12 579 ASP A CA 1
ATOM 4518 C C . ASP A 1 579 ? 5.893 -3.604 16.230 1.00 93.12 579 ASP A C 1
ATOM 4520 O O . ASP A 1 579 ? 5.967 -4.759 16.633 1.00 93.12 579 ASP A O 1
ATOM 4524 N N . SER A 1 580 ? 5.132 -2.714 16.862 1.00 83.50 580 SER A N 1
ATOM 4525 C CA . SER A 1 580 ? 4.525 -2.906 18.189 1.00 83.50 580 SER A CA 1
ATOM 4526 C C . SER A 1 580 ? 3.392 -3.941 18.268 1.00 83.50 580 SER A C 1
ATOM 4528 O O . SER A 1 580 ? 2.896 -4.245 19.353 1.00 83.50 580 SER A O 1
ATOM 4530 N N . SER A 1 581 ? 2.949 -4.492 17.138 1.00 82.06 581 SER A N 1
ATOM 4531 C CA . SER A 1 581 ? 1.793 -5.398 17.089 1.00 82.06 581 SER A CA 1
ATOM 4532 C C . SER A 1 581 ? 2.142 -6.875 17.282 1.00 82.06 581 SER A C 1
ATOM 4534 O O . SER A 1 581 ? 1.236 -7.680 17.532 1.00 82.06 581 SER A O 1
ATOM 4536 N N . GLY A 1 582 ? 3.420 -7.250 17.144 1.00 88.19 582 GLY A N 1
ATOM 4537 C CA . GLY A 1 582 ? 3.850 -8.650 17.096 1.00 88.19 582 GLY A CA 1
ATOM 4538 C C . GLY A 1 582 ? 3.260 -9.412 15.903 1.00 88.19 582 GLY A C 1
ATOM 4539 O O . GLY A 1 582 ? 2.973 -10.605 16.003 1.00 88.19 582 GLY A O 1
ATOM 4540 N N . GLY A 1 583 ? 3.000 -8.714 14.792 1.00 90.50 583 GLY A N 1
ATOM 4541 C CA . GLY A 1 583 ? 2.365 -9.281 13.603 1.00 90.50 583 GLY A CA 1
ATOM 4542 C C . GLY A 1 583 ? 0.836 -9.364 13.659 1.00 90.50 583 GLY A C 1
ATOM 4543 O O . GLY A 1 583 ? 0.230 -9.932 12.754 1.00 90.50 583 GLY A O 1
ATOM 4544 N N . ARG A 1 584 ? 0.185 -8.834 14.703 1.00 90.31 584 ARG A N 1
ATOM 4545 C CA . ARG A 1 584 ? -1.285 -8.810 14.820 1.00 90.31 584 ARG A CA 1
ATOM 4546 C C . ARG A 1 584 ? -1.903 -7.677 14.001 1.00 90.31 584 ARG A C 1
ATOM 4548 O O . ARG A 1 584 ? -1.237 -6.700 13.656 1.00 90.31 584 ARG A O 1
ATOM 4555 N N . ARG A 1 585 ? -3.207 -7.788 13.725 1.00 92.00 585 ARG A N 1
ATOM 4556 C CA . ARG A 1 585 ? -3.961 -6.760 12.994 1.00 92.00 585 ARG A CA 1
ATOM 4557 C C . ARG A 1 585 ? -3.929 -5.404 13.695 1.00 92.00 585 ARG A C 1
ATOM 4559 O O . ARG A 1 585 ? -4.107 -5.297 14.907 1.00 92.00 585 ARG A O 1
ATOM 4566 N N . ILE A 1 586 ? -3.789 -4.369 12.883 1.00 92.94 586 ILE A N 1
ATOM 4567 C CA . ILE A 1 586 ? -3.885 -2.963 13.240 1.00 92.94 586 ILE A CA 1
ATOM 4568 C C . ILE A 1 586 ? -5.300 -2.478 12.945 1.00 92.94 586 ILE A C 1
ATOM 4570 O O . ILE A 1 586 ? -5.784 -2.562 11.819 1.00 92.94 586 ILE A O 1
ATOM 4574 N N . TYR A 1 587 ? -5.959 -1.930 13.958 1.00 90.00 587 TYR A N 1
ATOM 4575 C CA . TYR A 1 587 ? -7.295 -1.346 13.818 1.00 90.00 587 TYR A CA 1
ATOM 4576 C C . TYR A 1 587 ? -7.237 0.176 13.704 1.00 90.00 587 TYR A C 1
ATOM 4578 O O . TYR A 1 587 ? -8.096 0.789 13.081 1.00 90.00 587 TYR A O 1
ATOM 4586 N N . GLU A 1 588 ? -6.203 0.793 14.276 1.00 87.81 588 GLU A N 1
ATOM 4587 C CA . GLU A 1 588 ? -6.075 2.241 14.359 1.00 87.81 588 GLU A CA 1
ATOM 4588 C C . GLU A 1 588 ? -4.781 2.726 13.686 1.00 87.81 588 GLU A C 1
ATOM 4590 O O . GLU A 1 588 ? -3.709 2.195 13.977 1.00 87.81 588 GLU A O 1
ATOM 4595 N N . PRO A 1 589 ? -4.832 3.782 12.853 1.00 84.62 589 PRO A N 1
ATOM 4596 C CA . PRO A 1 589 ? -3.665 4.288 12.131 1.00 84.62 589 PRO A CA 1
ATOM 4597 C C . PRO A 1 589 ? -2.746 5.135 13.031 1.00 84.62 589 PRO A C 1
ATOM 4599 O O . PRO A 1 589 ? -2.695 6.358 12.905 1.00 84.62 589 PRO A O 1
ATOM 4602 N N . ARG A 1 590 ? -2.055 4.526 14.004 1.00 82.62 590 ARG A N 1
ATOM 4603 C CA . ARG A 1 590 ? -1.146 5.234 14.932 1.00 82.62 590 ARG A CA 1
ATOM 4604 C C . ARG A 1 590 ? 0.103 4.428 15.252 1.00 82.62 590 ARG A C 1
ATOM 4606 O O . ARG A 1 590 ? 0.020 3.215 15.348 1.00 82.62 590 ARG A O 1
ATOM 4613 N N . ALA A 1 591 ? 1.209 5.126 15.517 1.00 85.19 591 ALA A N 1
ATOM 4614 C CA . ALA A 1 591 ? 2.475 4.515 15.937 1.00 85.19 591 ALA A CA 1
ATOM 4615 C C . ALA A 1 591 ? 3.009 3.471 14.937 1.00 85.19 591 ALA A C 1
ATOM 4617 O O . ALA A 1 591 ? 3.506 2.419 15.325 1.00 85.19 591 ALA A O 1
ATOM 4618 N N . ALA A 1 592 ? 2.878 3.761 13.639 1.00 90.62 592 ALA A N 1
ATOM 4619 C CA . ALA A 1 592 ? 3.581 3.001 12.616 1.00 90.62 592 ALA A CA 1
ATOM 4620 C C . ALA A 1 592 ? 5.076 3.341 12.682 1.00 90.62 592 ALA A C 1
ATOM 4622 O O . ALA A 1 592 ? 5.424 4.518 12.795 1.00 90.62 592 ALA A O 1
ATOM 4623 N N . MET A 1 593 ? 5.942 2.333 12.567 1.00 93.50 593 MET A N 1
ATOM 4624 C CA . MET A 1 593 ? 7.387 2.545 12.419 1.00 93.50 593 MET A CA 1
ATOM 4625 C C . MET A 1 593 ? 7.718 3.184 11.063 1.00 93.50 593 MET A C 1
ATOM 4627 O O . MET A 1 593 ? 8.671 3.946 10.947 1.00 93.50 593 MET A O 1
ATOM 4631 N N . HIS A 1 594 ? 6.910 2.889 10.038 1.00 93.12 594 HIS A N 1
ATOM 4632 C CA . HIS A 1 594 ? 7.012 3.480 8.711 1.00 93.12 594 HIS A CA 1
ATOM 4633 C C . HIS A 1 594 ? 5.635 3.960 8.258 1.00 93.12 594 HIS A C 1
ATOM 4635 O O . HIS A 1 594 ? 4.679 3.179 8.195 1.00 93.12 594 HIS A O 1
ATOM 4641 N N . ILE A 1 595 ? 5.541 5.245 7.920 1.00 91.62 595 ILE A N 1
ATOM 4642 C CA . ILE A 1 595 ? 4.333 5.867 7.384 1.00 91.62 595 ILE A CA 1
ATOM 4643 C C . ILE A 1 595 ? 4.584 6.168 5.908 1.00 91.62 595 ILE A C 1
ATOM 4645 O O . ILE A 1 595 ? 5.209 7.173 5.588 1.00 91.62 595 ILE A O 1
ATOM 4649 N N . GLY A 1 596 ? 4.089 5.306 5.019 1.00 89.19 596 GLY A N 1
ATOM 4650 C CA . GLY A 1 596 ? 4.101 5.593 3.590 1.00 89.19 596 GLY A CA 1
ATOM 4651 C C . GLY A 1 596 ? 3.205 6.778 3.231 1.00 89.19 596 GLY A C 1
ATOM 4652 O O . GLY A 1 596 ? 2.134 6.975 3.816 1.00 89.19 596 GLY A O 1
ATOM 4653 N N . GLU A 1 597 ? 3.639 7.547 2.240 1.00 88.88 597 GLU A N 1
ATOM 4654 C CA . GLU A 1 597 ? 2.840 8.613 1.650 1.00 88.88 597 GLU A CA 1
ATOM 4655 C C . GLU A 1 597 ? 1.753 8.044 0.737 1.00 88.88 597 GLU A C 1
ATOM 4657 O O . GLU A 1 597 ? 1.916 7.000 0.106 1.00 88.88 597 GLU A O 1
ATOM 4662 N N . TYR A 1 598 ? 0.625 8.749 0.659 1.00 90.44 598 TYR A N 1
ATOM 4663 C CA . TYR A 1 598 ? -0.457 8.385 -0.247 1.00 90.44 598 TYR A CA 1
ATOM 4664 C C . TYR A 1 598 ? -0.117 8.856 -1.657 1.00 90.44 598 TYR A C 1
ATOM 4666 O O . TYR A 1 598 ? -0.274 10.035 -1.974 1.00 90.44 598 TYR A O 1
ATOM 4674 N N . VAL A 1 599 ? 0.295 7.921 -2.506 1.00 90.38 599 VAL A N 1
ATOM 4675 C CA . VAL A 1 599 ? 0.759 8.182 -3.872 1.00 90.38 599 VAL A CA 1
ATOM 4676 C C . VAL A 1 599 ? -0.058 7.392 -4.889 1.00 90.38 599 VAL A C 1
ATOM 4678 O O . VAL A 1 599 ? -0.629 6.347 -4.583 1.00 90.38 599 VAL A O 1
ATOM 4681 N N . ASN A 1 600 ? -0.133 7.891 -6.119 1.00 90.06 600 ASN A N 1
ATOM 4682 C CA . ASN A 1 600 ? -0.844 7.253 -7.231 1.00 90.06 600 ASN A CA 1
ATOM 4683 C C . ASN A 1 600 ? 0.110 6.606 -8.250 1.00 90.06 600 ASN A C 1
ATOM 4685 O O . ASN A 1 600 ? -0.219 6.477 -9.432 1.00 90.06 600 ASN A O 1
ATOM 4689 N N . ILE A 1 601 ? 1.286 6.176 -7.795 1.00 87.81 601 ILE A N 1
ATOM 4690 C CA . ILE A 1 601 ? 2.244 5.400 -8.591 1.00 87.81 601 ILE A CA 1
ATOM 4691 C C . ILE A 1 601 ? 1.994 3.891 -8.417 1.00 87.81 601 ILE A C 1
ATOM 4693 O O . ILE A 1 601 ? 1.506 3.462 -7.370 1.00 87.81 601 ILE A O 1
ATOM 4697 N N . PRO A 1 602 ? 2.277 3.062 -9.439 1.00 89.75 602 PRO A N 1
ATOM 4698 C CA . PRO A 1 602 ? 1.985 1.628 -9.392 1.00 89.75 602 PRO A CA 1
ATOM 4699 C C . PRO A 1 602 ? 2.910 0.844 -8.454 1.00 89.75 602 PRO A C 1
ATOM 4701 O O . PRO A 1 602 ? 2.517 -0.226 -7.991 1.00 89.75 602 PRO A O 1
ATOM 4704 N N . HIS A 1 603 ? 4.103 1.361 -8.159 1.00 93.25 603 HIS A N 1
ATOM 4705 C CA . HIS A 1 603 ? 5.088 0.708 -7.303 1.00 93.25 603 HIS A CA 1
ATOM 4706 C C . HIS A 1 603 ? 5.453 1.611 -6.128 1.00 93.25 603 HIS A C 1
ATOM 4708 O O . HIS A 1 603 ? 5.839 2.758 -6.322 1.00 93.25 603 HIS A O 1
ATOM 4714 N N . MET A 1 604 ? 5.345 1.079 -4.916 1.00 93.62 604 MET A N 1
ATOM 4715 C CA . MET A 1 604 ? 5.748 1.737 -3.674 1.00 93.62 604 MET A CA 1
ATOM 4716 C C . MET A 1 604 ? 6.808 0.885 -2.992 1.00 93.62 604 MET A C 1
ATOM 4718 O O . MET A 1 604 ? 6.682 -0.340 -2.966 1.00 93.62 604 MET A O 1
ATOM 4722 N N . LEU A 1 605 ? 7.823 1.530 -2.425 1.00 94.94 605 LEU A N 1
ATOM 4723 C CA . LEU A 1 605 ? 8.922 0.867 -1.737 1.00 94.94 605 LEU A CA 1
ATOM 4724 C C . LEU A 1 605 ? 9.066 1.445 -0.329 1.00 94.94 605 LEU A C 1
ATOM 4726 O O . LEU A 1 605 ? 9.268 2.644 -0.170 1.00 94.94 605 LEU A O 1
ATOM 4730 N N . ALA A 1 606 ? 8.987 0.581 0.678 1.00 95.25 606 ALA A N 1
ATOM 4731 C CA . ALA A 1 606 ? 9.363 0.891 2.049 1.00 95.25 606 ALA A CA 1
ATOM 4732 C C . ALA A 1 606 ? 10.684 0.185 2.370 1.00 95.25 606 ALA A C 1
ATOM 4734 O O . ALA A 1 606 ? 10.788 -1.033 2.229 1.00 95.25 606 ALA A O 1
ATOM 4735 N N . GLN A 1 607 ? 11.687 0.944 2.802 1.00 94.00 607 GLN A N 1
ATOM 4736 C CA . GLN A 1 607 ? 12.978 0.426 3.254 1.00 94.00 607 GLN A CA 1
ATOM 4737 C C . GLN A 1 607 ? 13.053 0.604 4.771 1.00 94.00 607 GLN A C 1
ATOM 4739 O O . GLN A 1 607 ? 12.830 1.702 5.279 1.00 94.00 607 GLN A O 1
ATOM 4744 N N . LEU A 1 608 ? 13.313 -0.478 5.499 1.00 92.62 608 LEU A N 1
ATOM 4745 C CA . LEU A 1 608 ? 13.342 -0.493 6.960 1.00 92.62 608 LEU A CA 1
ATOM 4746 C C . LEU A 1 608 ? 14.558 -1.257 7.483 1.00 92.62 608 LEU A C 1
ATOM 4748 O O . LEU A 1 608 ? 15.058 -2.183 6.847 1.00 92.62 608 LEU A O 1
ATOM 4752 N N . SER A 1 609 ? 14.993 -0.860 8.677 1.00 93.75 609 SER A N 1
ATOM 4753 C CA . SER A 1 609 ? 15.912 -1.625 9.514 1.00 93.75 609 SER A CA 1
ATOM 4754 C C . SER A 1 609 ? 15.073 -2.426 10.506 1.00 93.75 609 SER A C 1
ATOM 4756 O O . SER A 1 609 ? 14.420 -1.844 11.376 1.00 93.75 609 SER A O 1
ATOM 4758 N N . ALA A 1 610 ? 15.002 -3.741 10.311 1.00 92.38 610 ALA A N 1
ATOM 4759 C CA . ALA A 1 610 ? 14.166 -4.641 11.096 1.00 92.38 610 ALA A CA 1
ATOM 4760 C C . ALA A 1 610 ? 15.024 -5.499 12.028 1.00 92.38 610 ALA A C 1
ATOM 4762 O O . ALA A 1 610 ? 16.083 -5.979 11.645 1.00 92.38 610 ALA A O 1
ATOM 4763 N N . THR A 1 611 ? 14.563 -5.725 13.249 1.00 91.69 611 THR A N 1
ATOM 4764 C CA . THR A 1 611 ? 15.212 -6.613 14.209 1.00 91.69 611 THR A CA 1
ATOM 4765 C C . THR A 1 611 ? 14.971 -8.067 13.807 1.00 91.69 611 THR A C 1
ATOM 4767 O O . THR A 1 611 ? 13.830 -8.484 13.597 1.00 91.69 611 THR A O 1
ATOM 4770 N N . ALA A 1 612 ? 16.043 -8.851 13.710 1.00 88.44 612 ALA A N 1
ATOM 4771 C CA . ALA A 1 612 ? 15.958 -10.279 13.424 1.00 88.44 612 ALA A CA 1
ATOM 4772 C C . ALA A 1 612 ? 15.168 -11.022 14.519 1.00 88.44 612 ALA A C 1
ATOM 4774 O O . ALA A 1 612 ? 15.319 -10.736 15.707 1.00 88.44 612 ALA A O 1
ATOM 4775 N N . GLY A 1 613 ? 14.325 -11.978 14.121 1.00 88.38 613 GLY A N 1
ATOM 4776 C CA . GLY A 1 613 ? 13.451 -12.746 15.017 1.00 88.38 613 GLY A CA 1
ATOM 4777 C C . GLY A 1 613 ? 12.106 -12.081 15.347 1.00 88.38 613 GLY A C 1
ATOM 4778 O O . GLY A 1 613 ? 11.222 -12.748 15.888 1.00 88.38 613 GLY A O 1
ATOM 4779 N N . GLU A 1 614 ? 11.915 -10.806 14.997 1.00 92.06 614 GLU A N 1
ATOM 4780 C CA . GLU A 1 614 ? 10.688 -10.059 15.291 1.00 92.06 614 GLU A CA 1
ATOM 4781 C C . GLU A 1 614 ? 9.620 -10.179 14.191 1.00 92.06 614 GLU A C 1
ATOM 4783 O O . GLU A 1 614 ? 9.865 -10.605 13.053 1.00 92.06 614 GLU A O 1
ATOM 4788 N N . ARG A 1 615 ? 8.390 -9.789 14.550 1.00 95.38 615 ARG A N 1
ATOM 4789 C CA . ARG A 1 615 ? 7.231 -9.777 13.649 1.00 95.38 615 ARG A CA 1
ATOM 4790 C C . ARG A 1 615 ? 6.658 -8.379 13.495 1.00 95.38 615 ARG A C 1
ATOM 4792 O O . ARG A 1 615 ? 6.351 -7.704 14.473 1.00 95.38 615 ARG A O 1
ATOM 4799 N N . TYR A 1 616 ? 6.387 -8.024 12.252 1.00 96.50 616 TYR A N 1
ATOM 4800 C CA . TYR A 1 616 ? 5.851 -6.738 11.837 1.00 96.50 616 TYR A CA 1
ATOM 4801 C C . TYR A 1 616 ? 4.483 -6.920 11.185 1.00 96.50 616 TYR A C 1
ATOM 4803 O O . TYR A 1 616 ? 4.196 -7.975 10.618 1.00 96.50 616 TYR A O 1
ATOM 4811 N N . THR A 1 617 ? 3.651 -5.883 11.214 1.00 97.19 617 THR A N 1
ATOM 4812 C CA . THR A 1 617 ? 2.404 -5.838 10.442 1.00 97.19 617 THR A CA 1
ATOM 4813 C C . THR A 1 617 ? 2.516 -4.796 9.348 1.00 97.19 617 THR A C 1
ATOM 4815 O O . THR A 1 617 ? 2.729 -3.613 9.611 1.00 97.19 617 THR A O 1
ATOM 4818 N N . VAL A 1 618 ? 2.348 -5.245 8.112 1.00 97.50 618 VAL A N 1
ATOM 4819 C CA . VAL A 1 618 ? 2.301 -4.422 6.909 1.00 97.50 618 VAL A CA 1
ATOM 4820 C C . VAL A 1 618 ? 0.841 -4.147 6.582 1.00 97.50 618 VAL A C 1
ATOM 4822 O O . VAL A 1 618 ? 0.058 -5.082 6.428 1.00 97.50 618 VAL A O 1
ATOM 4825 N N . VAL A 1 619 ? 0.469 -2.876 6.471 1.00 95.94 619 VAL A N 1
ATOM 4826 C CA . VAL A 1 619 ? -0.896 -2.438 6.168 1.00 95.94 619 VAL A CA 1
ATOM 4827 C C . VAL A 1 619 ? -0.899 -1.695 4.843 1.00 95.94 619 VAL A C 1
ATOM 4829 O O . VAL A 1 619 ? -0.206 -0.690 4.685 1.00 95.94 619 VAL A O 1
ATOM 4832 N N . VAL A 1 620 ? -1.721 -2.164 3.907 1.00 94.94 620 VAL A N 1
ATOM 4833 C CA . VAL A 1 620 ? -1.996 -1.438 2.665 1.00 94.94 620 VAL A CA 1
ATOM 4834 C C . VAL A 1 620 ? -3.195 -0.534 2.896 1.00 94.94 620 VAL A C 1
ATOM 4836 O O . VAL A 1 620 ? -4.270 -1.002 3.264 1.00 94.94 620 VAL A O 1
ATOM 4839 N N . ALA A 1 621 ? -3.012 0.767 2.712 1.00 91.81 621 ALA A N 1
ATOM 4840 C CA . ALA A 1 621 ? -4.047 1.767 2.927 1.00 91.81 621 ALA A CA 1
ATOM 4841 C C . ALA A 1 621 ? -4.365 2.520 1.635 1.00 91.81 621 ALA A C 1
ATOM 4843 O O . ALA A 1 621 ? -3.538 2.632 0.736 1.00 91.81 621 ALA A O 1
ATOM 4844 N N . GLN A 1 622 ? -5.581 3.049 1.543 1.00 89.00 622 GLN A N 1
ATOM 4845 C CA . GLN A 1 622 ? -6.041 3.841 0.409 1.00 89.00 622 GLN A CA 1
ATOM 4846 C C . GLN A 1 622 ? -6.827 5.033 0.932 1.00 89.00 622 GLN A C 1
ATOM 4848 O O . GLN A 1 622 ? -7.613 4.909 1.874 1.00 89.00 622 GLN A O 1
ATOM 4853 N N . ARG A 1 623 ? -6.611 6.195 0.311 1.00 85.88 623 ARG A N 1
ATOM 4854 C CA . ARG A 1 623 ? -7.288 7.433 0.707 1.00 85.88 623 ARG A CA 1
ATOM 4855 C C . ARG A 1 623 ? -8.790 7.347 0.453 1.00 85.88 623 ARG A C 1
ATOM 4857 O O . ARG A 1 623 ? -9.586 7.683 1.324 1.00 85.88 623 ARG A O 1
ATOM 4864 N N . GLU A 1 624 ? -9.159 6.894 -0.741 1.00 85.38 624 GLU A N 1
ATOM 4865 C CA . GLU A 1 624 ? -10.542 6.672 -1.142 1.00 85.38 624 GLU A CA 1
ATOM 4866 C C . GLU A 1 624 ? -10.643 5.503 -2.120 1.00 85.38 624 GLU A C 1
ATOM 4868 O O . GLU A 1 624 ? -9.946 5.464 -3.135 1.00 85.38 624 GLU A O 1
ATOM 4873 N N . LYS A 1 625 ? -11.528 4.561 -1.806 1.00 84.38 625 LYS A N 1
ATOM 4874 C CA . LYS A 1 625 ? -11.761 3.338 -2.562 1.00 84.38 625 LYS A CA 1
ATOM 4875 C C . LYS A 1 625 ? -12.979 3.482 -3.465 1.00 84.38 625 LYS A C 1
ATOM 4877 O O . LYS A 1 625 ? -14.112 3.605 -2.998 1.00 84.38 625 LYS A O 1
ATOM 4882 N N . THR A 1 626 ? -12.733 3.441 -4.769 1.00 88.12 626 THR A N 1
ATOM 4883 C CA . THR A 1 626 ? -13.751 3.625 -5.819 1.00 88.12 626 THR A CA 1
ATOM 4884 C C . THR A 1 626 ? -13.994 2.363 -6.645 1.00 88.12 626 THR A C 1
ATOM 4886 O O . THR A 1 626 ? -15.051 2.228 -7.256 1.00 88.12 626 THR A O 1
ATOM 4889 N N . LYS A 1 627 ? -13.046 1.419 -6.636 1.00 90.69 627 LYS A N 1
ATOM 4890 C CA . LYS A 1 627 ? -13.097 0.149 -7.368 1.00 90.69 627 LYS A CA 1
ATOM 4891 C C . LYS A 1 627 ? -12.339 -0.953 -6.626 1.00 90.69 627 LYS A C 1
ATOM 4893 O O . LYS A 1 627 ? -11.569 -0.668 -5.710 1.00 90.69 627 LYS A O 1
ATOM 4898 N N . THR A 1 628 ? -12.569 -2.204 -7.022 1.00 93.75 628 THR A N 1
ATOM 4899 C CA . THR A 1 628 ? -11.731 -3.334 -6.599 1.00 93.75 628 THR A CA 1
ATOM 4900 C C . THR A 1 628 ? -10.328 -3.160 -7.171 1.00 93.75 628 THR A C 1
ATOM 4902 O O . THR A 1 628 ? -10.174 -2.829 -8.347 1.00 93.75 628 THR A O 1
ATOM 4905 N N . LEU A 1 629 ? -9.314 -3.377 -6.336 1.00 94.38 629 LEU A N 1
ATOM 4906 C CA . LEU A 1 629 ? -7.906 -3.288 -6.715 1.00 94.38 629 LEU A CA 1
ATOM 4907 C C . LEU A 1 629 ? -7.199 -4.617 -6.455 1.00 94.38 629 LEU A C 1
ATOM 4909 O O . LEU A 1 629 ? -7.616 -5.385 -5.595 1.00 94.38 629 LEU A O 1
ATOM 4913 N N . PHE A 1 630 ? -6.113 -4.866 -7.179 1.00 97.12 630 PHE A N 1
ATOM 4914 C CA . PHE A 1 630 ? -5.306 -6.076 -7.048 1.00 97.12 630 PHE A CA 1
ATOM 4915 C C . PHE A 1 630 ? -3.843 -5.697 -6.879 1.00 97.12 630 PHE A C 1
ATOM 4917 O O . PHE A 1 630 ? -3.390 -4.690 -7.432 1.00 97.12 630 PHE A O 1
ATOM 4924 N N . PHE A 1 631 ? -3.117 -6.493 -6.105 1.00 97.56 631 PHE A N 1
ATOM 4925 C CA . PHE A 1 631 ? -1.769 -6.155 -5.679 1.00 97.56 631 PHE A CA 1
ATOM 4926 C C . PHE A 1 631 ? -0.855 -7.374 -5.608 1.00 97.56 631 PHE A C 1
ATOM 4928 O O . PHE A 1 631 ? -1.296 -8.509 -5.429 1.00 97.56 631 PHE A O 1
ATOM 4935 N N . THR A 1 632 ? 0.443 -7.097 -5.684 1.00 98.06 632 THR A N 1
ATOM 4936 C CA . THR A 1 632 ? 1.511 -7.962 -5.189 1.00 98.06 632 THR A CA 1
ATOM 4937 C C . THR A 1 632 ? 2.244 -7.228 -4.080 1.00 98.06 632 THR A C 1
ATOM 4939 O O . THR A 1 632 ? 2.712 -6.111 -4.298 1.00 98.06 632 THR A O 1
ATOM 4942 N N . LEU A 1 633 ? 2.377 -7.855 -2.916 1.00 98.19 633 LEU A N 1
ATOM 4943 C CA . LEU A 1 633 ? 3.264 -7.400 -1.849 1.00 98.19 633 LEU A CA 1
ATOM 4944 C C . LEU A 1 633 ? 4.484 -8.316 -1.821 1.00 98.19 633 LEU A C 1
ATOM 4946 O O . LEU A 1 633 ? 4.327 -9.533 -1.760 1.00 98.19 633 LEU A O 1
ATOM 4950 N N . ARG A 1 634 ? 5.685 -7.743 -1.883 1.00 97.38 634 ARG A N 1
ATOM 4951 C CA . ARG A 1 634 ? 6.959 -8.466 -1.880 1.00 97.38 634 ARG A CA 1
ATOM 4952 C C . ARG A 1 634 ? 7.860 -7.910 -0.785 1.00 97.38 634 ARG A C 1
ATOM 4954 O O . ARG A 1 634 ? 8.045 -6.704 -0.721 1.00 97.38 634 ARG A O 1
ATOM 4961 N N . ALA A 1 635 ? 8.434 -8.775 0.039 1.00 97.44 635 ALA A N 1
ATOM 4962 C CA . ALA A 1 635 ? 9.461 -8.438 1.018 1.00 97.44 635 ALA A CA 1
ATOM 4963 C C . ALA A 1 635 ? 10.795 -9.086 0.615 1.00 97.44 635 ALA A C 1
ATOM 4965 O O . ALA A 1 635 ? 10.795 -10.200 0.087 1.00 97.44 635 ALA A O 1
ATOM 4966 N N . LEU A 1 636 ? 11.907 -8.388 0.836 1.00 96.94 636 LEU A N 1
ATOM 4967 C CA . LEU A 1 636 ? 13.265 -8.763 0.432 1.00 96.94 636 LEU A CA 1
ATOM 4968 C C . LEU A 1 636 ? 14.249 -8.453 1.564 1.00 96.94 636 LEU A C 1
ATOM 4970 O O . LEU A 1 636 ? 14.138 -7.394 2.183 1.00 96.94 636 LEU A O 1
ATOM 4974 N N . SER A 1 637 ? 15.170 -9.372 1.853 1.00 95.50 637 SER A N 1
ATOM 4975 C CA . SER A 1 637 ? 16.198 -9.218 2.892 1.00 95.50 637 SER A CA 1
ATOM 4976 C C . SER A 1 637 ? 17.293 -10.280 2.746 1.00 95.50 637 SER A C 1
ATOM 4978 O O . SER A 1 637 ? 17.093 -11.292 2.074 1.00 95.50 637 SER A O 1
ATOM 4980 N N . ASP A 1 638 ? 18.429 -10.076 3.410 1.00 92.38 638 ASP A N 1
ATOM 4981 C CA . ASP A 1 638 ? 19.462 -11.104 3.580 1.00 92.38 638 ASP A CA 1
ATOM 4982 C C . ASP A 1 638 ? 19.137 -12.104 4.696 1.00 92.38 638 ASP A C 1
ATOM 4984 O O . ASP A 1 638 ? 19.722 -13.186 4.745 1.00 92.38 638 ASP A O 1
ATOM 4988 N N . ALA A 1 639 ? 18.154 -11.799 5.548 1.00 92.75 639 ALA A N 1
ATOM 4989 C CA . ALA A 1 639 ? 17.583 -12.752 6.492 1.00 92.75 639 ALA A CA 1
ATOM 4990 C C . ALA A 1 639 ? 16.387 -13.507 5.876 1.00 92.75 639 ALA A C 1
ATOM 4992 O O . ALA A 1 639 ? 15.649 -12.935 5.068 1.00 92.75 639 ALA A O 1
ATOM 4993 N N . PRO A 1 640 ? 16.127 -14.774 6.263 1.00 94.25 640 PRO A N 1
ATOM 4994 C CA . PRO A 1 640 ? 14.939 -15.502 5.823 1.00 94.25 640 PRO A CA 1
ATOM 4995 C C . PRO A 1 640 ? 13.653 -14.736 6.147 1.00 94.25 640 PRO A C 1
ATOM 4997 O O . PRO A 1 640 ? 13.480 -14.258 7.263 1.00 94.25 640 PRO A O 1
ATOM 5000 N N . LEU A 1 641 ? 12.722 -14.649 5.199 1.00 94.94 641 LEU A N 1
ATOM 5001 C CA . LEU A 1 641 ? 11.465 -13.918 5.375 1.00 94.94 641 LEU A CA 1
ATOM 5002 C C . LEU A 1 641 ? 10.256 -14.842 5.272 1.00 94.94 641 LEU A C 1
ATOM 5004 O O . LEU A 1 641 ? 10.236 -15.787 4.483 1.00 94.94 641 LEU A O 1
ATOM 5008 N N . ARG A 1 642 ? 9.206 -14.510 6.022 1.00 95.31 642 ARG A N 1
ATOM 5009 C CA . ARG A 1 642 ? 7.873 -15.106 5.885 1.00 95.31 642 ARG A CA 1
ATOM 5010 C C . ARG A 1 642 ? 6.832 -13.998 5.856 1.00 95.31 642 ARG A C 1
ATOM 5012 O O . ARG A 1 642 ? 6.854 -13.111 6.706 1.00 95.31 642 ARG A O 1
ATOM 5019 N N . LEU A 1 643 ? 5.935 -14.063 4.877 1.00 95.50 643 LEU A N 1
ATOM 5020 C CA . LEU A 1 643 ? 4.881 -13.081 4.658 1.00 95.50 643 LEU A CA 1
ATOM 5021 C C . LEU A 1 643 ? 3.534 -13.803 4.606 1.00 95.50 643 LEU A C 1
ATOM 5023 O O . LEU A 1 643 ? 3.293 -14.597 3.702 1.00 95.50 643 LEU A O 1
ATOM 5027 N N . GLU A 1 644 ? 2.677 -13.550 5.588 1.00 95.06 644 GLU A N 1
ATOM 5028 C CA . GLU A 1 644 ? 1.401 -14.253 5.779 1.00 95.06 644 GLU A CA 1
ATOM 5029 C C . GLU A 1 644 ? 0.280 -13.245 6.039 1.00 95.06 644 GLU A C 1
ATOM 5031 O O . GLU A 1 644 ? 0.539 -12.128 6.482 1.00 95.06 644 GLU A O 1
ATOM 5036 N N . LYS A 1 645 ? -0.978 -13.593 5.750 1.00 95.12 645 LYS A N 1
ATOM 5037 C CA . LYS A 1 645 ? -2.112 -12.704 6.051 1.00 95.12 645 LYS A CA 1
ATOM 5038 C C . LYS A 1 645 ? -2.180 -12.470 7.565 1.00 95.12 645 LYS A C 1
ATOM 5040 O O . LYS A 1 645 ? -2.087 -13.421 8.337 1.00 95.12 645 LYS A O 1
ATOM 5045 N N . ALA A 1 646 ? -2.351 -11.217 7.989 1.00 94.44 646 ALA A N 1
ATOM 5046 C CA . ALA A 1 646 ? -2.417 -10.894 9.410 1.00 94.44 646 ALA A CA 1
ATOM 5047 C C . ALA A 1 646 ? -3.624 -11.603 10.065 1.00 94.44 646 ALA A C 1
ATOM 5049 O O . ALA A 1 646 ? -4.725 -11.514 9.504 1.00 94.44 646 ALA A O 1
ATOM 5050 N N . PRO A 1 647 ? -3.454 -12.255 11.234 1.00 90.62 647 PRO A N 1
ATOM 5051 C CA . PRO A 1 647 ? -4.480 -13.102 11.841 1.00 90.62 647 PRO A CA 1
ATOM 5052 C C . PRO A 1 647 ? -5.823 -12.390 12.028 1.00 90.62 647 PRO A C 1
ATOM 5054 O O . PRO A 1 647 ? -5.897 -11.340 12.668 1.00 90.62 647 PRO A O 1
ATOM 5057 N N . GLU A 1 648 ? -6.892 -12.967 11.486 1.00 88.81 648 GLU A N 1
ATOM 5058 C CA . GLU A 1 648 ? -8.262 -12.515 11.736 1.00 88.81 648 GLU A CA 1
ATOM 5059 C C . GLU A 1 648 ? -8.828 -13.226 12.977 1.00 88.81 648 GLU A C 1
ATOM 5061 O O . GLU A 1 648 ? -8.463 -14.376 13.233 1.00 88.81 648 GLU A O 1
ATOM 5066 N N . PRO A 1 649 ? -9.694 -12.569 13.772 1.00 89.25 649 PRO A N 1
ATOM 5067 C CA . PRO A 1 649 ? -10.362 -13.245 14.878 1.00 89.25 649 PRO A CA 1
ATOM 5068 C C . PRO A 1 649 ? -11.189 -14.432 14.371 1.00 89.25 649 PRO A C 1
ATOM 5070 O O . PRO A 1 649 ? -11.887 -14.310 13.365 1.00 89.25 649 PRO A O 1
ATOM 5073 N N . ALA A 1 650 ? -11.126 -15.563 15.076 1.00 89.69 650 ALA A N 1
ATOM 5074 C CA . ALA A 1 650 ? -11.809 -16.793 14.674 1.00 89.69 650 ALA A CA 1
ATOM 5075 C C . ALA A 1 650 ? -13.337 -16.671 14.775 1.00 89.69 650 ALA A C 1
ATOM 5077 O O . ALA A 1 650 ? -14.068 -17.191 13.934 1.00 89.69 650 ALA A O 1
ATOM 5078 N N . VAL A 1 651 ? -13.817 -15.964 15.799 1.00 93.19 651 VAL A N 1
ATOM 5079 C CA . VAL A 1 651 ? -15.236 -15.713 16.048 1.00 93.19 651 VAL A CA 1
ATOM 5080 C C . VAL A 1 651 ? -15.450 -14.211 16.122 1.00 93.19 651 VAL A C 1
ATOM 5082 O O . VAL A 1 651 ? -14.753 -13.515 16.859 1.00 93.19 651 VAL A O 1
ATOM 5085 N N . VAL A 1 652 ? -16.419 -13.701 15.361 1.00 94.94 652 VAL A N 1
ATOM 5086 C CA . VAL A 1 652 ? -16.777 -12.279 15.335 1.00 94.94 652 VAL A CA 1
ATOM 5087 C C . VAL A 1 652 ? -18.281 -12.132 15.518 1.00 94.94 652 VAL A C 1
ATOM 5089 O O . VAL A 1 652 ? -19.064 -12.742 14.794 1.00 94.94 652 VAL A O 1
ATOM 5092 N N . GLU A 1 653 ? -18.684 -11.281 16.457 1.00 96.25 653 GLU A N 1
ATOM 5093 C CA . GLU A 1 653 ? -20.079 -10.918 16.695 1.00 96.25 653 GLU A CA 1
ATOM 5094 C C . GLU A 1 653 ? -20.225 -9.394 16.661 1.00 96.25 653 GLU A C 1
ATOM 5096 O O . GLU A 1 653 ? -19.437 -8.658 17.260 1.00 96.25 653 GLU A O 1
ATOM 5101 N N . THR A 1 654 ? -21.251 -8.910 15.962 1.00 95.75 654 THR A N 1
ATOM 5102 C CA . THR A 1 654 ? -21.585 -7.487 15.882 1.00 95.75 654 THR A CA 1
ATOM 5103 C C . THR A 1 654 ? -22.978 -7.243 16.445 1.00 95.75 654 THR A C 1
ATOM 5105 O O . THR A 1 654 ? -23.950 -7.838 15.988 1.00 95.75 654 THR A O 1
ATOM 5108 N N . VAL A 1 655 ? -23.091 -6.265 17.344 1.00 96.56 655 VAL A N 1
ATOM 5109 C CA . VAL A 1 655 ? -24.358 -5.787 17.902 1.00 96.56 655 VAL A CA 1
ATOM 5110 C C . VAL A 1 655 ? -24.555 -4.308 17.573 1.00 96.56 655 VAL A C 1
ATOM 5112 O O . VAL A 1 655 ? -23.635 -3.494 17.668 1.00 96.56 655 VAL A O 1
ATOM 5115 N N . GLN A 1 656 ? -25.777 -3.952 17.181 1.00 96.50 656 GLN A N 1
ATOM 5116 C CA . GLN A 1 656 ? -26.199 -2.566 16.975 1.00 96.50 656 GLN A CA 1
ATOM 5117 C C . GLN A 1 656 ? -26.810 -2.014 18.267 1.00 96.50 656 GLN A C 1
ATOM 5119 O O . GLN A 1 656 ? -27.600 -2.692 18.925 1.00 96.50 656 GLN A O 1
ATOM 5124 N N . GLY A 1 657 ? -26.481 -0.774 18.619 1.00 92.62 657 GLY A N 1
ATOM 5125 C CA . GLY A 1 657 ? -27.001 -0.106 19.809 1.00 92.62 657 GLY A CA 1
ATOM 5126 C C . GLY A 1 657 ? -27.163 1.400 19.627 1.00 92.62 657 GLY A C 1
ATOM 5127 O O . GLY A 1 657 ? -26.966 1.945 18.539 1.00 92.62 657 GLY A O 1
ATOM 5128 N N . GLN A 1 658 ? -27.567 2.087 20.697 1.00 92.62 658 GLN A N 1
ATOM 5129 C CA . GLN A 1 658 ? -27.696 3.544 20.695 1.00 92.62 658 GLN A CA 1
ATOM 5130 C C . GLN A 1 658 ? -27.446 4.170 22.071 1.00 92.62 658 GLN A C 1
ATOM 5132 O O . GLN A 1 658 ? -27.860 3.637 23.106 1.00 92.62 658 GLN A O 1
ATOM 5137 N N . TRP A 1 659 ? -26.833 5.351 22.065 1.00 91.69 659 TRP A N 1
ATOM 5138 C CA . TRP A 1 659 ? -26.890 6.299 23.173 1.00 91.69 659 TRP A CA 1
ATOM 5139 C C . TRP A 1 659 ? -28.122 7.184 22.975 1.00 91.69 659 TRP A C 1
ATOM 5141 O O . TRP A 1 659 ? -28.221 7.919 21.994 1.00 91.69 659 TRP A O 1
ATOM 5151 N N . GLY A 1 660 ? -29.088 7.074 23.885 1.00 81.44 660 GLY A N 1
ATOM 5152 C CA . GLY A 1 660 ? -30.334 7.839 23.904 1.00 81.44 660 GLY A CA 1
ATOM 5153 C C . GLY A 1 660 ? -30.483 8.641 25.196 1.00 81.44 660 GLY A C 1
ATOM 5154 O O . GLY A 1 660 ? -29.574 8.683 26.023 1.00 81.44 660 GLY A O 1
ATOM 5155 N N . SER A 1 661 ? -31.651 9.248 25.409 1.00 78.56 661 SER A N 1
ATOM 5156 C CA . SER A 1 661 ? -31.933 10.122 26.567 1.00 78.56 661 SER A CA 1
ATOM 5157 C C . SER A 1 661 ? -31.630 9.495 27.933 1.00 78.56 661 SER A C 1
ATOM 5159 O O . SER A 1 661 ? -31.276 10.202 28.873 1.00 78.56 661 SER A O 1
ATOM 5161 N N . SER A 1 662 ? -31.751 8.170 28.040 1.00 80.00 662 SER A N 1
ATOM 5162 C CA . SER A 1 662 ? -31.516 7.408 29.271 1.00 80.00 662 SER A CA 1
ATOM 5163 C C . SER A 1 662 ? -30.267 6.527 29.238 1.00 80.00 662 SER A C 1
ATOM 5165 O O . SER A 1 662 ? -30.050 5.786 30.189 1.00 80.00 662 SER A O 1
ATOM 5167 N N . SER A 1 663 ? -29.466 6.591 28.169 1.00 87.44 663 SER A N 1
ATOM 5168 C CA . SER A 1 663 ? -28.248 5.784 28.026 1.00 87.44 663 SER A CA 1
ATOM 5169 C C . SER A 1 663 ? -27.014 6.567 27.572 1.00 87.44 663 SER A C 1
ATOM 5171 O O . SER A 1 663 ? -25.937 6.003 27.456 1.00 87.44 663 SER A O 1
ATOM 5173 N N . ALA A 1 664 ? -27.121 7.872 27.318 1.00 87.56 664 ALA A N 1
ATOM 5174 C CA . ALA A 1 664 ? -25.983 8.727 26.980 1.00 87.56 664 ALA A CA 1
ATOM 5175 C C . ALA A 1 664 ? -25.261 9.214 28.251 1.00 87.56 664 ALA A C 1
ATOM 5177 O O . ALA A 1 664 ? -25.370 10.380 28.637 1.00 87.56 664 ALA A O 1
ATOM 5178 N N . GLY A 1 665 ? -24.550 8.299 28.915 1.00 88.75 665 GLY A N 1
ATOM 5179 C CA . GLY A 1 665 ? -23.964 8.499 30.242 1.00 88.75 665 GLY A CA 1
ATOM 5180 C C . GLY A 1 665 ? -22.700 9.365 30.292 1.00 88.75 665 GLY A C 1
ATOM 5181 O O . GLY A 1 665 ? -22.363 9.902 31.348 1.00 88.75 665 GLY A O 1
ATOM 5182 N N . GLY A 1 666 ? -22.013 9.547 29.162 1.00 92.75 666 GLY A N 1
ATOM 5183 C CA . GLY A 1 666 ? -20.757 10.302 29.084 1.00 92.75 666 GLY A CA 1
ATOM 5184 C C . GLY A 1 666 ? -19.553 9.514 29.597 1.00 92.75 666 GLY A C 1
ATOM 5185 O O . GLY A 1 666 ? -19.615 8.291 29.671 1.00 92.75 666 GLY A O 1
ATOM 5186 N N . ASN A 1 667 ? -18.455 10.199 29.928 1.00 95.06 667 ASN A N 1
ATOM 5187 C CA . ASN A 1 667 ? -17.206 9.564 30.359 1.00 95.06 667 ASN A CA 1
ATOM 5188 C C . ASN A 1 667 ? -17.181 9.146 31.843 1.00 95.06 667 ASN A C 1
ATOM 5190 O O . ASN A 1 667 ? -18.124 9.388 32.586 1.00 95.06 667 ASN A O 1
ATOM 5194 N N . THR A 1 668 ? -16.087 8.530 32.297 1.00 92.94 668 THR A N 1
ATOM 5195 C CA . THR A 1 668 ? -15.927 7.988 33.663 1.00 92.94 668 THR A CA 1
ATOM 5196 C C . THR A 1 668 ? -15.885 9.040 34.774 1.00 92.94 668 THR A C 1
ATOM 5198 O O . THR A 1 668 ? -15.948 8.674 35.942 1.00 92.94 668 THR A O 1
ATOM 5201 N N . ALA A 1 669 ? -15.778 10.330 34.450 1.00 90.38 669 ALA A N 1
ATOM 5202 C CA . ALA A 1 669 ? -15.949 11.422 35.410 1.00 90.38 669 ALA A CA 1
ATOM 5203 C C . ALA A 1 669 ? -17.421 11.860 35.538 1.00 90.38 669 ALA A C 1
ATOM 5205 O O . ALA A 1 669 ? -17.773 12.590 36.457 1.00 90.38 669 ALA A O 1
ATOM 5206 N N . SER A 1 670 ? -18.302 11.398 34.646 1.00 90.06 670 SER A N 1
ATOM 5207 C CA . SER A 1 670 ? -19.739 11.657 34.714 1.00 90.06 670 SER A CA 1
ATOM 5208 C C . SER A 1 670 ? -20.405 10.789 35.780 1.00 90.06 670 SER A C 1
ATOM 5210 O O . SER A 1 670 ? -20.232 9.564 35.800 1.00 90.06 670 SER A O 1
ATOM 5212 N N . ALA A 1 671 ? -21.278 11.394 36.589 1.00 89.12 671 ALA A N 1
ATOM 5213 C CA . ALA A 1 671 ? -22.170 10.660 37.488 1.00 89.12 671 ALA A CA 1
ATOM 5214 C C . ALA A 1 671 ? -23.085 9.675 36.739 1.00 89.12 671 ALA A C 1
ATOM 5216 O O . ALA A 1 671 ? -23.515 8.665 37.290 1.00 89.12 671 ALA A O 1
ATOM 5217 N N . ARG A 1 672 ? -23.330 9.929 35.450 1.00 89.56 672 ARG A N 1
ATOM 5218 C CA . ARG A 1 672 ? -24.177 9.106 34.586 1.00 89.56 672 ARG A CA 1
ATOM 5219 C C . ARG A 1 672 ? -23.422 8.023 33.824 1.00 89.56 672 ARG A C 1
ATOM 5221 O O . ARG A 1 672 ? -24.040 7.328 33.030 1.00 89.56 672 ARG A O 1
ATOM 5228 N N . TYR A 1 673 ? -22.113 7.847 34.035 1.00 93.75 673 TYR A N 1
ATOM 5229 C CA . TYR A 1 673 ? -21.297 6.905 33.252 1.00 93.75 673 TYR A CA 1
ATOM 5230 C C . TYR A 1 673 ? -21.903 5.496 33.155 1.00 93.75 673 TYR A C 1
ATOM 5232 O O . TYR A 1 673 ? -21.772 4.835 32.132 1.00 93.75 673 TYR A O 1
ATOM 5240 N N . LEU A 1 674 ? -22.583 5.031 34.200 1.00 91.44 674 LEU A N 1
ATOM 5241 C CA . LEU A 1 674 ? -23.131 3.673 34.261 1.00 91.44 674 LEU A CA 1
ATOM 5242 C C . LEU A 1 674 ? -24.489 3.526 33.568 1.00 91.44 674 LEU A C 1
ATOM 5244 O O . LEU A 1 674 ? -24.929 2.398 33.359 1.00 91.44 674 LEU A O 1
ATOM 5248 N N . ASP A 1 675 ? -25.101 4.641 33.156 1.00 91.62 675 ASP A N 1
ATOM 5249 C CA . ASP A 1 675 ? -26.252 4.650 32.248 1.00 91.62 675 ASP A CA 1
ATOM 5250 C C . ASP A 1 675 ? -25.846 4.207 30.835 1.00 91.62 675 ASP A C 1
ATOM 5252 O O . ASP A 1 675 ? -26.697 3.793 30.046 1.00 91.62 675 ASP A O 1
ATOM 5256 N N . ASN A 1 676 ? -24.555 4.319 30.492 1.00 96.75 676 ASN A N 1
ATOM 5257 C CA . ASN A 1 676 ? -24.054 3.886 29.195 1.00 96.75 676 ASN A CA 1
ATOM 5258 C C . ASN A 1 676 ? -24.401 2.412 28.932 1.00 96.75 676 ASN A C 1
ATOM 5260 O O . ASN A 1 676 ? -24.374 1.609 29.866 1.00 96.75 676 ASN A O 1
ATOM 5264 N N . PRO A 1 677 ? -24.697 2.026 27.676 1.00 97.44 677 PRO A N 1
ATOM 5265 C CA . PRO A 1 677 ? -25.011 0.643 27.347 1.00 97.44 677 PRO A CA 1
ATOM 5266 C C . PRO A 1 677 ? -23.899 -0.311 27.789 1.00 97.44 677 PRO A C 1
ATOM 5268 O O . PRO A 1 677 ? -22.713 -0.064 27.548 1.00 97.44 677 PRO A O 1
ATOM 5271 N N . GLN A 1 678 ? -24.303 -1.407 28.430 1.00 97.56 678 GLN A N 1
ATOM 5272 C CA . GLN A 1 678 ? -23.405 -2.438 28.937 1.00 97.56 678 GLN A CA 1
ATOM 5273 C C . GLN A 1 678 ? -23.771 -3.790 28.324 1.00 97.56 678 GLN A C 1
ATOM 5275 O O . GLN A 1 678 ? -24.949 -4.087 28.121 1.00 97.56 678 GLN A O 1
ATOM 5280 N N . PHE A 1 679 ? -22.771 -4.619 28.046 1.00 98.00 679 PHE A N 1
ATOM 5281 C CA . PHE A 1 679 ? -22.939 -5.931 27.432 1.00 98.00 679 PHE A CA 1
ATOM 5282 C C . PHE A 1 679 ? -22.135 -6.975 28.200 1.00 98.00 679 PHE A C 1
ATOM 5284 O O . PHE A 1 679 ? -20.979 -6.746 28.541 1.00 98.00 679 PHE A O 1
ATOM 5291 N N . ARG A 1 680 ? -22.733 -8.132 28.461 1.00 97.88 680 ARG A N 1
ATOM 5292 C CA . ARG A 1 680 ? -22.070 -9.306 29.012 1.00 97.88 680 ARG A CA 1
ATOM 5293 C C . ARG A 1 680 ? -21.391 -10.046 27.871 1.00 97.88 680 ARG A C 1
ATOM 5295 O O . ARG A 1 680 ? -22.069 -10.554 26.980 1.00 97.88 680 ARG A O 1
ATOM 5302 N N . LEU A 1 681 ? -20.073 -10.127 27.949 1.00 97.50 681 LEU A N 1
ATOM 5303 C CA . LEU A 1 681 ? -19.220 -10.969 27.128 1.00 97.50 681 LEU A CA 1
ATOM 5304 C C . LEU A 1 681 ? -18.866 -12.222 27.933 1.00 97.50 681 LEU A C 1
ATOM 5306 O O . LEU A 1 681 ? -18.169 -12.127 28.938 1.00 97.50 681 LEU A O 1
ATOM 5310 N N . THR A 1 682 ? -19.340 -13.391 27.515 1.00 95.88 682 THR A N 1
ATOM 5311 C CA . THR A 1 682 ? -18.987 -14.668 28.154 1.00 95.88 682 THR A CA 1
ATOM 5312 C C . THR A 1 682 ? -18.052 -15.443 27.241 1.00 95.88 682 THR A C 1
ATOM 5314 O O . THR A 1 682 ? -18.484 -15.919 26.194 1.00 95.88 682 THR A O 1
ATOM 5317 N N . VAL A 1 683 ? -16.788 -15.555 27.645 1.00 93.12 683 VAL A N 1
ATOM 5318 C CA . VAL A 1 683 ? -15.745 -16.330 26.963 1.00 93.12 683 VAL A CA 1
ATOM 5319 C C . VAL A 1 683 ? -15.855 -17.778 27.423 1.00 93.12 683 VAL A C 1
ATOM 5321 O O . VAL A 1 683 ? -15.926 -18.029 28.629 1.00 93.12 683 VAL A O 1
ATOM 5324 N N . ARG A 1 684 ? -15.897 -18.722 26.480 1.00 85.06 684 ARG A N 1
ATOM 5325 C CA . ARG A 1 684 ? -15.992 -20.159 26.765 1.00 85.06 684 ARG A CA 1
ATOM 5326 C C . ARG A 1 684 ? -14.662 -20.837 26.461 1.00 85.06 684 ARG A C 1
ATOM 5328 O O . ARG A 1 684 ? -14.043 -20.540 25.444 1.00 85.06 684 ARG A O 1
ATOM 5335 N N . GLY A 1 685 ? -14.239 -21.746 27.336 1.00 69.06 685 GLY A N 1
ATOM 5336 C CA . GLY A 1 685 ? -13.099 -22.615 27.061 1.00 69.06 685 GLY A CA 1
ATOM 5337 C C . GLY A 1 685 ? -13.480 -23.726 26.082 1.00 69.06 685 GLY A C 1
ATOM 5338 O O . GLY A 1 685 ? -14.609 -24.214 26.097 1.00 69.06 685 GLY A O 1
ATOM 5339 N N . ASP A 1 686 ? -12.523 -24.180 25.273 1.00 61.75 686 ASP A N 1
ATOM 5340 C CA . ASP A 1 686 ? -12.725 -25.234 24.261 1.00 61.75 686 ASP A CA 1
ATOM 5341 C C . ASP A 1 686 ? -12.807 -26.663 24.851 1.00 61.75 686 ASP A C 1
ATOM 5343 O O . ASP A 1 686 ? -12.586 -27.662 24.172 1.00 61.75 686 ASP A O 1
ATOM 5347 N N . GLY A 1 687 ? -13.116 -26.789 26.146 1.00 56.34 687 GLY A N 1
ATOM 5348 C CA . GLY A 1 687 ? -13.466 -28.052 26.806 1.00 56.34 687 GLY A CA 1
ATOM 5349 C C . GLY A 1 687 ? -12.394 -29.154 26.868 1.00 56.34 687 GLY A C 1
ATOM 5350 O O . GLY A 1 687 ? -12.681 -30.200 27.445 1.00 56.34 687 GLY A O 1
ATOM 5351 N N . GLY A 1 688 ? -11.181 -28.967 26.324 1.00 51.34 688 GLY A N 1
ATOM 5352 C CA . GLY A 1 688 ? -10.264 -30.094 26.079 1.00 51.34 688 GLY A CA 1
ATOM 5353 C C . GLY A 1 688 ? -8.751 -29.852 26.170 1.00 51.34 688 GLY A C 1
ATOM 5354 O O . GLY A 1 688 ? -8.001 -30.630 25.586 1.00 51.34 688 GLY A O 1
ATOM 5355 N N . GLY A 1 689 ? -8.257 -28.831 26.882 1.00 55.34 689 GLY A N 1
ATOM 5356 C CA . GLY A 1 689 ? -6.807 -28.591 27.004 1.00 55.34 689 GLY A CA 1
ATOM 5357 C C . GLY A 1 689 ? -6.408 -27.570 28.080 1.00 55.34 689 GLY A C 1
ATOM 5358 O O . GLY A 1 689 ? -7.291 -27.000 28.724 1.00 55.34 689 GLY A O 1
ATOM 5359 N N . PRO A 1 690 ? -5.096 -27.343 28.321 1.00 54.47 690 PRO A N 1
ATOM 5360 C CA . PRO A 1 690 ? -4.618 -26.347 29.288 1.00 54.47 690 PRO A CA 1
ATOM 5361 C C . PRO A 1 690 ? -5.266 -24.988 29.007 1.00 54.47 690 PRO A C 1
ATOM 5363 O O . PRO A 1 690 ? -5.332 -24.608 27.845 1.00 54.47 690 PRO A O 1
ATOM 5366 N N . ARG A 1 691 ? -5.739 -24.292 30.061 1.00 58.41 691 ARG A N 1
ATOM 5367 C CA . ARG A 1 691 ? -6.516 -23.030 30.012 1.00 58.41 691 ARG A CA 1
ATOM 5368 C C . ARG A 1 691 ? -6.038 -22.099 28.889 1.00 58.41 691 ARG A C 1
ATOM 5370 O O . ARG A 1 691 ? -5.134 -21.289 29.099 1.00 58.41 691 ARG A O 1
ATOM 5377 N N . THR A 1 692 ? -6.644 -22.211 27.713 1.00 64.44 692 THR A N 1
ATOM 5378 C CA . THR A 1 692 ? -6.370 -21.335 26.580 1.00 64.44 692 THR A CA 1
ATOM 5379 C C . THR A 1 692 ? -6.922 -19.968 26.935 1.00 64.44 692 THR A C 1
ATOM 5381 O O . THR A 1 692 ? -8.108 -19.819 27.228 1.00 64.44 692 THR A O 1
ATOM 5384 N N . ARG A 1 693 ? -6.037 -18.975 27.005 1.00 84.62 693 ARG A N 1
ATOM 5385 C CA . ARG A 1 693 ? -6.452 -17.594 27.218 1.00 84.62 693 ARG A CA 1
ATOM 5386 C C . ARG A 1 693 ? -6.883 -17.007 25.881 1.00 84.62 693 ARG A C 1
ATOM 5388 O O . ARG A 1 693 ? -6.163 -17.168 24.902 1.00 84.62 693 ARG A O 1
ATOM 5395 N N . ALA A 1 694 ? -8.025 -16.338 25.870 1.00 88.19 694 ALA A N 1
ATOM 5396 C CA . ALA A 1 694 ? -8.600 -15.739 24.683 1.00 88.19 694 ALA A CA 1
ATOM 5397 C C . ALA A 1 694 ? -7.981 -14.370 24.389 1.00 88.19 694 ALA A C 1
ATOM 5399 O O . ALA A 1 694 ? -7.899 -13.513 25.275 1.00 88.19 694 ALA A O 1
ATOM 5400 N N . SER A 1 695 ? -7.614 -14.132 23.138 1.00 91.19 695 SER A N 1
ATOM 5401 C CA . SER A 1 695 ? -7.114 -12.846 22.661 1.00 91.19 695 SER A CA 1
ATOM 5402 C C . SER A 1 695 ? -7.922 -12.357 21.457 1.00 91.19 695 SER A C 1
ATOM 5404 O O . SER A 1 695 ? -8.530 -13.122 20.709 1.00 91.19 695 SER A O 1
ATOM 5406 N N . GLY A 1 696 ? -7.974 -11.039 21.272 1.00 92.31 696 GLY A N 1
ATOM 5407 C CA . GLY A 1 696 ? -8.760 -10.426 20.211 1.00 92.31 696 GLY A CA 1
ATOM 5408 C C . GLY A 1 696 ? -8.950 -8.923 20.380 1.00 92.31 696 GLY A C 1
ATOM 5409 O O . GLY A 1 696 ? -8.054 -8.209 20.831 1.00 92.31 696 GLY A O 1
ATOM 5410 N N . V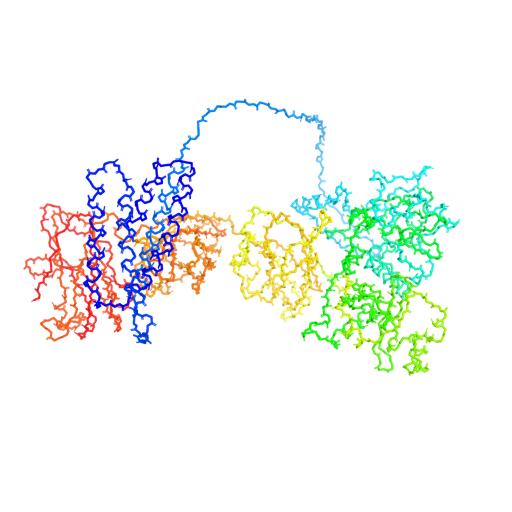AL A 1 697 ? -10.115 -8.416 19.980 1.00 94.69 697 VAL A N 1
ATOM 5411 C CA . VAL A 1 697 ? -10.420 -6.982 19.983 1.00 94.69 697 VAL A CA 1
ATOM 5412 C C . VAL A 1 697 ? -11.904 -6.720 20.229 1.00 94.69 697 VAL A C 1
ATOM 5414 O O . VAL A 1 697 ? -12.774 -7.473 19.790 1.00 94.69 697 VAL A O 1
ATOM 5417 N N . VAL A 1 698 ? -12.202 -5.592 20.870 1.00 97.06 698 VAL A N 1
ATOM 5418 C CA . VAL A 1 698 ? -13.529 -4.970 20.847 1.00 97.06 698 VAL A CA 1
ATOM 5419 C C . VAL A 1 698 ? -13.434 -3.650 20.102 1.00 97.06 698 VAL A C 1
ATOM 5421 O O . VAL A 1 698 ? -12.672 -2.774 20.497 1.00 97.06 698 VAL A O 1
ATOM 5424 N N . THR A 1 699 ? -14.207 -3.482 19.037 1.00 96.19 699 THR A N 1
ATOM 5425 C CA . THR A 1 699 ? -14.280 -2.230 18.278 1.00 96.19 699 THR A CA 1
ATOM 5426 C C . THR A 1 699 ? -15.648 -1.589 18.436 1.00 96.19 699 THR A C 1
ATOM 5428 O O . THR A 1 699 ? -16.669 -2.271 18.550 1.00 96.19 699 THR A O 1
ATOM 5431 N N . LEU A 1 700 ? -15.667 -0.262 18.460 1.00 96.62 700 LEU A N 1
ATOM 5432 C CA . LEU A 1 700 ? -16.879 0.531 18.589 1.00 96.62 700 LEU A CA 1
ATOM 5433 C C . LEU A 1 700 ? -16.863 1.637 17.547 1.00 96.62 700 LEU A C 1
ATOM 5435 O O . LEU A 1 700 ? -15.948 2.459 17.540 1.00 96.62 700 LEU A O 1
ATOM 5439 N N . GLU A 1 701 ? -17.904 1.670 16.722 1.00 93.69 701 GLU A N 1
ATOM 5440 C CA . GLU A 1 701 ? -18.113 2.686 15.697 1.00 93.69 701 GLU A CA 1
ATOM 5441 C C . GLU A 1 701 ? -19.432 3.430 15.937 1.00 93.69 701 GLU A C 1
ATOM 5443 O O . GLU A 1 701 ? -20.490 2.814 16.041 1.00 93.69 701 GLU A O 1
ATOM 5448 N N . ALA A 1 702 ? -19.385 4.756 16.013 1.00 91.00 702 ALA A N 1
ATOM 5449 C CA . ALA A 1 702 ? -20.549 5.628 16.112 1.00 91.00 702 ALA A CA 1
ATOM 5450 C C . ALA A 1 702 ? -20.992 6.131 14.731 1.00 91.00 702 ALA A C 1
ATOM 5452 O O . ALA A 1 702 ? -20.169 6.449 13.876 1.00 91.00 702 ALA A O 1
ATOM 5453 N N . ALA A 1 703 ? -22.303 6.279 14.533 1.00 86.81 703 ALA A N 1
ATOM 5454 C CA . ALA A 1 703 ? -22.863 6.848 13.308 1.00 86.81 703 ALA A CA 1
ATOM 5455 C C . ALA A 1 703 ? -22.556 8.352 13.178 1.00 86.81 703 ALA A C 1
ATOM 5457 O O . ALA A 1 703 ? -22.322 8.859 12.083 1.00 86.81 703 ALA A O 1
ATOM 5458 N N . GLN A 1 704 ? -22.546 9.073 14.301 1.00 84.88 704 GLN A N 1
ATOM 5459 C CA . GLN A 1 704 ? -22.117 10.468 14.384 1.00 84.88 704 GLN A CA 1
ATOM 5460 C C . GLN A 1 704 ? -20.647 10.575 14.818 1.00 84.88 704 GLN A C 1
ATOM 5462 O O . GLN A 1 704 ? -20.110 9.689 15.482 1.00 84.88 704 GLN A O 1
ATOM 5467 N N . ARG A 1 705 ? -20.007 11.713 14.508 1.00 87.06 705 ARG A N 1
ATOM 5468 C CA . ARG A 1 705 ? -18.608 12.035 14.861 1.00 87.06 705 ARG A CA 1
ATOM 5469 C C . ARG A 1 705 ? -18.409 12.353 16.352 1.00 87.06 705 ARG A C 1
ATOM 5471 O O . ARG A 1 705 ? -17.784 13.351 16.704 1.00 87.06 705 ARG A O 1
ATOM 5478 N N . HIS A 1 706 ? -18.935 11.513 17.234 1.00 88.12 706 HIS A N 1
ATOM 5479 C CA . HIS A 1 706 ? -18.744 11.638 18.677 1.00 88.12 706 HIS A CA 1
ATOM 5480 C C . HIS A 1 706 ? -17.440 10.985 19.096 1.00 88.12 706 HIS A C 1
ATOM 5482 O O . HIS A 1 706 ? -17.037 9.973 18.532 1.00 88.12 706 HIS A O 1
ATOM 5488 N N . ALA A 1 707 ? -16.789 11.540 20.112 1.00 95.00 707 ALA A N 1
ATOM 5489 C CA . ALA A 1 707 ? -15.658 10.876 20.734 1.00 95.00 707 ALA A CA 1
ATOM 5490 C C . ALA A 1 707 ? -16.169 9.704 21.591 1.00 95.00 707 ALA A C 1
ATOM 5492 O O . ALA A 1 707 ? -16.976 9.924 22.495 1.00 95.00 707 ALA A O 1
ATOM 5493 N N . VAL A 1 708 ? -15.722 8.482 21.300 1.00 96.62 708 VAL A N 1
ATOM 5494 C CA . VAL A 1 708 ? -16.183 7.222 21.900 1.00 96.62 708 VAL A CA 1
ATOM 5495 C C . VAL A 1 708 ? -15.057 6.459 22.598 1.00 96.62 708 VAL A C 1
ATOM 5497 O O . VAL A 1 708 ? -13.876 6.696 22.330 1.00 96.62 708 VAL A O 1
ATOM 5500 N N 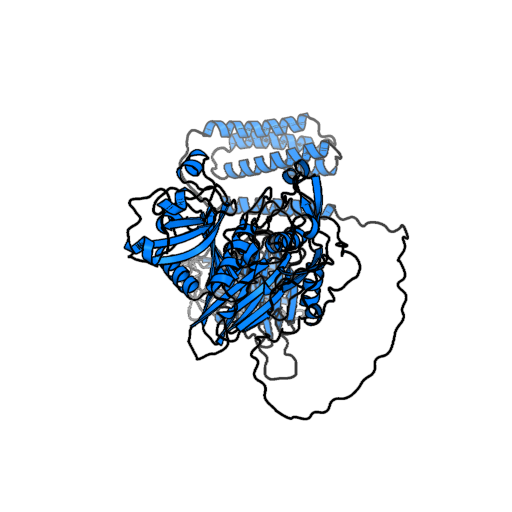. ASN A 1 709 ? -15.427 5.566 23.514 1.00 97.81 709 ASN A N 1
ATOM 5501 C CA . ASN A 1 709 ? -14.522 4.681 24.244 1.00 97.81 709 ASN A CA 1
ATOM 5502 C C . ASN A 1 709 ? -15.204 3.338 24.548 1.00 97.81 709 ASN A C 1
ATOM 5504 O O . ASN A 1 709 ? -16.423 3.271 24.730 1.00 97.81 709 ASN A O 1
ATOM 5508 N N . VAL A 1 710 ? -14.385 2.291 24.643 1.00 98.00 710 VAL A N 1
ATOM 5509 C CA . VAL A 1 710 ? -14.765 0.981 25.167 1.00 98.00 710 VAL A CA 1
ATOM 5510 C C . VAL A 1 710 ? -13.932 0.671 26.403 1.00 98.00 710 VAL A C 1
ATOM 5512 O O . VAL A 1 710 ? -12.700 0.767 26.377 1.00 98.00 710 VAL A O 1
ATOM 5515 N N . ARG A 1 711 ? -14.604 0.203 27.457 1.00 97.56 711 ARG A N 1
ATOM 5516 C CA . ARG A 1 711 ? -13.973 -0.444 28.611 1.00 97.56 711 ARG A CA 1
ATOM 5517 C C . ARG A 1 711 ? -14.545 -1.825 28.844 1.00 97.56 711 ARG A C 1
ATOM 5519 O O . ARG A 1 711 ? -15.745 -2.033 28.703 1.00 97.56 711 ARG A O 1
ATOM 5526 N N . VAL A 1 712 ? -13.684 -2.747 29.248 1.00 97.69 712 VAL A N 1
ATOM 5527 C CA . VAL A 1 712 ? -14.047 -4.125 29.571 1.00 97.69 712 VAL A CA 1
ATOM 5528 C C . VAL A 1 712 ? -13.646 -4.406 31.011 1.00 97.69 712 VAL A C 1
ATOM 5530 O O . VAL A 1 712 ? -12.482 -4.248 31.380 1.00 97.69 712 VAL A O 1
ATOM 5533 N N . PHE A 1 713 ? -14.614 -4.815 31.825 1.00 95.88 713 PHE A N 1
ATOM 5534 C CA . PHE A 1 713 ? -14.443 -5.124 33.242 1.00 95.88 713 PHE A CA 1
ATOM 5535 C C . PHE A 1 713 ? -14.578 -6.631 33.489 1.00 95.88 713 PHE A C 1
ATOM 5537 O O . PHE A 1 713 ? -15.350 -7.300 32.803 1.00 95.88 713 PHE A O 1
ATOM 5544 N N . ARG A 1 714 ? -13.864 -7.175 34.482 1.00 94.00 714 ARG A N 1
ATOM 5545 C CA . ARG A 1 714 ? -14.102 -8.540 34.985 1.00 94.00 714 ARG A CA 1
ATOM 5546 C C . ARG A 1 714 ? -15.499 -8.649 35.600 1.00 94.00 714 ARG A C 1
ATOM 5548 O O . ARG A 1 714 ? -15.937 -7.740 36.303 1.00 94.00 714 ARG A O 1
ATOM 5555 N N . GLY A 1 715 ? -16.141 -9.799 35.411 1.00 87.81 715 GLY A N 1
ATOM 5556 C CA . GLY A 1 715 ? -17.495 -10.092 35.893 1.00 87.81 715 GLY A CA 1
ATOM 5557 C C . GLY A 1 715 ? -18.528 -10.000 34.771 1.00 87.81 715 GLY A C 1
ATOM 5558 O O . GLY A 1 715 ? -18.272 -9.408 33.748 1.00 87.81 715 GLY A O 1
ATOM 5559 N N . GLY A 1 716 ? -19.705 -10.599 34.925 1.00 87.75 716 GLY A N 1
ATOM 5560 C CA . GLY A 1 716 ? -20.753 -10.603 33.887 1.00 87.75 716 GLY A CA 1
ATOM 5561 C C . GLY A 1 716 ? -21.989 -9.799 34.261 1.00 87.75 716 GLY A C 1
ATOM 5562 O O . GLY A 1 716 ? -23.096 -10.139 33.852 1.00 87.75 716 GLY A O 1
ATOM 5563 N N . PHE A 1 717 ? -21.860 -8.823 35.145 1.00 90.19 717 PHE A N 1
ATOM 5564 C CA . PHE A 1 717 ? -22.992 -8.138 35.762 1.00 90.19 717 PHE A CA 1
ATOM 5565 C C . PHE A 1 717 ? -22.906 -6.634 35.533 1.00 90.19 717 PHE A C 1
ATOM 5567 O O . PHE A 1 717 ? -21.878 -6.116 35.095 1.00 90.19 717 PHE A O 1
ATOM 5574 N N . LEU A 1 718 ? -24.017 -5.950 35.804 1.00 88.88 718 LEU A N 1
ATOM 5575 C CA . LEU A 1 718 ? -24.107 -4.502 35.696 1.00 88.88 718 LEU A CA 1
ATOM 5576 C C . LEU A 1 718 ? -22.984 -3.858 36.515 1.00 88.88 718 LEU A C 1
ATOM 5578 O O . LEU A 1 718 ? -22.878 -4.075 37.723 1.00 88.88 718 LEU A O 1
ATOM 5582 N N . VAL A 1 719 ? -22.144 -3.068 35.854 1.00 90.00 719 VAL A N 1
ATOM 5583 C CA . VAL A 1 719 ? -21.106 -2.295 36.526 1.00 90.00 719 VAL A CA 1
ATOM 5584 C C . VAL A 1 719 ? -21.807 -1.181 37.291 1.00 90.00 719 VAL A C 1
ATOM 5586 O O . VAL A 1 719 ? -22.489 -0.345 36.701 1.00 90.00 719 VAL A O 1
ATOM 5589 N N . THR A 1 720 ? -21.654 -1.184 38.614 1.00 84.31 720 THR A N 1
ATOM 5590 C CA . THR A 1 720 ? -22.252 -0.186 39.517 1.00 84.31 720 THR A CA 1
ATOM 5591 C C . THR A 1 720 ? -21.246 0.856 40.008 1.00 84.31 720 THR A C 1
ATOM 5593 O O . THR A 1 720 ? -21.660 1.855 40.605 1.00 84.31 720 THR A O 1
ATOM 5596 N N . ARG A 1 721 ? -19.951 0.647 39.724 1.00 84.69 721 ARG A N 1
ATOM 5597 C CA . ARG A 1 721 ? -18.826 1.538 40.037 1.00 84.69 721 ARG A CA 1
ATOM 5598 C C . ARG A 1 721 ? -17.634 1.249 39.120 1.00 84.69 721 ARG A C 1
ATOM 5600 O O . ARG A 1 721 ? -17.355 0.091 38.820 1.00 84.69 721 ARG A O 1
ATOM 5607 N N . VAL A 1 722 ? -16.903 2.289 38.720 1.00 88.69 722 VAL A N 1
ATOM 5608 C CA . VAL A 1 722 ? -15.671 2.153 37.926 1.00 88.69 722 VAL A CA 1
ATOM 5609 C C . VAL A 1 722 ? -14.486 1.903 38.860 1.00 88.69 722 VAL A C 1
ATOM 5611 O O . VAL A 1 722 ? -14.142 2.763 39.668 1.00 88.69 722 VAL A O 1
ATOM 5614 N N . LEU A 1 723 ? -13.866 0.727 38.758 1.00 86.25 723 LEU A N 1
ATOM 5615 C CA . LEU A 1 723 ? -12.674 0.347 39.521 1.00 86.25 723 LEU A CA 1
ATOM 5616 C C . LEU A 1 723 ? -11.600 -0.157 38.560 1.00 86.25 723 LEU A C 1
ATOM 5618 O O . LEU A 1 723 ? -11.812 -1.169 37.896 1.00 86.25 723 LEU A O 1
ATOM 5622 N N . GLU A 1 724 ? -10.444 0.510 38.519 1.00 87.75 724 GLU A N 1
ATOM 5623 C CA . GLU A 1 724 ? -9.371 0.143 37.581 1.00 87.75 724 GLU A CA 1
ATOM 5624 C C . GLU A 1 724 ? -8.810 -1.260 37.828 1.00 87.75 724 GLU A C 1
ATOM 5626 O O . GLU A 1 724 ? -8.458 -1.947 36.877 1.00 87.75 724 GLU A O 1
ATOM 5631 N N . LEU A 1 725 ? -8.825 -1.738 39.077 1.00 88.06 725 LEU A N 1
ATOM 5632 C CA . LEU A 1 725 ? -8.427 -3.109 39.423 1.00 88.06 725 LEU A CA 1
ATOM 5633 C C . LEU A 1 725 ? -9.257 -4.179 38.683 1.00 88.06 725 LEU A C 1
ATOM 5635 O O . LEU A 1 725 ? -8.781 -5.289 38.461 1.00 88.06 725 LEU A O 1
ATOM 5639 N N . ASN A 1 726 ? -10.491 -3.845 38.291 1.00 89.62 726 ASN A N 1
ATOM 5640 C CA . ASN A 1 726 ? -11.382 -4.748 37.568 1.00 89.62 726 ASN A CA 1
ATOM 5641 C C . ASN A 1 726 ? -11.340 -4.534 36.048 1.00 89.62 726 ASN A C 1
ATOM 5643 O O . ASN A 1 726 ? -11.958 -5.316 35.329 1.00 89.62 726 ASN A O 1
ATOM 5647 N N . THR A 1 727 ? -10.654 -3.506 35.543 1.00 93.44 727 THR A N 1
ATOM 5648 C CA . THR A 1 727 ? -10.533 -3.244 34.104 1.00 93.44 727 THR A CA 1
ATOM 5649 C C . THR A 1 727 ? -9.564 -4.253 33.480 1.00 93.44 727 THR A C 1
ATOM 5651 O O . THR A 1 727 ? -8.401 -4.320 33.863 1.00 93.44 727 THR A O 1
ATOM 5654 N N . VAL A 1 728 ? -10.024 -5.031 32.498 1.00 94.75 728 VAL A N 1
ATOM 5655 C CA . VAL A 1 728 ? -9.182 -5.954 31.703 1.00 94.75 728 VAL A CA 1
ATOM 5656 C C . VAL A 1 728 ? -8.896 -5.447 30.296 1.00 94.75 728 VAL A C 1
ATOM 5658 O O . VAL A 1 728 ? -7.998 -5.956 29.638 1.00 94.75 728 VAL A O 1
ATOM 5661 N N . GLY A 1 729 ? -9.638 -4.441 29.836 1.00 95.06 729 GLY A N 1
ATOM 5662 C CA . GLY A 1 729 ? -9.429 -3.813 28.538 1.00 95.06 729 GLY A CA 1
ATOM 5663 C C . GLY A 1 729 ? -9.919 -2.370 28.532 1.00 95.06 729 GLY A C 1
ATOM 5664 O O . GLY A 1 729 ? -10.930 -2.040 29.157 1.00 95.06 729 GLY A O 1
ATOM 5665 N N . ASN A 1 730 ? -9.199 -1.497 27.832 1.00 94.31 730 ASN A N 1
ATOM 5666 C CA . ASN A 1 730 ? -9.581 -0.106 27.613 1.00 94.31 730 ASN A CA 1
ATOM 5667 C C . ASN A 1 730 ? -9.038 0.368 26.258 1.00 94.31 730 ASN A C 1
ATOM 5669 O O . ASN A 1 730 ? -7.848 0.222 25.993 1.00 94.31 730 ASN A O 1
ATOM 5673 N N . SER A 1 731 ? -9.876 1.001 25.433 1.00 95.31 731 SER A N 1
ATOM 5674 C CA . SER A 1 731 ? -9.448 1.602 24.158 1.00 95.31 731 SER A CA 1
ATOM 5675 C C . SER A 1 731 ? -8.591 2.874 24.317 1.00 95.31 731 SER A C 1
ATOM 5677 O O . SER A 1 731 ? -8.213 3.507 23.335 1.00 95.31 731 SER A O 1
ATOM 5679 N N . GLY A 1 732 ? -8.305 3.306 25.548 1.00 93.38 732 GLY A N 1
ATOM 5680 C CA . GLY A 1 732 ? -7.458 4.459 25.851 1.00 93.38 732 GLY A CA 1
ATOM 5681 C C . GLY A 1 732 ? -8.219 5.788 25.836 1.00 93.38 732 GLY A C 1
ATOM 5682 O O . GLY A 1 732 ? -9.299 5.910 26.412 1.00 93.38 732 GLY A O 1
ATOM 5683 N N . LYS A 1 733 ? -7.639 6.827 25.221 1.00 93.19 733 LYS A N 1
ATOM 5684 C CA . LYS A 1 733 ? -8.293 8.145 25.099 1.00 93.19 733 LYS A CA 1
ATOM 5685 C C . LYS A 1 733 ? -9.558 8.030 24.242 1.00 93.19 733 LYS A C 1
ATOM 5687 O O . LYS A 1 733 ? -9.590 7.247 23.299 1.00 93.19 733 LYS A O 1
ATOM 5692 N N . TYR A 1 734 ? -10.571 8.849 24.527 1.00 94.75 734 TYR A N 1
ATOM 5693 C CA . TYR A 1 734 ? -11.763 8.929 23.678 1.00 94.75 734 TYR A CA 1
ATOM 5694 C C . TYR A 1 734 ? -11.378 9.342 22.253 1.00 94.75 734 TYR A C 1
ATOM 5696 O O . TYR A 1 734 ? -10.581 10.266 22.064 1.00 94.75 734 TYR A O 1
ATOM 5704 N N . ARG A 1 735 ? -11.939 8.658 21.253 1.00 91.88 735 ARG A N 1
ATOM 5705 C CA . ARG A 1 735 ? -11.622 8.873 19.836 1.00 91.88 735 ARG A CA 1
ATOM 5706 C C . ARG A 1 735 ? -12.866 9.181 19.031 1.00 91.88 735 ARG A C 1
ATOM 5708 O O . ARG A 1 735 ? -13.900 8.559 19.223 1.00 91.88 735 ARG A O 1
ATOM 5715 N N . THR A 1 736 ? -12.757 10.127 18.108 1.00 90.12 736 THR A N 1
ATOM 5716 C CA . THR A 1 736 ? -13.851 10.475 17.204 1.00 90.12 736 THR A CA 1
ATOM 5717 C C . THR A 1 736 ? -14.262 9.271 16.367 1.00 90.12 736 THR A C 1
ATOM 5719 O O . THR A 1 736 ? -13.433 8.708 15.657 1.00 90.12 736 THR A O 1
ATOM 5722 N N . GLN A 1 737 ? -15.549 8.943 16.418 1.00 88.69 737 GLN A N 1
ATOM 5723 C CA . GLN A 1 737 ? -16.265 7.982 15.586 1.00 88.69 737 GLN A CA 1
ATOM 5724 C C . GLN A 1 737 ? -15.877 6.509 15.765 1.00 88.69 737 GLN A C 1
ATOM 5726 O O . GLN A 1 737 ? -16.772 5.676 15.753 1.00 88.69 737 GLN A O 1
ATOM 5731 N N . PHE A 1 738 ? -14.603 6.175 15.968 1.00 92.81 738 PHE A N 1
ATOM 5732 C CA . PHE A 1 738 ? -14.126 4.797 16.076 1.00 92.81 738 PHE A CA 1
ATOM 5733 C C . PHE A 1 738 ? -13.039 4.641 17.140 1.00 92.81 738 PHE A C 1
ATOM 5735 O O . PHE A 1 738 ? -12.130 5.474 17.245 1.00 92.81 738 PHE A O 1
ATOM 5742 N N . CYS A 1 739 ? -13.100 3.537 17.883 1.00 94.69 739 CYS A N 1
ATOM 5743 C CA . CYS A 1 739 ? -12.024 3.086 18.760 1.00 94.69 739 CYS A CA 1
ATOM 5744 C C . CYS A 1 739 ? -11.925 1.557 18.792 1.00 94.69 739 CYS A C 1
ATOM 5746 O O . CYS A 1 739 ? -12.925 0.855 18.612 1.00 94.69 739 CYS A O 1
ATOM 5748 N N . ALA A 1 740 ? -10.722 1.058 19.065 1.00 94.50 740 ALA A N 1
ATOM 5749 C CA . ALA A 1 740 ? -10.437 -0.354 19.264 1.00 94.50 740 ALA A CA 1
ATOM 5750 C C . ALA A 1 740 ? -9.828 -0.594 20.653 1.00 94.50 740 ALA A C 1
ATOM 5752 O O . ALA A 1 740 ? -8.911 0.096 21.090 1.00 94.50 740 ALA A O 1
ATOM 5753 N N . CYS A 1 741 ? -10.344 -1.595 21.354 1.00 95.56 741 CYS A N 1
ATOM 5754 C CA . CYS A 1 741 ? -9.860 -2.077 22.635 1.00 95.56 741 CYS A CA 1
ATOM 5755 C C . CYS A 1 741 ? -9.249 -3.468 22.416 1.00 95.56 741 CYS A C 1
ATOM 5757 O O . CYS A 1 741 ? -10.008 -4.436 22.305 1.00 95.56 741 CYS A O 1
ATOM 5759 N N . PRO A 1 742 ? -7.914 -3.597 22.320 1.00 92.44 742 PRO A N 1
ATOM 5760 C CA . PRO A 1 742 ? -7.283 -4.908 22.256 1.00 92.44 742 PRO A CA 1
ATOM 5761 C C . PRO A 1 742 ? -7.557 -5.678 23.551 1.00 92.44 742 PRO A C 1
ATOM 5763 O O . PRO A 1 742 ? -7.568 -5.104 24.643 1.00 92.44 742 PRO A O 1
ATOM 5766 N N . LEU A 1 743 ? -7.795 -6.975 23.413 1.00 92.38 743 LEU A N 1
ATOM 5767 C CA . LEU A 1 743 ? -7.967 -7.912 24.513 1.00 92.38 743 LEU A CA 1
ATOM 5768 C C . LEU A 1 743 ? -6.869 -8.956 24.392 1.00 92.38 743 LEU A C 1
ATOM 5770 O O . LEU A 1 743 ? -6.731 -9.580 23.342 1.00 92.38 743 LEU A O 1
ATOM 5774 N N . ASP A 1 744 ? -6.081 -9.128 25.445 1.00 87.38 744 ASP A N 1
ATOM 5775 C CA . ASP A 1 744 ? -4.985 -10.087 25.433 1.00 87.38 744 ASP A CA 1
ATOM 5776 C C . ASP A 1 744 ? -5.041 -10.955 26.680 1.00 87.38 744 ASP A C 1
ATOM 5778 O O . ASP A 1 744 ? -4.999 -10.457 27.808 1.00 87.38 744 ASP A O 1
ATOM 5782 N N . GLY A 1 745 ? -5.159 -12.260 26.474 1.00 86.81 745 GLY A N 1
ATOM 5783 C CA . GLY A 1 745 ? -5.074 -13.224 27.550 1.00 86.81 745 GLY A CA 1
ATOM 5784 C C . GLY A 1 745 ? -6.287 -13.254 28.492 1.00 86.81 745 GLY A C 1
ATOM 5785 O O . GLY A 1 745 ? -6.103 -13.461 29.694 1.00 86.81 745 GLY A O 1
ATOM 5786 N N . LEU A 1 746 ? -7.509 -13.060 27.986 1.00 90.94 746 LEU A N 1
ATOM 5787 C CA . LEU A 1 746 ? -8.733 -13.231 28.771 1.00 90.94 746 LEU A CA 1
ATOM 5788 C C . LEU A 1 746 ? -8.888 -14.684 29.228 1.00 90.94 746 LEU A C 1
ATOM 5790 O O . LEU A 1 746 ? -8.728 -15.624 28.456 1.00 90.94 746 LEU A O 1
ATOM 5794 N N . GLU A 1 747 ? -9.211 -14.872 30.499 1.00 91.06 747 GLU A N 1
ATOM 5795 C CA . GLU A 1 747 ? -9.508 -16.192 31.047 1.00 91.06 747 GLU A CA 1
ATOM 5796 C C . GLU A 1 747 ? -10.955 -16.583 30.722 1.00 91.06 747 GLU A C 1
ATOM 5798 O O . GLU A 1 747 ? -11.798 -15.739 30.408 1.00 91.06 747 GLU A O 1
ATOM 5803 N N . GLU A 1 748 ? -11.264 -17.874 30.810 1.00 90.69 748 GLU A N 1
ATOM 5804 C CA . GLU A 1 748 ? -12.649 -18.327 30.732 1.00 90.69 748 GLU A CA 1
ATOM 5805 C C . GLU A 1 748 ? -13.486 -17.654 31.829 1.00 90.69 748 GLU A C 1
ATOM 5807 O O . GLU A 1 748 ? -13.108 -17.632 33.005 1.00 90.69 748 GLU A O 1
ATOM 5812 N N . GLY A 1 749 ? -14.631 -17.089 31.449 1.00 92.75 749 GLY A N 1
ATOM 5813 C CA . GLY A 1 749 ? -15.466 -16.350 32.381 1.00 92.75 749 GLY A CA 1
ATOM 5814 C C . GLY A 1 749 ? -16.361 -15.319 31.715 1.00 92.75 749 GLY A C 1
ATOM 5815 O O . GLY A 1 749 ? -16.532 -15.274 30.498 1.00 92.75 749 GLY A O 1
ATOM 5816 N N . SER A 1 750 ? -16.979 -14.486 32.549 1.00 95.06 750 SER A N 1
ATOM 5817 C CA . SER A 1 750 ? -17.818 -13.383 32.085 1.00 95.06 750 SER A CA 1
ATOM 5818 C C . SER A 1 750 ? -17.155 -12.038 32.344 1.00 95.06 750 SER A C 1
ATOM 5820 O O . SER A 1 750 ? -16.536 -11.831 33.391 1.00 95.06 750 SER A O 1
ATOM 5822 N N . TYR A 1 751 ? -17.346 -11.142 31.386 1.00 97.06 751 TYR A N 1
ATOM 5823 C CA . TYR A 1 751 ? -16.835 -9.782 31.327 1.00 97.06 751 TYR A CA 1
ATOM 5824 C C . TYR A 1 751 ? -17.977 -8.818 30.996 1.00 97.06 751 TYR A C 1
ATOM 5826 O O . TYR A 1 751 ? -18.942 -9.196 30.328 1.00 97.06 751 TYR A O 1
ATOM 5834 N N . THR A 1 752 ? -17.863 -7.568 31.435 1.00 97.75 752 THR A N 1
ATOM 5835 C CA . THR A 1 752 ? -18.822 -6.512 31.107 1.00 97.75 752 THR A CA 1
ATOM 5836 C C . THR A 1 752 ? -18.147 -5.471 30.230 1.00 97.75 752 THR A C 1
ATOM 5838 O O . THR A 1 752 ? -17.207 -4.801 30.653 1.00 97.75 752 THR A O 1
ATOM 5841 N N . VAL A 1 753 ? -18.640 -5.327 29.004 1.00 98.25 753 VAL A N 1
ATOM 5842 C CA . VAL A 1 753 ? -18.226 -4.317 28.031 1.00 98.25 753 VAL A CA 1
ATOM 5843 C C . VAL A 1 753 ? -19.121 -3.094 28.192 1.00 98.25 753 VAL A C 1
ATOM 5845 O O . VAL A 1 753 ? -20.337 -3.201 28.060 1.00 98.25 753 VAL A O 1
ATOM 5848 N N . VAL A 1 754 ? -18.534 -1.930 28.452 1.00 98.00 754 VAL A N 1
ATOM 5849 C CA . VAL A 1 754 ? -19.232 -0.642 28.539 1.00 98.00 754 VAL A CA 1
ATOM 5850 C C . VAL A 1 754 ? -18.797 0.229 27.369 1.00 98.00 754 VAL A C 1
ATOM 5852 O O . VAL A 1 754 ? -17.599 0.418 27.145 1.00 98.00 754 VAL A O 1
ATOM 5855 N N . VAL A 1 755 ? -19.772 0.767 26.634 1.00 98.19 755 VAL A N 1
ATOM 5856 C CA . VAL A 1 755 ? -19.540 1.644 25.476 1.00 98.19 755 VAL A CA 1
ATOM 5857 C C . VAL A 1 755 ? -20.027 3.053 25.784 1.00 98.19 755 VAL A C 1
ATOM 5859 O O . VAL A 1 755 ? -21.185 3.247 26.145 1.00 98.19 755 VAL A O 1
ATOM 5862 N N . SER A 1 756 ? -19.171 4.060 25.644 1.00 98.06 756 SER A N 1
ATOM 5863 C CA . SER A 1 756 ? -19.485 5.418 26.103 1.00 98.06 756 SER A CA 1
ATOM 5864 C C . SER A 1 756 ? -19.061 6.502 25.122 1.00 98.06 756 SER A C 1
ATOM 5866 O O . SER A 1 756 ? -18.105 6.348 24.362 1.00 98.06 756 SER A O 1
ATOM 5868 N N . THR A 1 757 ? -19.752 7.640 25.185 1.00 96.56 757 THR A N 1
ATOM 5869 C CA . THR A 1 757 ? -19.333 8.910 24.577 1.00 96.56 757 THR A CA 1
ATOM 5870 C C . THR A 1 757 ? -18.532 9.750 25.570 1.00 96.56 757 THR A C 1
ATOM 5872 O O . THR A 1 757 ? -18.616 9.544 26.779 1.00 96.56 757 THR A O 1
ATOM 5875 N N . PHE A 1 758 ? -17.749 10.717 25.085 1.00 94.88 758 PHE A N 1
ATOM 5876 C CA . PHE A 1 758 ? -16.955 11.579 25.965 1.00 94.88 758 PHE A CA 1
ATOM 5877 C C . PHE A 1 758 ? -17.840 12.469 26.846 1.00 94.88 758 PHE A C 1
ATOM 5879 O O . PHE A 1 758 ? -17.669 12.502 28.062 1.00 94.88 758 PHE A O 1
ATOM 5886 N N . GLU A 1 759 ? -18.815 13.157 26.252 1.00 89.75 759 GLU A N 1
ATOM 5887 C CA . GLU A 1 759 ? -19.806 13.932 27.002 1.00 89.75 759 GLU A CA 1
ATOM 5888 C C . GLU A 1 759 ? -21.103 13.144 27.187 1.00 89.75 759 GLU A C 1
ATOM 5890 O O . GLU A 1 759 ? -21.488 12.341 26.331 1.00 89.75 759 GLU A O 1
ATOM 5895 N N . ALA A 1 760 ? -21.797 13.406 28.296 1.00 84.50 760 ALA A N 1
ATOM 5896 C CA . ALA A 1 760 ? -23.164 12.944 28.495 1.00 84.50 760 ALA A CA 1
ATOM 5897 C C . ALA A 1 760 ? -24.132 13.663 27.538 1.00 84.50 760 ALA A C 1
ATOM 5899 O O . ALA A 1 760 ? -23.853 14.769 27.058 1.00 84.50 760 ALA A O 1
ATOM 5900 N N . PHE A 1 761 ? -25.282 13.031 27.289 1.00 82.44 761 PHE A N 1
ATOM 5901 C CA . PHE A 1 761 ? -26.342 13.523 26.393 1.00 82.44 761 PHE A CA 1
ATOM 5902 C C . PHE A 1 761 ? -25.933 13.666 24.917 1.00 82.44 761 PHE A C 1
ATOM 5904 O O . PHE A 1 761 ? -26.587 14.372 24.151 1.00 82.44 761 PHE A O 1
ATOM 5911 N N . LEU A 1 762 ? -24.870 12.975 24.496 1.00 81.25 762 LEU A N 1
ATOM 5912 C CA . LEU A 1 762 ? -24.558 12.795 23.082 1.00 81.25 762 LEU A CA 1
ATOM 5913 C C . LEU A 1 762 ? -25.316 11.585 22.540 1.00 81.25 762 LEU A C 1
ATOM 5915 O O . LEU A 1 762 ? -25.022 10.443 22.886 1.00 81.25 762 LEU A O 1
ATOM 5919 N N . PHE A 1 763 ? -26.301 11.849 21.684 1.00 84.69 763 PHE A N 1
ATOM 5920 C CA . PHE A 1 763 ? -27.122 10.805 21.080 1.00 84.69 763 PHE A CA 1
ATOM 5921 C C . PHE A 1 763 ? -26.522 10.328 19.765 1.00 84.69 763 PHE A C 1
ATOM 5923 O O . PHE A 1 763 ? -26.098 11.138 18.937 1.00 84.69 763 PHE A O 1
ATOM 5930 N N . SER A 1 764 ? -26.457 9.010 19.596 1.00 83.62 764 SER A N 1
ATOM 5931 C CA . SER A 1 764 ? -25.908 8.377 18.399 1.00 83.62 764 SER A CA 1
ATOM 5932 C C . SER A 1 764 ? -26.225 6.888 18.374 1.00 83.62 764 SER A C 1
ATOM 5934 O O . SER A 1 764 ? -26.319 6.250 19.425 1.00 83.62 764 SER A O 1
ATOM 5936 N N . ARG A 1 765 ? -26.383 6.332 17.171 1.00 93.62 765 ARG A N 1
ATOM 5937 C CA . ARG A 1 765 ? -26.377 4.878 16.966 1.00 93.62 765 ARG A CA 1
ATOM 5938 C C . ARG A 1 765 ? -24.936 4.393 16.899 1.00 93.62 765 ARG A C 1
ATOM 5940 O O . ARG A 1 765 ? -24.066 5.119 16.425 1.00 93.62 765 ARG A O 1
ATOM 5947 N N . PHE A 1 766 ? -24.688 3.164 17.318 1.00 94.94 766 PHE A N 1
ATOM 5948 C CA . PHE A 1 766 ? -23.360 2.577 17.235 1.00 94.94 766 PHE A CA 1
ATOM 5949 C C . PHE A 1 766 ? -23.390 1.108 16.847 1.00 94.94 766 PHE A C 1
ATOM 5951 O O . PHE A 1 766 ? -24.366 0.398 17.090 1.00 94.94 766 PHE A O 1
ATOM 5958 N N . LYS A 1 767 ? -22.263 0.664 16.302 1.00 96.00 767 LYS A N 1
ATOM 5959 C CA . LYS A 1 767 ? -21.927 -0.721 16.014 1.00 96.00 767 LYS A CA 1
ATOM 5960 C C . LYS A 1 767 ? -20.824 -1.155 16.980 1.00 96.00 767 LYS A C 1
ATOM 5962 O O . LYS A 1 767 ? -19.722 -0.612 16.942 1.00 96.00 767 LYS A O 1
ATOM 5967 N N . LEU A 1 768 ? -21.124 -2.119 17.845 1.00 97.88 768 LEU A N 1
ATOM 5968 C CA . LEU A 1 768 ? -20.161 -2.785 18.721 1.00 97.88 768 LEU A CA 1
ATOM 5969 C C . LEU A 1 768 ? -19.779 -4.118 18.082 1.00 97.88 768 LEU A C 1
ATOM 5971 O O . LEU A 1 768 ? -20.659 -4.926 17.805 1.00 97.88 768 LEU A O 1
ATOM 5975 N N . THR A 1 769 ? -18.493 -4.357 17.845 1.00 96.75 769 THR A N 1
ATOM 5976 C CA . THR A 1 769 ? -18.010 -5.627 17.286 1.00 96.75 769 THR A CA 1
ATOM 5977 C C . THR A 1 769 ? -16.968 -6.235 18.208 1.00 96.75 769 THR A C 1
ATOM 5979 O O . THR A 1 769 ? -15.966 -5.592 18.513 1.00 96.75 769 THR A O 1
ATOM 5982 N N . VAL A 1 770 ? -17.198 -7.470 18.640 1.00 97.25 770 VAL A N 1
ATOM 5983 C CA . VAL A 1 770 ? -16.240 -8.270 19.407 1.00 97.25 770 VAL A CA 1
ATOM 5984 C C . VAL A 1 770 ? -15.690 -9.340 18.476 1.00 97.25 770 VAL A C 1
ATOM 5986 O O . VAL A 1 770 ? -16.460 -10.020 17.805 1.00 97.25 770 VAL A O 1
ATOM 5989 N N . GLY A 1 771 ? -14.369 -9.470 18.414 1.00 95.06 771 GLY A N 1
ATOM 5990 C CA . GLY A 1 771 ? -13.701 -10.545 17.694 1.00 95.06 771 GLY A CA 1
ATOM 5991 C C . GLY A 1 771 ? -12.692 -11.224 18.604 1.00 95.06 771 GLY A C 1
ATOM 5992 O O . GLY A 1 771 ? -11.774 -10.547 19.060 1.00 95.06 771 GLY A O 1
ATOM 5993 N N . LEU A 1 772 ? -12.846 -12.525 18.852 1.00 93.75 772 LEU A N 1
ATOM 5994 C CA . LEU A 1 772 ? -11.930 -13.335 19.663 1.00 93.75 772 LEU A CA 1
ATOM 5995 C C . LEU A 1 772 ? -11.460 -14.568 18.881 1.00 93.75 772 LEU A C 1
ATOM 5997 O O . LEU A 1 772 ? -12.091 -15.003 17.920 1.00 93.75 772 LEU A O 1
ATOM 6001 N N . ASP A 1 773 ? -10.337 -15.131 19.304 1.00 90.81 773 ASP A N 1
ATOM 6002 C CA . ASP A 1 773 ? -9.802 -16.418 18.842 1.00 90.81 773 ASP A CA 1
ATOM 6003 C C . ASP A 1 773 ? -10.567 -17.647 19.373 1.00 90.81 773 ASP A C 1
ATOM 6005 O O . ASP A 1 773 ? -10.373 -18.754 18.880 1.00 90.81 773 ASP A O 1
ATOM 6009 N N . THR A 1 774 ? -11.456 -17.453 20.345 1.00 90.12 774 THR A N 1
ATOM 6010 C CA . THR A 1 774 ? -12.256 -18.493 21.004 1.00 90.12 774 THR A CA 1
ATOM 6011 C C . THR A 1 774 ? -13.747 -18.173 20.931 1.00 90.12 774 THR A C 1
ATOM 6013 O O . THR A 1 774 ? -14.154 -17.033 20.687 1.00 90.12 774 THR A O 1
ATOM 6016 N N . ALA A 1 775 ? -14.590 -19.184 21.151 1.00 91.38 775 ALA A N 1
ATOM 6017 C CA . ALA A 1 775 ? -16.034 -19.001 21.175 1.00 91.38 775 ALA A CA 1
ATOM 6018 C C . ALA A 1 775 ? -16.484 -18.132 22.361 1.00 91.38 775 ALA A C 1
ATOM 6020 O O . ALA A 1 775 ? -16.061 -18.309 23.507 1.00 91.38 775 ALA A O 1
ATOM 6021 N N . PHE A 1 776 ? -17.420 -17.224 22.099 1.00 94.62 776 PHE A N 1
ATOM 6022 C CA . PHE A 1 776 ? -18.020 -16.376 23.120 1.00 94.62 776 PHE A CA 1
ATOM 6023 C C . PHE A 1 776 ? -19.493 -16.099 22.817 1.00 94.62 776 PHE A C 1
ATOM 6025 O O . PHE A 1 776 ? -20.004 -16.436 21.752 1.00 94.62 776 PHE A O 1
ATOM 6032 N N . THR A 1 777 ? -20.180 -15.481 23.775 1.00 95.81 777 THR A N 1
ATOM 6033 C CA . THR A 1 777 ? -21.515 -14.906 23.568 1.00 95.81 777 THR A CA 1
ATOM 6034 C C . THR A 1 777 ? -21.548 -13.465 24.043 1.00 95.81 777 THR A C 1
ATOM 6036 O O . THR A 1 777 ? -21.042 -13.183 25.137 1.00 95.81 777 THR A O 1
ATOM 6039 N N . LEU A 1 778 ? -22.195 -12.581 23.283 1.00 97.06 778 LEU A N 1
ATOM 6040 C CA . LEU A 1 778 ? -22.424 -11.192 23.664 1.00 97.06 778 LEU A CA 1
ATOM 6041 C C . LEU A 1 778 ? -23.917 -10.929 23.912 1.00 97.06 778 LEU A C 1
ATOM 6043 O O . LEU A 1 778 ? -24.761 -11.154 23.054 1.00 97.06 778 LEU A O 1
ATOM 6047 N N . THR A 1 779 ? -24.274 -10.437 25.099 1.00 96.44 779 THR A N 1
ATOM 6048 C CA . THR A 1 779 ? -25.679 -10.138 25.444 1.00 96.44 779 THR A CA 1
ATOM 6049 C C . THR A 1 779 ? -25.809 -8.776 26.119 1.00 96.44 779 THR A C 1
ATOM 6051 O O . THR A 1 779 ? -24.959 -8.426 26.934 1.00 96.44 779 THR A O 1
ATOM 6054 N N . PRO A 1 780 ? -26.837 -7.966 25.818 1.00 95.81 780 PRO A N 1
ATOM 6055 C CA . PRO A 1 780 ? -27.038 -6.695 26.505 1.00 95.81 780 PRO A CA 1
ATOM 6056 C C . PRO A 1 780 ? -27.357 -6.924 27.988 1.00 95.81 780 PRO A C 1
ATOM 6058 O O . PRO A 1 780 ? -28.132 -7.813 28.343 1.00 95.81 780 PRO A O 1
ATOM 6061 N N . ILE A 1 781 ? -26.782 -6.100 28.860 1.00 94.81 781 ILE A N 1
ATOM 6062 C CA . ILE A 1 781 ? -27.106 -6.073 30.287 1.00 94.81 781 ILE A CA 1
ATOM 6063 C C . ILE A 1 781 ? -28.183 -5.014 30.499 1.00 94.81 781 ILE A C 1
ATOM 6065 O O . ILE A 1 781 ? -28.049 -3.868 30.066 1.00 94.81 781 ILE A O 1
ATOM 6069 N N . ALA A 1 782 ? -29.264 -5.404 31.170 1.00 90.62 782 ALA A N 1
ATOM 6070 C CA . ALA A 1 782 ? -30.331 -4.484 31.522 1.00 90.62 782 ALA A CA 1
ATOM 6071 C C . ALA A 1 782 ? -29.794 -3.362 32.423 1.00 90.62 782 ALA A C 1
ATOM 6073 O O . ALA A 1 782 ? -29.026 -3.613 33.353 1.00 90.62 782 ALA A O 1
ATOM 6074 N N . ARG A 1 783 ? -30.208 -2.124 32.139 1.00 87.88 783 ARG A N 1
ATOM 6075 C CA . ARG A 1 783 ? -29.816 -0.949 32.925 1.00 87.88 783 ARG A CA 1
ATOM 6076 C C . ARG A 1 783 ? -30.230 -1.080 34.389 1.00 87.88 783 ARG A C 1
ATOM 6078 O O . ARG A 1 783 ? -31.141 -1.835 34.735 1.00 87.88 783 ARG A O 1
ATOM 6085 N N . GLU A 1 784 ? -29.621 -0.251 35.223 1.00 88.31 784 GLU A N 1
ATOM 6086 C CA . GLU A 1 784 ? -30.019 -0.115 36.617 1.00 88.31 784 GLU A CA 1
ATOM 6087 C C . GLU A 1 784 ? -31.523 0.184 36.745 1.00 88.31 784 GLU A C 1
ATOM 6089 O O . GLU A 1 784 ? -32.051 1.074 36.073 1.00 88.31 784 GLU A O 1
ATOM 6094 N N . GLY A 1 785 ? -32.223 -0.599 37.571 1.00 87.62 785 GLY A N 1
ATOM 6095 C CA . GLY A 1 785 ? -33.658 -0.433 37.803 1.00 87.62 785 GLY A CA 1
ATOM 6096 C C . GLY A 1 785 ? -34.545 -0.743 36.591 1.00 87.62 785 GLY A C 1
ATOM 6097 O O . GLY A 1 785 ? -35.689 -0.292 36.541 1.00 87.62 785 GLY A O 1
ATOM 6098 N N . ALA A 1 786 ? -34.048 -1.464 35.579 1.00 87.12 786 ALA A N 1
ATOM 6099 C CA . ALA A 1 786 ? -34.875 -1.902 34.456 1.00 87.12 786 ALA A CA 1
ATOM 6100 C C . ALA A 1 786 ? -36.079 -2.722 34.952 1.00 87.12 786 ALA A C 1
ATOM 6102 O O . ALA A 1 786 ? -35.912 -3.705 35.664 1.00 87.12 786 ALA A O 1
ATOM 6103 N N . GLY A 1 787 ? -37.290 -2.308 34.571 1.00 88.12 787 GLY A N 1
ATOM 6104 C CA . GLY A 1 787 ? -38.533 -2.938 35.030 1.00 88.12 787 GLY A CA 1
ATOM 6105 C C . GLY A 1 787 ? -38.982 -2.542 36.443 1.00 88.12 787 GLY A C 1
ATOM 6106 O O . GLY A 1 787 ? -40.038 -2.993 36.866 1.00 88.12 787 GLY A O 1
ATOM 6107 N N . MET A 1 788 ? -38.238 -1.685 37.152 1.00 92.44 788 MET A N 1
ATOM 6108 C CA . MET A 1 788 ? -38.561 -1.237 38.512 1.00 92.44 788 MET A CA 1
ATOM 6109 C C . MET A 1 788 ? -39.157 0.179 38.515 1.00 92.44 788 MET A C 1
ATOM 6111 O O . MET A 1 788 ? -38.854 1.013 37.656 1.00 92.44 788 MET A O 1
ATOM 6115 N N . HIS A 1 789 ? -39.975 0.481 39.521 1.00 91.38 789 HIS A N 1
ATOM 6116 C CA . HIS A 1 789 ? -40.424 1.832 39.834 1.00 91.38 789 HIS A CA 1
ATOM 6117 C C . HIS A 1 789 ? -39.270 2.635 40.434 1.00 91.38 789 HIS A C 1
ATOM 6119 O O . HIS A 1 789 ? -38.644 2.190 41.391 1.00 91.38 789 HIS A O 1
ATOM 6125 N N . ARG A 1 790 ? -39.003 3.826 39.889 1.00 91.94 790 ARG A N 1
ATOM 6126 C CA . ARG A 1 790 ? -37.966 4.740 40.381 1.00 91.94 790 ARG A CA 1
ATOM 6127 C C . ARG A 1 790 ? -38.593 5.927 41.113 1.00 91.94 790 ARG A C 1
ATOM 6129 O O . ARG A 1 790 ? -39.500 6.570 40.584 1.00 91.94 790 ARG A O 1
ATOM 6136 N N . ARG A 1 791 ? -38.080 6.230 42.305 1.00 93.19 791 ARG A N 1
ATOM 6137 C CA . ARG A 1 791 ? -38.353 7.443 43.088 1.00 93.19 791 ARG A CA 1
ATOM 6138 C C . ARG A 1 791 ? -37.054 8.226 43.253 1.00 93.19 791 ARG A C 1
ATOM 6140 O O . ARG A 1 791 ? -36.050 7.662 43.685 1.00 93.19 791 ARG A O 1
ATOM 6147 N N . ASP A 1 792 ? -37.101 9.516 42.950 1.00 93.38 792 ASP A N 1
ATOM 6148 C CA . ASP A 1 792 ? -35.961 10.420 43.096 1.00 93.38 792 ASP A CA 1
ATOM 6149 C C . ASP A 1 792 ? -36.128 11.166 44.420 1.00 93.38 792 ASP A C 1
ATOM 6151 O O . ASP A 1 792 ? -37.065 11.946 44.596 1.00 93.38 792 ASP A O 1
ATOM 6155 N N . LEU A 1 793 ? -35.258 10.865 45.380 1.00 92.06 793 LEU A N 1
ATOM 6156 C CA . LEU A 1 793 ? -35.265 11.457 46.711 1.00 92.06 793 LEU A CA 1
ATOM 6157 C C . LEU A 1 793 ? -34.114 12.455 46.790 1.00 92.06 793 LEU A C 1
ATOM 6159 O O . LEU A 1 793 ? -32.972 12.121 46.484 1.00 92.06 793 LEU A O 1
ATOM 6163 N N . HIS A 1 794 ? -34.405 13.685 47.191 1.00 91.06 794 HIS A N 1
ATOM 6164 C CA . HIS A 1 794 ? -33.410 14.746 47.295 1.00 91.06 794 HIS A CA 1
ATOM 6165 C C . HIS A 1 794 ? -33.124 15.044 48.762 1.00 91.06 794 HIS A C 1
ATOM 6167 O O . HIS A 1 794 ? -34.042 15.065 49.582 1.00 91.06 794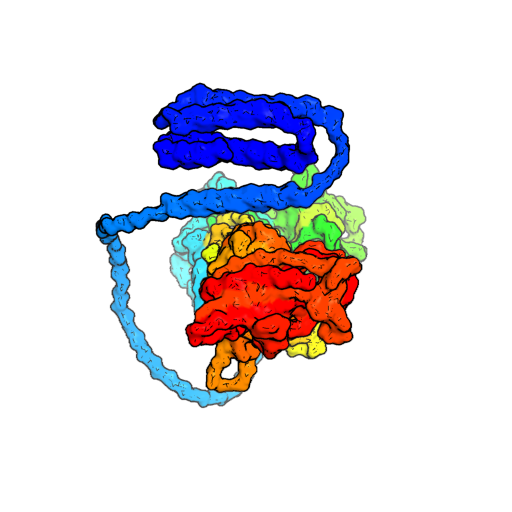 HIS A O 1
ATOM 6173 N N . GLY A 1 795 ? -31.858 15.288 49.084 1.00 88.69 795 GLY A N 1
ATOM 6174 C CA . GLY A 1 795 ? -31.437 15.685 50.422 1.00 88.69 795 GLY A CA 1
ATOM 6175 C C . GLY A 1 795 ? -30.122 16.454 50.395 1.00 88.69 795 GLY A C 1
ATOM 6176 O O . GLY A 1 795 ? -29.550 16.701 49.330 1.00 88.69 795 GLY A O 1
ATOM 6177 N N . ARG A 1 796 ? -29.654 16.863 51.573 1.00 87.44 796 ARG A N 1
ATOM 6178 C CA . ARG A 1 796 ? -28.396 17.587 51.753 1.00 87.44 796 ARG A CA 1
ATOM 6179 C C . ARG A 1 796 ? -27.755 17.192 53.080 1.00 87.44 796 ARG A C 1
ATOM 6181 O O . ARG A 1 796 ? -28.461 16.933 54.045 1.00 87.44 796 ARG A O 1
ATOM 6188 N N . TRP A 1 797 ? -26.432 17.142 53.098 1.00 86.88 797 TRP A N 1
ATOM 6189 C CA . TRP A 1 797 ? -25.617 17.178 54.310 1.00 86.88 797 TRP A CA 1
ATOM 6190 C C . TRP A 1 797 ? -25.316 18.648 54.621 1.00 86.88 797 TRP A C 1
ATOM 6192 O O . TRP A 1 797 ? -24.855 19.334 53.712 1.00 86.88 797 TRP A O 1
ATOM 6202 N N . ALA A 1 798 ? -25.630 19.152 55.821 1.00 81.00 798 ALA A N 1
ATOM 6203 C CA . ALA A 1 798 ? -25.491 20.571 56.179 1.00 81.00 798 ALA A CA 1
ATOM 6204 C C . ALA A 1 798 ? -24.843 20.756 57.576 1.00 81.00 798 ALA A C 1
ATOM 6206 O O . ALA A 1 798 ? -25.533 20.616 58.594 1.00 81.00 798 ALA A O 1
ATOM 6207 N N . PRO A 1 799 ? -23.544 21.114 57.656 1.00 66.12 799 PRO A N 1
ATOM 6208 C CA . PRO A 1 799 ? -22.817 21.287 58.916 1.00 66.12 799 PRO A CA 1
ATOM 6209 C C . PRO A 1 799 ? -23.417 22.396 59.794 1.00 66.12 799 PRO A C 1
ATOM 6211 O O . PRO A 1 799 ? -23.780 23.462 59.301 1.00 66.12 799 PRO A O 1
ATOM 6214 N N . GLY A 1 800 ? -23.503 22.168 61.108 1.00 57.97 800 GLY A N 1
ATOM 6215 C CA . GLY A 1 800 ? -23.975 23.168 62.083 1.00 57.97 800 GLY A CA 1
ATOM 6216 C C . GLY A 1 800 ? -25.498 23.302 62.223 1.00 57.97 800 GLY A C 1
ATOM 6217 O O . GLY A 1 800 ? -25.968 24.069 63.062 1.00 57.97 800 GLY A O 1
ATOM 6218 N N . SER A 1 801 ? -26.275 22.540 61.453 1.00 54.38 801 SER A N 1
ATOM 6219 C CA . SER A 1 801 ? -27.685 22.274 61.753 1.00 54.38 801 SER A CA 1
ATOM 6220 C C . SER A 1 801 ? -27.802 21.168 62.826 1.00 54.38 801 SER A C 1
ATOM 6222 O O . SER A 1 801 ? -26.792 20.596 63.245 1.00 54.38 801 SER A O 1
ATOM 6224 N N . ALA A 1 802 ? -29.015 20.804 63.266 1.00 51.12 802 ALA A N 1
ATOM 6225 C CA . ALA A 1 802 ? -29.229 19.587 64.072 1.00 51.12 802 ALA A CA 1
ATOM 6226 C C . ALA A 1 802 ? -28.761 18.287 63.355 1.00 51.12 802 ALA A C 1
ATOM 6228 O O . ALA A 1 802 ? -28.756 17.212 63.952 1.00 51.12 802 ALA A O 1
ATOM 6229 N N . GLU A 1 803 ? -28.317 18.407 62.100 1.00 49.34 803 GLU A N 1
ATOM 6230 C CA . GLU A 1 803 ? -27.897 17.384 61.150 1.00 49.34 803 GLU A CA 1
ATOM 6231 C C . GLU A 1 803 ? -26.363 17.449 60.931 1.00 49.34 803 GLU A C 1
ATOM 6233 O O . GLU A 1 803 ? -25.891 17.711 59.828 1.00 49.34 803 GLU A O 1
ATOM 6238 N N . SER A 1 804 ? -25.546 17.266 61.979 1.00 50.22 804 SER A N 1
ATOM 6239 C CA . SER A 1 804 ? -24.086 17.038 61.851 1.00 50.22 804 SER A CA 1
ATOM 6240 C C . SER A 1 804 ? -23.793 15.551 61.598 1.00 50.22 804 SER A C 1
ATOM 6242 O O . SER A 1 804 ? -24.464 14.708 62.181 1.00 50.22 804 SER A O 1
ATOM 6244 N N . MET A 1 805 ? -22.828 15.198 60.736 1.00 66.75 805 MET A N 1
ATOM 6245 C CA . MET A 1 805 ? -22.994 14.036 59.838 1.00 66.75 805 MET A CA 1
ATOM 6246 C C . MET A 1 805 ? -21.754 13.172 59.603 1.00 66.75 805 MET A C 1
ATOM 6248 O O . MET A 1 805 ? -20.999 13.448 58.686 1.00 66.75 805 MET A O 1
ATOM 6252 N N . GLY A 1 806 ? -21.530 12.093 60.353 1.00 62.38 806 GLY A N 1
ATOM 6253 C CA . GLY A 1 806 ? -20.289 11.315 60.207 1.00 62.38 806 GLY A CA 1
ATOM 6254 C C . GLY A 1 806 ? -20.457 9.823 59.953 1.00 62.38 806 GLY A C 1
ATOM 6255 O O . GLY A 1 806 ? -21.547 9.250 60.075 1.00 62.38 806 GLY A O 1
ATOM 6256 N N . GLY A 1 807 ? -19.318 9.190 59.656 1.00 67.12 807 GLY A N 1
ATOM 6257 C CA . GLY A 1 807 ? -19.191 7.743 59.538 1.00 67.12 807 GLY A CA 1
ATOM 6258 C C . GLY A 1 807 ? -19.556 7.000 60.835 1.00 67.12 807 GLY A C 1
ATOM 6259 O O . GLY A 1 807 ? -19.799 7.627 61.871 1.00 67.12 807 GLY A O 1
ATOM 6260 N N . PRO A 1 808 ? -19.560 5.654 60.825 1.00 63.19 808 PRO A N 1
ATOM 6261 C CA . PRO A 1 808 ? -20.086 4.828 61.919 1.00 63.19 808 PRO A CA 1
ATOM 6262 C C . PRO A 1 808 ? -19.385 5.037 63.272 1.00 63.19 808 PRO A C 1
ATOM 6264 O O . PRO A 1 808 ? -19.968 4.752 64.309 1.00 63.19 808 PRO A O 1
ATOM 6267 N N . ALA A 1 809 ? -18.146 5.539 63.260 1.00 60.06 809 ALA A N 1
ATOM 6268 C CA . ALA A 1 809 ? -17.357 5.839 64.457 1.00 60.06 809 ALA A CA 1
ATOM 6269 C C . ALA A 1 809 ? -17.657 7.223 65.070 1.00 60.06 809 ALA A C 1
ATOM 6271 O O . ALA A 1 809 ? -17.109 7.555 66.116 1.00 60.06 809 ALA A O 1
ATOM 6272 N N . SER A 1 810 ? -18.496 8.040 64.426 1.00 62.72 810 SER A N 1
ATOM 6273 C CA . SER A 1 810 ? -18.898 9.346 64.948 1.00 62.72 810 SER A CA 1
ATOM 6274 C C . SER A 1 810 ? -20.159 9.234 65.810 1.00 62.72 810 SER A C 1
ATOM 6276 O O . SER A 1 810 ? -21.127 8.560 65.440 1.00 62.72 810 SER A O 1
ATOM 6278 N N . GLU A 1 811 ? -20.202 9.988 66.912 1.00 63.22 811 GLU A N 1
ATOM 6279 C CA . GLU A 1 811 ? -21.408 10.182 67.742 1.00 63.22 811 GLU A CA 1
ATOM 6280 C C . GLU A 1 811 ? -22.576 10.813 66.954 1.00 63.22 811 GLU A C 1
ATOM 6282 O O . GLU A 1 811 ? -23.729 10.803 67.379 1.00 63.22 811 GLU A O 1
ATOM 6287 N N . CYS A 1 812 ? -22.276 11.342 65.767 1.00 64.44 812 CYS A N 1
ATOM 6288 C CA . CYS A 1 812 ? -23.186 12.032 64.866 1.00 64.44 812 CYS A CA 1
ATOM 6289 C C . CYS A 1 812 ? -23.782 11.126 63.771 1.00 64.44 812 CYS A C 1
ATOM 6291 O O . CYS A 1 812 ? -24.636 11.567 63.009 1.00 64.44 812 CYS A O 1
ATOM 6293 N N . SER A 1 813 ? -23.389 9.849 63.680 1.00 66.19 813 SER A N 1
ATOM 6294 C CA . SER A 1 813 ? -23.873 8.934 62.629 1.00 66.19 813 SER A CA 1
ATOM 6295 C C . SER A 1 813 ? -25.394 8.723 62.646 1.00 66.19 813 SER A C 1
ATOM 6297 O O . SER A 1 813 ? -26.013 8.457 61.609 1.00 66.19 813 SER A O 1
ATOM 6299 N N . ALA A 1 814 ? -26.026 8.907 63.808 1.00 70.50 814 ALA A N 1
ATOM 6300 C CA . ALA A 1 814 ? -27.470 8.822 63.959 1.00 70.50 814 ALA A CA 1
ATOM 6301 C C . ALA A 1 814 ? -28.239 9.991 63.306 1.00 70.50 814 ALA A C 1
ATOM 6303 O O . ALA A 1 814 ? -29.456 9.924 63.172 1.00 70.50 814 ALA A O 1
ATOM 6304 N N . ARG A 1 815 ? -27.549 11.046 62.875 1.00 76.25 815 ARG A N 1
ATOM 6305 C CA . ARG A 1 815 ? -28.166 12.236 62.278 1.00 76.25 815 ARG A CA 1
ATOM 6306 C C . ARG A 1 815 ? -28.214 12.170 60.752 1.00 76.25 815 ARG A C 1
ATOM 6308 O O . ARG A 1 815 ? -28.721 13.092 60.126 1.00 76.25 815 ARG A O 1
ATOM 6315 N N . ASN A 1 816 ? -27.728 11.070 60.154 1.00 84.56 816 ASN A N 1
ATOM 6316 C CA . ASN A 1 816 ? -27.698 10.934 58.701 1.00 84.56 816 ASN A CA 1
ATOM 6317 C C . ASN A 1 816 ? -29.071 10.967 58.036 1.00 84.56 816 ASN A C 1
ATOM 6319 O O . ASN A 1 816 ? -29.896 10.231 58.554 1.00 84.56 816 ASN A O 1
ATOM 6323 N N . PRO A 1 817 ? -29.332 11.714 56.925 1.00 88.88 817 PRO A N 1
ATOM 6324 C CA . PRO A 1 817 ? -30.615 11.747 56.244 1.00 88.88 817 PRO A CA 1
ATOM 6325 C C . PRO A 1 817 ? -31.185 10.359 56.038 1.00 88.88 817 PRO A C 1
ATOM 6327 O O . PRO A 1 817 ? -30.537 9.460 55.483 1.00 88.88 817 PRO A O 1
ATOM 6330 N N . ARG A 1 818 ? -32.418 10.212 56.519 1.00 88.94 818 ARG A N 1
ATOM 6331 C CA . ARG A 1 818 ? -33.115 8.939 56.592 1.00 88.94 818 ARG A CA 1
ATOM 6332 C C . ARG A 1 818 ? -34.391 9.006 55.794 1.00 88.94 818 ARG A C 1
ATOM 6334 O O . ARG A 1 818 ? -35.138 9.978 55.866 1.00 88.94 818 ARG A O 1
ATOM 6341 N N . PHE A 1 819 ? -34.671 7.929 55.086 1.00 92.69 819 PHE A N 1
ATOM 6342 C CA . PHE A 1 819 ? -35.919 7.761 54.366 1.00 92.69 819 PHE A CA 1
ATOM 6343 C C . PHE A 1 819 ? -36.579 6.486 54.863 1.00 92.69 819 PHE A C 1
ATOM 6345 O O . PHE A 1 819 ? -35.992 5.405 54.793 1.00 92.69 819 PHE A O 1
ATOM 6352 N N . LEU A 1 820 ? -37.789 6.636 55.391 1.00 93.12 820 LEU A N 1
ATOM 6353 C CA . LEU A 1 820 ? -38.627 5.527 55.805 1.00 93.12 820 LEU A CA 1
ATOM 6354 C C . LEU A 1 820 ? -39.299 4.936 54.572 1.00 93.12 820 LEU A C 1
ATOM 6356 O O . LEU A 1 820 ? -39.998 5.648 53.855 1.00 93.12 820 LEU A O 1
ATOM 6360 N N . VAL A 1 821 ? -39.085 3.649 54.335 1.00 94.12 821 VAL A N 1
ATOM 6361 C CA . VAL A 1 821 ? -39.660 2.886 53.231 1.00 94.12 821 VAL A CA 1
ATOM 6362 C C . VAL A 1 821 ? -40.663 1.899 53.806 1.00 94.12 821 VAL A C 1
ATOM 6364 O O . VAL A 1 821 ? -40.295 1.042 54.605 1.00 94.12 821 VAL A O 1
ATOM 6367 N N . ARG A 1 822 ? -41.924 1.992 53.384 1.00 92.56 822 ARG A N 1
ATOM 6368 C CA . ARG A 1 822 ? -42.990 1.072 53.787 1.00 92.56 822 ARG A CA 1
ATOM 6369 C C . ARG A 1 822 ? -43.405 0.192 52.624 1.00 92.56 822 ARG A C 1
ATOM 6371 O O . ARG A 1 822 ? -43.642 0.677 51.513 1.00 92.56 822 ARG A O 1
ATOM 6378 N N . THR A 1 823 ? -43.542 -1.100 52.897 1.00 91.56 823 THR A N 1
ATOM 6379 C CA . THR A 1 823 ? -44.100 -2.065 51.949 1.00 91.56 823 THR A CA 1
ATOM 6380 C C . THR A 1 823 ? -45.090 -2.996 52.641 1.00 91.56 823 THR A C 1
ATOM 6382 O O . THR A 1 823 ? -44.846 -3.462 53.748 1.00 91.56 823 THR A O 1
ATOM 6385 N N . GLY A 1 824 ? -46.216 -3.275 51.982 1.00 87.50 824 GLY A N 1
ATOM 6386 C CA . GLY A 1 824 ? -47.218 -4.243 52.453 1.00 87.50 824 GLY A CA 1
ATOM 6387 C C . GLY A 1 824 ? -47.094 -5.629 51.813 1.00 87.50 824 GLY A C 1
ATOM 6388 O O . GLY A 1 824 ? -47.946 -6.488 52.035 1.00 87.50 824 GLY A O 1
ATOM 6389 N N . ARG A 1 825 ? -46.103 -5.832 50.933 1.00 88.62 825 ARG A N 1
ATOM 6390 C CA . ARG A 1 825 ? -45.860 -7.097 50.223 1.00 88.62 825 ARG A CA 1
ATOM 6391 C C . ARG A 1 825 ? -44.360 -7.316 50.003 1.00 88.62 825 ARG A C 1
ATOM 6393 O O . ARG A 1 825 ? -43.617 -6.334 49.922 1.00 88.62 825 ARG A O 1
ATOM 6400 N N . PRO A 1 826 ? -43.907 -8.572 49.849 1.00 92.44 826 PRO A N 1
ATOM 6401 C CA . PRO A 1 826 ? -42.542 -8.853 49.425 1.00 92.44 826 PRO A CA 1
ATOM 6402 C C . PRO A 1 826 ? -42.226 -8.174 48.084 1.00 92.44 826 PRO A C 1
ATOM 6404 O O . PRO A 1 826 ? -42.993 -8.297 47.129 1.00 92.44 826 PRO A O 1
ATOM 6407 N N . THR A 1 827 ? -41.112 -7.449 48.018 1.00 93.12 827 THR A N 1
ATOM 6408 C CA . THR A 1 827 ? -40.620 -6.764 46.814 1.00 93.12 827 THR A CA 1
ATOM 6409 C C . THR A 1 827 ? -39.096 -6.727 46.813 1.00 93.12 827 THR A C 1
ATOM 6411 O O . THR A 1 827 ? -38.473 -6.666 47.870 1.00 93.12 827 THR A O 1
ATOM 6414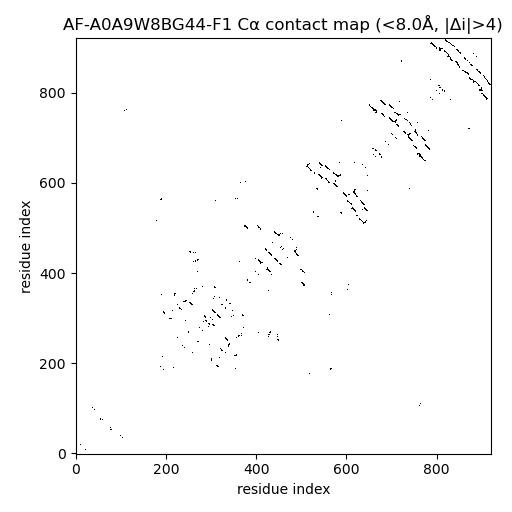 N N . THR A 1 828 ? -38.479 -6.692 45.635 1.00 94.44 828 THR A N 1
ATOM 6415 C CA . THR A 1 828 ? -37.041 -6.424 45.506 1.00 94.44 828 THR A CA 1
ATOM 6416 C C . THR A 1 828 ? -36.806 -4.921 45.399 1.00 94.44 828 THR A C 1
ATOM 6418 O O . THR A 1 828 ? -37.541 -4.226 44.690 1.00 94.44 828 THR A O 1
ATOM 6421 N N . VAL A 1 829 ? -35.792 -4.413 46.099 1.00 94.50 829 VAL A N 1
ATOM 6422 C CA . VAL A 1 829 ? -35.382 -3.006 46.065 1.00 94.50 829 VAL A CA 1
ATOM 6423 C C . VAL A 1 829 ? -33.888 -2.851 45.826 1.00 94.50 829 VAL A C 1
ATOM 6425 O O . VAL A 1 829 ? -33.094 -3.761 46.065 1.00 94.50 829 VAL A O 1
ATOM 6428 N N . MET A 1 830 ? -33.509 -1.666 45.368 1.00 93.44 830 MET A N 1
ATOM 6429 C CA . MET A 1 830 ? -32.129 -1.221 45.223 1.00 93.44 830 MET A CA 1
ATOM 6430 C C . MET A 1 830 ? -32.108 0.300 45.318 1.00 93.44 830 MET A C 1
ATOM 6432 O O . MET A 1 830 ? -33.048 0.959 44.882 1.00 93.44 830 MET A O 1
ATOM 6436 N N . ALA A 1 831 ? -31.035 0.875 45.845 1.00 94.12 831 ALA A N 1
ATOM 6437 C CA . ALA A 1 831 ? -30.918 2.317 45.952 1.00 94.12 831 ALA A CA 1
ATOM 6438 C C . ALA A 1 831 ? -29.533 2.799 45.510 1.00 94.12 831 ALA A C 1
ATOM 6440 O O . ALA A 1 831 ? -28.532 2.133 45.776 1.00 94.12 831 ALA A O 1
ATOM 6441 N N . ARG A 1 832 ? -29.482 3.953 44.837 1.00 94.38 832 ARG A N 1
ATOM 6442 C CA . ARG A 1 832 ? -28.256 4.624 44.389 1.00 94.38 832 ARG A CA 1
ATOM 6443 C C . ARG A 1 832 ? -28.192 6.043 44.933 1.00 94.38 832 ARG A C 1
ATOM 6445 O O . ARG A 1 832 ? -29.090 6.833 44.682 1.00 94.38 832 ARG A O 1
ATOM 6452 N N . LEU A 1 833 ? -27.096 6.378 45.598 1.00 94.62 833 LEU A N 1
ATOM 6453 C CA . LEU A 1 833 ? -26.805 7.702 46.137 1.00 94.62 833 LEU A CA 1
ATOM 6454 C C . LEU A 1 833 ? -25.747 8.395 45.274 1.00 94.62 833 LEU A C 1
ATOM 6456 O O . LEU A 1 833 ? -24.687 7.817 45.036 1.00 94.62 833 LEU A O 1
ATOM 6460 N N . GLN A 1 834 ? -26.019 9.620 44.820 1.00 93.25 834 GLN A N 1
ATOM 6461 C CA . GLN A 1 834 ? -25.114 10.438 44.005 1.00 93.25 834 GLN A CA 1
ATOM 6462 C C . GLN A 1 834 ? -25.035 11.883 44.492 1.00 93.25 834 GLN A C 1
ATOM 6464 O O . GLN A 1 834 ? -26.009 12.436 44.996 1.00 93.25 834 GLN A O 1
ATOM 6469 N N . THR A 1 835 ? -23.896 12.520 44.232 1.00 91.00 835 THR A N 1
ATOM 6470 C CA . THR A 1 835 ? -23.591 13.915 44.584 1.00 91.00 835 THR A CA 1
ATOM 6471 C C . THR A 1 835 ? -23.166 14.716 43.350 1.00 91.00 835 THR A C 1
ATOM 6473 O O . THR A 1 835 ? -22.041 15.202 43.268 1.00 91.00 835 THR A O 1
ATOM 6476 N N . PRO A 1 836 ? -24.043 14.858 42.337 1.00 80.62 836 PRO A N 1
ATOM 6477 C CA . PRO A 1 836 ? -23.653 15.346 41.010 1.00 80.62 836 PRO A CA 1
ATOM 6478 C C . PRO A 1 836 ? -23.172 16.807 40.980 1.00 80.62 836 PRO A C 1
ATOM 6480 O O . PRO A 1 836 ? -22.603 17.225 39.978 1.00 80.62 836 PRO A O 1
ATOM 6483 N N . GLN A 1 837 ? -23.431 17.583 42.036 1.00 83.19 837 GLN A N 1
ATOM 6484 C CA . GLN A 1 837 ? -23.065 19.000 42.150 1.00 83.19 837 GLN A CA 1
ATOM 6485 C C . GLN A 1 837 ? -21.903 19.245 43.126 1.00 83.19 837 GLN A C 1
ATOM 6487 O O . GLN A 1 837 ? -21.551 20.396 43.362 1.00 83.19 837 GLN A O 1
ATOM 6492 N N . ALA A 1 838 ? -21.343 18.195 43.730 1.00 84.50 838 ALA A N 1
ATOM 6493 C CA . ALA A 1 838 ? -20.325 18.341 44.761 1.00 84.50 838 ALA A CA 1
ATOM 6494 C C . ALA A 1 838 ? -18.922 18.487 44.163 1.00 84.50 838 ALA A C 1
ATOM 6496 O O . ALA A 1 838 ? -18.519 17.683 43.322 1.00 84.50 838 ALA A O 1
ATOM 6497 N N . ASP A 1 839 ? -18.174 19.476 44.648 1.00 83.56 839 ASP A N 1
ATOM 6498 C CA . ASP A 1 839 ? -16.754 19.653 44.359 1.00 83.56 839 ASP A CA 1
ATOM 6499 C C . ASP A 1 839 ? -16.043 20.214 45.609 1.00 83.56 839 ASP A C 1
ATOM 6501 O O . ASP A 1 839 ? -16.345 21.342 46.010 1.00 83.56 839 ASP A O 1
ATOM 6505 N N . PRO A 1 840 ? -15.151 19.450 46.271 1.00 86.88 840 PRO A N 1
ATOM 6506 C CA . PRO A 1 840 ? -14.773 18.067 45.966 1.00 86.88 840 PRO A CA 1
ATOM 6507 C C . PRO A 1 840 ? -15.900 17.055 46.248 1.00 86.88 840 PRO A C 1
ATOM 6509 O O . PRO A 1 840 ? -16.822 17.306 47.024 1.00 86.88 840 PRO A O 1
ATOM 6512 N N . LEU A 1 841 ? -15.816 15.872 45.628 1.00 90.88 841 LEU A N 1
ATOM 6513 C CA . LEU A 1 841 ? -16.771 14.781 45.860 1.00 90.88 841 LEU A CA 1
ATOM 6514 C C . LEU A 1 841 ? -16.610 14.197 47.279 1.00 90.88 841 LEU A C 1
ATOM 6516 O O . LEU A 1 841 ? -15.506 13.756 47.620 1.00 90.88 841 LEU A O 1
ATOM 6520 N N . PRO A 1 842 ? -17.686 14.116 48.086 1.00 91.12 842 PRO A N 1
ATOM 6521 C CA . PRO A 1 842 ? -17.613 13.558 49.431 1.00 91.12 842 PRO A CA 1
ATOM 6522 C C . PRO A 1 842 ? -17.498 12.031 49.419 1.00 91.12 842 PRO A C 1
ATOM 6524 O O . PRO A 1 842 ? -17.996 11.351 48.518 1.00 91.12 842 PRO A O 1
ATOM 6527 N N . LEU A 1 843 ? -16.873 11.481 50.460 1.00 91.94 843 LEU A N 1
ATOM 6528 C CA . LEU A 1 843 ? -16.877 10.049 50.741 1.00 91.94 843 LEU A CA 1
ATOM 6529 C C . LEU A 1 843 ? -18.264 9.639 51.248 1.00 91.94 843 LEU A C 1
ATOM 6531 O O . LEU A 1 843 ? -18.614 9.953 52.384 1.00 91.94 843 LEU A O 1
ATOM 6535 N N . VAL A 1 844 ? -19.038 8.926 50.428 1.00 92.56 844 VAL A N 1
ATOM 6536 C CA . VAL A 1 844 ? -20.422 8.536 50.745 1.00 92.56 844 VAL A CA 1
ATOM 6537 C C . VAL A 1 844 ? -20.608 7.024 50.847 1.00 92.56 844 VAL A C 1
ATOM 6539 O O . VAL A 1 844 ? -19.899 6.254 50.194 1.00 92.56 844 VAL A O 1
ATOM 6542 N N . ALA A 1 845 ? -21.588 6.606 51.645 1.00 92.75 845 ALA A N 1
ATOM 6543 C CA . ALA A 1 845 ? -22.098 5.243 51.725 1.00 92.75 845 ALA A CA 1
ATOM 6544 C C . ALA A 1 845 ? -23.631 5.252 51.853 1.00 92.75 845 ALA A C 1
ATOM 6546 O O . ALA A 1 845 ? -24.250 6.253 52.210 1.00 92.75 845 ALA A O 1
ATOM 6547 N N . LEU A 1 846 ? -24.256 4.125 51.526 1.00 93.69 846 LEU A N 1
ATOM 6548 C CA . LEU A 1 846 ? -25.701 3.953 51.572 1.00 93.69 846 LEU A CA 1
ATOM 6549 C C . LEU A 1 846 ? -26.032 2.626 52.246 1.00 93.69 846 LEU A C 1
ATOM 6551 O O . LEU A 1 846 ? -25.489 1.589 51.862 1.00 93.69 846 LEU A O 1
ATOM 6555 N N . SER A 1 847 ? -26.934 2.652 53.220 1.00 93.69 847 SER A N 1
ATOM 6556 C CA . SER A 1 847 ? -27.333 1.462 53.975 1.00 93.69 847 SER A CA 1
ATOM 6557 C C . SER A 1 847 ? -28.847 1.390 54.134 1.00 93.69 847 SER A C 1
ATOM 6559 O O . SER A 1 847 ? -29.508 2.412 54.288 1.00 93.69 847 SER A O 1
ATOM 6561 N N . LEU A 1 848 ? -29.387 0.176 54.089 1.00 94.81 848 LEU A N 1
ATOM 6562 C CA . LEU A 1 848 ? -30.798 -0.140 54.289 1.00 94.81 848 LEU A CA 1
ATOM 6563 C C . LEU A 1 848 ? -30.921 -1.057 55.506 1.00 94.81 848 LEU A C 1
ATOM 6565 O O . LEU A 1 848 ? -30.305 -2.124 55.523 1.00 94.81 848 LEU A O 1
ATOM 6569 N N . PHE A 1 849 ? -31.720 -0.662 56.489 1.00 93.69 849 PHE A N 1
ATOM 6570 C CA . PHE A 1 849 ? -31.953 -1.403 57.729 1.00 93.69 849 PHE A CA 1
ATOM 6571 C C . PHE A 1 849 ? -33.422 -1.803 57.858 1.00 93.69 849 PHE A C 1
ATOM 6573 O O . PHE A 1 849 ? -34.295 -1.108 57.339 1.00 93.69 849 PHE A O 1
ATOM 6580 N N . GLU A 1 850 ? -33.697 -2.889 58.579 1.00 92.81 850 GLU A N 1
ATOM 6581 C CA . GLU A 1 850 ? -35.040 -3.126 59.118 1.00 92.81 850 GLU A CA 1
ATOM 6582 C C . GLU A 1 850 ? -35.397 -1.998 60.094 1.00 92.81 850 GLU A C 1
ATOM 6584 O O . GLU A 1 850 ? -34.524 -1.466 60.786 1.00 92.81 850 GLU A O 1
ATOM 6589 N N . TYR A 1 851 ? -36.667 -1.611 60.140 1.00 91.38 851 TYR A N 1
ATOM 6590 C CA . TYR A 1 851 ? -37.141 -0.572 61.042 1.00 91.38 851 TYR A CA 1
ATOM 6591 C C . TYR A 1 851 ? -38.470 -0.994 61.652 1.00 91.38 851 TYR A C 1
ATOM 6593 O O . TYR A 1 851 ? -39.388 -1.378 60.934 1.00 91.38 851 TYR A O 1
ATOM 6601 N N . ASP A 1 852 ? -38.562 -0.952 62.976 1.00 86.75 852 ASP A N 1
ATOM 6602 C CA . ASP A 1 852 ? -39.787 -1.310 63.688 1.00 86.75 852 ASP A CA 1
ATOM 6603 C C . ASP A 1 852 ? -39.963 -0.407 64.909 1.00 86.75 852 ASP A C 1
ATOM 6605 O O . ASP A 1 852 ? -39.050 -0.264 65.723 1.00 86.75 852 ASP A O 1
ATOM 6609 N N . ASN A 1 853 ? -41.131 0.230 65.023 1.00 81.31 853 ASN A N 1
ATOM 6610 C CA . ASN A 1 853 ? -41.532 1.061 66.163 1.00 81.31 853 ASN A CA 1
ATOM 6611 C C . ASN A 1 853 ? -40.463 2.068 66.641 1.00 81.31 853 ASN A C 1
ATOM 6613 O O . ASN A 1 853 ? -40.265 2.266 67.839 1.00 81.31 853 ASN A O 1
ATOM 6617 N N . GLY A 1 854 ? -39.754 2.716 65.713 1.00 80.88 854 GLY A N 1
ATOM 6618 C CA . GLY A 1 854 ? -38.721 3.699 66.055 1.00 80.88 854 GLY A CA 1
ATOM 6619 C C . GLY A 1 854 ? -37.309 3.129 66.233 1.00 80.88 854 GLY A C 1
ATOM 6620 O O . GLY A 1 854 ? -36.358 3.903 66.353 1.00 80.88 854 GLY A O 1
ATOM 6621 N N . VAL A 1 855 ? -37.148 1.803 66.224 1.00 84.12 855 VAL A N 1
ATOM 6622 C CA . VAL A 1 855 ? -35.879 1.108 66.468 1.00 84.12 855 VAL A CA 1
ATOM 6623 C C . VAL A 1 855 ? -35.270 0.629 65.149 1.00 84.12 855 VAL A C 1
ATOM 6625 O O . VAL A 1 855 ? -35.923 -0.026 64.338 1.00 84.12 855 VAL A O 1
ATOM 6628 N N . VAL A 1 856 ? -33.990 0.951 64.935 1.00 86.25 856 VAL A N 1
ATOM 6629 C CA . VAL A 1 856 ? -33.212 0.461 63.787 1.00 86.25 856 VAL A CA 1
ATOM 6630 C C . VAL A 1 856 ? -32.772 -0.976 64.063 1.00 86.25 856 VAL A C 1
ATOM 6632 O O . VAL A 1 856 ? -32.038 -1.228 65.017 1.00 86.25 856 VAL A O 1
ATOM 6635 N N . GLY A 1 857 ? -33.241 -1.905 63.234 1.00 88.31 857 GLY A N 1
ATOM 6636 C CA . GLY A 1 857 ? -32.943 -3.331 63.307 1.00 88.31 857 GLY A CA 1
ATOM 6637 C C . GLY A 1 857 ? -31.716 -3.741 62.487 1.00 88.31 857 GLY A C 1
ATOM 6638 O O . GLY A 1 857 ? -30.748 -2.992 62.334 1.00 88.31 857 GLY A O 1
ATOM 6639 N N . GLY A 1 858 ? -31.746 -4.968 61.959 1.00 90.44 858 GLY A N 1
ATOM 6640 C CA . GLY A 1 858 ? -30.634 -5.549 61.206 1.00 90.44 858 GLY A CA 1
ATOM 6641 C C . GLY A 1 858 ? -30.348 -4.837 59.877 1.00 90.44 858 GLY A C 1
ATOM 6642 O O . GLY A 1 858 ? -31.255 -4.356 59.195 1.00 90.44 858 GLY A O 1
ATOM 6643 N N . LEU A 1 859 ? -29.072 -4.801 59.476 1.00 92.38 859 LEU A N 1
ATOM 6644 C CA . LEU A 1 859 ? -28.659 -4.313 58.157 1.00 92.38 859 LEU A CA 1
ATOM 6645 C C . LEU A 1 859 ? -29.146 -5.281 57.068 1.00 92.38 859 LEU A C 1
ATOM 6647 O O . LEU A 1 859 ? -28.676 -6.412 56.987 1.00 92.38 859 LEU A O 1
ATOM 6651 N N . CYS A 1 860 ? -30.036 -4.814 56.194 1.00 93.25 860 CYS A N 1
ATOM 6652 C CA . CYS A 1 860 ? -30.527 -5.575 55.044 1.00 93.25 860 CYS A CA 1
ATOM 6653 C C . CYS A 1 860 ? -29.500 -5.589 53.905 1.00 93.25 860 CYS A C 1
ATOM 6655 O O . CYS A 1 860 ? -29.189 -6.630 53.332 1.00 93.25 860 CYS A O 1
ATOM 6657 N N . THR A 1 861 ? -28.979 -4.412 53.547 1.00 94.75 861 THR A N 1
ATOM 6658 C CA . THR A 1 861 ? -27.942 -4.256 52.521 1.00 94.75 861 THR A CA 1
ATOM 6659 C C . THR A 1 861 ? -27.207 -2.934 52.690 1.00 94.75 861 THR A C 1
ATOM 6661 O O . THR A 1 861 ? -27.739 -1.973 53.238 1.00 94.75 861 THR A O 1
ATOM 6664 N N . SER A 1 862 ? -25.986 -2.865 52.171 1.00 92.69 862 SER A N 1
ATOM 6665 C CA . SER A 1 862 ? -25.197 -1.639 52.096 1.00 92.69 862 SER A CA 1
ATOM 6666 C C . SER A 1 862 ? -24.499 -1.541 50.742 1.00 92.69 862 SER A C 1
ATOM 6668 O O . SER A 1 862 ? -24.319 -2.543 50.045 1.00 92.69 862 SER A O 1
ATOM 6670 N N . SER A 1 863 ? -24.090 -0.334 50.368 1.00 91.56 863 SER A N 1
ATOM 6671 C CA . SER A 1 863 ? -23.180 -0.101 49.252 1.00 91.56 863 SER A CA 1
ATOM 6672 C C . SER A 1 863 ? -21.728 -0.496 49.543 1.00 91.56 863 SER A C 1
ATOM 6674 O O . SER A 1 863 ? -20.900 -0.485 48.632 1.00 91.56 863 SER A O 1
ATOM 6676 N N . GLY A 1 864 ? -21.402 -0.836 50.795 1.00 89.31 864 GLY A N 1
ATOM 6677 C CA . GLY A 1 864 ? -20.052 -1.193 51.231 1.00 89.31 864 GLY A CA 1
ATOM 6678 C C . GLY A 1 864 ? -19.251 0.017 51.714 1.00 89.31 864 GLY A C 1
ATOM 6679 O O . GLY A 1 864 ? -19.797 0.915 52.349 1.00 89.31 864 GLY A O 1
ATOM 6680 N N . SER A 1 865 ? -17.944 0.024 51.445 1.00 88.31 865 SER A N 1
ATOM 6681 C CA . SER A 1 865 ? -17.027 1.074 51.906 1.00 88.31 865 SER A CA 1
ATOM 6682 C C . SER A 1 865 ? -17.365 2.454 51.337 1.00 88.31 865 SER A C 1
ATOM 6684 O O . SER A 1 865 ? -17.765 2.577 50.176 1.00 88.31 865 SER A O 1
ATOM 6686 N N . TYR A 1 866 ? -17.106 3.491 52.135 1.00 91.06 866 TYR A N 1
ATOM 6687 C CA . TYR A 1 866 ? -17.237 4.886 51.726 1.00 91.06 866 TYR A CA 1
ATOM 6688 C C . TYR A 1 866 ? -16.357 5.205 50.511 1.00 91.06 866 TYR A C 1
ATOM 6690 O O . TYR A 1 866 ? -15.206 4.771 50.422 1.00 91.06 866 TYR A O 1
ATOM 6698 N N . THR A 1 867 ? -16.894 5.963 49.555 1.00 89.69 867 THR A N 1
ATOM 6699 C CA . THR A 1 867 ? -16.158 6.375 48.354 1.00 89.69 867 THR A CA 1
ATOM 6700 C C . THR A 1 867 ? -16.654 7.703 47.806 1.00 89.69 867 THR A C 1
ATOM 6702 O O . THR A 1 867 ? -17.823 8.040 47.927 1.00 89.69 867 THR A O 1
ATOM 6705 N N . ASN A 1 868 ? -15.753 8.421 47.148 1.00 90.94 868 ASN A N 1
ATOM 6706 C CA . ASN A 1 868 ? -15.987 9.648 46.399 1.00 90.94 868 ASN A CA 1
ATOM 6707 C C . ASN A 1 868 ? -16.042 9.392 44.880 1.00 90.94 868 ASN A C 1
ATOM 6709 O O . ASN A 1 868 ? -15.606 10.215 44.079 1.00 90.94 868 ASN A O 1
ATOM 6713 N N . SER A 1 869 ? -16.516 8.212 44.464 1.00 90.94 869 SER A N 1
ATOM 6714 C CA . SER A 1 869 ? -16.681 7.896 43.043 1.00 90.94 869 SER A CA 1
ATOM 6715 C C . SER A 1 869 ? -17.696 8.859 42.408 1.00 90.94 869 SER A C 1
ATOM 6717 O O . SER A 1 869 ? -18.775 9.028 42.976 1.00 90.94 869 SER A O 1
ATOM 6719 N N . PRO A 1 870 ? -17.430 9.432 41.215 1.00 90.38 870 PRO A N 1
ATOM 6720 C CA . PRO A 1 870 ? -18.375 10.343 40.562 1.00 90.38 870 PRO A CA 1
ATOM 6721 C C . PRO A 1 870 ? -19.746 9.709 40.302 1.00 90.38 870 PRO A C 1
ATOM 6723 O O . PRO A 1 870 ? -20.768 10.384 40.345 1.00 90.38 870 PRO A O 1
ATOM 6726 N N . GLN A 1 871 ? -19.782 8.392 40.075 1.00 91.25 871 GLN A N 1
ATOM 6727 C CA . GLN A 1 871 ? -21.009 7.614 39.871 1.00 91.25 871 GLN A CA 1
ATOM 6728 C C . GLN A 1 871 ? -21.817 7.404 41.162 1.00 91.25 871 GLN A C 1
ATOM 6730 O O . GLN A 1 871 ? -22.926 6.858 41.110 1.00 91.25 871 GLN A O 1
ATOM 6735 N N . GLY A 1 872 ? -21.273 7.811 42.308 1.00 92.12 872 GLY A N 1
ATOM 6736 C CA . GLY A 1 872 ? -21.831 7.562 43.624 1.00 92.12 872 GLY A CA 1
ATOM 6737 C C . GLY A 1 872 ? -21.742 6.094 44.039 1.00 92.12 872 GLY A C 1
ATOM 6738 O O . GLY A 1 872 ? -20.870 5.344 43.592 1.00 92.12 872 GLY A O 1
ATOM 6739 N N . VAL A 1 873 ? -22.666 5.679 44.899 1.00 92.75 873 VAL A N 1
ATOM 6740 C CA . VAL A 1 873 ? -22.718 4.334 45.481 1.00 92.75 873 VAL A CA 1
ATOM 6741 C C . VAL A 1 873 ? -24.094 3.713 45.293 1.00 92.75 873 VAL A C 1
ATOM 6743 O O . VAL A 1 873 ? -25.093 4.424 45.280 1.00 92.75 873 VAL A O 1
ATOM 6746 N N . ALA A 1 874 ? -24.160 2.390 45.156 1.00 92.88 874 ALA A N 1
ATOM 6747 C CA . ALA A 1 874 ? -25.422 1.667 45.041 1.00 92.88 874 ALA A CA 1
ATOM 6748 C C . ALA A 1 874 ? -25.436 0.428 45.935 1.00 92.88 874 ALA A C 1
ATOM 6750 O O . ALA A 1 874 ? -24.402 -0.217 46.125 1.00 92.88 874 ALA A O 1
ATOM 6751 N N . THR A 1 875 ? -26.604 0.096 46.479 1.00 92.69 875 THR A N 1
ATOM 6752 C CA . THR A 1 875 ? -26.822 -1.172 47.181 1.00 92.69 875 THR A CA 1
ATOM 6753 C C . THR A 1 875 ? -26.921 -2.328 46.185 1.00 92.69 875 THR A C 1
ATOM 6755 O O . THR A 1 875 ? -27.125 -2.128 44.987 1.00 92.69 875 THR A O 1
ATOM 6758 N N . ARG A 1 876 ? -26.820 -3.567 46.675 1.00 88.38 876 ARG A N 1
ATOM 6759 C CA . ARG A 1 876 ? -27.243 -4.737 45.894 1.00 88.38 876 ARG A CA 1
ATOM 6760 C C . ARG A 1 876 ? -28.774 -4.763 45.779 1.00 88.38 876 ARG A C 1
ATOM 6762 O O . ARG A 1 876 ? -29.463 -4.066 46.526 1.00 88.38 876 ARG A O 1
ATOM 6769 N N . LEU A 1 877 ? -29.281 -5.559 44.837 1.00 90.06 877 LEU A N 1
ATOM 6770 C CA . LEU A 1 877 ? -30.692 -5.946 44.802 1.00 90.06 877 LEU A CA 1
ATOM 6771 C C . LEU A 1 877 ? -30.990 -6.804 46.034 1.00 90.06 877 LEU A C 1
ATOM 6773 O O . LEU A 1 877 ? -30.329 -7.822 46.249 1.00 90.06 877 LEU A O 1
ATOM 6777 N N . THR A 1 878 ? -31.972 -6.385 46.825 1.00 92.50 878 THR A N 1
ATOM 6778 C CA . THR A 1 878 ? -32.320 -7.021 48.098 1.00 92.50 878 THR A CA 1
ATOM 6779 C C . THR A 1 878 ? -33.831 -7.154 48.210 1.00 92.50 878 THR A C 1
ATOM 6781 O O . THR A 1 878 ? -34.561 -6.203 47.939 1.00 92.50 878 THR A O 1
ATOM 6784 N N . GLY A 1 879 ? -34.305 -8.335 48.604 1.00 93.06 879 GLY A N 1
ATOM 6785 C CA . GLY A 1 879 ? -35.715 -8.552 48.921 1.00 93.06 879 GLY A CA 1
ATOM 6786 C C . GLY A 1 879 ? -36.071 -7.934 50.272 1.00 93.06 879 GLY A C 1
ATOM 6787 O O . GLY A 1 879 ? -35.353 -8.136 51.248 1.00 93.06 879 GLY A O 1
ATOM 6788 N N . ILE A 1 880 ? -37.176 -7.196 50.319 1.00 91.75 880 ILE A N 1
ATOM 6789 C CA . ILE A 1 880 ? -37.761 -6.618 51.531 1.00 91.75 880 ILE A CA 1
ATOM 6790 C C . ILE A 1 880 ? -39.254 -6.950 51.613 1.00 91.75 880 ILE A C 1
ATOM 6792 O O . ILE A 1 880 ? -39.889 -7.260 50.605 1.00 91.75 880 ILE A O 1
ATOM 6796 N N . GLY A 1 881 ? -39.830 -6.839 52.806 1.00 86.81 881 GLY A N 1
ATOM 6797 C CA . GLY A 1 881 ? -41.232 -7.131 53.091 1.00 86.81 881 GLY A CA 1
ATOM 6798 C C . GLY A 1 881 ? -41.492 -8.594 53.456 1.00 86.81 881 GLY A C 1
ATOM 6799 O O . GLY A 1 881 ? -40.731 -9.498 53.113 1.00 86.81 881 GLY A O 1
ATOM 6800 N N . ARG A 1 882 ? -42.607 -8.824 54.155 1.00 82.56 882 ARG A N 1
ATOM 6801 C CA . ARG A 1 882 ? -43.119 -10.152 54.526 1.00 82.56 882 ARG A CA 1
ATOM 6802 C C . ARG A 1 882 ? -44.522 -10.335 53.951 1.00 82.56 882 ARG A C 1
ATOM 6804 O O . ARG A 1 882 ? -45.218 -9.364 53.659 1.00 82.56 882 ARG A O 1
ATOM 6811 N N . ALA A 1 883 ? -44.927 -11.577 53.706 1.00 75.94 883 ALA A N 1
ATOM 6812 C CA . ALA A 1 883 ? -46.240 -11.854 53.131 1.00 75.94 883 ALA A CA 1
ATOM 6813 C C . ALA A 1 883 ? -47.350 -11.519 54.141 1.00 75.94 883 ALA A C 1
ATOM 6815 O O . ALA A 1 883 ? -47.439 -12.156 55.183 1.00 75.94 883 ALA A O 1
ATOM 6816 N N . GLY A 1 884 ? -48.206 -10.546 53.810 1.00 72.75 884 GLY A N 1
ATOM 6817 C CA . GLY A 1 884 ? -49.389 -10.204 54.610 1.00 72.75 884 GLY A CA 1
ATOM 6818 C C . GLY A 1 884 ? -49.160 -9.214 55.757 1.00 72.75 884 GLY A C 1
ATOM 6819 O O . GLY A 1 884 ? -50.114 -8.919 56.469 1.00 72.75 884 GLY A O 1
ATOM 6820 N N . GLU A 1 885 ? -47.952 -8.666 55.914 1.00 81.38 885 GLU A N 1
ATOM 6821 C CA . GLU A 1 885 ? -47.611 -7.709 56.976 1.00 81.38 885 GLU A CA 1
ATOM 6822 C C . GLU A 1 885 ? -47.064 -6.402 56.385 1.00 81.38 885 GLU A C 1
ATOM 6824 O O . GLU A 1 885 ? -46.320 -6.411 55.400 1.00 81.38 885 GLU A O 1
ATOM 6829 N N . ALA A 1 886 ? -47.424 -5.270 56.997 1.00 83.44 886 ALA A N 1
ATOM 6830 C CA . ALA A 1 886 ? -46.761 -4.000 56.728 1.00 83.44 886 ALA A CA 1
ATOM 6831 C C . ALA A 1 886 ? -45.371 -4.029 57.374 1.00 83.44 886 ALA A C 1
ATOM 6833 O O . ALA A 1 886 ? -45.254 -4.244 58.576 1.00 83.44 886 ALA A O 1
ATOM 6834 N N . ALA A 1 887 ? -44.331 -3.826 56.571 1.00 90.06 887 ALA A N 1
ATOM 6835 C CA . ALA A 1 887 ? -42.950 -3.785 57.026 1.00 90.06 887 ALA A CA 1
ATOM 6836 C C . ALA A 1 887 ? -42.342 -2.413 56.723 1.00 90.06 887 ALA A C 1
ATOM 6838 O O . ALA A 1 887 ? -42.535 -1.867 55.628 1.00 90.06 887 ALA A O 1
ATOM 6839 N N . GLU A 1 888 ? -41.596 -1.877 57.687 1.00 93.25 888 GLU A N 1
ATOM 6840 C CA . GLU A 1 888 ? -40.873 -0.621 57.546 1.00 93.25 888 GLU A CA 1
ATOM 6841 C C . GLU A 1 888 ? -39.362 -0.872 57.450 1.00 93.25 888 GLU A C 1
ATOM 6843 O O . GLU A 1 888 ? -38.798 -1.787 58.052 1.00 93.25 888 GLU A O 1
ATOM 6848 N N . TYR A 1 889 ? -38.697 -0.050 56.648 1.00 94.44 889 TYR A N 1
ATOM 6849 C CA . TYR A 1 889 ? -37.260 -0.103 56.426 1.00 94.44 889 TYR A CA 1
ATOM 6850 C C . TYR A 1 889 ? -36.689 1.305 56.421 1.00 94.44 889 TYR A C 1
ATOM 6852 O O . TYR A 1 889 ? -37.337 2.251 55.977 1.00 94.44 889 TYR A O 1
ATOM 6860 N N . LEU A 1 890 ? -35.450 1.445 56.872 1.00 92.69 890 LEU A N 1
ATOM 6861 C CA . LEU A 1 890 ? -34.771 2.727 56.963 1.00 92.69 890 LEU A CA 1
ATOM 6862 C C . LEU A 1 890 ? -33.605 2.783 55.981 1.00 92.69 890 LEU A C 1
ATOM 6864 O O . LEU A 1 890 ? -32.630 2.046 56.122 1.00 92.69 890 LEU A O 1
ATOM 6868 N N . VAL A 1 891 ? -33.684 3.682 55.002 1.00 93.88 891 VAL A N 1
ATOM 6869 C CA . VAL A 1 891 ? -32.563 4.003 54.113 1.00 93.88 891 VAL A CA 1
ATOM 6870 C C . VAL A 1 891 ? -31.780 5.156 54.716 1.00 93.88 891 VAL A C 1
ATOM 6872 O O . VAL A 1 891 ? -32.352 6.213 54.964 1.00 93.88 891 VAL A O 1
ATOM 6875 N N . VAL A 1 892 ? -30.479 4.973 54.916 1.00 91.88 892 VAL A N 1
ATOM 6876 C CA . VAL A 1 892 ? -29.581 5.973 55.501 1.00 91.88 892 VAL A CA 1
ATOM 6877 C C . VAL A 1 892 ? -28.508 6.341 54.482 1.00 91.88 892 VAL A C 1
ATOM 6879 O O . VAL A 1 892 ? -27.692 5.495 54.107 1.00 91.88 892 VAL A O 1
ATOM 6882 N N . ALA A 1 893 ? -28.514 7.599 54.041 1.00 92.00 893 ALA A N 1
ATOM 6883 C CA . ALA A 1 893 ? -27.484 8.168 53.176 1.00 92.00 893 ALA A CA 1
ATOM 6884 C C . ALA A 1 893 ? -26.405 8.826 54.041 1.00 92.00 893 ALA A C 1
ATOM 6886 O O . ALA A 1 893 ? -26.690 9.801 54.737 1.00 92.00 893 ALA A O 1
ATOM 6887 N N . SER A 1 894 ? -25.180 8.298 54.018 1.00 90.12 894 SER A N 1
ATOM 6888 C CA . SER A 1 894 ? -24.133 8.716 54.948 1.00 90.12 894 SER A CA 1
ATOM 6889 C C . SER A 1 894 ? -22.874 9.258 54.292 1.00 90.12 894 SER A C 1
ATOM 6891 O O . SER A 1 894 ? -22.499 8.847 53.194 1.00 90.12 894 SER A O 1
ATOM 6893 N N . THR A 1 895 ? -22.199 10.161 55.004 1.00 89.50 895 THR A N 1
ATOM 6894 C CA . THR A 1 895 ? -20.865 10.692 54.685 1.00 89.50 895 THR A CA 1
ATOM 6895 C C . THR A 1 895 ? -19.832 10.183 55.682 1.00 89.50 895 THR A C 1
ATOM 6897 O O . THR A 1 895 ? -20.175 9.806 56.803 1.00 89.50 895 THR A O 1
ATOM 6900 N N . TRP A 1 896 ? -18.565 10.117 55.272 1.00 86.38 896 TRP A N 1
ATOM 6901 C CA . TRP A 1 896 ? -17.468 9.802 56.190 1.00 86.38 896 TRP A CA 1
ATOM 6902 C C . TRP A 1 896 ? -17.174 10.989 57.117 1.00 86.38 896 TRP A C 1
ATOM 6904 O O . TRP A 1 896 ? -17.123 10.817 58.337 1.00 86.38 896 TRP A O 1
ATOM 6914 N N . ASP A 1 897 ? -17.049 12.184 56.532 1.00 82.81 897 ASP A N 1
ATOM 6915 C CA . ASP A 1 897 ? -16.665 13.416 57.221 1.00 82.81 897 ASP A CA 1
ATOM 6916 C C . ASP A 1 897 ? -17.872 14.166 57.795 1.00 82.81 897 ASP A C 1
ATOM 6918 O O . ASP A 1 897 ? -18.850 14.410 57.079 1.00 82.81 897 ASP A O 1
ATOM 6922 N N . VAL A 1 898 ? -17.741 14.588 59.062 1.00 77.38 898 VAL A N 1
ATOM 6923 C CA . VAL A 1 898 ? -18.777 15.266 59.874 1.00 77.38 898 VAL A CA 1
ATOM 6924 C C . VAL A 1 898 ? -19.208 16.615 59.297 1.00 77.38 898 VAL A C 1
ATOM 6926 O O . VAL A 1 898 ? -20.373 16.996 59.425 1.00 77.38 898 VAL A O 1
ATOM 6929 N N . ASP A 1 899 ? -18.281 17.287 58.614 1.00 78.94 899 ASP A N 1
ATOM 6930 C CA . ASP A 1 899 ? -18.427 18.653 58.107 1.00 78.94 899 ASP A CA 1
ATOM 6931 C C . ASP A 1 899 ? -18.765 18.703 56.606 1.00 78.94 899 ASP A C 1
ATOM 6933 O O . ASP A 1 899 ? -18.559 19.721 55.944 1.00 78.94 899 ASP A O 1
ATOM 6937 N N . THR A 1 900 ? -19.280 17.607 56.038 1.00 83.31 900 THR A N 1
ATOM 6938 C CA . THR A 1 900 ? -19.684 17.585 54.625 1.00 83.31 900 THR A CA 1
ATOM 6939 C C . THR A 1 900 ? -20.881 18.514 54.396 1.00 83.31 900 THR A C 1
ATOM 6941 O O . THR A 1 900 ? -21.968 18.243 54.901 1.00 83.31 900 THR A O 1
ATOM 6944 N N . ASP A 1 901 ? -20.712 19.565 53.585 1.00 86.62 901 ASP A N 1
ATOM 6945 C CA . ASP A 1 901 ? -21.821 20.369 53.051 1.00 86.62 901 ASP A CA 1
ATOM 6946 C C . ASP A 1 901 ? -22.067 20.032 51.580 1.00 86.62 901 ASP A C 1
ATOM 6948 O O . ASP A 1 901 ? -21.345 20.486 50.690 1.00 86.62 901 ASP A O 1
ATOM 6952 N N . SER A 1 902 ? -23.060 19.188 51.303 1.00 88.19 902 SER A N 1
ATOM 6953 C CA . SER A 1 902 ? -23.311 18.753 49.930 1.00 88.19 902 SER A CA 1
ATOM 6954 C C . SER A 1 902 ? -24.735 18.268 49.699 1.00 88.19 902 SER A C 1
ATOM 6956 O O . SER A 1 902 ? -25.301 17.531 50.505 1.00 88.19 902 SER A O 1
ATOM 6958 N N . ALA A 1 903 ? -25.324 18.665 48.571 1.00 90.56 903 ALA A N 1
ATOM 6959 C CA . ALA A 1 903 ? -26.600 18.129 48.114 1.00 90.56 903 ALA A CA 1
ATOM 6960 C C . ALA A 1 903 ? -26.413 16.752 47.460 1.00 90.56 903 ALA A C 1
ATOM 6962 O O . ALA A 1 903 ? -25.443 16.510 46.735 1.00 90.56 903 ALA A O 1
ATOM 6963 N N . PHE A 1 904 ? -27.388 15.867 47.653 1.00 91.88 904 PHE A N 1
ATOM 6964 C CA . PHE A 1 904 ? -27.409 14.549 47.035 1.00 91.88 904 PHE A CA 1
ATOM 6965 C C . PHE A 1 904 ? -28.756 14.208 46.415 1.00 91.88 904 PHE A C 1
ATOM 6967 O O . PHE A 1 904 ? -29.803 14.778 46.733 1.00 91.88 904 PHE A O 1
ATOM 6974 N N . VAL A 1 905 ? -28.706 13.218 45.532 1.00 94.00 905 VAL A N 1
ATOM 6975 C CA . VAL A 1 905 ? -29.876 12.546 44.982 1.00 94.00 905 VAL A CA 1
ATOM 6976 C C . VAL A 1 905 ? -29.760 11.060 45.287 1.00 94.00 905 VAL A C 1
ATOM 6978 O O . VAL A 1 905 ? -28.736 10.434 45.009 1.00 94.00 905 VAL A O 1
ATOM 6981 N N . LEU A 1 906 ? -30.813 10.504 45.870 1.00 94.44 906 LEU A N 1
ATOM 6982 C CA . LEU A 1 906 ? -30.985 9.093 46.158 1.00 94.44 906 LEU A CA 1
ATOM 6983 C C . LEU A 1 906 ? -32.071 8.538 45.228 1.00 94.44 906 LEU A C 1
ATOM 6985 O O . LEU A 1 906 ? -33.256 8.820 45.388 1.00 94.44 906 LEU A O 1
ATOM 6989 N N . TYR A 1 907 ? -31.662 7.744 44.246 1.00 94.31 907 TYR A N 1
ATOM 6990 C CA . TYR A 1 907 ? -32.566 7.013 43.367 1.00 94.31 907 TYR A CA 1
ATOM 6991 C C . TYR A 1 907 ? -32.950 5.704 44.038 1.00 94.31 907 TYR A C 1
ATOM 6993 O O . TYR A 1 907 ? -32.108 4.821 44.203 1.00 94.31 907 TYR A O 1
ATOM 7001 N N . PHE A 1 908 ? -34.211 5.582 44.433 1.00 95.19 908 PHE A N 1
ATOM 7002 C CA . PHE A 1 908 ? -34.746 4.365 45.025 1.00 95.19 908 PHE A CA 1
ATOM 7003 C C . PHE A 1 908 ? -35.550 3.594 43.982 1.00 95.19 908 PHE A C 1
ATOM 7005 O O . PHE A 1 908 ? -36.474 4.137 43.374 1.00 95.19 908 PHE A O 1
ATOM 7012 N N . TYR A 1 909 ? -35.193 2.331 43.780 1.00 94.88 909 TYR A N 1
ATOM 7013 C CA . TYR A 1 909 ? -35.817 1.423 42.829 1.00 94.88 909 TYR A CA 1
ATOM 7014 C C . TYR A 1 909 ? -36.549 0.308 43.570 1.00 94.88 909 TYR A C 1
ATOM 7016 O O . TYR A 1 909 ? -35.977 -0.311 44.467 1.00 94.88 909 TYR A O 1
ATOM 7024 N N . SER A 1 910 ? -37.778 -0.000 43.158 1.00 94.88 910 SER A N 1
ATOM 7025 C CA . SER A 1 910 ? -38.561 -1.125 43.688 1.00 94.88 910 SER A CA 1
ATOM 7026 C C . SER A 1 910 ? -39.364 -1.842 42.598 1.00 94.88 910 SER A C 1
ATOM 7028 O O . SER A 1 910 ? 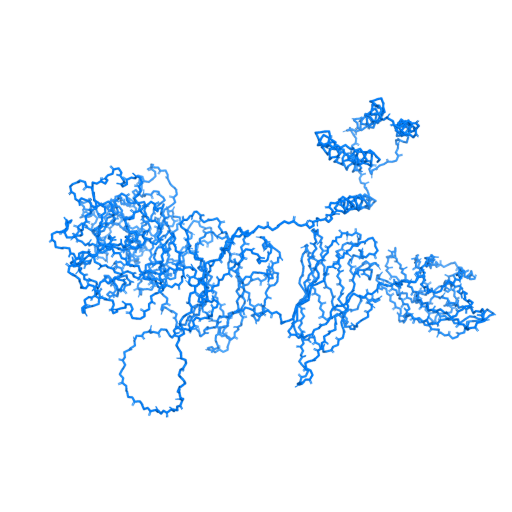-39.924 -1.197 41.717 1.00 94.88 910 SER A O 1
ATOM 7030 N N . GLU A 1 911 ? -39.433 -3.174 42.631 1.00 93.25 911 GLU A N 1
ATOM 7031 C CA . GLU A 1 911 ? -40.302 -3.941 41.715 1.00 93.25 911 GLU A CA 1
ATOM 7032 C C . GLU A 1 911 ? -41.788 -3.709 42.017 1.00 93.25 911 GLU A C 1
ATOM 7034 O O . GLU A 1 911 ? -42.583 -3.469 41.113 1.00 93.25 911 GLU A O 1
ATOM 7039 N N . GLY A 1 912 ? -42.162 -3.747 43.296 1.00 87.56 912 GLY A N 1
ATOM 7040 C CA . GLY A 1 912 ? -43.486 -3.395 43.789 1.00 87.56 912 GLY A CA 1
ATOM 7041 C C . GLY A 1 912 ? -43.592 -1.922 44.177 1.00 87.56 912 GLY A C 1
ATOM 7042 O O . GLY A 1 912 ? -42.596 -1.214 44.333 1.00 87.56 912 GLY A O 1
ATOM 7043 N N . VAL A 1 913 ? -44.822 -1.444 44.361 1.00 85.94 913 VAL A N 1
ATOM 7044 C CA . VAL A 1 913 ? -45.076 -0.091 44.867 1.00 85.94 913 VAL A CA 1
ATOM 7045 C C . VAL A 1 913 ? -44.684 -0.016 46.342 1.00 85.94 913 VAL A C 1
ATOM 7047 O O . VAL A 1 913 ? -45.183 -0.790 47.156 1.00 85.94 913 VAL A O 1
ATOM 7050 N N . VAL A 1 914 ? -43.826 0.948 46.675 1.00 91.81 914 VAL A N 1
ATOM 7051 C CA . VAL A 1 914 ? -43.439 1.285 48.050 1.00 91.81 914 VAL A CA 1
ATOM 7052 C C . VAL A 1 914 ? -43.792 2.738 48.356 1.00 91.81 914 VAL A C 1
ATOM 7054 O O . VAL A 1 914 ? -43.774 3.603 47.471 1.00 91.81 914 VAL A O 1
ATOM 7057 N N . GLU A 1 915 ? -44.102 3.012 49.617 1.00 92.56 915 GLU A N 1
ATOM 7058 C CA . GLU A 1 915 ? -44.244 4.372 50.129 1.00 92.56 915 GLU A CA 1
ATOM 7059 C C . GLU A 1 915 ? -42.915 4.811 50.742 1.00 92.56 915 GLU A C 1
ATOM 7061 O O . GLU A 1 915 ? -42.286 4.041 51.465 1.00 92.56 915 GLU A O 1
ATOM 7066 N N . ILE A 1 916 ? -42.466 6.030 50.429 1.00 93.69 916 ILE A N 1
ATOM 7067 C CA . ILE A 1 916 ? -41.205 6.567 50.945 1.00 93.69 916 ILE A CA 1
ATOM 7068 C C . ILE A 1 916 ? -41.447 7.957 51.517 1.00 93.69 916 ILE A C 1
ATOM 7070 O O . ILE A 1 916 ? -41.903 8.845 50.795 1.00 93.69 916 ILE A O 1
ATOM 7074 N N . THR A 1 917 ? -41.099 8.150 52.788 1.00 91.62 917 THR A N 1
ATOM 7075 C CA . THR A 1 917 ? -41.204 9.438 53.486 1.00 91.62 917 THR A CA 1
ATOM 7076 C C . THR A 1 917 ? -39.865 9.814 54.121 1.00 91.62 917 THR A C 1
ATOM 7078 O O . THR A 1 917 ? -39.264 8.967 54.786 1.00 91.62 917 THR A O 1
ATOM 7081 N N . PRO A 1 918 ? -39.375 11.058 53.966 1.00 88.19 918 PRO A N 1
ATOM 7082 C CA . PRO A 1 918 ? -38.223 11.537 54.723 1.00 88.19 918 PRO A CA 1
ATOM 7083 C C . PRO A 1 918 ? -38.524 11.475 56.224 1.00 88.19 918 PRO A C 1
ATOM 7085 O O . PRO A 1 918 ? -39.577 11.936 56.663 1.00 88.19 918 PRO A O 1
ATOM 7088 N N . LEU A 1 919 ? -37.613 10.903 57.002 1.00 81.94 919 LEU A N 1
ATOM 7089 C CA . LEU A 1 919 ? -37.658 10.950 58.459 1.00 81.94 919 LEU A CA 1
ATOM 7090 C C . LEU A 1 919 ? -36.939 12.236 58.869 1.00 81.94 919 LEU A C 1
ATOM 7092 O O . LEU A 1 919 ? -35.721 12.328 58.715 1.00 81.94 919 LEU A O 1
ATOM 7096 N N . GLN A 1 920 ? -37.700 13.242 59.312 1.00 59.69 920 GLN A N 1
ATOM 7097 C CA . GLN A 1 920 ? -37.106 14.427 59.931 1.00 59.69 920 GLN A CA 1
ATOM 7098 C C . GLN A 1 920 ? -36.352 13.978 61.188 1.00 59.69 920 GLN A C 1
ATOM 7100 O O . GLN A 1 920 ? -36.894 13.204 61.980 1.00 59.69 920 GLN A O 1
ATOM 7105 N N . THR A 1 921 ? -35.087 14.386 61.287 1.00 51.66 921 THR A N 1
ATOM 7106 C CA . THR A 1 921 ? -34.187 14.089 62.412 1.00 51.66 921 THR A CA 1
ATOM 7107 C C . THR A 1 921 ? -34.661 14.695 63.714 1.00 51.66 921 THR A C 1
ATOM 7109 O O . THR A 1 921 ? -35.121 15.861 63.669 1.00 51.66 921 THR A O 1
#

InterPro domains:
  IPR001300 Peptidase C2, calpain, catalytic domain [PF00648] (212-503)
  IPR001300 Peptidase C2, calpain, catalytic domain [PS50203] (205-508)
  IPR001300 Peptidase C2, calpain, catalytic domain [SM00230] (189-515)
  IPR001300 Peptidase C2, calpain, catalytic domain [cd00044] (190-506)
  IPR022683 Peptidase C2, calpain, domain III [SM00720] (649-779)
  IPR022684 Peptidase C2, calpain family [PR00704] (232-254)
  IPR022684 Peptidase C2, calpain family [PR00704] (299-324)
  IPR022684 Peptidase C2, calpain family [PR00704] (329-352)
  IPR022684 Peptidase C2, calpain family [PR00704] (484-505)
  IPR022684 Peptidase C2, calpain family [PR00704] (610-638)
  IPR036213 Calpain large subunit, domain III superfamily [SSF49758] (514-646)
  IPR036213 Calpain large subunit, domain III superfamily [SSF49758] (653-781)
  IPR036213 Calpain large subunit, domain III superfamily [SSF49758] (789-919)
  IPR038765 Papain-like cysteine peptidase superfamily [SSF54001] (174-513)
  IPR051297 PalB/RIM13 Calpain-like [PTHR46143] (48-786)

Mean predicted aligned error: 15.27 Å